Protein AF-0000000087742264 (afdb_homodimer)

Secondary structure (DSSP, 8-state):
-EEEE-TT-EEEESSSSEEEEEETTEEEEEES-HHHHHHHHHHHHHHSSSHHHHHHHTTTS-HHHHHHHHHHHHHTTSEEEE------EEEEEEE-HHHHHHHHHHHTTTEEEEE-S--TT-SEEEEE-SSEEHHHHHHHHHHHHHHT--EEEEEE-SSSEEEEEEE-TTTS--HHHHHHHHHHHHHHHSSS---HHHHTTSEEEB---TTS-HHHHHHHHHHHHHHHHHTTSSS---SSBTEEEEE-TT-TT-EEEEEE--BTT-TTTTTT-TTEE--GGG--------S---PBP-B-TTS-BSS-HHHHHHHHHHHHHHHT--EEEEE-TT-TTTTTS-EEEEEE--BSSSSSS--B--EEEEEE-SSHHHHHHHHHHHHHHHHHHS--S-S-EEEE-HHHHGGGB---GGGS-BPTT---SSPPP-TTS-EEEEEEEETTTTEEEEEEGGGTSS---B-S---S----TTEEE-SSHHHHHHHHHHHHHHHHHHHHHHHS-SPPPEEE-TT---HHHHHHHHHHHHTT-EEEEEE---TT---EEEEEEE-TT-SSS-EEEEEEE-SSHHHHHHHHHHHHHHHHTT-------EES----THHHH-TTSTTT-HHHIIIIISS-S-EEEGGGS-----SBHHHHHHHHHHHHHHH-TT--EEEEE---TTT---EEEEEE-SSSPPP-SS--B--HHHHHHHHHHTS-SSPPPGGGS--S----/-EEEE-TT-EEEESSSSEEEEEETTEEEEEES-HHHHHHHHHHHHHHSSSHHHHHHHTTTS-HHHHHHHHHHHHHTTSEEEE------EEEEEEE-HHHHHHHHHHHTTTEEEEE-S--TT-SEEEEE-SSEEHHHHHHHHHHHHHHT--EEEEEE-SSSEEEEEEE-TTTS--HHHHHHHHHHHHHHHSSS---HHHHTTSEEEB---TTS-HHHHHHHHHHHHHHHHHTTSSS---SSBTEEEEE-TT-TT-EEEEEE--BTT-TTTTTT-SSEE--GGG--------S---PBP-B-TTS-BSS-HHHHHHHHHHHHHHHT--EEEEE-TT-TTTTTS-EEEEEE--BSSSSSS--B--EEEEEE-SSHHHHHHHHHHHHHHHHHHS--S-S-EEEE-HHHHGGGB---GGGS-BPTT---SSPPP-TTS-EEEEEEEETTTTEEEEEEGGGTSS---B-S---S----TTEEE-SSHHHHHHHHHHHHHHHHHHHHHHHS-SPPPEEE-TT---HHHHHHHHHHHHTT-EEEEEE---TT---EEEEEEE-TT-SSS-EEEEEEE-SSHHHHHHHHHHHHHHHHTT-------EES----THHHH-TTSTTT-HHHIIIIISS-S-EEEGGGS-----SBHHHHHHHHHHHHHHH-TT--EEEEE---TTT---EEEEEE-SSSPPP-SS--B--HHHHHHHHHHTS-SSPPPGGGS--S----

InterPro domains:
  IPR003776 YcaO-like domain [PF02624] (367-684)
  IPR003776 YcaO-like domain [PS51664] (367-728)
  IPR003776 YcaO-like domain [TIGR00702] (365-684)

Nearest PDB structures (foldseek):
  4v1v-assembly1_A  TM=4.906E-01  e=1.080E-41  Lyngbya aestuarii
  4v1v-assembly1_B  TM=4.757E-01  e=3.894E-42  Lyngbya aestuarii
  7u58-assembly1_B  TM=5.611E-01  e=8.699E-33  Desmonostoc sp. PCC 7906
  6peu-assembly4_D  TM=8.495E-01  e=1.518E-24  Methanocaldococcus jannaschii DSM 2661
  7u58-assembly1_A  TM=5.326E-01  e=4.408E-33  Desmonostoc sp. PCC 7906

pLDDT: mean 91.6, std 7.08, range [49.56, 98.75]

Solvent-accessible surface area (backbone atoms only — not comparable to full-atom values): 75394 Å² total; per-residue (Å²): 116,38,34,36,63,31,71,19,45,30,67,39,75,74,48,69,41,31,27,39,33,25,35,70,89,38,68,46,73,45,80,45,56,46,68,58,48,51,48,47,52,50,38,23,63,74,61,32,28,63,63,59,46,46,67,68,40,51,88,79,41,54,67,68,55,49,48,50,48,51,49,50,35,38,72,66,45,43,31,42,80,45,80,86,78,90,61,90,47,38,31,25,33,36,54,32,70,68,49,46,51,51,50,42,72,73,41,45,88,55,32,46,69,41,80,34,92,65,74,79,92,38,67,31,34,38,37,31,43,24,72,36,27,42,41,53,50,44,53,50,42,46,55,41,46,75,67,60,42,35,32,34,36,41,36,24,27,50,70,29,44,34,40,35,40,43,24,39,53,51,72,38,43,48,67,47,18,54,51,44,45,55,42,52,56,41,36,74,77,41,92,58,84,70,51,72,76,71,43,20,82,27,51,56,24,26,60,78,66,80,79,53,55,69,54,48,50,47,56,57,48,44,52,56,51,49,36,57,54,26,72,76,40,67,60,34,72,60,91,28,64,43,21,32,40,35,41,41,65,93,33,68,76,57,51,48,72,39,41,49,34,25,22,48,83,18,88,71,47,38,41,24,22,90,42,62,41,67,52,75,88,72,64,73,85,76,88,72,77,78,61,69,82,69,54,44,54,58,44,55,84,83,40,77,25,64,54,44,69,67,55,47,52,49,52,51,54,50,32,53,61,55,28,58,60,74,65,47,78,41,74,43,82,77,33,92,45,44,91,66,42,29,33,24,37,24,41,30,66,34,24,67,52,53,62,36,92,53,68,42,66,63,45,75,33,51,13,40,18,81,39,61,67,48,4,48,50,35,12,49,41,41,43,54,28,56,65,36,33,39,74,67,24,73,63,57,36,38,43,46,18,44,71,76,54,41,85,40,42,56,70,48,68,65,62,33,44,58,53,82,42,54,91,73,93,51,43,76,83,52,56,78,42,62,26,29,23,27,70,27,35,26,72,75,76,69,45,68,26,30,40,55,37,41,70,67,32,66,56,49,49,32,45,42,50,38,42,57,68,70,65,70,70,6,50,22,43,28,94,38,57,47,36,4,48,42,49,3,48,32,41,36,53,32,41,20,26,50,49,38,47,62,21,38,80,69,66,53,32,33,48,37,65,85,55,56,77,56,57,66,60,52,48,51,55,48,54,49,36,72,73,60,31,44,76,40,37,29,49,38,48,50,88,53,66,50,33,20,26,37,21,36,44,30,31,90,66,27,42,70,66,14,42,27,25,13,53,17,39,29,54,34,39,67,42,4,44,53,34,2,49,33,36,13,58,50,54,56,58,70,77,76,77,80,81,71,65,57,46,49,48,80,72,64,52,63,48,42,70,33,86,31,8,50,28,48,32,48,70,47,40,70,42,60,59,41,97,62,74,57,74,40,42,48,64,73,50,68,70,61,86,66,64,21,54,47,55,46,43,50,47,52,52,49,34,45,38,73,68,31,70,86,39,48,42,31,37,28,79,34,51,34,80,53,54,72,47,30,21,28,37,35,45,61,35,40,66,59,38,58,77,55,54,40,68,45,43,67,26,69,54,57,31,33,39,39,34,74,72,67,75,42,91,50,64,55,53,79,89,68,36,50,40,38,88,75,87,91,116,39,33,38,63,30,71,20,46,31,70,40,76,75,47,68,43,33,28,42,33,28,35,69,89,38,67,46,73,46,79,44,55,45,65,59,50,51,47,48,52,49,41,24,63,73,62,34,28,62,62,62,48,45,69,70,39,50,88,80,37,55,68,67,55,50,49,49,50,51,49,47,35,38,73,67,45,42,31,41,79,43,80,87,77,90,60,90,46,37,31,24,34,38,56,33,68,66,52,48,50,52,49,40,72,74,41,43,87,59,32,45,70,40,81,35,95,64,73,78,92,37,67,31,33,39,37,33,43,24,72,37,27,42,41,54,50,45,53,51,42,47,53,42,45,74,66,60,41,36,35,33,36,41,37,23,28,52,69,30,44,34,39,36,40,42,25,40,52,50,70,38,44,49,67,49,18,56,51,43,46,54,41,53,57,40,37,73,76,41,90,61,84,72,51,70,77,71,44,21,82,24,49,56,24,25,62,79,64,82,79,51,54,71,52,48,50,48,56,56,50,43,51,56,52,49,34,56,54,27,70,76,40,66,61,34,70,61,88,26,64,44,22,32,41,37,40,40,65,94,32,65,74,57,53,47,68,40,40,49,33,26,21,47,81,16,87,70,48,38,40,24,22,88,41,62,40,66,54,75,88,72,65,71,83,74,87,74,77,77,63,71,82,70,54,43,51,57,45,55,82,82,41,76,27,61,57,43,68,67,56,47,51,50,50,51,53,48,32,52,60,56,27,58,61,76,65,48,78,41,74,43,81,76,34,92,44,46,93,66,43,31,32,22,37,24,41,32,65,36,25,66,50,52,60,36,95,53,69,42,65,64,43,79,33,52,11,41,18,83,39,60,68,48,3,50,51,34,11,50,40,41,42,53,26,56,63,36,33,38,73,68,24,72,64,59,34,40,44,46,18,45,71,76,54,41,85,41,42,57,70,49,67,66,63,35,43,60,52,82,42,54,91,72,92,52,43,77,84,51,54,79,41,62,26,29,22,27,69,27,34,27,73,74,77,69,42,69,26,30,41,54,38,40,72,66,33,63,55,48,49,34,45,43,51,39,42,58,68,70,65,70,68,5,50,23,45,26,94,37,56,47,37,4,46,43,51,4,49,32,43,36,53,33,42,22,26,51,50,38,49,62,20,40,79,69,64,51,35,33,48,38,68,86,55,57,77,58,57,68,59,54,50,51,54,48,53,48,36,72,73,62,32,45,78,40,36,30,49,38,49,49,90,52,68,48,33,21,25,37,21,35,44,31,32,91,66,26,44,69,66,16,42,27,25,12,55,17,41,31,54,34,40,67,41,3,43,52,34,2,50,33,37,13,58,50,53,56,60,70,77,74,76,80,80,70,66,55,48,49,48,78,74,64,50,64,48,40,71,33,84,31,8,50,29,49,32,49,70,45,40,72,42,60,58,42,98,63,72,56,73,41,44,49,64,74,49,68,67,60,84,67,65,22,56,45,55,46,43,51,49,52,52,48,33,44,37,72,70,31,70,87,38,48,41,31,37,27,79,34,50,34,78,50,56,70,47,30,21,26,34,36,44,63,35,39,63,58,37,58,76,54,55,39,67,44,42,67,25,69,54,57,31,34,39,39,33,76,72,66,76,43,90,50,65,54,54,82,91,67,37,52,40,38,87,74,86,90

Organism: Butyrivibrio fibrisolvens (NCBI:txid831)

Foldseek 3Di:
DFKAFQPQWDWADPDQFWIWIDDPNDIDIGGGGVVVVVVQNVQCNVPRDCVSVCVVCVVPDPPVVSVVVVVVCVVVVRMDDDDPDQDAFEEEEEADPVVQVLCCVVCVVRYHYDHDLDCPPGQEYEYEYAWAFLQRQLVSQLVVLVNQHWYWYWAAQPFWTKTDQTDRRLQFATPLQVVVVVQVVVVVVDVDNDDSVNRGGPTPGHHDDVLDPSVVSVVSVVLVVVQSVQSVDWLGDHPNGQWMWIAGGPCNPDIDIGGGAGECSRPRCSRSAPQEAEDPVPDDFDDDDDQCPPAFFDDQFLHTASDDLVLLVVLLVVLCVLFVFPKDKAWQPLQPCCVQKIKIKIKGDWTCDTNANHTDHIDIFMAIHRDDSRRSSRNSFVRLQQRLQADRNHAHKYKDFCVVNPPQADQQQLVQDFDPDDDDPFDHDDRHFIAIWGWWAFPVVRGIHTDGPLARGPDPYHTRGNRDDYDCQLKGFGQGQLRQNLVSLQSLQQLLLLQLVQQALAAAAWADAPPPPPVSLVVSQVVLVVVQWDKIKGFSHFQLQWTKIKIKIAHPVAQLQGIFIAMATDLALNSRSRRTVRRRSNRSSPFDDPPPPDDDDDDPPVSCVGCRGNNVCVSCVVRTVPNDDHYDYSVVGRHDDDGRSSVRSVVSVVSCCVVVVVWTKIKDFSQGPSSRTTMIGIDTSAQGQDDDQFRGNGHPCSQCGCVRVVVDPGGHDPVNTDGHDRHD/DFKAFQPQWDWADPDQFWIWIDDPNDIDIGGGGPVVVVVQNVQCNVPRDCVSVCVVCVVPDPPVVSVVVVVVCVVVVRMDDDDPDQDAFEEEEEADPVVQVLCCVVCVVRYHYDHDLDCPPGQEYEYEYAWAFLQRQLVSQLVVLVNQHWYWYWAAQPFWTKTDQTDRRLFFATPLQVVVVVQVVVVVVDVDNDDSVNRRGPTDGHHDDPLDPSVVSVVRVVLVVVQSVQSVDWLGDHPNGQWMWIAGGPCNPDIDIGGGAGACSRPRCSRSAPQEAEDPVPDDFDDDDDQCPPAFFDDQFLHTASDDLVLLVVLLVVLCVLFVFPKDKAWQPLQPCCVQKIKIKIKGDWGCDTNANHTDHIDIFMAIHRDDSRRSSRNSFVRLQQRLQADRNHAHKYKDFCVVNPPQADQQQLVQDFDPPDDDPFDHDDRHFIAIWGWWAFPVVRGIHTDGPLARGPDPYHTRGNRDDYDCQLKGFGQGQLRRNLVSLQSLQQLLLLQLVQFAQAAAAWADAPPPPPVSLVVSQVVLVVVQWDKIKGFSHFQLQWTKIKIKIAHPVAQLQGIFIAMATDLALNSRVSRGVRVRSNRSSPFDDPPPPDDDDDDPPCSCVGCRGCNVCVSCVVRTVPNDDHYDYSVVGRHDDDGRSSVRSVVSVVSVCVVVVPWIKIKDFSQGPSSRTTMIGIDTSAQGQDDDQFRGNGHPCSQCGCVSVVVDPGGHDPVNTDGHDRHD

Radius of gyration: 34.5 Å; Cα contacts (8 Å, |Δi|>4): 3273; chains: 2; bounding box: 83×90×81 Å

Sequence (1456 aa):
MKYRVNPSFSMEKINESKMLVSCNDYLKEFECDVSEFENILSIISKTNSIEGVIEQYKNTYTVEEIEDFIKNLVNEEVLLEEAIIKSDIKVAVIGSEDNYHFIKDRFGKDFSFELSDLVDGYDCVLLAPGNMTYGEVIEINKKLLEKDVPFCMFRFNGESFVAGPFVFPWKTPCLECHIQQHISILNKEIAENITEKDISNLKYAVEWNDTFSKDEIESYLRIVLNDFKSAQLEKADFELYKKELIFKPNKPHKVLVKNYQATSKCGCCKNMNKNYVVNKEDISLPVIADPLDGETIKYSVGGLRSKSYEYTKELVEKTLKKMDLDIKIEIDERNPFSDIIPVYHSTLDMTHKNKTPYFFGEQHSHGKGINKKQAYFSASFEMFERLSARYFGEKEIIRGSKEQLGDLCADVSKMTEIVDNIETVYDTYSDDMQIDWAWGYSLIDNKPKLIPASLVFLSRNTFEGNFAPIGSSGMSAGATIKDAILQGLFELIEHDAWMICQANTVRTPIVEYGGLKNEELYEVIQKIENKGYKVISRNYTTNIGIPVIRTWISNPHDYANYAFSGFGASINPEIALERSVTEAVQSRASVHEADVDEYCSPDMEYLIDARDGLYSLYYFEQKDIKPIGKRMDISDLPSVAFDSVDESIEYVIGKIKAVIPDADVLFVDLTRKGIDIPVVKVFITKGTQLMGEPLLVTADRLYTFQKDMGYGERAVGYDELYLAHYPHMKYRVNPSFSMEKINESKMLVSCNDYLKEFECDVSEFENILSIISKTNSIEGVIEQYKNTYTVEEIEDFIKNLVNEEVLLEEAIIKSDIKVAVIGSEDNYHFIKDRFGKDFSFELSDLVDGYDCVLLAPGNMTYGEVIEINKKLLEKDVPFCMFRFNGESFVAGPFVFPWKTPCLECHIQQHISILNKEIAENITEKDISNLKYAVEWNDTFSKDEIESYLRIVLNDFKSAQLEKADFELYKKELIFKPNKPHKVLVKNYQATSKCGCCKNMNKNYVVNKEDISLPVIADPLDGETIKYSVGGLRSKSYEYTKELVEKTLKKMDLDIKIEIDERNPFSDIIPVYHSTLDMTHKNKTPYFFGEQHSHGKGINKKQAYFSASFEMFERLSARYFGEKEIIRGSKEQLGDLCADVSKMTEIVDNIETVYDTYSDDMQIDWAWGYSLIDNKPKLIPASLVFLSRNTFEGNFAPIGSSGMSAGATIKDAILQGLFELIEHDAWMICQANTVRTPIVEYGGLKNEELYEVIQKIENKGYKVISRNYTTNIGIPVIRTWISNPHDYANYAFSGFGASINPEIALERSVTEAVQSRASVHEADVDEYCSPDMEYLIDARDGLYSLYYFEQKDIKPIGKRMDISDLPSVAFDSVDESIEYVIGKIKAVIPDADVLFVDLTRKGIDIPVVKVFITKGTQLMGEPLLVTADRLYTFQKDMGYGERAVGYDELYLAHYPH

Structure (mmCIF, N/CA/C/O backbone):
data_AF-0000000087742264-model_v1
#
loop_
_entity.id
_entity.type
_entity.pdbx_description
1 polymer 'YcaO domain-containing protein'
#
loop_
_atom_site.group_PDB
_atom_site.id
_atom_site.type_symbol
_atom_site.label_atom_id
_atom_site.label_alt_id
_atom_site.label_comp_id
_atom_site.label_asym_id
_atom_site.label_entity_id
_atom_site.label_seq_id
_atom_site.pdbx_PDB_ins_code
_atom_site.Cartn_x
_atom_site.Cartn_y
_atom_site.Cartn_z
_atom_site.occupancy
_atom_site.B_iso_or_equiv
_atom_site.auth_seq_id
_atom_site.auth_comp_id
_atom_site.auth_asym_id
_atom_site.auth_atom_id
_atom_site.pdbx_PDB_model_num
ATOM 1 N N . MET A 1 1 ? 20.547 28.438 -21.625 1 75.62 1 MET A N 1
ATOM 2 C CA . MET A 1 1 ? 20.438 26.984 -21.719 1 75.62 1 MET A CA 1
ATOM 3 C C . MET A 1 1 ? 20.828 26.5 -23.109 1 75.62 1 MET A C 1
ATOM 5 O O . MET A 1 1 ? 20.562 27.172 -24.109 1 75.62 1 MET A O 1
ATOM 9 N N . LYS A 1 2 ? 21.625 25.578 -23.172 1 83 2 LYS A N 1
ATOM 10 C CA . LYS A 1 2 ? 21.984 24.906 -24.422 1 83 2 LYS A CA 1
ATOM 11 C C . LYS A 1 2 ? 21.094 23.688 -24.672 1 83 2 LYS A C 1
ATOM 13 O O . LYS A 1 2 ? 20.734 22.984 -23.719 1 83 2 LYS A O 1
ATOM 18 N N . TYR A 1 3 ? 20.734 23.641 -25.953 1 89.81 3 TYR A N 1
ATOM 19 C CA . TYR A 1 3 ? 19.906 22.5 -26.359 1 89.81 3 TYR A CA 1
ATOM 20 C C . TYR A 1 3 ? 20.625 21.672 -27.422 1 89.81 3 TYR A C 1
ATOM 22 O O . TYR A 1 3 ? 21.297 22.203 -28.297 1 89.81 3 TYR A O 1
ATOM 30 N N . ARG A 1 4 ? 20.5 20.453 -27.266 1 89.5 4 ARG A N 1
ATOM 31 C CA . ARG A 1 4 ? 21.016 19.531 -28.281 1 89.5 4 ARG A CA 1
ATOM 32 C C . ARG A 1 4 ? 20.047 18.391 -28.531 1 89.5 4 ARG A C 1
ATOM 34 O O . ARG A 1 4 ? 19.266 18.016 -27.641 1 89.5 4 ARG A O 1
ATOM 41 N N . VAL A 1 5 ? 20.141 17.984 -29.766 1 90.25 5 VAL A N 1
ATOM 42 C CA . VAL A 1 5 ? 19.312 16.812 -30.109 1 90.25 5 VAL A CA 1
ATOM 43 C C . VAL A 1 5 ? 19.875 15.57 -29.422 1 90.25 5 VAL A C 1
ATOM 45 O O . VAL A 1 5 ? 21.078 15.336 -29.438 1 90.25 5 VAL A O 1
ATOM 48 N N . ASN A 1 6 ? 18.969 14.867 -28.859 1 88.62 6 ASN A N 1
ATOM 49 C CA . ASN A 1 6 ? 19.359 13.609 -28.219 1 88.62 6 ASN A CA 1
ATOM 50 C C . ASN A 1 6 ? 19.984 12.641 -29.219 1 88.62 6 ASN A C 1
ATOM 52 O O . ASN A 1 6 ? 19.375 12.312 -30.234 1 88.62 6 ASN A O 1
ATOM 56 N N . PRO A 1 7 ? 21.188 12.305 -28.938 1 84.06 7 PRO A N 1
ATOM 57 C CA . PRO A 1 7 ? 21.875 11.414 -29.875 1 84.06 7 PRO A CA 1
ATOM 58 C C . PRO A 1 7 ? 21.125 10.102 -30.094 1 84.06 7 PRO A C 1
ATOM 60 O O . PRO A 1 7 ? 21.312 9.445 -31.125 1 84.06 7 PRO A O 1
ATOM 63 N N . SER A 1 8 ? 20.281 9.766 -29.297 1 86.81 8 SER A N 1
ATOM 64 C CA . SER A 1 8 ? 19.531 8.516 -29.406 1 86.81 8 SER A CA 1
ATOM 65 C C . SER A 1 8 ? 18.281 8.703 -30.25 1 86.81 8 SER A C 1
ATOM 67 O O . SER A 1 8 ? 17.625 7.727 -30.625 1 86.81 8 SER A O 1
ATOM 69 N N . PHE A 1 9 ? 18.047 9.938 -30.531 1 91.19 9 PHE A N 1
ATOM 70 C CA . PHE A 1 9 ? 16.812 10.219 -31.25 1 91.19 9 PHE A CA 1
ATOM 71 C C . PHE A 1 9 ? 16.922 9.734 -32.688 1 91.19 9 PHE A C 1
ATOM 73 O O . PHE A 1 9 ? 17.938 9.961 -33.375 1 91.19 9 PHE A O 1
ATOM 80 N N . SER A 1 10 ? 15.992 9.094 -33.219 1 92.12 10 SER A N 1
ATOM 81 C CA . SER A 1 10 ? 15.812 8.719 -34.625 1 92.12 10 SER A CA 1
ATOM 82 C C . SER A 1 10 ? 14.336 8.664 -35 1 92.12 10 SER A C 1
ATOM 84 O O . SER A 1 10 ? 13.477 8.516 -34.125 1 92.12 10 SER A O 1
ATOM 86 N N . MET A 1 11 ? 14.094 8.875 -36.156 1 92.31 11 MET A N 1
ATOM 87 C CA . MET A 1 11 ? 12.703 8.938 -36.594 1 92.31 11 MET A CA 1
ATOM 88 C C . MET A 1 11 ? 12.531 8.281 -37.969 1 92.31 11 MET A C 1
ATOM 90 O O . MET A 1 11 ? 13.492 8.18 -38.75 1 92.31 11 MET A O 1
ATOM 94 N N . GLU A 1 12 ? 11.344 7.75 -38.125 1 90.56 12 GLU A N 1
ATOM 95 C CA . GLU A 1 12 ? 10.875 7.203 -39.406 1 90.56 12 GLU A CA 1
ATOM 96 C C . GLU A 1 12 ? 9.516 7.773 -39.781 1 90.56 12 GLU A C 1
ATOM 98 O O . GLU A 1 12 ? 8.555 7.664 -39.031 1 90.56 12 GLU A O 1
ATOM 103 N N . LYS A 1 13 ? 9.508 8.266 -40.906 1 91 13 LYS A N 1
ATOM 104 C CA . LYS A 1 13 ? 8.281 8.898 -41.406 1 91 13 LYS A CA 1
ATOM 105 C C . LYS A 1 13 ? 7.246 7.848 -41.781 1 91 13 LYS A C 1
ATOM 107 O O . LYS A 1 13 ? 7.547 6.906 -42.531 1 91 13 LYS A O 1
ATOM 112 N N . ILE A 1 14 ? 6.16 7.93 -41.25 1 86.19 14 ILE A N 1
ATOM 113 C CA . ILE A 1 14 ? 5.016 7.121 -41.656 1 86.19 14 ILE A CA 1
ATOM 114 C C . ILE A 1 14 ? 4.258 7.832 -42.781 1 86.19 14 ILE A C 1
ATOM 116 O O . ILE A 1 14 ? 3.996 7.242 -43.812 1 86.19 14 ILE A O 1
ATOM 120 N N . ASN A 1 15 ? 4.016 9.086 -42.531 1 87.75 15 ASN A N 1
ATOM 121 C CA . ASN A 1 15 ? 3.467 10.023 -43.5 1 87.75 15 ASN A CA 1
ATOM 122 C C . ASN A 1 15 ? 3.85 11.461 -43.188 1 87.75 15 ASN A C 1
ATOM 124 O O . ASN A 1 15 ? 4.75 11.703 -42.375 1 87.75 15 ASN A O 1
ATOM 128 N N . GLU A 1 16 ? 3.111 12.32 -43.75 1 88.5 16 GLU A N 1
ATOM 129 C CA . GLU A 1 16 ? 3.518 13.719 -43.625 1 88.5 16 GLU A CA 1
ATOM 130 C C . GLU A 1 16 ? 3.248 14.242 -42.219 1 88.5 16 GLU A C 1
ATOM 132 O O . GLU A 1 16 ? 3.873 15.219 -41.781 1 88.5 16 GLU A O 1
ATOM 137 N N . SER A 1 17 ? 2.469 13.5 -41.594 1 91.81 17 SER A N 1
ATOM 138 C CA . SER A 1 17 ? 2.051 14.062 -40.312 1 91.81 17 SER A CA 1
ATOM 139 C C . SER A 1 17 ? 2.33 13.094 -39.156 1 91.81 17 SER A C 1
ATOM 141 O O . SER A 1 17 ? 1.995 13.375 -38 1 91.81 17 SER A O 1
ATOM 143 N N . LYS A 1 18 ? 2.793 12.008 -39.469 1 91.31 18 LYS A N 1
ATOM 144 C CA . LYS A 1 18 ? 3.062 11 -38.469 1 91.31 18 LYS A CA 1
ATOM 145 C C . LYS A 1 18 ? 4.449 10.391 -38.656 1 91.31 18 LYS A C 1
ATOM 147 O O . LYS A 1 18 ? 4.887 10.156 -39.781 1 91.31 18 LYS A O 1
ATOM 152 N N . MET A 1 19 ? 5.105 10.234 -37.562 1 92.31 19 MET A N 1
ATOM 153 C CA . MET A 1 19 ? 6.414 9.586 -37.594 1 92.31 19 MET A CA 1
ATOM 154 C C . MET A 1 19 ? 6.582 8.672 -36.406 1 92.31 19 MET A C 1
ATOM 156 O O . MET A 1 19 ? 5.992 8.906 -35.344 1 92.31 19 MET A O 1
ATOM 160 N N . LEU A 1 20 ? 7.234 7.672 -36.594 1 91.31 20 LEU A N 1
ATOM 161 C CA . LEU A 1 20 ? 7.711 6.828 -35.5 1 91.31 20 LEU A CA 1
ATOM 162 C C . LEU A 1 20 ? 9.062 7.316 -34.969 1 91.31 20 LEU A C 1
ATOM 164 O O . LEU A 1 20 ? 9.938 7.68 -35.781 1 91.31 20 LEU A O 1
ATOM 168 N N . VAL A 1 21 ? 9.133 7.402 -33.75 1 91.12 21 VAL A N 1
ATOM 169 C CA . VAL A 1 21 ? 10.367 7.918 -33.188 1 91.12 21 VAL A CA 1
ATOM 170 C C . VAL A 1 21 ? 10.898 6.945 -32.125 1 91.12 21 VAL A C 1
ATOM 172 O O . VAL A 1 21 ? 10.117 6.223 -31.484 1 91.12 21 VAL A O 1
ATOM 175 N N . SER A 1 22 ? 12.156 6.898 -32.094 1 90.38 22 SER A N 1
ATOM 176 C CA . SER A 1 22 ? 12.852 6.215 -31 1 90.38 22 SER A CA 1
ATOM 177 C C . SER A 1 22 ? 13.773 7.164 -30.25 1 90.38 22 SER A C 1
ATOM 179 O O . SER A 1 22 ? 14.508 7.941 -30.875 1 90.38 22 SER A O 1
ATOM 181 N N . CYS A 1 23 ? 13.594 7.199 -28.938 1 89.88 23 CYS A N 1
ATOM 182 C CA . CYS A 1 23 ? 14.461 8 -28.094 1 89.88 23 CYS A CA 1
ATOM 183 C C . CYS A 1 23 ? 14.695 7.312 -26.75 1 89.88 23 CYS A C 1
ATOM 185 O O . CYS A 1 23 ? 13.75 7.043 -26.016 1 89.88 23 CYS A O 1
ATOM 187 N N . ASN A 1 24 ? 15.945 7.008 -26.453 1 83.44 24 ASN A N 1
ATOM 188 C CA . ASN A 1 24 ? 16.312 6.355 -25.203 1 83.44 24 ASN A CA 1
ATOM 189 C C . ASN A 1 24 ? 15.516 5.078 -24.969 1 83.44 24 ASN A C 1
ATOM 191 O O . ASN A 1 24 ? 14.969 4.863 -23.891 1 83.44 24 ASN A O 1
ATOM 195 N N . ASP A 1 25 ? 15.367 4.316 -25.953 1 82.88 25 ASP A N 1
ATOM 196 C CA . ASP A 1 25 ? 14.773 2.984 -25.938 1 82.88 25 ASP A CA 1
ATOM 197 C C . ASP A 1 25 ? 13.25 3.068 -25.875 1 82.88 25 ASP A C 1
ATOM 199 O O . ASP A 1 25 ? 12.578 2.064 -25.609 1 82.88 25 ASP A O 1
ATOM 203 N N . TYR A 1 26 ? 12.727 4.273 -26.125 1 85.56 26 TYR A N 1
ATOM 204 C CA . TYR A 1 26 ? 11.273 4.406 -26.156 1 85.56 26 TYR A CA 1
ATOM 205 C C . TYR A 1 26 ? 10.789 4.652 -27.578 1 85.56 26 TYR A C 1
ATOM 207 O O . TYR A 1 26 ? 11.367 5.465 -28.312 1 85.56 26 TYR A O 1
ATOM 215 N N . LEU A 1 27 ? 9.883 3.885 -27.922 1 88.31 27 LEU A N 1
ATOM 216 C CA . LEU A 1 27 ? 9.219 4.062 -29.219 1 88.31 27 LEU A CA 1
ATOM 217 C C . LEU A 1 27 ? 7.922 4.844 -29.062 1 88.31 27 LEU A C 1
ATOM 219 O O . LEU A 1 27 ? 7.105 4.531 -28.188 1 88.31 27 LEU A O 1
ATOM 223 N N . LYS A 1 28 ? 7.785 5.805 -29.844 1 90.19 28 LYS A N 1
ATOM 224 C CA . LYS A 1 28 ? 6.602 6.656 -29.797 1 90.19 28 LYS A CA 1
ATOM 225 C C . LYS A 1 28 ? 6.145 7.039 -31.203 1 90.19 28 LYS A C 1
ATOM 227 O O . LYS A 1 28 ? 6.898 6.891 -32.156 1 90.19 28 LYS A O 1
ATOM 232 N N . GLU A 1 29 ? 5.016 7.422 -31.297 1 90.31 29 GLU A N 1
ATOM 233 C CA . GLU A 1 29 ? 4.48 8.062 -32.5 1 90.31 29 GLU A CA 1
ATOM 234 C C . GLU A 1 29 ? 4.246 9.555 -32.25 1 90.31 29 GLU A C 1
ATOM 236 O O . GLU A 1 29 ? 3.635 9.945 -31.25 1 90.31 29 GLU A O 1
ATOM 241 N N . PHE A 1 30 ? 4.871 10.227 -33.094 1 91.19 30 PHE A N 1
ATOM 242 C CA . PHE A 1 30 ? 4.641 11.672 -33.031 1 91.19 30 PHE A CA 1
ATOM 243 C C . PHE A 1 30 ? 3.678 12.094 -34.156 1 91.19 30 PHE A C 1
ATOM 245 O O . PHE A 1 30 ? 3.775 11.625 -35.281 1 91.19 30 PHE A O 1
ATOM 252 N N . GLU A 1 31 ? 2.752 12.875 -33.781 1 91.31 31 GLU A N 1
ATOM 253 C CA . GLU A 1 31 ? 1.862 13.5 -34.75 1 91.31 31 GLU A CA 1
ATOM 254 C C . GLU A 1 31 ? 2.164 14.992 -34.906 1 91.31 31 GLU A C 1
ATOM 256 O O . GLU A 1 31 ? 1.847 15.781 -34 1 91.31 31 GLU A O 1
ATOM 261 N N . CYS A 1 32 ? 2.854 15.242 -35.875 1 91.88 32 CYS A N 1
ATOM 262 C CA . CYS A 1 32 ? 3.191 16.609 -36.25 1 91.88 32 CYS A CA 1
ATOM 263 C C . CYS A 1 32 ? 3.668 16.688 -37.688 1 91.88 32 CYS A C 1
ATOM 265 O O . CYS A 1 32 ? 3.75 15.656 -38.375 1 91.88 32 CYS A O 1
ATOM 267 N N . ASP A 1 33 ? 3.855 17.891 -38.188 1 91.81 33 ASP A N 1
ATOM 268 C CA . ASP A 1 33 ? 4.473 18.062 -39.5 1 91.81 33 ASP A CA 1
ATOM 269 C C . ASP A 1 33 ? 5.918 17.578 -39.5 1 91.81 33 ASP A C 1
ATOM 271 O O . ASP A 1 33 ? 6.785 18.188 -38.875 1 91.81 33 ASP A O 1
ATOM 275 N N . VAL A 1 34 ? 6.148 16.5 -40.219 1 92.06 34 VAL A N 1
ATOM 276 C CA . VAL A 1 34 ? 7.43 15.805 -40.156 1 92.06 34 VAL A CA 1
ATOM 277 C C . VAL A 1 34 ? 8.531 16.703 -40.719 1 92.06 34 VAL A C 1
ATOM 279 O O . VAL A 1 34 ? 9.625 16.781 -40.156 1 92.06 34 VAL A O 1
ATOM 282 N N . SER A 1 35 ? 8.258 17.344 -41.75 1 92.75 35 SER A N 1
ATOM 283 C CA . SER A 1 35 ? 9.258 18.203 -42.375 1 92.75 35 SER A CA 1
ATOM 284 C C . SER A 1 35 ? 9.664 19.344 -41.469 1 92.75 35 SER A C 1
ATOM 286 O O . SER A 1 35 ? 10.852 19.656 -41.312 1 92.75 35 SER A O 1
ATOM 288 N N . GLU A 1 36 ? 8.727 19.844 -40.938 1 92.19 36 GLU A N 1
ATOM 289 C CA . GLU A 1 36 ? 9.008 20.953 -40.031 1 92.19 36 GLU A CA 1
ATOM 290 C C . GLU A 1 36 ? 9.75 20.453 -38.781 1 92.19 36 GLU A C 1
ATOM 292 O O . GLU A 1 36 ? 10.648 21.141 -38.281 1 92.19 36 GLU A O 1
ATOM 297 N N . PHE A 1 37 ? 9.32 19.359 -38.406 1 93.56 37 PHE A N 1
ATOM 298 C CA . PHE A 1 37 ? 9.992 18.734 -37.281 1 93.56 37 PHE A CA 1
ATOM 299 C C . PHE A 1 37 ? 11.477 18.531 -37.562 1 93.56 37 PHE A C 1
ATOM 301 O O . PHE A 1 37 ? 12.328 18.922 -36.75 1 93.56 37 PHE A O 1
ATOM 308 N N . GLU A 1 38 ? 11.773 18.062 -38.688 1 93.38 38 GLU A N 1
ATOM 309 C CA . GLU A 1 38 ? 13.148 17.844 -39.094 1 93.38 38 GLU A CA 1
ATOM 310 C C . GLU A 1 38 ? 13.922 19.156 -39.219 1 93.38 38 GLU A C 1
ATOM 312 O O . GLU A 1 38 ? 15.102 19.219 -38.844 1 93.38 38 GLU A O 1
ATOM 317 N N . ASN A 1 39 ? 13.164 20.047 -39.656 1 91.56 39 ASN A N 1
ATOM 318 C CA . ASN A 1 39 ? 13.789 21.375 -39.75 1 91.56 39 ASN A CA 1
ATOM 319 C C . ASN A 1 39 ? 14.18 21.938 -38.406 1 91.56 39 ASN A C 1
ATOM 321 O O . ASN A 1 39 ? 15.281 22.469 -38.25 1 91.56 39 ASN A O 1
ATOM 325 N N . ILE A 1 40 ? 13.383 21.797 -37.594 1 93.38 40 ILE A N 1
ATOM 326 C CA . ILE A 1 40 ? 13.625 22.312 -36.25 1 93.38 40 ILE A CA 1
ATOM 327 C C . ILE A 1 40 ? 14.82 21.594 -35.625 1 93.38 40 ILE A C 1
ATOM 329 O O . ILE A 1 40 ? 15.711 22.234 -35.062 1 93.38 40 ILE A O 1
ATOM 333 N N . LEU A 1 41 ? 14.82 20.266 -35.75 1 93.62 41 LEU A N 1
ATOM 334 C CA . LEU A 1 41 ? 15.938 19.5 -35.219 1 93.62 41 LEU A CA 1
ATOM 335 C C . LEU A 1 41 ? 17.25 19.906 -35.875 1 93.62 41 LEU A C 1
ATOM 337 O O . LEU A 1 41 ? 18.297 19.969 -35.219 1 93.62 41 LEU A O 1
ATOM 341 N N . SER A 1 42 ? 17.156 20.219 -37.156 1 93.06 42 SER A N 1
ATOM 342 C CA . SER A 1 42 ? 18.344 20.641 -37.906 1 93.06 42 SER A CA 1
ATOM 343 C C . SER A 1 42 ? 18.859 21.969 -37.375 1 93.06 42 SER A C 1
ATOM 345 O O . SER A 1 42 ? 20.078 22.156 -37.219 1 93.06 42 SER A O 1
ATOM 347 N N . ILE A 1 43 ? 17.969 22.828 -37.062 1 92.56 43 ILE A N 1
ATOM 348 C CA . ILE A 1 43 ? 18.359 24.141 -36.562 1 92.56 43 ILE A CA 1
ATOM 349 C C . ILE A 1 43 ? 19.031 23.969 -35.188 1 92.56 43 ILE A C 1
ATOM 351 O O . ILE A 1 43 ? 20.094 24.547 -34.938 1 92.56 43 ILE A O 1
ATOM 355 N N . ILE A 1 44 ? 18.469 23.172 -34.375 1 92.38 44 ILE A N 1
ATOM 356 C CA . ILE A 1 44 ? 18.984 22.969 -33.031 1 92.38 44 ILE A CA 1
ATOM 357 C C . ILE A 1 44 ? 20.344 22.281 -33.094 1 92.38 44 ILE A C 1
ATOM 359 O O . ILE A 1 44 ? 21.266 22.625 -32.375 1 92.38 44 ILE A O 1
ATOM 363 N N . SER A 1 45 ? 20.469 21.344 -34.031 1 90.31 45 SER A N 1
ATOM 364 C CA . SER A 1 45 ? 21.734 20.625 -34.188 1 90.31 45 SER A CA 1
ATOM 365 C C . SER A 1 45 ? 22.844 21.578 -34.625 1 90.31 45 SER A C 1
ATOM 367 O O . SER A 1 45 ? 24 21.406 -34.219 1 90.31 45 SER A O 1
ATOM 369 N N . LYS A 1 46 ? 22.469 22.641 -35.344 1 87.56 46 LYS A N 1
ATOM 370 C CA . LYS A 1 46 ? 23.453 23.562 -35.906 1 87.56 46 LYS A CA 1
ATOM 371 C C . LYS A 1 46 ? 23.797 24.656 -34.875 1 87.56 46 LYS A C 1
ATOM 373 O O . LYS A 1 46 ? 24.938 25.078 -34.781 1 87.56 46 LYS A O 1
ATOM 378 N N . THR A 1 47 ? 22.828 24.938 -34.062 1 86.94 47 THR A N 1
ATOM 379 C CA . THR A 1 47 ? 23.031 26.141 -33.25 1 86.94 47 THR A CA 1
ATOM 380 C C . THR A 1 47 ? 23.141 25.797 -31.766 1 86.94 47 THR A C 1
ATOM 382 O O . THR A 1 47 ? 23.562 26.625 -30.969 1 86.94 47 THR A O 1
ATOM 385 N N . ASN A 1 48 ? 22.688 24.688 -31.453 1 85.81 48 ASN A N 1
ATOM 386 C CA . ASN A 1 48 ? 22.609 24.25 -30.062 1 85.81 48 ASN A CA 1
ATOM 387 C C . ASN A 1 48 ? 21.781 25.219 -29.219 1 85.81 48 ASN A C 1
ATOM 389 O O . ASN A 1 48 ? 22.094 25.438 -28.047 1 85.81 48 ASN A O 1
ATOM 393 N N . SER A 1 49 ? 20.984 25.891 -29.875 1 87.94 49 SER A N 1
ATOM 394 C CA . SER A 1 49 ? 20.141 26.875 -29.219 1 87.94 49 SER A CA 1
ATOM 395 C C . SER A 1 49 ? 18.75 26.922 -29.859 1 87.94 49 SER A C 1
ATOM 397 O O . SER A 1 49 ? 18.562 26.422 -30.969 1 87.94 49 SER A O 1
ATOM 399 N N . ILE A 1 50 ? 17.828 27.531 -29.156 1 90.81 50 ILE A N 1
ATOM 400 C CA . ILE A 1 50 ? 16.469 27.625 -29.703 1 90.81 50 ILE A CA 1
ATOM 401 C C . ILE A 1 50 ? 16.312 28.938 -30.453 1 90.81 50 ILE A C 1
ATOM 403 O O . ILE A 1 50 ? 15.297 29.172 -31.109 1 90.81 50 ILE A O 1
ATOM 407 N N . GLU A 1 51 ? 17.359 29.781 -30.406 1 90.12 51 GLU A N 1
ATOM 408 C CA . GLU A 1 51 ? 17.266 31.094 -31.047 1 90.12 51 GLU A CA 1
ATOM 409 C C . GLU A 1 51 ? 17.047 30.953 -32.562 1 90.12 51 GLU A C 1
ATOM 411 O O . GLU A 1 51 ? 16.266 31.703 -33.156 1 90.12 51 GLU A O 1
ATOM 416 N N . GLY A 1 52 ? 17.672 30.047 -33.062 1 90.06 52 GLY A N 1
ATOM 417 C CA . GLY A 1 52 ? 17.469 29.812 -34.469 1 90.06 52 GLY A CA 1
ATOM 418 C C . GLY A 1 52 ? 16.062 29.375 -34.812 1 90.06 52 GLY A C 1
ATOM 419 O O . GLY A 1 52 ? 15.516 29.75 -35.844 1 90.06 52 GLY A O 1
ATOM 420 N N . VAL A 1 53 ? 15.586 28.656 -34 1 92.88 53 VAL A N 1
ATOM 421 C CA . VAL A 1 53 ? 14.211 28.188 -34.188 1 92.88 53 VAL A CA 1
ATOM 422 C C . VAL A 1 53 ? 13.25 29.359 -34.031 1 92.88 53 VAL A C 1
ATOM 424 O O . VAL A 1 53 ? 12.328 29.531 -34.844 1 92.88 53 VAL A O 1
ATOM 427 N N . ILE A 1 54 ? 13.406 30.125 -33.062 1 93.69 54 ILE A N 1
ATOM 428 C CA . ILE A 1 54 ? 12.578 31.297 -32.812 1 93.69 54 ILE A CA 1
ATOM 429 C C . ILE A 1 54 ? 12.641 32.219 -34.031 1 93.69 54 ILE A C 1
ATOM 431 O O . ILE A 1 54 ? 11.609 32.688 -34.531 1 93.69 54 ILE A O 1
ATOM 435 N N . GLU A 1 55 ? 13.844 32.375 -34.594 1 91.25 55 GLU A N 1
ATOM 436 C CA . GLU A 1 55 ? 14 33.25 -35.75 1 91.25 55 GLU A CA 1
ATOM 437 C C . GLU A 1 55 ? 13.25 32.719 -36.969 1 91.25 55 GLU A C 1
ATOM 439 O O . GLU A 1 55 ? 12.625 33.469 -37.688 1 91.25 55 GLU A O 1
ATOM 444 N N . GLN A 1 56 ? 13.242 31.609 -36.969 1 89.81 56 GLN A N 1
ATOM 445 C CA . GLN A 1 56 ? 12.625 31 -38.156 1 89.81 56 GLN A CA 1
ATOM 446 C C . GLN A 1 56 ? 11.102 31.016 -38.031 1 89.81 56 GLN A C 1
ATOM 448 O O . GLN A 1 56 ? 10.406 31.172 -39.062 1 89.81 56 GLN A O 1
ATOM 453 N N . TYR A 1 57 ? 10.648 30.844 -36.938 1 90.25 57 TYR A N 1
ATOM 454 C CA . TYR A 1 57 ? 9.219 30.594 -36.812 1 90.25 57 TYR A CA 1
ATOM 455 C C . TYR A 1 57 ? 8.516 31.734 -36.094 1 90.25 57 TYR A C 1
ATOM 457 O O . TYR A 1 57 ? 7.309 31.672 -35.844 1 90.25 57 TYR A O 1
ATOM 465 N N . LYS A 1 58 ? 9.195 32.688 -35.844 1 91.12 58 LYS A N 1
ATOM 466 C CA . LYS A 1 58 ? 8.648 33.781 -35.062 1 91.12 58 LYS A CA 1
ATOM 467 C C . LYS A 1 58 ? 7.5 34.469 -35.812 1 91.12 58 LYS A C 1
ATOM 469 O O . LYS A 1 58 ? 6.68 35.156 -35.219 1 91.12 58 LYS A O 1
ATOM 474 N N . ASN A 1 59 ? 7.379 34.25 -37.062 1 87.06 59 ASN A N 1
ATOM 475 C CA . ASN A 1 59 ? 6.316 34.906 -37.812 1 87.06 59 ASN A CA 1
ATOM 476 C C . ASN A 1 59 ? 5.047 34.062 -37.844 1 87.06 59 ASN A C 1
ATOM 478 O O . ASN A 1 59 ? 3.98 34.562 -38.219 1 87.06 59 ASN A O 1
ATOM 482 N N . THR A 1 60 ? 5.254 32.969 -37.438 1 89.81 60 THR A N 1
ATOM 483 C CA . THR A 1 60 ? 4.109 32.062 -37.5 1 89.81 60 THR A CA 1
ATOM 484 C C . THR A 1 60 ? 3.574 31.781 -36.125 1 89.81 60 THR A C 1
ATOM 486 O O . THR A 1 60 ? 2.365 31.641 -35.906 1 89.81 60 THR A O 1
ATOM 489 N N . TYR A 1 61 ? 4.461 31.688 -35.125 1 91.75 61 TYR A N 1
ATOM 490 C CA . TYR A 1 61 ? 4.113 31.344 -33.75 1 91.75 61 TYR A CA 1
ATOM 491 C C . TYR A 1 61 ? 4.695 32.344 -32.781 1 91.75 61 TYR A C 1
ATOM 493 O O . TYR A 1 61 ? 5.672 33.031 -33.094 1 91.75 61 TYR A O 1
ATOM 501 N N . THR A 1 62 ? 3.957 32.406 -31.609 1 91.94 62 THR A N 1
ATOM 502 C CA . THR A 1 62 ? 4.535 33.25 -30.547 1 91.94 62 THR A CA 1
ATOM 503 C C . THR A 1 62 ? 5.766 32.562 -29.953 1 91.94 62 THR A C 1
ATOM 505 O O . THR A 1 62 ? 5.938 31.359 -30.062 1 91.94 62 THR A O 1
ATOM 508 N N . VAL A 1 63 ? 6.621 33.375 -29.391 1 89 63 VAL A N 1
ATOM 509 C CA . VAL A 1 63 ? 7.832 32.875 -28.75 1 89 63 VAL A CA 1
ATOM 510 C C . VAL A 1 63 ? 7.461 31.875 -27.656 1 89 63 VAL A C 1
ATOM 512 O O . VAL A 1 63 ? 8.125 30.844 -27.5 1 89 63 VAL A O 1
ATOM 515 N N . GLU A 1 64 ? 6.336 32.156 -26.922 1 87.31 64 GLU A N 1
ATOM 516 C CA . GLU A 1 64 ? 5.883 31.281 -25.859 1 87.31 64 GLU A CA 1
ATOM 517 C C . GLU A 1 64 ? 5.457 29.922 -26.406 1 87.31 64 GLU A C 1
ATOM 519 O O . GLU A 1 64 ? 5.762 28.891 -25.812 1 87.31 64 GLU A O 1
ATOM 524 N N . GLU A 1 65 ? 4.895 30.016 -27.562 1 89.75 65 GLU A N 1
ATOM 525 C CA . GLU A 1 65 ? 4.461 28.781 -28.188 1 89.75 65 GLU A CA 1
ATOM 526 C C . GLU A 1 65 ? 5.652 27.953 -28.656 1 89.75 65 GLU A C 1
ATOM 528 O O . GLU A 1 65 ? 5.637 26.719 -28.562 1 89.75 65 GLU A O 1
ATOM 533 N N . ILE A 1 66 ? 6.562 28.719 -29.078 1 92.44 66 ILE A N 1
ATOM 534 C CA . ILE A 1 66 ? 7.77 28.031 -29.547 1 92.44 66 ILE A CA 1
ATOM 535 C C . ILE A 1 66 ? 8.492 27.406 -28.359 1 92.44 66 ILE A C 1
ATOM 537 O O . ILE A 1 66 ? 8.93 26.25 -28.438 1 92.44 66 ILE A O 1
ATOM 541 N N . GLU A 1 67 ? 8.547 28.125 -27.375 1 89.88 67 GLU A N 1
ATOM 542 C CA . GLU A 1 67 ? 9.203 27.625 -26.172 1 89.88 67 GLU A CA 1
ATOM 543 C C . GLU A 1 67 ? 8.461 26.422 -25.594 1 89.88 67 GLU A C 1
ATOM 545 O O . GLU A 1 67 ? 9.086 25.469 -25.141 1 89.88 67 GLU A O 1
ATOM 550 N N . ASP A 1 68 ? 7.199 26.547 -25.688 1 90.19 68 ASP A N 1
ATOM 551 C CA . ASP A 1 68 ? 6.383 25.438 -25.219 1 90.19 68 ASP A CA 1
ATOM 552 C C . ASP A 1 68 ? 6.637 24.188 -26.047 1 90.19 68 ASP A C 1
ATOM 554 O O . ASP A 1 68 ? 6.715 23.078 -25.5 1 90.19 68 ASP A O 1
ATOM 558 N N . PHE A 1 69 ? 6.762 24.438 -27.219 1 91.38 69 PHE A N 1
ATOM 559 C CA . PHE A 1 69 ? 7.043 23.328 -28.125 1 91.38 69 PHE A CA 1
ATOM 560 C C . PHE A 1 69 ? 8.398 22.703 -27.797 1 91.38 69 PHE A C 1
ATOM 562 O O . PHE A 1 69 ? 8.531 21.484 -27.734 1 91.38 69 PHE A O 1
ATOM 569 N N . ILE A 1 70 ? 9.32 23.562 -27.625 1 91.5 70 ILE A N 1
ATOM 570 C CA . ILE A 1 70 ? 10.672 23.109 -27.312 1 91.5 70 ILE A CA 1
ATOM 571 C C . ILE A 1 70 ? 10.664 22.375 -25.969 1 91.5 70 ILE A C 1
ATOM 573 O O . ILE A 1 70 ? 11.32 21.344 -25.828 1 91.5 70 ILE A O 1
ATOM 577 N N . LYS A 1 71 ? 9.938 22.891 -25.109 1 89.69 71 LYS A N 1
ATOM 578 C CA . LYS A 1 71 ? 9.812 22.234 -23.812 1 89.69 71 LYS A CA 1
ATOM 579 C C . LYS A 1 71 ? 9.211 20.844 -23.953 1 89.69 71 LYS A C 1
ATOM 581 O O . LYS A 1 71 ? 9.641 19.906 -23.266 1 89.69 71 LYS A O 1
ATOM 586 N N . ASN A 1 72 ? 8.32 20.734 -24.797 1 91.25 72 ASN A N 1
ATOM 587 C CA . ASN A 1 72 ? 7.723 19.438 -25.078 1 91.25 72 ASN A CA 1
ATOM 588 C C . ASN A 1 72 ? 8.75 18.453 -25.641 1 91.25 72 ASN A C 1
ATOM 590 O O . ASN A 1 72 ? 8.742 17.281 -25.312 1 91.25 72 ASN A O 1
ATOM 594 N N . LEU A 1 73 ? 9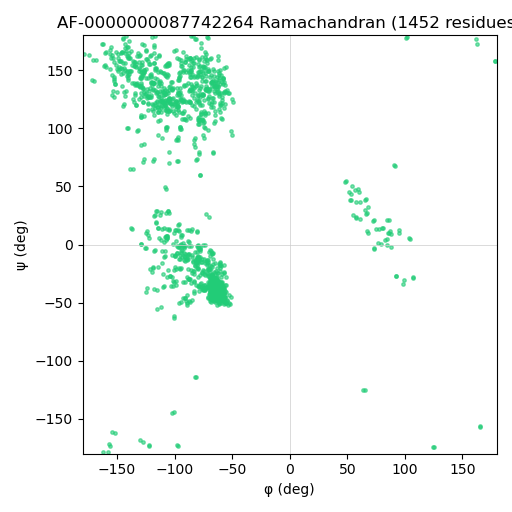.586 19.016 -26.547 1 92.06 73 LEU A N 1
ATOM 595 C CA . LEU A 1 73 ? 10.625 18.188 -27.141 1 92.06 73 LEU A CA 1
ATOM 596 C C . LEU A 1 73 ? 11.617 17.719 -26.078 1 92.06 73 LEU A C 1
ATOM 598 O O . LEU A 1 73 ? 12.164 16.625 -26.156 1 92.06 73 LEU A O 1
ATOM 602 N N . VAL A 1 74 ? 11.789 18.562 -25.047 1 90.25 74 VAL A N 1
ATOM 603 C CA . VAL A 1 74 ? 12.672 18.219 -23.938 1 90.25 74 VAL A CA 1
ATOM 604 C C . VAL A 1 74 ? 12.008 17.156 -23.062 1 90.25 74 VAL A C 1
ATOM 606 O O . VAL A 1 74 ? 12.641 16.156 -22.688 1 90.25 74 VAL A O 1
ATOM 609 N N . ASN A 1 75 ? 10.711 17.359 -22.938 1 87.12 75 ASN A N 1
ATOM 610 C CA . ASN A 1 75 ? 9.953 16.391 -22.141 1 87.12 75 ASN A CA 1
ATOM 611 C C . ASN A 1 75 ? 9.922 15.023 -22.781 1 87.12 75 ASN A C 1
ATOM 613 O O . ASN A 1 75 ? 9.945 14 -22.094 1 87.12 75 ASN A O 1
ATOM 617 N N . GLU A 1 76 ? 9.914 15.039 -24.062 1 89.06 76 GLU A N 1
ATOM 618 C CA . GLU A 1 76 ? 9.875 13.789 -24.812 1 89.06 76 GLU A CA 1
ATOM 619 C C . GLU A 1 76 ? 11.281 13.242 -25.047 1 89.06 76 GLU A C 1
ATOM 621 O O . GLU A 1 76 ? 11.461 12.25 -25.75 1 89.06 76 GLU A O 1
ATOM 626 N N . GLU A 1 77 ? 12.281 13.977 -24.578 1 87.31 77 GLU A N 1
ATOM 627 C CA . GLU A 1 77 ? 13.688 13.586 -24.594 1 87.31 77 GLU A CA 1
ATOM 628 C C . GLU A 1 77 ? 14.273 13.656 -25.984 1 87.31 77 GLU A C 1
ATOM 630 O O . GLU A 1 77 ? 15.25 12.969 -26.297 1 87.31 77 GLU A O 1
ATOM 635 N N . VAL A 1 78 ? 13.648 14.406 -26.828 1 91.62 78 VAL A N 1
ATOM 636 C CA . VAL A 1 78 ? 14.18 14.656 -28.156 1 91.62 78 VAL A CA 1
ATOM 637 C C . VAL A 1 78 ? 15.344 15.641 -28.062 1 91.62 78 VAL A C 1
ATOM 639 O O . VAL A 1 78 ? 16.359 15.484 -28.75 1 91.62 78 VAL A O 1
ATOM 642 N N . LEU A 1 79 ? 15.086 16.625 -27.141 1 91.62 79 LEU A N 1
ATOM 643 C CA . LEU A 1 79 ? 16.125 17.625 -26.891 1 91.62 79 LEU A CA 1
ATOM 644 C C . LEU A 1 79 ? 16.672 17.516 -25.484 1 91.62 79 LEU A C 1
ATOM 646 O O . LEU A 1 79 ? 15.938 17.188 -24.547 1 91.62 79 LEU A O 1
ATOM 650 N N . LEU A 1 80 ? 17.906 17.656 -25.375 1 87.25 80 LEU A N 1
ATOM 651 C CA . LEU A 1 80 ? 18.594 17.719 -24.094 1 87.25 80 LEU A CA 1
ATOM 652 C C . LEU A 1 80 ? 18.938 19.156 -23.734 1 87.25 80 LEU A C 1
ATOM 654 O O . LEU A 1 80 ? 19.328 19.953 -24.578 1 87.25 80 LEU A O 1
ATOM 658 N N . GLU A 1 81 ? 18.656 19.5 -22.453 1 83 81 GLU A N 1
ATOM 659 C CA . GLU A 1 81 ? 18.938 20.844 -21.922 1 83 81 GLU A CA 1
ATOM 660 C C . GLU A 1 81 ? 20.094 20.828 -20.938 1 83 81 GLU A C 1
ATOM 662 O O . GLU A 1 81 ? 20.188 19.953 -20.078 1 83 81 GLU A O 1
ATOM 667 N N . GLU A 1 82 ? 21.188 21.594 -21.188 1 75.25 82 GLU A N 1
ATOM 668 C CA . GLU A 1 82 ? 22.359 21.672 -20.312 1 75.25 82 GLU A CA 1
ATOM 669 C C . GLU A 1 82 ? 22.5 23.047 -19.688 1 75.25 82 GLU A C 1
ATOM 671 O O . GLU A 1 82 ? 22.469 24.062 -20.406 1 75.25 82 GLU A O 1
ATOM 676 N N . ALA A 1 83 ? 22.469 23.031 -18.312 1 63.16 83 ALA A N 1
ATOM 677 C CA . ALA A 1 83 ? 22.703 24.297 -17.594 1 63.16 83 ALA A CA 1
ATOM 678 C C . ALA A 1 83 ? 24.203 24.547 -17.422 1 63.16 83 ALA A C 1
ATOM 680 O O . ALA A 1 83 ? 24.969 23.609 -17.156 1 63.16 83 ALA A O 1
ATOM 681 N N . ILE A 1 84 ? 24.859 25.625 -17.906 1 57.91 84 ILE A N 1
ATOM 682 C CA . ILE A 1 84 ? 26.266 26 -17.688 1 57.91 84 ILE A CA 1
ATOM 683 C C . ILE A 1 84 ? 26.391 26.719 -16.344 1 57.91 84 ILE A C 1
ATOM 685 O O . ILE A 1 84 ? 25.828 27.797 -16.141 1 57.91 84 ILE A O 1
ATOM 689 N N . ILE A 1 85 ? 26.516 25.922 -15.25 1 60.53 85 ILE A N 1
ATOM 690 C CA . ILE A 1 85 ? 26.672 26.641 -13.984 1 60.53 85 ILE A CA 1
ATOM 691 C C . ILE A 1 85 ? 28.156 26.734 -13.625 1 60.53 85 ILE A C 1
ATOM 693 O O . ILE A 1 85 ? 28.844 25.719 -13.516 1 60.53 85 ILE A O 1
ATOM 697 N N . LYS A 1 86 ? 28.984 27.797 -14.023 1 59.28 86 LYS A N 1
ATOM 698 C CA . LYS A 1 86 ? 30.359 27.984 -13.57 1 59.28 86 LYS A CA 1
ATOM 699 C C . LYS A 1 86 ? 30.406 28.688 -12.211 1 59.28 86 LYS A C 1
ATOM 701 O O . LYS A 1 86 ? 29.891 29.797 -12.062 1 59.28 86 LYS A O 1
ATOM 706 N N . SER A 1 87 ? 30.375 27.734 -11.008 1 68.69 87 SER A N 1
ATOM 707 C CA . SER A 1 87 ? 30.484 28.422 -9.719 1 68.69 87 SER A CA 1
ATOM 708 C C . SER A 1 87 ? 31.781 28.047 -9.016 1 68.69 87 SER A C 1
ATOM 710 O O . SER A 1 87 ? 32.312 26.938 -9.211 1 68.69 87 SER A O 1
ATOM 712 N N . ASP A 1 88 ? 32.594 29 -8.578 1 82.69 88 ASP A N 1
ATOM 713 C CA . ASP A 1 88 ? 33.75 28.781 -7.699 1 82.69 88 ASP A CA 1
ATOM 714 C C . ASP A 1 88 ? 33.312 28.5 -6.27 1 82.69 88 ASP A C 1
ATOM 716 O O . ASP A 1 88 ? 33.031 29.422 -5.508 1 82.69 88 ASP A O 1
ATOM 720 N N . ILE A 1 89 ? 33.094 27.312 -5.785 1 92.44 89 ILE A N 1
ATOM 721 C CA . ILE A 1 89 ? 32.656 26.875 -4.465 1 92.44 89 ILE A CA 1
ATOM 722 C C . ILE A 1 89 ? 33.844 26.484 -3.615 1 92.44 89 ILE A C 1
ATOM 724 O O . ILE A 1 89 ? 34.688 25.672 -4.027 1 92.44 89 ILE A O 1
ATOM 728 N N . LYS A 1 90 ? 34 27.094 -2.512 1 93.5 90 LYS A N 1
ATOM 729 C CA . LYS A 1 90 ? 35.062 26.766 -1.559 1 93.5 90 LYS A CA 1
ATOM 730 C C . LYS A 1 90 ? 34.625 25.656 -0.608 1 93.5 90 LYS A C 1
ATOM 732 O O . LYS A 1 90 ? 33.656 25.828 0.148 1 93.5 90 LYS A O 1
ATOM 737 N N . VAL A 1 91 ? 35.375 24.594 -0.589 1 95.44 91 VAL A N 1
ATOM 738 C CA . VAL A 1 91 ? 35 23.422 0.193 1 95.44 91 VAL A CA 1
ATOM 739 C C . VAL A 1 91 ? 36.125 23.078 1.168 1 95.44 91 VAL A C 1
ATOM 741 O O . VAL A 1 91 ? 37.281 22.875 0.758 1 95.44 91 VAL A O 1
ATOM 744 N N . ALA A 1 92 ? 35.812 23.078 2.365 1 95.5 92 ALA A N 1
ATOM 745 C CA . ALA A 1 92 ? 36.75 22.516 3.348 1 95.5 92 ALA A CA 1
ATOM 746 C C . ALA A 1 92 ? 36.625 21 3.41 1 95.5 92 ALA A C 1
ATOM 748 O O . ALA A 1 92 ? 35.531 20.453 3.498 1 95.5 92 ALA A O 1
ATOM 749 N N . VAL A 1 93 ? 37.719 20.344 3.334 1 96.38 93 VAL A N 1
ATOM 750 C CA . VAL A 1 93 ? 37.75 18.875 3.439 1 96.38 93 VAL A CA 1
ATOM 751 C C . VAL A 1 93 ? 38.281 18.469 4.805 1 96.38 93 VAL A C 1
ATOM 753 O O . VAL A 1 93 ? 39.375 18.891 5.199 1 96.38 93 VAL A O 1
ATOM 756 N N . ILE A 1 94 ? 37.531 17.766 5.484 1 95.5 94 ILE A N 1
ATOM 757 C CA . ILE A 1 94 ? 37.969 17.156 6.734 1 95.5 94 ILE A CA 1
ATOM 758 C C . ILE A 1 94 ? 38.125 15.648 6.547 1 95.5 94 ILE A C 1
ATOM 760 O O . ILE A 1 94 ? 37.156 14.945 6.262 1 95.5 94 ILE A O 1
ATOM 764 N N . GLY A 1 95 ? 39.25 15.164 6.668 1 94.69 95 GLY A N 1
ATOM 765 C CA . GLY A 1 95 ? 39.531 13.758 6.445 1 94.69 95 GLY A CA 1
ATOM 766 C C . GLY A 1 95 ? 41 13.461 6.305 1 94.69 95 GLY A C 1
ATOM 767 O O . GLY A 1 95 ? 41.844 14.18 6.852 1 94.69 95 GLY A O 1
ATOM 768 N N . SER A 1 96 ? 41.344 12.359 5.664 1 94.12 96 SER A N 1
ATOM 769 C CA . SER A 1 96 ? 42.75 11.977 5.512 1 94.12 96 SER A CA 1
ATOM 770 C C . SER A 1 96 ? 43.406 12.766 4.398 1 94.12 96 SER A C 1
ATOM 772 O O . SER A 1 96 ? 42.75 13.242 3.479 1 94.12 96 SER A O 1
ATOM 774 N N . GLU A 1 97 ? 44.656 12.922 4.539 1 94.62 97 GLU A N 1
ATOM 775 C CA . GLU A 1 97 ? 45.469 13.609 3.529 1 94.62 97 GLU A CA 1
ATOM 776 C C . GLU A 1 97 ? 45.312 12.93 2.17 1 94.62 97 GLU A C 1
ATOM 778 O O . GLU A 1 97 ? 45.188 13.602 1.146 1 94.62 97 GLU A O 1
ATOM 783 N N . ASP A 1 98 ? 45.281 11.648 2.256 1 93.94 98 ASP A N 1
ATOM 784 C CA . ASP A 1 98 ? 45.156 10.891 1.014 1 93.94 98 ASP A CA 1
ATOM 785 C C . ASP A 1 98 ? 43.844 11.164 0.312 1 93.94 98 ASP A C 1
ATOM 787 O O . ASP A 1 98 ? 43.812 11.391 -0.899 1 93.94 98 ASP A O 1
ATOM 791 N N . ASN A 1 99 ? 42.875 11.18 1.114 1 96.12 99 ASN A N 1
ATOM 792 C CA . ASN A 1 99 ? 41.531 11.43 0.544 1 96.12 99 ASN A CA 1
ATOM 793 C C . ASN A 1 99 ? 41.438 12.859 0.023 1 96.12 99 ASN A C 1
ATOM 795 O O . ASN A 1 99 ? 40.844 13.094 -1.044 1 96.12 99 ASN A O 1
ATOM 799 N N . TYR A 1 100 ? 42.062 13.773 0.685 1 95.94 100 TYR A N 1
ATOM 800 C CA . TYR A 1 100 ? 42.125 15.172 0.256 1 95.94 100 TYR A CA 1
ATOM 801 C C . TYR A 1 100 ? 42.812 15.312 -1.093 1 95.94 100 TYR A C 1
ATOM 803 O O . TYR A 1 100 ? 42.281 15.969 -1.998 1 95.94 100 TYR A O 1
ATOM 811 N N . HIS A 1 101 ? 43.875 14.703 -1.2 1 96.19 101 HIS A N 1
ATOM 812 C CA . HIS A 1 101 ? 44.625 14.812 -2.445 1 96.19 101 HIS A CA 1
ATOM 813 C C . HIS A 1 101 ? 43.875 14.18 -3.605 1 96.19 101 HIS A C 1
ATOM 815 O O . HIS A 1 101 ? 43.875 14.711 -4.715 1 96.19 101 HIS A O 1
ATOM 821 N N . PHE A 1 102 ? 43.281 13.172 -3.281 1 95.25 102 PHE A N 1
ATOM 822 C CA . PHE A 1 102 ? 42.438 12.539 -4.301 1 95.25 102 PHE A CA 1
ATOM 823 C C . PHE A 1 102 ? 41.344 13.5 -4.773 1 95.25 102 PHE A C 1
ATOM 825 O O . PHE A 1 102 ? 41.188 13.695 -5.98 1 95.25 102 PHE A O 1
ATOM 832 N N . ILE A 1 103 ? 40.656 14.055 -3.875 1 96.81 103 ILE A N 1
ATOM 833 C CA . ILE A 1 103 ? 39.531 14.945 -4.148 1 96.81 103 ILE A CA 1
ATOM 834 C C . ILE A 1 103 ? 40.031 16.172 -4.91 1 96.81 103 ILE A C 1
ATOM 836 O O . ILE A 1 103 ? 39.438 16.562 -5.93 1 96.81 103 ILE A O 1
ATOM 840 N N . LYS A 1 104 ? 41.156 16.781 -4.395 1 95.94 104 LYS A N 1
ATOM 841 C CA . LYS A 1 104 ? 41.719 17.969 -5.027 1 95.94 104 LYS A CA 1
ATOM 842 C C . LYS A 1 104 ? 42.188 17.672 -6.449 1 95.94 104 LYS A C 1
ATOM 844 O O . LYS A 1 104 ? 41.938 18.469 -7.367 1 95.94 104 LYS A O 1
ATOM 849 N N . ASP A 1 105 ? 42.719 16.531 -6.676 1 94.44 105 ASP A N 1
ATOM 850 C CA . ASP A 1 105 ? 43.25 16.156 -7.984 1 94.44 105 ASP A CA 1
ATOM 851 C C . ASP A 1 105 ? 42.125 15.961 -9 1 94.44 105 ASP A C 1
ATOM 853 O O . ASP A 1 105 ? 42.25 16.328 -10.164 1 94.44 105 ASP A O 1
ATOM 857 N N . ARG A 1 106 ? 41.094 15.516 -8.453 1 92.75 106 ARG A N 1
ATOM 858 C CA . ARG A 1 106 ? 40.031 15.117 -9.375 1 92.75 106 ARG A CA 1
ATOM 859 C C . ARG A 1 106 ? 39.062 16.266 -9.609 1 92.75 106 ARG A C 1
ATOM 861 O O . ARG A 1 106 ? 38.5 16.391 -10.695 1 92.75 106 ARG A O 1
ATOM 868 N N . PHE A 1 107 ? 38.938 17.016 -8.586 1 93.81 107 PHE A N 1
ATOM 869 C CA . PHE A 1 107 ? 37.844 17.984 -8.68 1 93.81 107 PHE A CA 1
ATOM 870 C C . PHE A 1 107 ? 38.344 19.406 -8.469 1 93.81 107 PHE A C 1
ATOM 872 O O . PHE A 1 107 ? 37.562 20.344 -8.43 1 93.81 107 PHE A O 1
ATOM 879 N N . GLY A 1 108 ? 39.594 19.656 -8.461 1 91.19 108 GLY A N 1
ATOM 880 C CA . GLY A 1 108 ? 40.188 20.953 -8.148 1 91.19 108 GLY A CA 1
ATOM 881 C C . GLY A 1 108 ? 39.938 22 -9.227 1 91.19 108 GLY A C 1
ATOM 882 O O . GLY A 1 108 ? 40.125 23.188 -8.984 1 91.19 108 GLY A O 1
ATOM 883 N N . LYS A 1 109 ? 39.344 21.625 -10.352 1 87.5 109 LYS A N 1
ATOM 884 C CA . LYS A 1 109 ? 39.062 22.562 -11.422 1 87.5 109 LYS A CA 1
ATOM 885 C C . LYS A 1 109 ? 37.688 23.219 -11.203 1 87.5 109 LYS A C 1
ATOM 887 O O . LYS A 1 109 ? 37.469 24.359 -11.625 1 87.5 109 LYS A O 1
ATOM 892 N N . ASP A 1 110 ? 37.062 22.547 -10.5 1 87.38 110 ASP A N 1
ATOM 893 C CA . ASP A 1 110 ? 35.656 23 -10.367 1 87.38 110 ASP A CA 1
ATOM 894 C C . ASP A 1 110 ? 35.406 23.562 -8.969 1 87.38 110 ASP A C 1
ATOM 896 O O . ASP A 1 110 ? 34.469 24.344 -8.773 1 87.38 110 ASP A O 1
ATOM 900 N N . PHE A 1 111 ? 36.156 23.141 -8.023 1 93.19 111 PHE A N 1
ATOM 901 C CA . PHE A 1 111 ? 36 23.531 -6.625 1 93.19 111 PHE A CA 1
ATOM 902 C C . PHE A 1 111 ? 37.344 23.969 -6.047 1 93.19 111 PHE A C 1
ATOM 904 O O . PHE A 1 111 ? 38.406 23.578 -6.531 1 93.19 111 PHE A O 1
ATOM 911 N N . SER A 1 112 ? 37.281 24.766 -5.164 1 93.5 112 SER A N 1
ATOM 912 C CA . SER A 1 112 ? 38.438 25.109 -4.344 1 93.5 112 SER A CA 1
ATOM 913 C C . SER A 1 112 ? 38.406 24.344 -3.023 1 93.5 112 SER A C 1
ATOM 915 O O . SER A 1 112 ? 37.594 24.609 -2.154 1 93.5 112 SER A O 1
ATOM 917 N N . PHE A 1 113 ? 39.344 23.453 -2.928 1 94.75 113 PHE A N 1
ATOM 918 C CA . PHE A 1 113 ? 39.406 22.594 -1.751 1 94.75 113 PHE A CA 1
ATOM 919 C C . PHE A 1 113 ? 40.562 23.016 -0.828 1 94.75 113 PHE A C 1
ATOM 921 O O . PHE A 1 113 ? 41.625 23.391 -1.294 1 94.75 113 PHE A O 1
ATOM 928 N N . GLU A 1 114 ? 40.312 22.859 0.443 1 93.31 114 GLU A N 1
ATOM 929 C CA . GLU A 1 114 ? 41.344 23.031 1.464 1 93.31 114 GLU A CA 1
ATOM 930 C C . GLU A 1 114 ? 41.156 22.016 2.596 1 93.31 114 GLU A C 1
ATOM 932 O O . GLU A 1 114 ? 40.062 21.797 3.082 1 93.31 114 GLU A O 1
ATOM 937 N N . LEU A 1 115 ? 42.156 21.406 2.83 1 92.19 115 LEU A N 1
ATOM 938 C CA . LEU A 1 115 ? 42.156 20.516 3.986 1 92.19 115 LEU A CA 1
ATOM 939 C C . LEU A 1 115 ? 42.156 21.312 5.285 1 92.19 115 LEU A C 1
ATOM 941 O O . LEU A 1 115 ? 43.094 22.062 5.551 1 92.19 115 LEU A O 1
ATOM 945 N N . SER A 1 116 ? 41.188 21.234 5.945 1 84.12 116 SER A N 1
ATOM 946 C CA . SER A 1 116 ? 41.094 22.109 7.113 1 84.12 116 SER A CA 1
ATOM 947 C C . SER A 1 116 ? 40.219 21.469 8.195 1 84.12 116 SER A C 1
ATOM 949 O O . SER A 1 116 ? 39.219 20.797 7.887 1 84.12 116 SER A O 1
ATOM 951 N N . ASP A 1 117 ? 40.719 21.641 9.289 1 77.88 117 ASP A N 1
ATOM 952 C CA . ASP A 1 117 ? 39.906 21.25 10.438 1 77.88 117 ASP A CA 1
ATOM 953 C C . ASP A 1 117 ? 39.031 22.422 10.891 1 77.88 117 ASP A C 1
ATOM 955 O O . ASP A 1 117 ? 38.125 22.234 11.719 1 77.88 117 ASP A O 1
ATOM 959 N N . LEU A 1 118 ? 39.312 23.641 10.359 1 67.88 118 LEU A N 1
ATOM 960 C CA . LEU A 1 118 ? 38.594 24.875 10.68 1 67.88 118 LEU A CA 1
ATOM 961 C C . LEU A 1 118 ? 37.625 25.234 9.562 1 67.88 118 LEU A C 1
ATOM 963 O O . LEU A 1 118 ? 37.969 25.188 8.383 1 67.88 118 LEU A O 1
ATOM 967 N N . VAL A 1 119 ? 36.344 25.328 9.703 1 71.88 119 VAL A N 1
ATOM 968 C CA . VAL A 1 119 ? 35.344 25.359 8.656 1 71.88 119 VAL A CA 1
ATOM 969 C C . VAL A 1 119 ? 34.812 26.797 8.492 1 71.88 119 VAL A C 1
ATOM 971 O O . VAL A 1 119 ? 33.719 27 7.926 1 71.88 119 VAL A O 1
ATOM 974 N N . ASP A 1 120 ? 35.688 27.875 8.852 1 83 120 ASP A N 1
ATOM 975 C CA . ASP A 1 120 ? 35.156 29.219 8.625 1 83 120 ASP A CA 1
ATOM 976 C C . ASP A 1 120 ? 35.469 29.703 7.211 1 83 120 ASP A C 1
ATOM 978 O O . ASP A 1 120 ? 36.562 29.453 6.684 1 83 120 ASP A O 1
ATOM 982 N N . GLY A 1 121 ? 34.562 30.312 6.637 1 86.06 121 GLY A N 1
ATOM 983 C CA . GLY A 1 121 ? 34.75 30.969 5.348 1 86.06 121 GLY A CA 1
ATOM 984 C C . GLY A 1 121 ? 34.531 30.031 4.172 1 86.06 121 GLY A C 1
ATOM 985 O O . GLY A 1 121 ? 34.969 30.328 3.055 1 86.06 121 GLY A O 1
ATOM 986 N N . TYR A 1 122 ? 34.031 28.906 4.523 1 92.81 122 TYR A N 1
ATOM 987 C CA . TYR A 1 122 ? 33.781 27.969 3.441 1 92.81 122 TYR A CA 1
ATOM 988 C C . TYR A 1 122 ? 32.281 27.891 3.127 1 92.81 122 TYR A C 1
ATOM 990 O O . TYR A 1 122 ? 31.453 28.172 3.986 1 92.81 122 TYR A O 1
ATOM 998 N N . ASP A 1 123 ? 32.062 27.5 1.856 1 93.06 123 ASP A N 1
ATOM 999 C CA . ASP A 1 123 ? 30.656 27.359 1.423 1 93.06 123 ASP A CA 1
ATOM 1000 C C . ASP A 1 123 ? 30.062 26.047 1.918 1 93.06 123 ASP A C 1
ATOM 1002 O O . ASP A 1 123 ? 28.875 25.969 2.23 1 93.06 123 ASP A O 1
ATOM 1006 N N . CYS A 1 124 ? 30.891 25.062 1.939 1 95.19 124 CYS A N 1
ATOM 1007 C CA . CYS A 1 124 ? 30.516 23.734 2.385 1 95.19 124 CYS A CA 1
ATOM 1008 C C . CYS A 1 124 ? 31.719 23 2.973 1 95.19 124 CYS A C 1
ATOM 1010 O O . CYS A 1 124 ? 32.875 23.406 2.777 1 95.19 124 CYS A O 1
ATOM 1012 N N . VAL A 1 125 ? 31.391 21.938 3.66 1 96.44 125 VAL A N 1
ATOM 1013 C CA . VAL A 1 125 ? 32.438 21.078 4.223 1 96.44 125 VAL A CA 1
ATOM 1014 C C . VAL A 1 125 ? 32.219 19.641 3.742 1 96.44 125 VAL A C 1
ATOM 1016 O O . VAL A 1 125 ? 31.109 19.109 3.795 1 96.44 125 VAL A O 1
ATOM 1019 N N . LEU A 1 126 ? 33.188 19.047 3.258 1 97.56 126 LEU A N 1
ATOM 1020 C CA . LEU A 1 126 ? 33.188 17.641 2.877 1 97.56 126 LEU A CA 1
ATOM 1021 C C . LEU A 1 126 ? 33.938 16.797 3.916 1 97.56 126 LEU A C 1
ATOM 1023 O O . LEU A 1 126 ? 35.125 16.984 4.145 1 97.56 126 LEU A O 1
ATOM 1027 N N . LEU A 1 127 ? 33.25 15.953 4.535 1 97.25 127 LEU A N 1
ATOM 1028 C CA . LEU A 1 127 ? 33.875 14.969 5.414 1 97.25 127 LEU A CA 1
ATOM 1029 C C . LEU A 1 127 ? 34.25 13.719 4.629 1 97.25 127 LEU A C 1
ATOM 1031 O O . LEU A 1 127 ? 33.406 12.961 4.18 1 97.25 127 LEU A O 1
ATOM 1035 N N . ALA A 1 128 ? 35.5 13.539 4.473 1 97.31 128 ALA A N 1
ATOM 1036 C CA . ALA A 1 128 ? 36.062 12.391 3.762 1 97.31 128 ALA A CA 1
ATOM 1037 C C . ALA A 1 128 ? 37.094 11.68 4.613 1 97.31 128 ALA A C 1
ATOM 1039 O O . ALA A 1 128 ? 38.281 11.664 4.266 1 97.31 128 ALA A O 1
ATOM 1040 N N . PRO A 1 129 ? 36.656 11.062 5.566 1 95.12 129 PRO A N 1
ATOM 1041 C CA . PRO A 1 129 ? 37.594 10.484 6.531 1 95.12 129 PRO A CA 1
ATOM 1042 C C . PRO A 1 129 ? 38.281 9.227 6.008 1 95.12 129 PRO A C 1
ATOM 1044 O O . PRO A 1 129 ? 37.812 8.609 5.055 1 95.12 129 PRO A O 1
ATOM 1047 N N . GLY A 1 130 ? 39.469 9 6.555 1 94.94 130 GLY A N 1
ATOM 1048 C CA . GLY A 1 130 ? 40 7.645 6.59 1 94.94 130 GLY A CA 1
ATOM 1049 C C . GLY A 1 130 ? 39.438 6.812 7.73 1 94.94 130 GLY A C 1
ATOM 1050 O O . GLY A 1 130 ? 38.219 6.676 7.867 1 94.94 130 GLY A O 1
ATOM 1051 N N . ASN A 1 131 ? 40.281 6.465 8.648 1 93.19 131 ASN A N 1
ATOM 1052 C CA . ASN A 1 131 ? 39.844 5.785 9.852 1 93.19 131 ASN A CA 1
ATOM 1053 C C . ASN A 1 131 ? 39.156 6.754 10.82 1 93.19 131 ASN A C 1
ATOM 1055 O O . ASN A 1 131 ? 39.719 7.809 11.133 1 93.19 131 ASN A O 1
ATOM 1059 N N . MET A 1 132 ? 38.031 6.375 11.219 1 93.75 132 MET A N 1
ATOM 1060 C CA . MET A 1 132 ? 37.281 7.219 12.125 1 93.75 132 MET A CA 1
ATOM 1061 C C . MET A 1 132 ? 36.344 6.383 12.984 1 93.75 132 MET A C 1
ATOM 1063 O O . MET A 1 132 ? 35.688 5.449 12.492 1 93.75 132 MET A O 1
ATOM 1067 N N . THR A 1 133 ? 36.25 6.797 14.164 1 94.31 133 THR A N 1
ATOM 1068 C CA . THR A 1 133 ? 35.375 6.094 15.102 1 94.31 133 THR A CA 1
ATOM 1069 C C . THR A 1 133 ? 34.062 6.824 15.25 1 94.31 133 THR A C 1
ATOM 1071 O O . THR A 1 133 ? 33.906 7.969 14.82 1 94.31 133 THR A O 1
ATOM 1074 N N . TYR A 1 134 ? 33.094 6.148 15.852 1 94.25 134 TYR A N 1
ATOM 1075 C CA . TYR A 1 134 ? 31.797 6.754 16.125 1 94.25 134 TYR A CA 1
ATOM 1076 C C . TYR A 1 134 ? 31.938 7.965 17.047 1 94.25 134 TYR A C 1
ATOM 1078 O O . TYR A 1 134 ? 31.25 8.977 16.859 1 94.25 134 TYR A O 1
ATOM 1086 N N . GLY A 1 135 ? 32.844 7.82 18 1 96.25 135 GLY A N 1
ATOM 1087 C CA . GLY A 1 135 ? 33.094 8.945 18.891 1 96.25 135 GLY A CA 1
ATOM 1088 C C . GLY A 1 135 ? 33.625 10.172 18.156 1 96.25 135 GLY A C 1
ATOM 1089 O O . GLY A 1 135 ? 33.188 11.289 18.422 1 96.25 135 GLY A O 1
ATOM 1090 N N . GLU A 1 136 ? 34.5 9.945 17.266 1 95.31 136 GLU A N 1
ATOM 1091 C CA . GLU A 1 136 ? 35.094 11.039 16.516 1 95.31 136 GLU A CA 1
ATOM 1092 C C . GLU A 1 136 ? 34.094 11.734 15.617 1 95.31 136 GLU A C 1
ATOM 1094 O O . GLU A 1 136 ? 34.094 12.961 15.5 1 95.31 136 GLU A O 1
ATOM 1099 N N . VAL A 1 137 ? 33.312 11.008 15.031 1 94.5 137 VAL A N 1
ATOM 1100 C CA . VAL A 1 137 ? 32.344 11.602 14.125 1 94.5 137 VAL A CA 1
ATOM 1101 C C . VAL A 1 137 ? 31.328 12.43 14.914 1 94.5 137 VAL A C 1
ATOM 1103 O O . VAL A 1 137 ? 30.906 13.492 14.461 1 94.5 137 VAL A O 1
ATOM 1106 N N . ILE A 1 138 ? 30.938 11.945 16.031 1 96.25 138 ILE A N 1
ATOM 1107 C CA . ILE A 1 138 ? 30 12.688 16.875 1 96.25 138 ILE A CA 1
ATOM 1108 C C . ILE A 1 138 ? 30.625 14.023 17.281 1 96.25 138 ILE A C 1
ATOM 1110 O O . ILE A 1 138 ? 29.953 15.062 17.25 1 96.25 138 ILE A O 1
ATOM 1114 N N . GLU A 1 139 ? 31.875 14.008 17.609 1 95.12 139 GLU A N 1
ATOM 1115 C CA . GLU A 1 139 ? 32.594 15.227 17.984 1 95.12 139 GLU A CA 1
ATOM 1116 C C . GLU A 1 139 ? 32.656 16.203 16.812 1 95.12 139 GLU A C 1
ATOM 1118 O O . GLU A 1 139 ? 32.406 17.391 16.969 1 95.12 139 GLU A O 1
ATOM 1123 N N . ILE A 1 140 ? 33 15.727 15.648 1 94.75 140 ILE A N 1
ATOM 1124 C CA . ILE A 1 140 ? 33.094 16.562 14.461 1 94.75 140 ILE A CA 1
ATOM 1125 C C . ILE A 1 140 ? 31.719 17.141 14.109 1 94.75 140 ILE A C 1
ATOM 1127 O O . ILE A 1 140 ? 31.594 18.297 13.734 1 94.75 140 ILE A O 1
ATOM 1131 N N . ASN A 1 141 ? 30.781 16.281 14.25 1 95.75 141 ASN A N 1
ATOM 1132 C CA . ASN A 1 141 ? 29.391 16.688 14.008 1 95.75 141 ASN A CA 1
ATOM 1133 C C . ASN A 1 141 ? 29 17.875 14.875 1 95.75 141 ASN A C 1
ATOM 1135 O O . ASN A 1 141 ? 28.438 18.859 14.383 1 95.75 141 ASN A O 1
ATOM 1139 N N . LYS A 1 142 ? 29.312 17.766 16.156 1 95.44 142 LYS A N 1
ATOM 1140 C CA . LYS A 1 142 ? 29.016 18.844 17.094 1 95.44 142 LYS A CA 1
ATOM 1141 C C . LYS A 1 142 ? 29.703 20.141 16.672 1 95.44 142 LYS A C 1
ATOM 1143 O O . LYS A 1 142 ? 29.078 21.203 16.672 1 95.44 142 LYS A O 1
ATOM 1148 N N . LYS A 1 143 ? 30.875 20.047 16.297 1 93.31 143 LYS A N 1
ATOM 1149 C CA . LYS A 1 143 ? 31.641 21.219 15.883 1 93.31 143 LYS A CA 1
ATOM 1150 C C . LYS A 1 143 ? 31.047 21.844 14.625 1 93.31 143 LYS A C 1
ATOM 1152 O O . LYS A 1 143 ? 30.922 23.062 14.539 1 93.31 143 LYS A O 1
ATOM 1157 N N . LEU A 1 144 ? 30.656 21.062 13.695 1 94.19 144 LEU A N 1
ATOM 1158 C CA . LEU A 1 144 ? 30.141 21.562 12.414 1 94.19 144 LEU A CA 1
ATOM 1159 C C . LEU A 1 144 ? 28.766 22.188 12.586 1 94.19 144 LEU A C 1
ATOM 1161 O O . LEU A 1 144 ? 28.453 23.172 11.906 1 94.19 144 LEU A O 1
ATOM 1165 N N . LEU A 1 145 ? 27.969 21.625 13.453 1 94.38 145 LEU A N 1
ATOM 1166 C CA . LEU A 1 145 ? 26.656 22.203 13.711 1 94.38 145 LEU A CA 1
ATOM 1167 C C . LEU A 1 145 ? 26.781 23.609 14.289 1 94.38 145 LEU A C 1
ATOM 1169 O O . LEU A 1 145 ? 26.016 24.5 13.945 1 94.38 145 LEU A O 1
ATOM 1173 N N . GLU A 1 146 ? 27.828 23.812 15.125 1 91.94 146 GLU A N 1
ATOM 1174 C CA . GLU A 1 146 ? 28.078 25.109 15.742 1 91.94 146 GLU A CA 1
ATOM 1175 C C . GLU A 1 146 ? 28.516 26.141 14.703 1 91.94 146 GLU A C 1
ATOM 1177 O O . GLU A 1 146 ? 28.203 27.328 14.82 1 91.94 146 GLU A O 1
ATOM 1182 N N . LYS A 1 147 ? 29.156 25.672 13.648 1 92.31 147 LYS A N 1
ATOM 1183 C CA . LYS A 1 147 ? 29.672 26.578 12.617 1 92.31 147 LYS A CA 1
ATOM 1184 C C . LYS A 1 147 ? 28.578 26.922 11.609 1 92.31 147 LYS A C 1
ATOM 1186 O O . LYS A 1 147 ? 28.719 27.891 10.852 1 92.31 147 LYS A O 1
ATOM 1191 N N . ASP A 1 148 ? 27.5 26.172 11.609 1 91.31 148 ASP A N 1
ATOM 1192 C CA . ASP A 1 148 ? 26.328 26.422 10.789 1 91.31 148 ASP A CA 1
ATOM 1193 C C . ASP A 1 148 ? 26.672 26.469 9.305 1 91.31 148 ASP A C 1
ATOM 1195 O O . ASP A 1 148 ? 26.25 27.375 8.586 1 91.31 148 ASP A O 1
ATOM 1199 N N . VAL A 1 149 ? 27.625 25.641 8.789 1 92.56 149 VAL A N 1
ATOM 1200 C CA . VAL A 1 149 ? 28 25.453 7.391 1 92.56 149 VAL A CA 1
ATOM 1201 C C . VAL A 1 149 ? 27.5 24.094 6.902 1 92.56 149 VAL A C 1
ATOM 1203 O O . VAL A 1 149 ? 27.688 23.078 7.582 1 92.56 149 VAL A O 1
ATOM 1206 N N . PRO A 1 150 ? 26.812 24.078 5.781 1 95.31 150 PRO A N 1
ATOM 1207 C CA . PRO A 1 150 ? 26.359 22.797 5.254 1 95.31 150 PRO A CA 1
ATOM 1208 C C . PRO A 1 150 ? 27.516 21.828 5.008 1 95.31 150 PRO A C 1
ATOM 1210 O O . PRO A 1 150 ? 28.609 22.234 4.598 1 95.31 150 PRO A O 1
ATOM 1213 N N . PHE A 1 151 ? 27.344 20.547 5.262 1 96.81 151 PHE A N 1
ATOM 1214 C CA . PHE A 1 151 ? 28.391 19.562 5.074 1 96.81 151 PHE A CA 1
ATOM 1215 C C . PHE A 1 151 ? 27.812 18.219 4.652 1 96.81 151 PHE A C 1
ATOM 1217 O O . PHE A 1 151 ? 26.609 17.984 4.793 1 96.81 151 PHE A O 1
ATOM 1224 N N . CYS A 1 152 ? 28.547 17.406 4.062 1 97.62 152 CYS A N 1
ATOM 1225 C CA . CYS A 1 152 ? 28.172 16.078 3.584 1 97.62 152 CYS A CA 1
ATOM 1226 C C . CYS A 1 152 ? 29.297 15.07 3.826 1 97.62 152 CYS A C 1
ATOM 1228 O O . CYS A 1 152 ? 30.484 15.422 3.738 1 97.62 152 CYS A O 1
ATOM 1230 N N . MET A 1 153 ? 28.859 13.898 4.184 1 95.44 153 MET A N 1
ATOM 1231 C CA . MET A 1 153 ? 29.812 12.812 4.453 1 95.44 153 MET A CA 1
ATOM 1232 C C . MET A 1 153 ? 30 11.938 3.221 1 95.44 153 MET A C 1
ATOM 1234 O O . MET A 1 153 ? 29.031 11.633 2.516 1 95.44 153 MET A O 1
ATOM 1238 N N . PHE A 1 154 ? 31.25 11.609 2.916 1 97.94 154 PHE A N 1
ATOM 1239 C CA . PHE A 1 154 ? 31.641 10.562 1.974 1 97.94 154 PHE A CA 1
ATOM 1240 C C . PHE A 1 154 ? 32.656 9.625 2.598 1 97.94 154 PHE A C 1
ATOM 1242 O O . PHE A 1 154 ? 33.812 10.008 2.805 1 97.94 154 PHE A O 1
ATOM 1249 N N . ARG A 1 155 ? 32.219 8.422 2.861 1 95.75 155 ARG A N 1
ATOM 1250 C CA . ARG A 1 155 ? 33.094 7.543 3.629 1 95.75 155 ARG A CA 1
ATOM 1251 C C . ARG A 1 155 ? 33.062 6.121 3.068 1 95.75 155 ARG A C 1
ATOM 1253 O O . ARG A 1 155 ? 32.188 5.762 2.309 1 95.75 155 ARG A O 1
ATOM 1260 N N . PHE A 1 156 ? 34.125 5.434 3.469 1 94.88 156 PHE A N 1
ATOM 1261 C CA . PHE A 1 156 ? 34.219 3.998 3.225 1 94.88 156 PHE A CA 1
ATOM 1262 C C . PHE A 1 156 ? 34 3.215 4.508 1 94.88 156 PHE A C 1
ATOM 1264 O O . PHE A 1 156 ? 34.625 3.467 5.527 1 94.88 156 PHE A O 1
ATOM 1271 N N . ASN A 1 157 ? 33 2.326 4.461 1 91.19 157 ASN A N 1
ATOM 1272 C CA . ASN A 1 157 ? 32.656 1.639 5.699 1 91.19 157 ASN A CA 1
ATOM 1273 C C . ASN A 1 157 ? 33.312 0.263 5.781 1 91.19 157 ASN A C 1
ATOM 1275 O O . ASN A 1 157 ? 32.969 -0.544 6.645 1 91.19 157 ASN A O 1
ATOM 1279 N N . GLY A 1 158 ? 34.219 0.069 4.906 1 85.75 158 GLY A N 1
ATOM 1280 C CA . GLY A 1 158 ? 34.938 -1.198 4.898 1 85.75 158 GLY A CA 1
ATOM 1281 C C . GLY A 1 158 ? 34.531 -2.102 3.746 1 85.75 158 GLY A C 1
ATOM 1282 O O . GLY A 1 158 ? 35.344 -2.908 3.273 1 85.75 158 GLY A O 1
ATOM 1283 N N . GLU A 1 159 ? 33.312 -1.974 3.305 1 86.5 159 GLU A N 1
ATOM 1284 C CA . GLU A 1 159 ? 32.812 -2.76 2.189 1 86.5 159 GLU A CA 1
ATOM 1285 C C . GLU A 1 159 ? 32.281 -1.857 1.079 1 86.5 159 GLU A C 1
ATOM 1287 O O . GLU A 1 159 ? 32.469 -2.129 -0.104 1 86.5 159 GLU A O 1
ATOM 1292 N N . SER A 1 160 ? 31.672 -0.817 1.543 1 91.62 160 SER A N 1
ATOM 1293 C CA . SER A 1 160 ? 30.953 0.053 0.62 1 91.62 160 SER A CA 1
ATOM 1294 C C . SER A 1 160 ? 31.328 1.517 0.836 1 91.62 160 SER A C 1
ATOM 1296 O O . SER A 1 160 ? 31.703 1.91 1.944 1 91.62 160 SER A O 1
ATOM 1298 N N . PHE A 1 161 ? 31.281 2.238 -0.222 1 95.12 161 PHE A N 1
ATOM 1299 C CA . PHE A 1 161 ? 31.297 3.688 -0.066 1 95.12 161 PHE A CA 1
ATOM 1300 C C . PHE A 1 161 ? 29.906 4.203 0.269 1 95.12 161 PHE A C 1
ATOM 1302 O O . PHE A 1 161 ? 28.906 3.719 -0.278 1 95.12 161 PHE A O 1
ATOM 1309 N N . VAL A 1 162 ? 29.812 5.078 1.117 1 95.88 162 VAL A N 1
ATOM 1310 C CA . VAL A 1 162 ? 28.578 5.688 1.577 1 95.88 162 VAL A CA 1
ATOM 1311 C C . VAL A 1 162 ? 28.609 7.191 1.298 1 95.88 162 VAL A C 1
ATOM 1313 O O . VAL A 1 162 ? 29.5 7.898 1.774 1 95.88 162 VAL A O 1
ATOM 1316 N N . ALA A 1 163 ? 27.672 7.68 0.536 1 97.56 163 ALA A N 1
ATOM 1317 C CA . ALA A 1 163 ? 27.5 9.109 0.281 1 97.56 163 ALA A CA 1
ATOM 1318 C C . ALA A 1 163 ? 26.312 9.664 1.051 1 97.56 163 ALA A C 1
ATOM 1320 O O . ALA A 1 163 ? 25.188 9.164 0.919 1 97.56 163 ALA A O 1
ATOM 1321 N N . GLY A 1 164 ? 26.578 10.766 1.854 1 96.75 164 GLY A N 1
ATOM 1322 C CA . GLY A 1 164 ? 25.516 11.406 2.605 1 96.75 164 GLY A CA 1
ATOM 1323 C C . GLY A 1 164 ? 25.5 11.023 4.074 1 96.75 164 GLY A C 1
ATOM 1324 O O . GLY A 1 164 ? 26.344 10.242 4.52 1 96.75 164 GLY A O 1
ATOM 1325 N N . PRO A 1 165 ? 24.688 11.555 4.691 1 95.62 165 PRO A N 1
ATOM 1326 C CA . PRO A 1 165 ? 23.672 12.508 4.23 1 95.62 165 PRO A CA 1
ATOM 1327 C C . PRO A 1 165 ? 24.234 13.914 4.027 1 95.62 165 PRO A C 1
ATOM 1329 O O . PRO A 1 165 ? 25.359 14.203 4.453 1 95.62 165 PRO A O 1
ATOM 1332 N N . PHE A 1 166 ? 23.516 14.727 3.232 1 96.62 166 PHE A N 1
ATOM 1333 C CA . PHE A 1 166 ? 23.781 16.156 3.168 1 96.62 166 PHE A CA 1
ATOM 1334 C C . PHE A 1 166 ? 23.125 16.891 4.328 1 96.62 166 PHE A C 1
ATOM 1336 O O . PHE A 1 166 ? 21.891 16.859 4.469 1 96.62 166 PHE A O 1
ATOM 1343 N N . VAL A 1 167 ? 23.891 17.547 5.238 1 96.69 167 VAL A N 1
ATOM 1344 C CA . VAL A 1 167 ? 23.391 18.125 6.477 1 96.69 167 VAL A CA 1
ATOM 1345 C C . VAL A 1 167 ? 23.359 19.656 6.344 1 96.69 167 VAL A C 1
ATOM 1347 O O . VAL A 1 167 ? 24.391 20.281 6.059 1 96.69 167 VAL A O 1
ATOM 1350 N N . PHE A 1 168 ? 22.234 20.156 6.375 1 95.19 168 PHE A N 1
ATOM 1351 C CA . PHE A 1 168 ? 22.062 21.562 6.684 1 95.19 168 PHE A CA 1
ATOM 1352 C C . PHE A 1 168 ? 21.891 21.781 8.188 1 95.19 168 PHE A C 1
ATOM 1354 O O . PHE A 1 168 ? 20.844 21.453 8.75 1 95.19 168 PHE A O 1
ATOM 1361 N N . PRO A 1 169 ? 22.922 22.328 8.828 1 94.56 169 PRO A N 1
ATOM 1362 C CA . PRO A 1 169 ? 22.859 22.438 10.289 1 94.56 169 PRO A CA 1
ATOM 1363 C C . PRO A 1 169 ? 21.562 23.047 10.781 1 94.56 169 PRO A C 1
ATOM 1365 O O . PRO A 1 169 ? 21.125 24.078 10.281 1 94.56 169 PRO A O 1
ATOM 1368 N N . TRP A 1 170 ? 20.859 22.266 11.656 1 93.75 170 TRP A N 1
ATOM 1369 C CA . TRP A 1 170 ? 19.656 22.672 12.383 1 93.75 170 TRP A CA 1
ATOM 1370 C C . TRP A 1 170 ? 18.438 22.594 11.477 1 93.75 170 TRP A C 1
ATOM 1372 O O . TRP A 1 170 ? 17.312 22.875 11.914 1 93.75 170 TRP A O 1
ATOM 1382 N N . LYS A 1 171 ? 18.609 22.172 10.18 1 94.25 171 LYS A N 1
ATOM 1383 C CA . LYS A 1 171 ? 17.469 22.109 9.266 1 94.25 171 LYS A CA 1
ATOM 1384 C C . LYS A 1 171 ? 17.234 20.688 8.781 1 94.25 171 LYS A C 1
ATOM 1386 O O . LYS A 1 171 ? 16.172 20.375 8.25 1 94.25 171 LYS A O 1
ATOM 1391 N N . THR A 1 172 ? 18.219 19.812 8.883 1 95.19 172 THR A N 1
ATOM 1392 C CA . THR A 1 172 ? 18.125 18.391 8.547 1 95.19 172 THR A CA 1
ATOM 1393 C C . THR A 1 172 ? 18.719 17.531 9.672 1 95.19 172 THR A C 1
ATOM 1395 O O . THR A 1 172 ? 19.406 18.047 10.555 1 95.19 172 THR A O 1
ATOM 1398 N N . PRO A 1 173 ? 18.406 16.188 9.648 1 96.62 173 PRO A N 1
ATOM 1399 C CA . PRO A 1 173 ? 19.094 15.336 10.617 1 96.62 173 PRO A CA 1
ATOM 1400 C C . PRO A 1 173 ? 20.625 15.43 10.5 1 96.62 173 PRO A C 1
ATOM 1402 O O . PRO A 1 173 ? 21.156 15.469 9.398 1 96.62 173 PRO A O 1
ATOM 1405 N N . CYS A 1 174 ? 21.25 15.609 11.656 1 97.31 174 CYS A N 1
ATOM 1406 C CA . CYS A 1 174 ? 22.719 15.617 11.672 1 97.31 174 CYS A CA 1
ATOM 1407 C C . CYS A 1 174 ? 23.266 14.203 11.75 1 97.31 174 CYS A C 1
ATOM 1409 O O . CYS A 1 174 ? 22.516 13.234 11.766 1 97.31 174 CYS A O 1
ATOM 1411 N N . LEU A 1 175 ? 24.484 13.984 11.758 1 96.75 175 LEU A N 1
ATOM 1412 C CA . LEU A 1 175 ? 25.109 12.664 11.727 1 96.75 175 LEU A CA 1
ATOM 1413 C C . LEU A 1 175 ? 24.797 11.891 13.008 1 96.75 175 LEU A C 1
ATOM 1415 O O . LEU A 1 175 ? 24.641 10.664 12.969 1 96.75 175 LEU A O 1
ATOM 1419 N N . GLU A 1 176 ? 24.781 12.617 14.094 1 96.94 176 GLU A N 1
ATOM 1420 C CA . GLU A 1 176 ? 24.438 11.922 15.328 1 96.94 176 GLU A CA 1
ATOM 1421 C C . GLU A 1 176 ? 23.016 11.398 15.297 1 96.94 176 GLU A C 1
ATOM 1423 O O . GLU A 1 176 ? 22.719 10.352 15.883 1 96.94 176 GLU A O 1
ATOM 1428 N N . CYS A 1 177 ? 22.062 12.133 14.711 1 96.62 177 CYS A N 1
ATOM 1429 C CA . CYS A 1 177 ? 20.719 11.617 14.531 1 96.62 177 CYS A CA 1
ATOM 1430 C C . CYS A 1 177 ? 20.734 10.242 13.867 1 96.62 177 CYS A C 1
ATOM 1432 O O . CYS A 1 177 ? 20.031 9.328 14.297 1 96.62 177 CYS A O 1
ATOM 1434 N N . HIS A 1 178 ? 21.547 10.109 12.82 1 93.88 178 HIS A N 1
ATOM 1435 C CA . HIS A 1 178 ? 21.656 8.844 12.109 1 93.88 178 HIS A CA 1
ATOM 1436 C C . HIS A 1 178 ? 22.156 7.738 13.039 1 93.88 178 HIS A C 1
ATOM 1438 O O . HIS A 1 178 ? 21.594 6.641 13.055 1 93.88 178 HIS A O 1
ATOM 1444 N N . ILE A 1 179 ? 23.172 8.102 13.789 1 94 179 ILE A N 1
ATOM 1445 C CA . ILE A 1 179 ? 23.781 7.129 14.703 1 94 179 ILE A CA 1
ATOM 1446 C C . ILE A 1 179 ? 22.766 6.738 15.781 1 94 179 ILE A C 1
ATOM 1448 O O . ILE A 1 179 ? 22.625 5.555 16.109 1 94 179 ILE A O 1
ATOM 1452 N N . GLN A 1 180 ? 22.031 7.695 16.234 1 93.88 180 GLN A N 1
ATOM 1453 C CA . GLN A 1 180 ? 21.047 7.441 17.281 1 93.88 180 GLN A CA 1
ATOM 1454 C C . GLN A 1 180 ? 19.922 6.547 16.781 1 93.88 180 GLN A C 1
ATOM 1456 O O . GLN A 1 180 ? 19.375 5.738 17.547 1 93.88 180 GLN A O 1
ATOM 1461 N N . GLN A 1 181 ? 19.578 6.711 15.57 1 91.25 181 GLN A N 1
ATOM 1462 C CA . GLN A 1 181 ? 18.578 5.828 15 1 91.25 181 GLN A CA 1
ATOM 1463 C C . GLN A 1 181 ? 19.031 4.375 15.023 1 91.25 181 GLN A C 1
ATOM 1465 O O . GLN A 1 181 ? 18.266 3.477 15.359 1 91.25 181 GLN A O 1
ATOM 1470 N N . HIS A 1 182 ? 20.266 4.121 14.68 1 89.19 182 HIS A N 1
ATOM 1471 C CA . HIS A 1 182 ? 20.812 2.771 14.711 1 89.19 182 HIS A CA 1
ATOM 1472 C C . HIS A 1 182 ? 20.859 2.232 16.141 1 89.19 182 HIS A C 1
ATOM 1474 O O . HIS A 1 182 ? 20.562 1.057 16.375 1 89.19 182 HIS A O 1
ATOM 1480 N N . ILE A 1 183 ? 21.266 3.119 17.047 1 91 183 ILE A N 1
ATOM 1481 C CA . ILE A 1 183 ? 21.312 2.723 18.453 1 91 183 ILE A CA 1
ATOM 1482 C C . ILE A 1 183 ? 19.922 2.355 18.938 1 91 183 ILE A C 1
ATOM 1484 O O . ILE A 1 183 ? 19.734 1.35 19.625 1 91 183 ILE A O 1
ATOM 1488 N N . SER A 1 184 ? 18.969 3.127 18.562 1 88.12 184 SER A N 1
ATOM 1489 C CA . SER A 1 184 ? 17.594 2.877 18.969 1 88.12 184 SER A CA 1
ATOM 1490 C C . SER A 1 184 ? 17.094 1.533 18.453 1 88.12 184 SER A C 1
ATOM 1492 O O . SER A 1 184 ? 16.391 0.813 19.156 1 88.12 184 SER A O 1
ATOM 1494 N N . ILE A 1 185 ? 17.406 1.199 17.281 1 83.44 185 ILE A N 1
ATOM 1495 C CA . ILE A 1 185 ? 17 -0.079 16.703 1 83.44 185 ILE A CA 1
ATOM 1496 C C . ILE A 1 185 ? 17.656 -1.222 17.469 1 83.44 185 ILE A C 1
ATOM 1498 O O . ILE A 1 185 ? 17 -2.215 17.797 1 83.44 185 ILE A O 1
ATOM 1502 N N . LEU A 1 186 ? 18.938 -1.058 17.75 1 85.38 186 LEU A N 1
ATOM 1503 C CA . LEU A 1 186 ? 19.656 -2.066 18.516 1 85.38 186 LEU A CA 1
ATOM 1504 C C . LEU A 1 186 ? 19.047 -2.238 19.906 1 85.38 186 LEU A C 1
ATOM 1506 O O . LEU A 1 186 ? 18.844 -3.367 20.359 1 85.38 186 LEU A O 1
ATOM 1510 N N . ASN A 1 187 ? 18.703 -1.182 20.469 1 88.19 187 ASN A N 1
ATOM 1511 C CA . ASN A 1 187 ? 18.188 -1.212 21.844 1 88.19 187 ASN A CA 1
ATOM 1512 C C . ASN A 1 187 ? 16.812 -1.857 21.906 1 88.19 187 ASN A C 1
ATOM 1514 O O . ASN A 1 187 ? 16.391 -2.299 22.969 1 88.19 187 ASN A O 1
ATOM 1518 N N . LYS A 1 188 ? 16.109 -1.92 20.906 1 79 188 LYS A N 1
ATOM 1519 C CA . LYS A 1 188 ? 14.828 -2.619 20.859 1 79 188 LYS A CA 1
ATOM 1520 C C . LYS A 1 188 ? 15.031 -4.133 20.844 1 79 188 LYS A C 1
ATOM 1522 O O . LYS A 1 188 ? 14.141 -4.887 21.234 1 79 188 LYS A O 1
ATOM 1527 N N . GLU A 1 189 ? 16.172 -4.523 20.344 1 77.31 189 GLU A N 1
ATOM 1528 C CA . GLU A 1 189 ? 16.438 -5.945 20.125 1 77.31 189 GLU A CA 1
ATOM 1529 C C . GLU A 1 189 ? 17.172 -6.562 21.297 1 77.31 189 GLU A C 1
ATOM 1531 O O . GLU A 1 189 ? 17.203 -7.781 21.453 1 77.31 189 GLU A O 1
ATOM 1536 N N . ILE A 1 190 ? 17.812 -5.641 22.094 1 82.25 190 ILE A N 1
ATOM 1537 C CA . ILE A 1 190 ? 18.672 -6.184 23.141 1 82.25 190 ILE A CA 1
ATOM 1538 C C . ILE A 1 190 ? 18.203 -5.684 24.5 1 82.25 190 ILE A C 1
ATOM 1540 O O . ILE A 1 190 ? 17.422 -4.727 24.594 1 82.25 190 ILE A O 1
ATOM 1544 N N . ALA A 1 191 ? 18.594 -6.297 25.469 1 77.06 191 ALA A N 1
ATOM 1545 C CA . ALA A 1 191 ? 18.219 -5.973 26.844 1 77.06 191 ALA A CA 1
ATOM 1546 C C . ALA A 1 191 ? 19 -4.785 27.375 1 77.06 191 ALA A C 1
ATOM 1548 O O . ALA A 1 191 ? 18.516 -4.012 28.203 1 77.06 191 ALA A O 1
ATOM 1549 N N . GLU A 1 192 ? 20.203 -4.586 26.797 1 78.5 192 GLU A N 1
ATOM 1550 C CA . GLU A 1 192 ? 21.062 -3.488 27.25 1 78.5 192 GLU A CA 1
ATOM 1551 C C . GLU A 1 192 ? 20.609 -2.16 26.641 1 78.5 192 GLU A C 1
ATOM 1553 O O . GLU A 1 192 ? 19.953 -2.135 25.609 1 78.5 192 GLU A O 1
ATOM 1558 N N . ASN A 1 193 ? 20.812 -1.141 27.375 1 86.94 193 ASN A N 1
ATOM 1559 C CA . ASN A 1 193 ? 20.609 0.211 26.859 1 86.94 193 ASN A CA 1
ATOM 1560 C C . ASN A 1 193 ? 21.922 0.834 26.391 1 86.94 193 ASN A C 1
ATOM 1562 O O . ASN A 1 193 ? 22.625 1.484 27.156 1 86.94 193 ASN A O 1
ATOM 1566 N N . ILE A 1 194 ? 22.219 0.67 25.125 1 89.88 194 ILE A N 1
ATOM 1567 C CA . ILE A 1 194 ? 23.453 1.123 24.469 1 89.88 194 ILE A CA 1
ATOM 1568 C C . ILE A 1 194 ? 23.359 2.619 24.188 1 89.88 194 ILE A C 1
ATOM 1570 O O . ILE A 1 194 ? 22.312 3.111 23.75 1 89.88 194 ILE A O 1
ATOM 1574 N N . THR A 1 195 ? 24.422 3.293 24.547 1 92.31 195 THR A N 1
ATOM 1575 C CA . THR A 1 195 ? 24.516 4.723 24.281 1 92.31 195 THR A CA 1
ATOM 1576 C C . THR A 1 195 ? 25.688 5.016 23.328 1 92.31 195 THR A C 1
ATOM 1578 O O . THR A 1 195 ? 26.406 4.105 22.938 1 92.31 195 THR A O 1
ATOM 1581 N N . GLU A 1 196 ? 25.844 6.355 23 1 92.38 196 GLU A N 1
ATOM 1582 C CA . GLU A 1 196 ? 26.938 6.781 22.109 1 92.38 196 GLU A CA 1
ATOM 1583 C C . GLU A 1 196 ? 28.297 6.496 22.734 1 92.38 196 GLU A C 1
ATOM 1585 O O . GLU A 1 196 ? 29.266 6.211 22.016 1 92.38 196 GLU A O 1
ATOM 1590 N N . LYS A 1 197 ? 28.391 6.484 24.016 1 92.12 197 LYS A N 1
ATOM 1591 C CA . LYS A 1 197 ? 29.641 6.211 24.703 1 92.12 197 LYS A CA 1
ATOM 1592 C C . LYS A 1 197 ? 30.078 4.758 24.5 1 92.12 197 LYS A C 1
ATOM 1594 O O . LYS A 1 197 ? 31.266 4.477 24.328 1 92.12 197 LYS A O 1
ATOM 1599 N N . ASP A 1 198 ? 29.125 3.961 24.438 1 92.44 198 ASP A N 1
ATOM 1600 C CA . ASP A 1 198 ? 29.406 2.533 24.344 1 92.44 198 ASP A CA 1
ATOM 1601 C C . ASP A 1 198 ? 29.953 2.178 22.969 1 92.44 198 ASP A C 1
ATOM 1603 O O . ASP A 1 198 ? 30.703 1.208 22.812 1 92.44 198 ASP A O 1
ATOM 1607 N N . ILE A 1 199 ? 29.594 3.037 22.016 1 93.06 199 ILE A N 1
ATOM 1608 C CA . ILE A 1 199 ? 30 2.676 20.656 1 93.06 199 ILE A CA 1
ATOM 1609 C C . ILE A 1 199 ? 31.125 3.604 20.203 1 93.06 199 ILE A C 1
ATOM 1611 O O . ILE A 1 199 ? 31.547 3.537 19.047 1 93.06 199 ILE A O 1
ATOM 1615 N N . SER A 1 200 ? 31.594 4.375 21 1 94 200 SER A N 1
ATOM 1616 C CA . SER A 1 200 ? 32.5 5.477 20.625 1 94 200 SER A CA 1
ATOM 1617 C C . SER A 1 200 ? 33.75 4.961 19.953 1 94 200 SER A C 1
ATOM 1619 O O . SER A 1 200 ? 34.281 5.605 19.047 1 94 200 SER A O 1
ATOM 1621 N N . ASN A 1 201 ? 34.25 3.785 20.312 1 92.31 201 ASN A N 1
ATOM 1622 C CA . ASN A 1 201 ? 35.531 3.289 19.812 1 92.31 201 ASN A CA 1
ATOM 1623 C C . ASN A 1 201 ? 35.344 2.369 18.609 1 92.31 201 ASN A C 1
ATOM 1625 O O . ASN A 1 201 ? 36.312 1.913 18.016 1 92.31 201 ASN A O 1
ATOM 1629 N N . LEU A 1 202 ? 34.125 2.178 18.297 1 93.25 202 LEU A N 1
ATOM 1630 C CA . LEU A 1 202 ? 33.844 1.356 17.125 1 93.25 202 LEU A CA 1
ATOM 1631 C C . LEU A 1 202 ? 34.156 2.135 15.844 1 93.25 202 LEU A C 1
ATOM 1633 O O . LEU A 1 202 ? 34.094 3.365 15.836 1 93.25 202 LEU A O 1
ATOM 1637 N N . LYS A 1 203 ? 34.469 1.375 14.836 1 93.31 203 LYS A N 1
ATOM 1638 C CA . LYS A 1 203 ? 34.844 1.977 13.562 1 93.31 203 LYS A CA 1
ATOM 1639 C C . LYS A 1 203 ? 33.625 2.457 12.805 1 93.31 203 LYS A C 1
ATOM 1641 O O . LYS A 1 203 ? 32.656 1.716 12.656 1 93.31 203 LYS A O 1
ATOM 1646 N N . TYR A 1 204 ? 33.719 3.684 12.445 1 93.56 204 TYR A N 1
ATOM 1647 C CA . TYR A 1 204 ? 32.656 4.297 11.648 1 93.56 204 TYR A CA 1
ATOM 1648 C C . TYR A 1 204 ? 33.062 4.379 10.18 1 93.56 204 TYR A C 1
ATOM 1650 O O . TYR A 1 204 ? 32.219 4.207 9.289 1 93.56 204 TYR A O 1
ATOM 1658 N N . ALA A 1 205 ? 34.312 4.625 9.898 1 94.56 205 ALA A N 1
ATOM 1659 C CA . ALA A 1 205 ? 34.938 4.676 8.57 1 94.56 205 ALA A CA 1
ATOM 1660 C C . ALA A 1 205 ? 36.344 4.113 8.602 1 94.56 205 ALA A C 1
ATOM 1662 O O . ALA A 1 205 ? 37 4.113 9.641 1 94.56 205 ALA A O 1
ATOM 1663 N N . VAL A 1 206 ? 36.75 3.572 7.535 1 93.5 206 VAL A N 1
ATOM 1664 C CA . VAL A 1 206 ? 38.125 3.07 7.387 1 93.5 206 VAL A CA 1
ATOM 1665 C C . VAL A 1 206 ? 38.75 3.672 6.137 1 93.5 206 VAL A C 1
ATOM 1667 O O . VAL A 1 206 ? 38.094 4.344 5.352 1 93.5 206 VAL A O 1
ATOM 1670 N N . GLU A 1 207 ? 39.938 3.455 6.008 1 93.31 207 GLU A N 1
ATOM 1671 C CA . GLU A 1 207 ? 40.719 3.984 4.875 1 93.31 207 GLU A CA 1
ATOM 1672 C C . GLU A 1 207 ? 40.156 3.453 3.553 1 93.31 207 GLU A C 1
ATOM 1674 O O . GLU A 1 207 ? 39.781 2.289 3.457 1 93.31 207 GLU A O 1
ATOM 1679 N N . TRP A 1 208 ? 40.125 4.41 2.676 1 92.38 208 TRP A N 1
ATOM 1680 C CA . TRP A 1 208 ? 39.781 3.975 1.333 1 92.38 208 TRP A CA 1
ATOM 1681 C C . TRP A 1 208 ? 40.75 2.914 0.822 1 92.38 208 TRP A C 1
ATOM 1683 O O . TRP A 1 208 ? 41.938 2.957 1.125 1 92.38 208 TRP A O 1
ATOM 1693 N N . ASN A 1 209 ? 40.25 1.977 0.094 1 86.31 209 ASN A N 1
ATOM 1694 C CA . ASN A 1 209 ? 41.125 0.95 -0.471 1 86.31 209 ASN A CA 1
ATOM 1695 C C . ASN A 1 209 ? 40.875 0.766 -1.966 1 86.31 209 ASN A C 1
ATOM 1697 O O . ASN A 1 209 ? 40.188 1.581 -2.592 1 86.31 209 ASN A O 1
ATOM 1701 N N . ASP A 1 210 ? 41.438 -0.285 -2.492 1 85.62 210 ASP A N 1
ATOM 1702 C CA . ASP A 1 210 ? 41.438 -0.441 -3.943 1 85.62 210 ASP A CA 1
ATOM 1703 C C . ASP A 1 210 ? 40.312 -1.343 -4.414 1 85.62 210 ASP A C 1
ATOM 1705 O O . ASP A 1 210 ? 40.312 -1.84 -5.539 1 85.62 210 ASP A O 1
ATOM 1709 N N . THR A 1 211 ? 39.469 -1.466 -3.521 1 85 211 THR A N 1
ATOM 1710 C CA . THR A 1 211 ? 38.312 -2.291 -3.896 1 85 211 THR A CA 1
ATOM 1711 C C . THR A 1 211 ? 37.5 -1.615 -4.992 1 85 211 THR A C 1
ATOM 1713 O O . THR A 1 211 ? 36.875 -2.291 -5.82 1 85 211 THR A O 1
ATOM 1716 N N . PHE A 1 212 ? 37.438 -0.344 -4.984 1 90.12 212 PHE A N 1
ATOM 1717 C CA . PHE A 1 212 ? 36.781 0.461 -6.008 1 90.12 212 PHE A CA 1
ATOM 1718 C C . PHE A 1 212 ? 37.812 1.155 -6.895 1 90.12 212 PHE A C 1
ATOM 1720 O O . PHE A 1 212 ? 38.875 1.543 -6.426 1 90.12 212 PHE A O 1
ATOM 1727 N N . SER A 1 213 ? 37.5 1.319 -8.117 1 89.44 213 SER A N 1
ATOM 1728 C CA . SER A 1 213 ? 38.344 2.115 -8.984 1 89.44 213 SER A CA 1
ATOM 1729 C C . SER A 1 213 ? 38.25 3.6 -8.656 1 89.44 213 SER A C 1
ATOM 1731 O O . SER A 1 213 ? 37.281 4.043 -8.055 1 89.44 213 SER A O 1
ATOM 1733 N N . LYS A 1 214 ? 39.156 4.336 -9.016 1 90.44 214 LYS A N 1
ATOM 1734 C CA . LYS A 1 214 ? 39.188 5.777 -8.781 1 90.44 214 LYS A CA 1
ATOM 1735 C C . LYS A 1 214 ? 38.031 6.48 -9.484 1 90.44 214 LYS A C 1
ATOM 1737 O O . LYS A 1 214 ? 37.469 7.43 -8.945 1 90.44 214 LYS A O 1
ATOM 1742 N N . ASP A 1 215 ? 37.719 6.082 -10.594 1 88.12 215 ASP A N 1
ATOM 1743 C CA . ASP A 1 215 ? 36.625 6.707 -11.352 1 88.12 215 ASP A CA 1
ATOM 1744 C C . ASP A 1 215 ? 35.281 6.406 -10.734 1 88.12 215 ASP A C 1
ATOM 1746 O O . ASP A 1 215 ? 34.375 7.23 -10.789 1 88.12 215 ASP A O 1
ATOM 1750 N N . GLU A 1 216 ? 35.219 5.148 -10.18 1 88.62 216 GLU A N 1
ATOM 1751 C CA . GLU A 1 216 ? 34 4.852 -9.43 1 88.62 216 GLU A CA 1
ATOM 1752 C C . GLU A 1 216 ? 33.844 5.789 -8.234 1 88.62 216 GLU A C 1
ATOM 1754 O O . GLU A 1 216 ? 32.781 6.363 -8.023 1 88.62 216 GLU A O 1
ATOM 1759 N N . ILE A 1 217 ? 34.906 5.91 -7.57 1 93.81 217 ILE A N 1
ATOM 1760 C CA . ILE A 1 217 ? 34.906 6.785 -6.402 1 93.81 217 ILE A CA 1
ATOM 1761 C C . ILE A 1 217 ? 34.562 8.211 -6.828 1 93.81 217 ILE A C 1
ATOM 1763 O O . ILE A 1 217 ? 33.781 8.883 -6.168 1 93.81 217 ILE A O 1
ATOM 1767 N N . GLU A 1 218 ? 35.125 8.602 -7.93 1 93.25 218 GLU A N 1
ATOM 1768 C CA . GLU A 1 218 ? 34.875 9.93 -8.461 1 93.25 218 GLU A CA 1
ATOM 1769 C C . GLU A 1 218 ? 33.375 10.109 -8.789 1 93.25 218 GLU A C 1
ATOM 1771 O O . GLU A 1 218 ? 32.812 11.148 -8.477 1 93.25 218 GLU A O 1
ATOM 1776 N N . SER A 1 219 ? 32.781 9.172 -9.312 1 91.38 219 SER A N 1
ATOM 1777 C CA . SER A 1 219 ? 31.375 9.25 -9.703 1 91.38 219 SER A CA 1
ATOM 1778 C C . SER A 1 219 ? 30.469 9.352 -8.484 1 91.38 219 SER A C 1
ATOM 1780 O O . SER A 1 219 ? 29.469 10.07 -8.5 1 91.38 219 SER A O 1
ATOM 1782 N N . TYR A 1 220 ? 30.828 8.57 -7.434 1 94.25 220 TYR A N 1
ATOM 1783 C CA . TYR A 1 220 ? 30.062 8.625 -6.203 1 94.25 220 TYR A CA 1
ATOM 1784 C C . TYR A 1 220 ? 30.219 9.969 -5.508 1 94.25 220 TYR A C 1
ATOM 1786 O O . TYR A 1 220 ? 29.25 10.547 -5.023 1 94.25 220 TYR A O 1
ATOM 1794 N N . LEU A 1 221 ? 31.469 10.461 -5.543 1 95.62 221 LEU A N 1
ATOM 1795 C CA . LEU A 1 221 ? 31.781 11.734 -4.906 1 95.62 221 LEU A CA 1
ATOM 1796 C C . LEU A 1 221 ? 31.109 12.891 -5.645 1 95.62 221 LEU A C 1
ATOM 1798 O O . LEU A 1 221 ? 30.766 13.906 -5.035 1 95.62 221 LEU A O 1
ATOM 1802 N N . ARG A 1 222 ? 30.906 12.773 -6.848 1 93.5 222 ARG A N 1
ATOM 1803 C CA . ARG A 1 222 ? 30.281 13.812 -7.66 1 93.5 222 ARG A CA 1
ATOM 1804 C C . ARG A 1 222 ? 28.859 14.078 -7.195 1 93.5 222 ARG A C 1
ATOM 1806 O O . ARG A 1 222 ? 28.375 15.203 -7.293 1 93.5 222 ARG A O 1
ATOM 1813 N N . ILE A 1 223 ? 28.266 13.094 -6.695 1 94.38 223 ILE A N 1
ATOM 1814 C CA . ILE A 1 223 ? 26.922 13.266 -6.16 1 94.38 223 ILE A CA 1
ATOM 1815 C C . ILE A 1 223 ? 26.938 14.281 -5.02 1 94.38 223 ILE A C 1
ATOM 1817 O O . ILE A 1 223 ? 26.125 15.195 -4.973 1 94.38 223 ILE A O 1
ATOM 1821 N N . VAL A 1 224 ? 27.906 14.07 -4.207 1 96.62 224 VAL A N 1
ATOM 1822 C CA . VAL A 1 224 ? 28.078 14.969 -3.072 1 96.62 224 VAL A CA 1
ATOM 1823 C C . VAL A 1 224 ? 28.359 16.375 -3.572 1 96.62 224 VAL A C 1
ATOM 1825 O O . VAL A 1 224 ? 27.734 17.344 -3.125 1 96.62 224 VAL A O 1
ATOM 1828 N N . LEU A 1 225 ? 29.234 16.516 -4.488 1 94.94 225 LEU A N 1
ATOM 1829 C CA . LEU A 1 225 ? 29.672 17.812 -4.965 1 94.94 225 LEU A CA 1
ATOM 1830 C C . LEU A 1 225 ? 28.578 18.516 -5.746 1 94.94 225 LEU A C 1
ATOM 1832 O O . LEU A 1 225 ? 28.453 19.75 -5.711 1 94.94 225 LEU A O 1
ATOM 1836 N N . ASN A 1 226 ? 27.797 17.75 -6.398 1 91.94 226 ASN A N 1
ATOM 1837 C CA . ASN A 1 226 ? 26.641 18.359 -7.062 1 91.94 226 ASN A CA 1
ATOM 1838 C C . ASN A 1 226 ? 25.656 18.922 -6.055 1 91.94 226 ASN A C 1
ATOM 1840 O O . ASN A 1 226 ? 25.047 19.969 -6.305 1 91.94 226 ASN A O 1
ATOM 1844 N N . ASP A 1 227 ? 25.5 18.266 -4.965 1 94.38 227 ASP A N 1
ATOM 1845 C CA . ASP A 1 227 ? 24.656 18.828 -3.908 1 94.38 227 ASP A CA 1
ATOM 1846 C C . ASP A 1 227 ? 25.281 20.078 -3.314 1 94.38 227 ASP A C 1
ATOM 1848 O O . ASP A 1 227 ? 24.578 21 -2.906 1 94.38 227 ASP A O 1
ATOM 1852 N N . PHE A 1 228 ? 26.703 20.188 -3.281 1 94.75 228 PHE A N 1
ATOM 1853 C CA . PHE A 1 228 ? 27.375 21.422 -2.865 1 94.75 228 PHE A CA 1
ATOM 1854 C C . PHE A 1 228 ? 27.047 22.562 -3.828 1 94.75 228 PHE A C 1
ATOM 1856 O O . PHE A 1 228 ? 26.828 23.688 -3.404 1 94.75 228 PHE A O 1
ATOM 1863 N N . LYS A 1 229 ? 26.922 22.234 -5.105 1 91.31 229 LYS A N 1
ATOM 1864 C CA . LYS A 1 229 ? 26.547 23.234 -6.09 1 91.31 229 LYS A CA 1
ATOM 1865 C C . LYS A 1 229 ? 25.094 23.672 -5.898 1 91.31 229 LYS A C 1
ATOM 1867 O O . LYS A 1 229 ? 24.781 24.859 -5.914 1 91.31 229 LYS A O 1
ATOM 1872 N N . SER A 1 230 ? 24.375 22.703 -5.625 1 89.94 230 SER A N 1
ATOM 1873 C CA . SER A 1 230 ? 22.969 22.969 -5.398 1 89.94 230 SER A CA 1
ATOM 1874 C C . SER A 1 230 ? 22.766 23.859 -4.176 1 89.94 230 SER A C 1
ATOM 1876 O O . SER A 1 230 ? 21.875 24.703 -4.16 1 89.94 230 SER A O 1
ATOM 1878 N N . ALA A 1 231 ? 23.531 23.641 -3.17 1 91.62 231 ALA A N 1
ATOM 1879 C CA . ALA A 1 231 ? 23.422 24.391 -1.931 1 91.62 231 ALA A CA 1
ATOM 1880 C C . ALA A 1 231 ? 23.656 25.891 -2.182 1 91.62 231 ALA A C 1
ATOM 1882 O O . ALA A 1 231 ? 23.281 26.719 -1.354 1 91.62 231 ALA A O 1
ATOM 1883 N N . GLN A 1 232 ? 24.281 26.219 -3.359 1 89.25 232 GLN A N 1
ATOM 1884 C CA . GLN A 1 232 ? 24.562 27.625 -3.676 1 89.25 232 GLN A CA 1
ATOM 1885 C C . GLN A 1 232 ? 23.406 28.25 -4.453 1 89.25 232 GLN A C 1
ATOM 1887 O O . GLN A 1 232 ? 23.375 29.469 -4.668 1 89.25 232 GLN A O 1
ATOM 1892 N N . LEU A 1 233 ? 22.484 27.375 -4.824 1 83.81 233 LEU A N 1
ATOM 1893 C CA . LEU A 1 233 ? 21.391 27.828 -5.68 1 83.81 233 LEU A CA 1
ATOM 1894 C C . LEU A 1 233 ? 20.094 27.922 -4.898 1 83.81 233 LEU A C 1
ATOM 1896 O O . LEU A 1 233 ? 19.922 27.266 -3.871 1 83.81 233 LEU A O 1
ATOM 1900 N N . GLU A 1 234 ? 19.281 28.766 -5.434 1 78.75 234 GLU A N 1
ATOM 1901 C CA . GLU A 1 234 ? 17.938 28.812 -4.891 1 78.75 234 GLU A CA 1
ATOM 1902 C C . GLU A 1 234 ? 17.031 27.781 -5.559 1 78.75 234 GLU A C 1
ATOM 1904 O O . GLU A 1 234 ? 17.156 27.516 -6.754 1 78.75 234 GLU A O 1
ATOM 1909 N N . LYS A 1 235 ? 16.125 27.188 -4.801 1 78.12 235 LYS A N 1
ATOM 1910 C CA . LYS A 1 235 ? 15.125 26.281 -5.352 1 78.12 235 LYS A CA 1
ATOM 1911 C C . LYS A 1 235 ? 15.789 25.078 -6.031 1 78.12 235 LYS A C 1
ATOM 1913 O O . LYS A 1 235 ? 15.484 24.766 -7.18 1 78.12 235 LYS A O 1
ATOM 1918 N N . ALA A 1 236 ? 16.734 24.562 -5.363 1 81 236 ALA A N 1
ATOM 1919 C CA . ALA A 1 236 ? 17.484 23.438 -5.906 1 81 236 ALA A CA 1
ATOM 1920 C C . ALA A 1 236 ? 17.094 22.141 -5.203 1 81 236 ALA A C 1
ATOM 1922 O O . ALA A 1 236 ? 16.656 22.156 -4.047 1 81 236 ALA A O 1
ATOM 1923 N N . ASP A 1 237 ? 17.312 21.047 -5.977 1 84.31 237 ASP A N 1
ATOM 1924 C CA . ASP A 1 237 ? 17.078 19.703 -5.465 1 84.31 237 ASP A CA 1
ATOM 1925 C C . ASP A 1 237 ? 18.359 19.094 -4.91 1 84.31 237 ASP A C 1
ATOM 1927 O O . ASP A 1 237 ? 19.453 19.516 -5.273 1 84.31 237 ASP A O 1
ATOM 1931 N N . PHE A 1 238 ? 18.172 18.203 -3.996 1 91.75 238 PHE A N 1
ATOM 1932 C CA . PHE A 1 238 ? 19.297 17.531 -3.361 1 91.75 238 PHE A CA 1
ATOM 1933 C C . PHE A 1 238 ? 19.125 16.016 -3.426 1 91.75 238 PHE A C 1
ATOM 1935 O O . PHE A 1 238 ? 18.047 15.492 -3.115 1 91.75 238 PHE A O 1
ATOM 1942 N N . GLU A 1 239 ? 20.141 15.289 -3.773 1 92.69 239 GLU A N 1
ATOM 1943 C CA . GLU A 1 239 ? 20.125 13.836 -3.865 1 92.69 239 GLU A CA 1
ATOM 1944 C C . GLU A 1 239 ? 20.359 13.195 -2.502 1 92.69 239 GLU A C 1
ATOM 1946 O O . GLU A 1 239 ? 19.969 12.047 -2.277 1 92.69 239 GLU A O 1
ATOM 1951 N N . LEU A 1 240 ? 20.969 13.945 -1.662 1 95.88 240 LEU A N 1
ATOM 1952 C CA . LEU A 1 240 ? 21.375 13.344 -0.399 1 95.88 240 LEU A CA 1
ATOM 1953 C C . LEU A 1 240 ? 20.656 14 0.776 1 95.88 240 LEU A C 1
ATOM 1955 O O . LEU A 1 240 ? 21.156 13.977 1.904 1 95.88 240 LEU A O 1
ATOM 1959 N N . TYR A 1 241 ? 19.562 14.664 0.442 1 92.94 241 TYR A N 1
ATOM 1960 C CA . TYR A 1 241 ? 18.703 15.25 1.465 1 92.94 241 TYR A CA 1
ATOM 1961 C C . TYR A 1 241 ? 18.047 14.164 2.309 1 92.94 241 TYR A C 1
ATOM 1963 O O . TYR A 1 241 ? 17.172 13.438 1.829 1 92.94 241 TYR A O 1
ATOM 1971 N N . LYS A 1 242 ? 18.484 13.93 3.512 1 93.56 242 LYS A N 1
ATOM 1972 C CA . LYS A 1 242 ? 17.969 13.008 4.512 1 93.56 242 LYS A CA 1
ATOM 1973 C C . LYS A 1 242 ? 18.172 11.555 4.078 1 93.56 242 LYS A C 1
ATOM 1975 O O . LYS A 1 242 ? 17.359 10.688 4.391 1 93.56 242 LYS A O 1
ATOM 1980 N N . LYS A 1 243 ? 19.172 11.32 3.395 1 93.62 243 LYS A N 1
ATOM 1981 C CA . LYS A 1 243 ? 19.375 9.945 2.959 1 93.62 243 LYS A CA 1
ATOM 1982 C C . LYS A 1 243 ? 20.859 9.656 2.75 1 93.62 243 LYS A C 1
ATOM 1984 O O . LYS A 1 243 ? 21.656 10.578 2.561 1 93.62 243 LYS A O 1
ATOM 1989 N N . GLU A 1 244 ? 21.25 8.398 2.812 1 94.88 244 GLU A N 1
ATOM 1990 C CA . GLU A 1 244 ? 22.547 7.832 2.449 1 94.88 244 GLU A CA 1
ATOM 1991 C C . GLU A 1 244 ? 22.422 6.895 1.252 1 94.88 244 GLU A C 1
ATOM 1993 O O . GLU A 1 244 ? 21.438 6.168 1.124 1 94.88 244 GLU A O 1
ATOM 1998 N N . LEU A 1 245 ? 23.312 7.039 0.418 1 96.12 245 LEU A N 1
ATOM 1999 C CA . LEU A 1 245 ? 23.484 6.094 -0.681 1 96.12 245 LEU A CA 1
ATOM 2000 C C . LEU A 1 245 ? 24.672 5.172 -0.42 1 96.12 245 LEU A C 1
ATOM 2002 O O . LEU A 1 245 ? 25.781 5.637 -0.169 1 96.12 245 LEU A O 1
ATOM 2006 N N . ILE A 1 246 ? 24.469 3.885 -0.461 1 93.88 246 ILE A N 1
ATOM 2007 C CA . ILE A 1 246 ? 25.5 2.885 -0.173 1 93.88 246 ILE A CA 1
ATOM 2008 C C . ILE A 1 246 ? 25.797 2.08 -1.434 1 93.88 246 ILE A C 1
ATOM 2010 O O . ILE A 1 246 ? 24.938 1.387 -1.962 1 93.88 246 ILE A O 1
ATOM 2014 N N . PHE A 1 247 ? 27.062 2.205 -1.835 1 93.75 247 PHE A N 1
ATOM 2015 C CA . PHE A 1 247 ? 27.516 1.59 -3.082 1 93.75 247 PHE A CA 1
ATOM 2016 C C . PHE A 1 247 ? 28.344 0.346 -2.803 1 93.75 247 PHE A C 1
ATOM 2018 O O . PHE A 1 247 ? 29.375 0.423 -2.137 1 93.75 247 PHE A O 1
ATOM 2025 N N . LYS A 1 248 ? 28 -0.747 -3.375 1 88.25 248 LYS A N 1
ATOM 2026 C CA . LYS A 1 248 ? 28.734 -1.996 -3.209 1 88.25 248 LYS A CA 1
ATOM 2027 C C . LYS A 1 248 ? 29.734 -2.209 -4.355 1 88.25 248 LYS A C 1
ATOM 2029 O O . LYS A 1 248 ? 29.469 -1.813 -5.488 1 88.25 248 LYS A O 1
ATOM 2034 N N . PRO A 1 249 ? 30.812 -2.863 -3.955 1 86.06 249 PRO A N 1
ATOM 2035 C CA . PRO A 1 249 ? 31.781 -3.146 -5.012 1 86.06 249 PRO A CA 1
ATOM 2036 C C . PRO A 1 249 ? 31.266 -4.16 -6.031 1 86.06 249 PRO A C 1
ATOM 2038 O O . PRO A 1 249 ? 30.562 -5.098 -5.672 1 86.06 249 PRO A O 1
ATOM 2041 N N . ASN A 1 250 ? 31.578 -3.828 -7.199 1 83.25 250 ASN A N 1
ATOM 2042 C CA . ASN A 1 250 ? 31.359 -4.734 -8.32 1 83.25 250 ASN A CA 1
ATOM 2043 C C . ASN A 1 250 ? 29.875 -4.934 -8.594 1 83.25 250 ASN A C 1
ATOM 2045 O O . ASN A 1 250 ? 29.484 -5.836 -9.344 1 83.25 250 ASN A O 1
ATOM 2049 N N . LYS A 1 251 ? 29.047 -4.137 -7.961 1 88.19 251 LYS A N 1
ATOM 2050 C CA . LYS A 1 251 ? 27.609 -4.16 -8.203 1 88.19 251 LYS A CA 1
ATOM 2051 C C . LYS A 1 251 ? 27.047 -2.748 -8.312 1 88.19 251 LYS A C 1
ATOM 2053 O O . LYS A 1 251 ? 26.203 -2.348 -7.512 1 88.19 251 LYS A O 1
ATOM 2058 N N . PRO A 1 252 ? 27.484 -2.102 -9.305 1 88.75 252 PRO A N 1
ATOM 2059 C CA . PRO A 1 252 ? 27.094 -0.696 -9.43 1 88.75 252 PRO A CA 1
ATOM 2060 C C . PRO A 1 252 ? 25.578 -0.509 -9.555 1 88.75 252 PRO A C 1
ATOM 2062 O O . PRO A 1 252 ? 25.078 0.597 -9.352 1 88.75 252 PRO A O 1
ATOM 2065 N N . HIS A 1 253 ? 24.938 -1.599 -9.844 1 90.25 253 HIS A N 1
ATOM 2066 C CA . HIS A 1 253 ? 23.5 -1.51 -10.023 1 90.25 253 HIS A CA 1
ATOM 2067 C C . HIS A 1 253 ? 22.766 -1.717 -8.703 1 90.25 253 HIS A C 1
ATOM 2069 O O . HIS A 1 253 ? 21.547 -1.49 -8.617 1 90.25 253 HIS A O 1
ATOM 2075 N N . LYS A 1 254 ? 23.359 -2.158 -7.719 1 89.44 254 LYS A N 1
ATOM 2076 C CA . LYS A 1 254 ? 22.734 -2.4 -6.418 1 89.44 254 LYS A CA 1
ATOM 2077 C C . LYS A 1 254 ? 23.125 -1.316 -5.414 1 89.44 254 LYS A C 1
ATOM 2079 O O . LYS A 1 254 ? 24.078 -1.481 -4.656 1 89.44 254 LYS A O 1
ATOM 2084 N N . VAL A 1 255 ? 22.516 -0.18 -5.473 1 92.5 255 VAL A N 1
ATOM 2085 C CA . VAL A 1 255 ? 22.75 0.913 -4.535 1 92.5 255 VAL A CA 1
ATOM 2086 C C . VAL A 1 255 ? 21.672 0.902 -3.445 1 92.5 255 VAL A C 1
ATOM 2088 O O . VAL A 1 255 ? 20.484 0.954 -3.742 1 92.5 255 VAL A O 1
ATOM 2091 N N . LEU A 1 256 ? 22.078 0.75 -2.264 1 91 256 LEU A N 1
ATOM 2092 C CA . LEU A 1 256 ? 21.156 0.784 -1.127 1 91 256 LEU A CA 1
ATOM 2093 C C . LEU A 1 256 ? 20.906 2.219 -0.682 1 91 256 LEU A C 1
ATOM 2095 O O . LEU A 1 256 ? 21.828 3.016 -0.56 1 91 256 LEU A O 1
ATOM 2099 N N . VAL A 1 257 ? 19.641 2.594 -0.48 1 92.56 257 VAL A N 1
ATOM 2100 C CA . VAL A 1 257 ? 19.25 3.92 -0.018 1 92.56 257 VAL A CA 1
ATOM 2101 C C . VAL A 1 257 ? 18.688 3.828 1.403 1 92.56 257 VAL A C 1
ATOM 2103 O O . VAL A 1 257 ? 17.797 3.029 1.675 1 92.56 257 VAL A O 1
ATOM 2106 N N . LYS A 1 258 ? 19.234 4.52 2.307 1 92.19 258 LYS A N 1
ATOM 2107 C CA . LYS A 1 258 ? 18.734 4.637 3.672 1 92.19 258 LYS A CA 1
ATOM 2108 C C . LYS A 1 258 ? 18.219 6.043 3.949 1 92.19 258 LYS A C 1
ATOM 2110 O O . LYS A 1 258 ? 18.938 7.023 3.781 1 92.19 258 LYS A O 1
ATOM 2115 N N . ASN A 1 259 ? 16.984 6.16 4.402 1 92.75 259 ASN A N 1
ATOM 2116 C CA . ASN A 1 259 ? 16.375 7.445 4.742 1 92.75 259 ASN A CA 1
ATOM 2117 C C . ASN A 1 259 ? 16.359 7.672 6.25 1 92.75 259 ASN A C 1
ATOM 2119 O O . ASN A 1 259 ? 16.094 6.746 7.016 1 92.75 259 ASN A O 1
ATOM 2123 N N . TYR A 1 260 ? 16.641 8.906 6.621 1 93.25 260 TYR A N 1
ATOM 2124 C CA . TYR A 1 260 ? 16.734 9.219 8.039 1 93.25 260 TYR A CA 1
ATOM 2125 C C . TYR A 1 260 ? 15.883 10.438 8.383 1 93.25 260 TYR A C 1
ATOM 2127 O O . TYR A 1 260 ? 15.789 11.383 7.598 1 93.25 260 TYR A O 1
ATOM 2135 N N . GLN A 1 261 ? 15.312 10.398 9.57 1 94.38 261 GLN A N 1
ATOM 2136 C CA . GLN A 1 261 ? 14.711 11.578 10.195 1 94.38 261 GLN A CA 1
ATOM 2137 C C . GLN A 1 261 ? 15.422 11.93 11.5 1 94.38 261 GLN A C 1
ATOM 2139 O O . GLN A 1 261 ? 16.156 11.109 12.055 1 94.38 261 GLN A O 1
ATOM 2144 N N . ALA A 1 262 ? 15.281 13.164 11.828 1 96.94 262 ALA A N 1
ATOM 2145 C CA . ALA A 1 262 ? 15.914 13.617 13.062 1 96.94 262 ALA A CA 1
ATOM 2146 C C . ALA A 1 262 ? 15.234 13.008 14.281 1 96.94 262 ALA A C 1
ATOM 2148 O O . ALA A 1 262 ? 14.102 12.523 14.188 1 96.94 262 ALA A O 1
ATOM 2149 N N . THR A 1 263 ? 15.938 13 15.422 1 96.31 263 THR A N 1
ATOM 2150 C CA . THR A 1 263 ? 15.445 12.406 16.672 1 96.31 263 THR A CA 1
ATOM 2151 C C . THR A 1 263 ? 15.844 13.266 17.859 1 96.31 263 THR A C 1
ATOM 2153 O O . THR A 1 263 ? 16.938 13.844 17.891 1 96.31 263 THR A O 1
ATOM 2156 N N . SER A 1 264 ? 15.008 13.25 18.844 1 95.88 264 SER A N 1
ATOM 2157 C CA . SER A 1 264 ? 15.289 14.016 20.062 1 95.88 264 SER A CA 1
ATOM 2158 C C . SER A 1 264 ? 16.281 13.281 20.969 1 95.88 264 SER A C 1
ATOM 2160 O O . SER A 1 264 ? 16.75 13.844 21.953 1 95.88 264 SER A O 1
ATOM 2162 N N . LYS A 1 265 ? 16.641 12.148 20.578 1 94.69 265 LYS A N 1
ATOM 2163 C CA . LYS A 1 265 ? 17.688 11.43 21.297 1 94.69 265 LYS A CA 1
ATOM 2164 C C . LYS A 1 265 ? 19.062 11.961 20.938 1 94.69 265 LYS A C 1
ATOM 2166 O O . LYS A 1 265 ? 20.047 11.641 21.594 1 94.69 265 LYS A O 1
ATOM 2171 N N . CYS A 1 266 ? 19.109 12.742 19.953 1 96.56 266 CYS A N 1
ATOM 2172 C CA . CYS A 1 266 ? 20.359 13.328 19.516 1 96.56 266 CYS A CA 1
ATOM 2173 C C . CYS A 1 266 ? 20.859 14.367 20.516 1 96.56 266 CYS A C 1
ATOM 2175 O O . CYS A 1 266 ? 20.156 15.352 20.797 1 96.56 266 CYS A O 1
ATOM 2177 N N . GLY A 1 267 ? 22.047 14.109 20.984 1 94.56 267 GLY A N 1
ATOM 2178 C CA . GLY A 1 267 ? 22.641 15.023 21.938 1 94.56 267 GLY A CA 1
ATOM 2179 C C . GLY A 1 267 ? 23.219 16.281 21.297 1 94.56 267 GLY A C 1
ATOM 2180 O O . GLY A 1 267 ? 23.578 17.234 22 1 94.56 267 GLY A O 1
ATOM 2181 N N . CYS A 1 268 ? 23.203 16.312 20.016 1 95.69 268 CYS A N 1
ATOM 2182 C CA . CYS A 1 268 ? 23.828 17.422 19.297 1 95.69 268 CYS A CA 1
ATOM 2183 C C . CYS A 1 268 ? 22.781 18.422 18.828 1 95.69 268 CYS A C 1
ATOM 2185 O O . CYS A 1 268 ? 22.703 19.531 19.359 1 95.69 268 CYS A O 1
ATOM 2187 N N . CYS A 1 269 ? 21.875 17.984 18 1 96.31 269 CYS A N 1
ATOM 2188 C CA . CYS A 1 269 ? 20.953 18.953 17.438 1 96.31 269 CYS A CA 1
ATOM 2189 C C . CYS A 1 269 ? 19.594 18.875 18.141 1 96.31 269 CYS A C 1
ATOM 2191 O O . CYS A 1 269 ? 18.703 19.688 17.891 1 96.31 269 CYS A O 1
ATOM 2193 N N . LYS A 1 270 ? 19.422 17.844 18.984 1 95.88 270 LYS A N 1
ATOM 2194 C CA . LYS A 1 270 ? 18.188 17.672 19.734 1 95.88 270 LYS A CA 1
ATOM 2195 C C . LYS A 1 270 ? 16.969 17.812 18.844 1 95.88 270 LYS A C 1
ATOM 2197 O O . LYS A 1 270 ? 16.062 18.609 19.125 1 95.88 270 LYS A O 1
ATOM 2202 N N . ASN A 1 271 ? 16.953 17.062 17.812 1 97.25 271 ASN A N 1
ATOM 2203 C CA . ASN A 1 271 ? 15.875 17.047 16.844 1 97.25 271 ASN A CA 1
ATOM 2204 C C . ASN A 1 271 ? 15.789 18.375 16.094 1 97.25 271 ASN A C 1
ATOM 2206 O O . ASN A 1 271 ? 14.703 18.922 15.914 1 97.25 271 ASN A O 1
ATOM 2210 N N . MET A 1 272 ? 16.969 18.969 15.758 1 96.81 272 MET A N 1
ATOM 2211 C CA . MET A 1 272 ? 17.109 20.203 14.992 1 96.81 272 MET A CA 1
ATOM 2212 C C . MET A 1 272 ? 16.562 21.391 15.781 1 96.81 272 MET A C 1
ATOM 2214 O O . MET A 1 272 ? 16 22.328 15.195 1 96.81 272 MET A O 1
ATOM 2218 N N . ASN A 1 273 ? 16.562 21.312 17.125 1 97 273 ASN A N 1
ATOM 2219 C CA . ASN A 1 273 ? 15.859 22.328 17.922 1 97 273 ASN A CA 1
ATOM 2220 C C . ASN A 1 273 ? 16.812 23.094 18.828 1 97 273 ASN A C 1
ATOM 2222 O O . ASN A 1 273 ? 17.391 22.516 19.766 1 97 273 ASN A O 1
ATOM 2226 N N . LYS A 1 274 ? 17.031 24.391 18.547 1 92.75 274 LYS A N 1
ATOM 2227 C CA . LYS A 1 274 ? 17.891 25.25 19.359 1 92.75 274 LYS A CA 1
ATOM 2228 C C . LYS A 1 274 ? 17.141 25.75 20.594 1 92.75 274 LYS A C 1
ATOM 2230 O O . LYS A 1 274 ? 17.75 26.297 21.531 1 92.75 274 LYS A O 1
ATOM 2235 N N . ASN A 1 275 ? 15.789 25.578 20.578 1 94.25 275 ASN A N 1
ATOM 2236 C CA . ASN A 1 275 ? 14.93 25.984 21.672 1 94.25 275 ASN A CA 1
ATOM 2237 C C . ASN A 1 275 ? 14.398 24.781 22.453 1 94.25 275 ASN A C 1
ATOM 2239 O O . ASN A 1 275 ? 13.195 24.703 22.703 1 94.25 275 ASN A O 1
ATOM 2243 N N . TYR A 1 276 ? 15.289 23.875 22.797 1 96.06 276 TYR A N 1
ATOM 2244 C CA . TYR A 1 276 ? 14.977 22.656 23.531 1 96.06 276 TYR A CA 1
ATOM 2245 C C . TYR A 1 276 ? 15.234 22.812 25.016 1 96.06 276 TYR A C 1
ATOM 2247 O O . TYR A 1 276 ? 16.375 23.047 25.438 1 96.06 276 TYR A O 1
ATOM 2255 N N . VAL A 1 277 ? 14.227 22.734 25.828 1 96.19 277 VAL A N 1
ATOM 2256 C CA . VAL A 1 277 ? 14.305 23 27.266 1 96.19 277 VAL A CA 1
ATOM 2257 C C . VAL A 1 277 ? 14.18 21.703 28.047 1 96.19 277 VAL A C 1
ATOM 2259 O O . VAL A 1 277 ? 13.234 20.938 27.828 1 96.19 277 VAL A O 1
ATOM 2262 N N . VAL A 1 278 ? 15.062 21.438 28.969 1 93.44 278 VAL A N 1
ATOM 2263 C CA . VAL A 1 278 ? 15.047 20.203 29.75 1 93.44 278 VAL A CA 1
ATOM 2264 C C . VAL A 1 278 ? 14.883 20.531 31.234 1 93.44 278 VAL A C 1
ATOM 2266 O O . VAL A 1 278 ? 14.406 19.688 32 1 93.44 278 VAL A O 1
ATOM 2269 N N . ASN A 1 279 ? 15.266 21.781 31.656 1 91.44 279 ASN A N 1
ATOM 2270 C CA . ASN A 1 279 ? 15.156 22.156 33.062 1 91.44 279 ASN A CA 1
ATOM 2271 C C . ASN A 1 279 ? 13.852 22.922 33.344 1 91.44 279 ASN A C 1
ATOM 2273 O O . ASN A 1 279 ? 13.547 23.906 32.656 1 91.44 279 ASN A O 1
ATOM 2277 N N . LYS A 1 280 ? 13.258 22.438 34.312 1 89.56 280 LYS A N 1
ATOM 2278 C CA . LYS A 1 280 ? 11.961 23 34.656 1 89.56 280 LYS A CA 1
ATOM 2279 C C . LYS A 1 280 ? 12.078 24.5 34.969 1 89.56 280 LYS A C 1
ATOM 2281 O O . LYS A 1 280 ? 11.172 25.266 34.625 1 89.56 280 LYS A O 1
ATOM 2286 N N . GLU A 1 281 ? 13.156 24.938 35.5 1 91.81 281 GLU A N 1
ATOM 2287 C CA . GLU A 1 281 ? 13.359 26.328 35.938 1 91.81 281 GLU A CA 1
ATOM 2288 C C . GLU A 1 281 ? 13.461 27.25 34.719 1 91.81 281 GLU A C 1
ATOM 2290 O O . GLU A 1 281 ? 13.258 28.453 34.812 1 91.81 281 GLU A O 1
ATOM 2295 N N . ASP A 1 282 ? 13.711 26.641 33.625 1 93.12 282 ASP A N 1
ATOM 2296 C CA . ASP A 1 282 ? 13.922 27.438 32.406 1 93.12 282 ASP A CA 1
ATOM 2297 C C . ASP A 1 282 ? 12.633 27.578 31.609 1 93.12 282 ASP A C 1
ATOM 2299 O O . ASP A 1 282 ? 12.602 28.25 30.578 1 93.12 282 ASP A O 1
ATOM 2303 N N . ILE A 1 283 ? 11.617 27.031 32.094 1 93.38 283 ILE A N 1
ATOM 2304 C CA . ILE A 1 283 ? 10.344 27.062 31.375 1 93.38 283 ILE A CA 1
ATOM 2305 C C . ILE A 1 283 ? 9.656 28.406 31.609 1 93.38 283 ILE A C 1
ATOM 2307 O O . ILE A 1 283 ? 9.484 28.828 32.75 1 93.38 283 ILE A O 1
ATOM 2311 N N . SER A 1 284 ? 9.352 29.078 30.469 1 92 284 SER A N 1
ATOM 2312 C CA . SER A 1 284 ? 8.578 30.312 30.516 1 92 284 SER A CA 1
ATOM 2313 C C . SER A 1 284 ? 7.211 30.141 29.859 1 92 284 SER A C 1
ATOM 2315 O O . SER A 1 284 ? 7.117 29.609 28.75 1 92 284 SER A O 1
ATOM 2317 N N . LEU A 1 285 ? 6.211 30.547 30.594 1 90.19 285 LEU A N 1
ATOM 2318 C CA . LEU A 1 285 ? 4.859 30.453 30.062 1 90.19 285 LEU A CA 1
ATOM 2319 C C . LEU A 1 285 ? 4.672 31.422 28.891 1 90.19 285 LEU A C 1
ATOM 2321 O O . LEU A 1 285 ? 4.992 32.594 29 1 90.19 285 LEU A O 1
ATOM 2325 N N . PRO A 1 286 ? 4.215 30.891 27.75 1 90.31 286 PRO A N 1
ATOM 2326 C CA . PRO A 1 286 ? 4 31.797 26.609 1 90.31 286 PRO A CA 1
ATOM 2327 C C . PRO A 1 286 ? 2.803 32.719 26.797 1 90.31 286 PRO A C 1
ATOM 2329 O O . PRO A 1 286 ? 1.855 32.375 27.516 1 90.31 286 PRO A O 1
ATOM 2332 N N . VAL A 1 287 ? 2.91 33.844 26.234 1 83.12 287 VAL A N 1
ATOM 2333 C CA . VAL A 1 287 ? 1.79 34.781 26.203 1 83.12 287 VAL A CA 1
ATOM 2334 C C . VAL A 1 287 ? 0.951 34.562 24.953 1 83.12 287 VAL A C 1
ATOM 2336 O O . VAL A 1 287 ? 1.431 34.781 23.828 1 83.12 287 VAL A O 1
ATOM 2339 N N . ILE A 1 288 ? -0.11 34.062 25.172 1 76.25 288 ILE A N 1
ATOM 2340 C CA . ILE A 1 288 ? -0.986 33.781 24.031 1 76.25 288 ILE A CA 1
ATOM 2341 C C . ILE A 1 288 ? -2.205 34.688 24.094 1 76.25 288 ILE A C 1
ATOM 2343 O O . ILE A 1 288 ? -2.881 34.781 25.125 1 76.25 288 ILE A O 1
ATOM 2347 N N . ALA A 1 289 ? -2.35 35.5 23.062 1 72.5 289 ALA A N 1
ATOM 2348 C CA . ALA A 1 289 ? -3.51 36.406 22.984 1 72.5 289 ALA A CA 1
ATOM 2349 C C . ALA A 1 289 ? -4.797 35.594 22.797 1 72.5 289 ALA A C 1
ATOM 2351 O O . ALA A 1 289 ? -4.793 34.531 22.156 1 72.5 289 ALA A O 1
ATOM 2352 N N . ASP A 1 290 ? -5.77 36.031 23.453 1 75.25 290 ASP A N 1
ATOM 2353 C CA . ASP A 1 290 ? -7.086 35.438 23.266 1 75.25 290 ASP A CA 1
ATOM 2354 C C . ASP A 1 290 ? -7.5 35.5 21.797 1 75.25 290 ASP A C 1
ATOM 2356 O O . ASP A 1 290 ? -7.598 36.562 21.203 1 75.25 290 ASP A O 1
ATOM 2360 N N . PRO A 1 291 ? -7.73 34.344 21.297 1 82.44 291 PRO A N 1
ATOM 2361 C CA . PRO A 1 291 ? -8.047 34.344 19.859 1 82.44 291 PRO A CA 1
ATOM 2362 C C . PRO A 1 291 ? -9.469 34.812 19.562 1 82.44 291 PRO A C 1
ATOM 2364 O O . PRO A 1 291 ? -9.805 35.062 18.406 1 82.44 291 PRO A O 1
ATOM 2367 N N . LEU A 1 292 ? -10.391 34.938 20.547 1 82.31 292 LEU A N 1
ATOM 2368 C CA . LEU A 1 292 ? -11.797 35.281 20.344 1 82.31 292 LEU A CA 1
ATOM 2369 C C . LEU A 1 292 ? -12.016 36.781 20.516 1 82.31 292 LEU A C 1
ATOM 2371 O O . LEU A 1 292 ? -12 37.281 21.641 1 82.31 292 LEU A O 1
ATOM 2375 N N . ASP A 1 293 ? -12.125 37.531 19.422 1 78.31 293 ASP A N 1
ATOM 2376 C CA . ASP A 1 293 ? -12.148 39 19.469 1 78.31 293 ASP A CA 1
ATOM 2377 C C . ASP A 1 293 ? -13.539 39.531 19.141 1 78.31 293 ASP A C 1
ATOM 2379 O O . ASP A 1 293 ? -13.734 40.75 19.016 1 78.31 293 ASP A O 1
ATOM 2383 N N . GLY A 1 294 ? -14.578 38.656 18.891 1 77.25 294 GLY A N 1
ATOM 2384 C CA . GLY A 1 294 ? -15.977 39.031 18.781 1 77.25 294 GLY A CA 1
ATOM 2385 C C . GLY A 1 294 ? -16.375 39.438 17.391 1 77.25 294 GLY A C 1
ATOM 2386 O O . GLY A 1 294 ? -17.516 39.844 17.156 1 77.25 294 GLY A O 1
ATOM 2387 N N . GLU A 1 295 ? -15.602 39.281 16.422 1 81.19 295 GLU A N 1
ATOM 2388 C CA . GLU A 1 295 ? -15.953 39.719 15.07 1 81.19 295 GLU A CA 1
ATOM 2389 C C . GLU A 1 295 ? -17.047 38.812 14.492 1 81.19 295 GLU A C 1
ATOM 2391 O O . GLU A 1 295 ? -17.078 37.625 14.766 1 81.19 295 GLU A O 1
ATOM 2396 N N . THR A 1 296 ? -17.844 39.406 13.617 1 85.69 296 THR A N 1
ATOM 2397 C CA . THR A 1 296 ? -19 38.719 13.055 1 85.69 296 THR A CA 1
ATOM 2398 C C . THR A 1 296 ? -18.594 37.906 11.836 1 85.69 296 THR A C 1
ATOM 2400 O O . THR A 1 296 ? -17.578 38.188 11.203 1 85.69 296 THR A O 1
ATOM 2403 N N . ILE A 1 297 ? -19.406 37 11.523 1 88.44 297 ILE A N 1
ATOM 2404 C CA . ILE A 1 297 ? -19.234 36.156 10.336 1 88.44 297 ILE A CA 1
ATOM 2405 C C . ILE A 1 297 ? -19.531 36.969 9.086 1 88.44 297 ILE A C 1
ATOM 2407 O O . ILE A 1 297 ? -20.578 37.656 9.008 1 88.44 297 ILE A O 1
ATOM 2411 N N . LYS A 1 298 ? -18.656 36.875 8.109 1 88.12 298 LYS A N 1
ATOM 2412 C CA . LYS A 1 298 ? -18.781 37.688 6.902 1 88.12 298 LYS A CA 1
ATOM 2413 C C . LYS A 1 298 ? -19.359 36.875 5.746 1 88.12 298 LYS A C 1
ATOM 2415 O O . LYS A 1 298 ? -20 37.438 4.848 1 88.12 298 LYS A O 1
ATOM 2420 N N . TYR A 1 299 ? -19.078 35.688 5.754 1 84.06 299 TYR A N 1
ATOM 2421 C CA . TYR A 1 299 ? -19.703 34.781 4.777 1 84.06 299 TYR A CA 1
ATOM 2422 C C . TYR A 1 299 ? -19.609 33.344 5.227 1 84.06 299 TYR A C 1
ATOM 2424 O O . TYR A 1 299 ? -18.844 33 6.125 1 84.06 299 TYR A O 1
ATOM 2432 N N . SER A 1 300 ? -20.484 32.5 4.496 1 82.75 300 SER A N 1
ATOM 2433 C CA . SER A 1 300 ? -20.625 31.125 5.012 1 82.75 300 SER A CA 1
ATOM 2434 C C . SER A 1 300 ? -20.609 30.109 3.879 1 82.75 300 SER A C 1
ATOM 2436 O O . SER A 1 300 ? -20.906 28.938 4.094 1 82.75 300 SER A O 1
ATOM 2438 N N . VAL A 1 301 ? -20.219 30.562 2.738 1 77.31 301 VAL A N 1
ATOM 2439 C CA . VAL A 1 301 ? -20.078 29.594 1.65 1 77.31 301 VAL A CA 1
ATOM 2440 C C . VAL A 1 301 ? -18.938 28.625 1.943 1 77.31 301 VAL A C 1
ATOM 2442 O O . VAL A 1 301 ? -17.781 29.062 2.104 1 77.31 301 VAL A O 1
ATOM 2445 N N . GLY A 1 302 ? -19.25 27.391 2.047 1 80.06 302 GLY A N 1
ATOM 2446 C CA . GLY A 1 302 ? -18.25 26.375 2.318 1 80.06 302 GLY A CA 1
ATOM 2447 C C . GLY A 1 302 ? -17.75 26.391 3.75 1 80.06 302 GLY A C 1
ATOM 2448 O O . GLY A 1 302 ? -16.875 25.594 4.121 1 80.06 302 GLY A O 1
ATOM 2449 N N . GLY A 1 303 ? -18.203 27.328 4.551 1 82.44 303 GLY A N 1
ATOM 2450 C CA . GLY A 1 303 ? -17.781 27.438 5.934 1 82.44 303 GLY A CA 1
ATOM 2451 C C . GLY A 1 303 ? -18.062 28.797 6.539 1 82.44 303 GLY A C 1
ATOM 2452 O O . GLY A 1 303 ? -18.484 29.719 5.84 1 82.44 303 GLY A O 1
ATOM 2453 N N . LEU A 1 304 ? -17.797 29 7.777 1 83.5 304 LEU A N 1
ATOM 2454 C CA . LEU A 1 304 ? -17.984 30.25 8.516 1 83.5 304 LEU A CA 1
ATOM 2455 C C . LEU A 1 304 ? -16.656 31.016 8.609 1 83.5 304 LEU A C 1
ATOM 2457 O O . LEU A 1 304 ? -15.664 30.484 9.094 1 83.5 304 LEU A O 1
ATOM 2461 N N . ARG A 1 305 ? -16.844 32.219 8.086 1 89.69 305 ARG A N 1
ATOM 2462 C CA . ARG A 1 305 ? -15.609 32.969 8.016 1 89.69 305 ARG A CA 1
ATOM 2463 C C . ARG A 1 305 ? -15.789 34.375 8.641 1 89.69 305 ARG A C 1
ATOM 2465 O O . ARG A 1 305 ? -16.828 35 8.445 1 89.69 305 ARG A O 1
ATOM 2472 N N . SER A 1 306 ? -14.68 34.844 9.344 1 90.38 306 SER A N 1
ATOM 2473 C CA . SER A 1 306 ? -14.742 36.125 10.016 1 90.38 306 SER A CA 1
ATOM 2474 C C . SER A 1 306 ? -14.25 37.25 9.102 1 90.38 306 SER A C 1
ATOM 2476 O O . SER A 1 306 ? -14.367 38.438 9.438 1 90.38 306 SER A O 1
ATOM 2478 N N . LYS A 1 307 ? -13.789 36.812 7.852 1 90.31 307 LYS A N 1
ATOM 2479 C CA . LYS A 1 307 ? -13.312 37.781 6.887 1 90.31 307 LYS A CA 1
ATOM 2480 C C . LYS A 1 307 ? -13.984 37.594 5.531 1 90.31 307 LYS A C 1
ATOM 2482 O O . LYS A 1 307 ? -14.453 36.5 5.207 1 90.31 307 LYS A O 1
ATOM 2487 N N . SER A 1 308 ? -13.953 38.625 4.859 1 89.94 308 SER A N 1
ATOM 2488 C CA . SER A 1 308 ? -14.609 38.594 3.555 1 89.94 308 SER A CA 1
ATOM 2489 C C . SER A 1 308 ? -13.766 37.875 2.521 1 89.94 308 SER A C 1
ATOM 2491 O O . SER A 1 308 ? -12.594 37.562 2.76 1 89.94 308 SER A O 1
ATOM 2493 N N . TYR A 1 309 ? -14.383 37.719 1.421 1 88.19 309 TYR A N 1
ATOM 2494 C CA . TYR A 1 309 ? -13.719 37.094 0.28 1 88.19 309 TYR A CA 1
ATOM 2495 C C . TYR A 1 309 ? -12.555 37.938 -0.212 1 88.19 309 TYR A C 1
ATOM 2497 O O . TYR A 1 309 ? -11.477 37.406 -0.503 1 88.19 309 TYR A O 1
ATOM 2505 N N . GLU A 1 310 ? -12.844 39.156 -0.259 1 91.56 310 GLU A N 1
ATOM 2506 C CA . GLU A 1 310 ? -11.836 40.094 -0.78 1 91.56 310 GLU A CA 1
ATOM 2507 C C . GLU A 1 310 ? -10.609 40.125 0.128 1 91.56 310 GLU A C 1
ATOM 2509 O O . GLU A 1 310 ? -9.477 40.125 -0.353 1 91.56 310 GLU A O 1
ATOM 2514 N N . TYR A 1 311 ? -10.914 40.125 1.314 1 91.56 311 TYR A N 1
ATOM 2515 C CA . TYR A 1 311 ? -9.82 40.094 2.279 1 91.56 311 TYR A CA 1
ATOM 2516 C C . TYR A 1 311 ? -9 38.812 2.15 1 91.56 311 TYR A C 1
ATOM 2518 O O . TYR A 1 311 ? -7.766 38.875 2.135 1 91.56 311 TYR A O 1
ATOM 2526 N N . THR A 1 312 ? -9.711 37.781 2.031 1 91.88 312 THR A N 1
ATOM 2527 C CA . THR A 1 312 ? -9.07 36.5 1.95 1 91.88 312 THR A CA 1
ATOM 2528 C C . THR A 1 312 ? -8.234 36.375 0.679 1 91.88 312 THR A C 1
ATOM 2530 O O . THR A 1 312 ? -7.117 35.844 0.708 1 91.88 312 THR A O 1
ATOM 2533 N N . LYS A 1 313 ? -8.727 36.812 -0.394 1 92 313 LYS A N 1
ATOM 2534 C CA . LYS A 1 313 ? -8 36.812 -1.66 1 92 313 LYS A CA 1
ATOM 2535 C C . LYS A 1 313 ? -6.707 37.625 -1.551 1 92 313 LYS A C 1
ATOM 2537 O O . LYS A 1 313 ? -5.645 37.156 -1.965 1 92 313 LYS A O 1
ATOM 2542 N N . GLU A 1 314 ? -6.82 38.75 -1.004 1 94.12 314 GLU A N 1
ATOM 2543 C CA . GLU A 1 314 ? -5.645 39.594 -0.844 1 94.12 314 GLU A CA 1
ATOM 2544 C C . GLU A 1 314 ? -4.613 38.938 0.07 1 94.12 314 GLU A C 1
ATOM 2546 O O . GLU A 1 314 ? -3.41 39.031 -0.198 1 94.12 314 GLU A O 1
ATOM 2551 N N . LEU A 1 315 ? -5.098 38.406 1.121 1 94.12 315 LEU A N 1
ATOM 2552 C CA . LEU A 1 315 ? -4.227 37.719 2.07 1 94.12 315 LEU A CA 1
ATOM 2553 C C . LEU A 1 315 ? -3.441 36.594 1.383 1 94.12 315 LEU A C 1
ATOM 2555 O O . LEU A 1 315 ? -2.225 36.5 1.554 1 94.12 315 LEU A O 1
ATOM 2559 N N . VAL A 1 316 ? -4.105 35.812 0.579 1 92.88 316 VAL A N 1
ATOM 2560 C CA . VAL A 1 316 ? -3.492 34.688 -0.12 1 92.88 316 VAL A CA 1
ATOM 2561 C C . VAL A 1 316 ? -2.455 35.188 -1.117 1 92.88 316 VAL A C 1
ATOM 2563 O O . VAL A 1 316 ? -1.319 34.719 -1.141 1 92.88 316 VAL A O 1
ATOM 2566 N N . GLU A 1 317 ? -2.809 36.188 -1.884 1 91.88 317 GLU A N 1
ATOM 2567 C CA . GLU A 1 317 ? -1.913 36.719 -2.904 1 91.88 317 GLU A CA 1
ATOM 2568 C C . GLU A 1 317 ? -0.681 37.344 -2.273 1 91.88 317 GLU A C 1
ATOM 2570 O O . GLU A 1 317 ? 0.44 37.156 -2.744 1 91.88 317 GLU A O 1
ATOM 2575 N N . LYS A 1 318 ? -0.948 38.031 -1.246 1 93.25 318 LYS A N 1
ATOM 2576 C CA . LYS A 1 318 ? 0.155 38.688 -0.537 1 93.25 318 LYS A CA 1
ATOM 2577 C C . LYS A 1 318 ? 1.104 37.656 0.057 1 93.25 318 LYS A C 1
ATOM 2579 O O . LYS A 1 318 ? 2.326 37.812 -0.011 1 93.25 318 LYS A O 1
ATOM 2584 N N . THR A 1 319 ? 0.604 36.656 0.679 1 93.38 319 THR A N 1
ATOM 2585 C CA . THR A 1 319 ? 1.405 35.625 1.296 1 93.38 319 THR A CA 1
ATOM 2586 C C . THR A 1 319 ? 2.24 34.875 0.247 1 93.38 319 THR A C 1
ATOM 2588 O O . THR A 1 319 ? 3.436 34.656 0.447 1 93.38 319 THR A O 1
ATOM 2591 N N . LEU A 1 320 ? 1.593 34.5 -0.947 1 91 320 LEU A N 1
ATOM 2592 C CA . LEU A 1 320 ? 2.293 33.812 -2.02 1 91 320 LEU A CA 1
ATOM 2593 C C . LEU A 1 320 ? 3.453 34.625 -2.547 1 91 320 LEU A C 1
ATOM 2595 O O . LEU A 1 320 ? 4.539 34.125 -2.801 1 91 320 LEU A O 1
ATOM 2599 N N . LYS A 1 321 ? 3.262 35.938 -2.635 1 89.25 321 LYS A N 1
ATOM 2600 C CA . LYS A 1 321 ? 4.301 36.844 -3.098 1 89.25 321 LYS A CA 1
ATOM 2601 C C . LYS A 1 321 ? 5.414 37 -2.062 1 89.25 321 LYS A C 1
ATOM 2603 O O . LYS A 1 321 ? 6.598 36.969 -2.408 1 89.25 321 LYS A O 1
ATOM 2608 N N . LYS A 1 322 ? 5.016 37 -0.891 1 90.25 322 LYS A N 1
ATOM 2609 C CA . LYS A 1 322 ? 5.953 37.219 0.206 1 90.25 322 LYS A CA 1
ATOM 2610 C C . LYS A 1 322 ? 6.863 36.031 0.4 1 90.25 322 LYS A C 1
ATOM 2612 O O . LYS A 1 322 ? 8.062 36.156 0.643 1 90.25 322 LYS A O 1
ATOM 2617 N N . MET A 1 323 ? 6.363 34.875 0.384 1 89.19 323 MET A N 1
ATOM 2618 C CA . MET A 1 323 ? 7.117 33.656 0.634 1 89.19 323 MET A CA 1
ATOM 2619 C C . MET A 1 323 ? 8.133 33.375 -0.478 1 89.19 323 MET A C 1
ATOM 2621 O O . MET A 1 323 ? 9.195 32.812 -0.233 1 89.19 323 MET A O 1
ATOM 2625 N N . ASP A 1 324 ? 7.809 33.844 -1.741 1 85.19 324 ASP A N 1
ATOM 2626 C CA . ASP A 1 324 ? 8.641 33.656 -2.926 1 85.19 324 ASP A CA 1
ATOM 2627 C C . ASP A 1 324 ? 8.984 32.188 -3.123 1 85.19 324 ASP A C 1
ATOM 2629 O O . ASP A 1 324 ? 10.148 31.828 -3.314 1 85.19 324 ASP A O 1
ATOM 2633 N N . LEU A 1 325 ? 8.07 31.359 -2.852 1 87.19 325 LEU A N 1
ATOM 2634 C CA . LEU A 1 325 ? 8.18 29.938 -3.154 1 87.19 325 LEU A CA 1
ATOM 2635 C C . LEU A 1 325 ? 7.598 29.641 -4.531 1 87.19 325 LEU A C 1
ATOM 2637 O O . LEU A 1 325 ? 6.73 30.359 -5.02 1 87.19 325 LEU A O 1
ATOM 2641 N N . ASP A 1 326 ? 8.141 28.641 -5.152 1 86.31 326 ASP A N 1
ATOM 2642 C CA . ASP A 1 326 ? 7.594 28.188 -6.43 1 86.31 326 ASP A CA 1
ATOM 2643 C C . ASP A 1 326 ? 6.383 27.297 -6.219 1 86.31 326 ASP A C 1
ATOM 2645 O O . ASP A 1 326 ? 6.469 26.078 -6.41 1 86.31 326 ASP A O 1
ATOM 2649 N N . ILE A 1 327 ? 5.266 27.875 -5.836 1 91.31 327 ILE A N 1
ATOM 2650 C CA . ILE A 1 327 ? 4.012 27.156 -5.629 1 91.31 327 ILE A CA 1
ATOM 2651 C C . ILE A 1 327 ? 3.123 27.312 -6.863 1 91.31 327 ILE A C 1
ATOM 2653 O O . ILE A 1 327 ? 2.816 28.438 -7.281 1 91.31 327 ILE A O 1
ATOM 2657 N N . LYS A 1 328 ? 2.879 26.234 -7.445 1 91.69 328 LYS A N 1
ATOM 2658 C CA . LYS A 1 328 ? 1.956 26.219 -8.57 1 91.69 328 LYS A CA 1
ATOM 2659 C C . LYS A 1 328 ? 0.563 25.766 -8.133 1 91.69 328 LYS A C 1
ATOM 2661 O O . LYS A 1 328 ? 0.412 24.719 -7.496 1 91.69 328 LYS A O 1
ATOM 2666 N N . ILE A 1 329 ? -0.477 26.562 -8.367 1 92.75 329 ILE A N 1
ATOM 2667 C CA . ILE A 1 329 ? -1.878 26.25 -8.102 1 92.75 329 ILE A CA 1
ATOM 2668 C C . ILE A 1 329 ? -2.648 26.172 -9.414 1 92.75 329 ILE A C 1
ATOM 2670 O O . ILE A 1 329 ? -2.906 27.203 -10.055 1 92.75 329 ILE A O 1
ATOM 2674 N N . GLU A 1 330 ? -2.953 24.953 -9.773 1 93.06 330 GLU A N 1
ATOM 2675 C CA . GLU A 1 330 ? -3.533 24.734 -11.094 1 93.06 330 GLU A CA 1
ATOM 2676 C C . GLU A 1 330 ? -4.816 23.906 -11.008 1 93.06 330 GLU A C 1
ATOM 2678 O O . GLU A 1 330 ? -4.977 23.094 -10.086 1 93.06 330 GLU A O 1
ATOM 2683 N N . ILE A 1 331 ? -5.699 24.172 -11.906 1 91.44 331 ILE A N 1
ATOM 2684 C CA . ILE A 1 331 ? -6.945 23.422 -11.992 1 91.44 331 ILE A CA 1
ATOM 2685 C C . ILE A 1 331 ? -6.648 21.969 -12.375 1 91.44 331 ILE A C 1
ATOM 2687 O O . ILE A 1 331 ? -5.777 21.703 -13.211 1 91.44 331 ILE A O 1
ATOM 2691 N N . ASP A 1 332 ? -7.324 21.016 -11.695 1 88.81 332 ASP A N 1
ATOM 2692 C CA . ASP A 1 332 ? -7.203 19.609 -12.023 1 88.81 332 ASP A CA 1
ATOM 2693 C C . ASP A 1 332 ? -8.062 19.25 -13.234 1 88.81 332 ASP A C 1
ATOM 2695 O O . ASP A 1 332 ? -9.266 19.016 -13.094 1 88.81 332 ASP A O 1
ATOM 2699 N N . GLU A 1 333 ? -7.406 19.031 -14.336 1 83 333 GLU A N 1
ATOM 2700 C CA . GLU A 1 333 ? -8.125 18.766 -15.578 1 83 333 GLU A CA 1
ATOM 2701 C C . GLU A 1 333 ? -8.594 17.312 -15.648 1 83 333 GLU A C 1
ATOM 2703 O O . GLU A 1 333 ? -9.453 16.969 -16.469 1 83 333 GLU A O 1
ATOM 2708 N N . ARG A 1 334 ? -8.188 16.422 -14.906 1 80.56 334 ARG A N 1
ATOM 2709 C CA . ARG A 1 334 ? -8.57 15.023 -14.906 1 80.56 334 ARG A CA 1
ATOM 2710 C C . ARG A 1 334 ? -9.867 14.812 -14.141 1 80.56 334 ARG A C 1
ATOM 2712 O O . ARG A 1 334 ? -10.422 13.711 -14.141 1 80.56 334 ARG A O 1
ATOM 2719 N N . ASN A 1 335 ? -10.305 15.75 -13.414 1 85.94 335 ASN A N 1
ATOM 2720 C CA . ASN A 1 335 ? -11.594 15.742 -12.727 1 85.94 335 ASN A CA 1
ATOM 2721 C C . ASN A 1 335 ? -12.758 15.648 -13.711 1 85.94 335 ASN A C 1
ATOM 2723 O O . ASN A 1 335 ? -12.992 16.578 -14.492 1 85.94 335 ASN A O 1
ATOM 2727 N N . PRO A 1 336 ? -13.516 14.562 -13.641 1 86.69 336 PRO A N 1
ATOM 2728 C CA . PRO A 1 336 ? -14.617 14.422 -14.594 1 86.69 336 PRO A CA 1
ATOM 2729 C C . PRO A 1 336 ? -15.75 15.414 -14.336 1 86.69 336 PRO A C 1
ATOM 2731 O O . PRO A 1 336 ? -16.625 15.586 -15.18 1 86.69 336 PRO A O 1
ATOM 2734 N N . PHE A 1 337 ? -15.672 16.094 -13.211 1 93.25 337 PHE A N 1
ATOM 2735 C CA . PHE A 1 337 ? -16.719 17.047 -12.859 1 93.25 337 PHE A CA 1
ATOM 2736 C C . PHE A 1 337 ? -16.172 18.484 -12.906 1 93.25 337 PHE A C 1
ATOM 2738 O O . PHE A 1 337 ? -16.656 19.359 -12.195 1 93.25 337 PHE A O 1
ATOM 2745 N N . SER A 1 338 ? -15.25 18.641 -13.68 1 89.81 338 SER A N 1
ATOM 2746 C CA . SER A 1 338 ? -14.578 19.938 -13.688 1 89.81 338 SER A CA 1
ATOM 2747 C C . SER A 1 338 ? -15.539 21.062 -14.086 1 89.81 338 SER A C 1
ATOM 2749 O O . SER A 1 338 ? -15.367 22.203 -13.672 1 89.81 338 SER A O 1
ATOM 2751 N N . ASP A 1 339 ? -16.578 20.828 -14.781 1 92.31 339 ASP A N 1
ATOM 2752 C CA . ASP A 1 339 ? -17.562 21.812 -15.203 1 92.31 339 ASP A CA 1
ATOM 2753 C C . ASP A 1 339 ? -18.609 22.047 -14.117 1 92.31 339 ASP A C 1
ATOM 2755 O O . ASP A 1 339 ? -19.438 22.969 -14.219 1 92.31 339 ASP A O 1
ATOM 2759 N N . ILE A 1 340 ? -18.578 21.25 -13.125 1 94.94 340 ILE A N 1
ATOM 2760 C CA . ILE A 1 340 ? -19.562 21.344 -12.062 1 94.94 340 ILE A CA 1
ATOM 2761 C C . ILE A 1 340 ? -18.906 21.812 -10.773 1 94.94 340 ILE A C 1
ATOM 2763 O O . ILE A 1 340 ? -19.266 22.844 -10.219 1 94.94 340 ILE A O 1
ATOM 2767 N N . ILE A 1 341 ? -17.875 21.141 -10.359 1 95.31 341 ILE A N 1
ATOM 2768 C CA . ILE A 1 341 ? -17.109 21.438 -9.148 1 95.31 341 ILE A CA 1
ATOM 2769 C C . ILE A 1 341 ? -15.625 21.516 -9.477 1 95.31 341 ILE A C 1
ATOM 2771 O O . ILE A 1 341 ? -14.992 20.5 -9.773 1 95.31 341 ILE A O 1
ATOM 2775 N N . PRO A 1 342 ? -15.141 22.688 -9.406 1 94.44 342 PRO A N 1
ATOM 2776 C CA . PRO A 1 342 ? -13.703 22.812 -9.688 1 94.44 342 PRO A CA 1
ATOM 2777 C C . PRO A 1 342 ? -12.836 22.266 -8.555 1 94.44 342 PRO A C 1
ATOM 2779 O O . PRO A 1 342 ? -13.188 22.406 -7.379 1 94.44 342 PRO A O 1
ATOM 2782 N N . VAL A 1 343 ? -11.68 21.656 -8.914 1 94.62 343 VAL A N 1
ATOM 2783 C CA . VAL A 1 343 ? -10.648 21.203 -7.988 1 94.62 343 VAL A CA 1
ATOM 2784 C C . VAL A 1 343 ? -9.289 21.719 -8.43 1 94.62 343 VAL A C 1
ATOM 2786 O O . VAL A 1 343 ? -8.953 21.688 -9.617 1 94.62 343 VAL A O 1
ATOM 2789 N N . TYR A 1 344 ? -8.609 22.281 -7.5 1 94.38 344 TYR A N 1
ATOM 2790 C CA . TYR A 1 344 ? -7.258 22.75 -7.77 1 94.38 344 TYR A CA 1
ATOM 2791 C C . TYR A 1 344 ? -6.223 21.859 -7.102 1 94.38 344 TYR A C 1
ATOM 2793 O O . TYR A 1 344 ? -6.484 21.281 -6.043 1 94.38 344 TYR A O 1
ATOM 2801 N N . HIS A 1 345 ? -5.039 21.688 -7.793 1 92.69 345 HIS A N 1
ATOM 2802 C CA . HIS A 1 345 ? -3.85 21.062 -7.215 1 92.69 345 HIS A CA 1
ATOM 2803 C C . HIS A 1 345 ? -2.746 22.094 -6.992 1 92.69 345 HIS A C 1
ATOM 2805 O O . HIS A 1 345 ? -2.547 22.984 -7.824 1 92.69 345 HIS A O 1
ATOM 2811 N N . SER A 1 346 ? -2.215 22.062 -5.852 1 94.12 346 SER A N 1
ATOM 2812 C CA . SER A 1 346 ? -1.077 22.922 -5.551 1 94.12 346 SER A CA 1
ATOM 2813 C C . SER A 1 346 ? 0.17 22.094 -5.234 1 94.12 346 SER A C 1
ATOM 2815 O O . SER A 1 346 ? 0.094 21.094 -4.527 1 94.12 346 SER A O 1
ATOM 2817 N N . THR A 1 347 ? 1.357 22.469 -5.871 1 93.38 347 THR A N 1
ATOM 2818 C CA . THR A 1 347 ? 2.613 21.734 -5.715 1 93.38 347 THR A CA 1
ATOM 2819 C C . THR A 1 347 ? 3.746 22.688 -5.348 1 93.38 347 THR A C 1
ATOM 2821 O O . THR A 1 347 ? 3.793 23.828 -5.832 1 93.38 347 THR A O 1
ATOM 2824 N N . LEU A 1 348 ? 4.5 22.312 -4.48 1 93.44 348 LEU A N 1
ATOM 2825 C CA . LEU A 1 348 ? 5.742 22.984 -4.109 1 93.44 348 LEU A CA 1
ATOM 2826 C C . LEU A 1 348 ? 6.93 22.031 -4.262 1 93.44 348 LEU A C 1
ATOM 2828 O O . LEU A 1 348 ? 6.91 20.922 -3.74 1 93.44 348 LEU A O 1
ATOM 2832 N N . ASP A 1 349 ? 7.977 22.5 -5.043 1 89.12 349 ASP A N 1
ATOM 2833 C CA . ASP A 1 349 ? 9.234 21.766 -5.117 1 89.12 349 ASP A CA 1
ATOM 2834 C C . ASP A 1 349 ? 10.125 22.078 -3.92 1 89.12 349 ASP A C 1
ATOM 2836 O O . ASP A 1 349 ? 9.953 23.109 -3.264 1 89.12 349 ASP A O 1
ATOM 2840 N N . MET A 1 350 ? 11.055 21.297 -3.635 1 89.38 350 MET A N 1
ATOM 2841 C CA . MET A 1 350 ? 12 21.453 -2.533 1 89.38 350 MET A CA 1
ATOM 2842 C C . MET A 1 350 ? 12.758 22.766 -2.652 1 89.38 350 MET A C 1
ATOM 2844 O O . MET A 1 350 ? 13.156 23.172 -3.75 1 89.38 350 MET A O 1
ATOM 2848 N N . THR A 1 351 ? 12.922 23.391 -1.593 1 88.44 351 THR A N 1
ATOM 2849 C CA . THR A 1 351 ? 13.695 24.625 -1.564 1 88.44 351 THR A CA 1
ATOM 2850 C C . THR A 1 351 ? 14.32 24.844 -0.187 1 88.44 351 THR A C 1
ATOM 2852 O O . 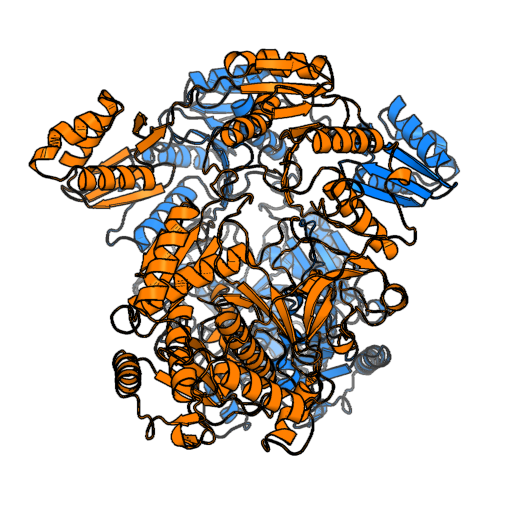THR A 1 351 ? 13.617 24.828 0.826 1 88.44 351 THR A O 1
ATOM 2855 N N . HIS A 1 352 ? 15.656 25.062 -0.148 1 86.88 352 HIS A N 1
ATOM 2856 C CA . HIS A 1 352 ? 16.359 25.312 1.101 1 86.88 352 HIS A CA 1
ATOM 2857 C C . HIS A 1 352 ? 16.609 26.812 1.296 1 86.88 352 HIS A C 1
ATOM 2859 O O . HIS A 1 352 ? 16.922 27.25 2.404 1 86.88 352 HIS A O 1
ATOM 2865 N N . LYS A 1 353 ? 16.547 27.562 0.216 1 84.62 353 LYS A N 1
ATOM 2866 C CA . LYS A 1 353 ? 16.719 29.016 0.253 1 84.62 353 LYS A CA 1
ATOM 2867 C C . LYS A 1 353 ? 15.508 29.719 -0.333 1 84.62 353 LYS A C 1
ATOM 2869 O O . LYS A 1 353 ? 15.195 29.562 -1.514 1 84.62 353 LYS A O 1
ATOM 2874 N N . ASN A 1 354 ? 14.852 30.438 0.483 1 84.62 354 ASN A N 1
ATOM 2875 C CA . ASN A 1 354 ? 13.656 31.219 0.179 1 84.62 354 ASN A CA 1
ATOM 2876 C C . ASN A 1 354 ? 13.484 32.375 1.158 1 84.62 354 ASN A C 1
ATOM 2878 O O . ASN A 1 354 ? 14.414 32.719 1.888 1 84.62 354 ASN A O 1
ATOM 2882 N N . LYS A 1 355 ? 12.414 33 1.041 1 86.88 355 LYS A N 1
ATOM 2883 C CA . LYS A 1 355 ? 12.234 34.188 1.866 1 86.88 355 LYS A CA 1
ATOM 2884 C C . LYS A 1 355 ? 11.68 33.844 3.24 1 86.88 355 LYS A C 1
ATOM 2886 O O . LYS A 1 355 ? 11.156 34.688 3.949 1 86.88 355 LYS A O 1
ATOM 2891 N N . THR A 1 356 ? 11.672 32.531 3.561 1 87.44 356 THR A N 1
ATOM 2892 C CA . THR A 1 356 ? 11.359 32.031 4.898 1 87.44 356 THR A CA 1
ATOM 2893 C C . THR A 1 356 ? 12.586 31.391 5.539 1 87.44 356 THR A C 1
ATOM 2895 O O . THR A 1 356 ? 13.578 31.125 4.859 1 87.44 356 THR A O 1
ATOM 2898 N N . PRO A 1 357 ? 12.539 31.25 6.77 1 88.88 357 PRO A N 1
ATOM 2899 C CA . PRO A 1 357 ? 13.688 30.625 7.422 1 88.88 357 PRO A CA 1
ATOM 2900 C C . PRO A 1 357 ? 13.656 29.094 7.309 1 88.88 357 PRO A C 1
ATOM 2902 O O . PRO A 1 357 ? 14.484 28.406 7.926 1 88.88 357 PRO A O 1
ATOM 2905 N N . TYR A 1 358 ? 12.797 28.562 6.48 1 92 358 TYR A N 1
ATOM 2906 C CA . TYR A 1 358 ? 12.562 27.125 6.535 1 92 358 TYR A CA 1
ATOM 2907 C C . TYR A 1 358 ? 13.086 26.438 5.281 1 92 358 TYR A C 1
ATOM 2909 O O . TYR A 1 358 ? 13.156 27.047 4.211 1 92 358 TYR A O 1
ATOM 2917 N N . PHE A 1 359 ? 13.516 25.203 5.496 1 91.25 359 PHE A N 1
ATOM 2918 C CA . PHE A 1 359 ? 13.781 24.281 4.402 1 91.25 359 PHE A CA 1
ATOM 2919 C C . PHE A 1 359 ? 12.555 23.422 4.105 1 91.25 359 PHE A C 1
ATOM 2921 O O . PHE A 1 359 ? 12.164 22.578 4.918 1 91.25 359 PHE A O 1
ATOM 2928 N N . PHE A 1 360 ? 11.961 23.641 2.9 1 92 360 PHE A N 1
ATOM 2929 C CA . PHE A 1 360 ? 10.742 22.938 2.555 1 92 360 PHE A CA 1
ATOM 2930 C C . PHE A 1 360 ? 11.031 21.797 1.581 1 92 360 PHE A C 1
ATOM 2932 O O . PHE A 1 360 ? 11.641 22.016 0.53 1 92 360 PHE A O 1
ATOM 2939 N N . GLY A 1 361 ? 10.656 20.547 2.037 1 90 361 GLY A N 1
ATOM 2940 C CA . GLY A 1 361 ? 10.562 19.484 1.037 1 90 361 GLY A CA 1
ATOM 2941 C C . GLY A 1 361 ? 9.375 19.656 0.109 1 90 361 GLY A C 1
ATOM 2942 O O . GLY A 1 361 ? 8.594 20.609 0.256 1 90 361 GLY A O 1
ATOM 2943 N N . GLU A 1 362 ? 9.234 18.828 -0.789 1 91.88 362 GLU A N 1
ATOM 2944 C CA . GLU A 1 362 ? 8.125 18.875 -1.738 1 91.88 362 GLU A CA 1
ATOM 2945 C C . GLU A 1 362 ? 6.781 18.766 -1.023 1 91.88 362 GLU A C 1
ATOM 2947 O O . GLU A 1 362 ? 6.68 18.141 0.036 1 91.88 362 GLU A O 1
ATOM 2952 N N . GLN A 1 363 ? 5.836 19.344 -1.587 1 94.25 363 GLN A N 1
ATOM 2953 C CA . GLN A 1 363 ? 4.488 19.312 -1.028 1 94.25 363 GLN A CA 1
ATOM 2954 C C . GLN A 1 363 ? 3.436 19.297 -2.131 1 94.25 363 GLN A C 1
ATOM 2956 O O . GLN A 1 363 ? 3.553 20.031 -3.115 1 94.25 363 GLN A O 1
ATOM 2961 N N . HIS A 1 364 ? 2.465 18.484 -1.981 1 93.19 364 HIS A N 1
ATOM 2962 C CA . HIS A 1 364 ? 1.285 18.422 -2.836 1 93.19 364 HIS A CA 1
ATOM 2963 C C . HIS A 1 364 ? 0.009 18.641 -2.027 1 93.19 364 HIS A C 1
ATOM 2965 O O . HIS A 1 364 ? -0.149 18.062 -0.946 1 93.19 364 HIS A O 1
ATOM 2971 N N . SER A 1 365 ? -0.842 19.375 -2.432 1 93.19 365 SER A N 1
ATOM 2972 C CA . SER A 1 365 ? -2.131 19.672 -1.812 1 93.19 365 SER A CA 1
ATOM 2973 C C . SER A 1 365 ? -3.221 19.844 -2.863 1 93.19 365 SER A C 1
ATOM 2975 O O . SER A 1 365 ? -2.934 19.906 -4.062 1 93.19 365 SER A O 1
ATOM 2977 N N . HIS A 1 366 ? -4.445 19.891 -2.328 1 92.69 366 HIS A N 1
ATOM 2978 C CA . HIS A 1 366 ? -5.617 20.047 -3.182 1 92.69 366 HIS A CA 1
ATOM 2979 C C . HIS A 1 366 ? -6.637 21 -2.553 1 92.69 366 HIS A C 1
ATOM 2981 O O . HIS A 1 366 ? -6.555 21.297 -1.36 1 92.69 366 HIS A O 1
ATOM 2987 N N . GLY A 1 367 ? -7.527 21.422 -3.342 1 94.25 367 GLY A N 1
ATOM 2988 C CA . GLY A 1 367 ? -8.609 22.281 -2.895 1 94.25 367 GLY A CA 1
ATOM 2989 C C . GLY A 1 367 ? -9.859 22.172 -3.75 1 94.25 367 GLY A C 1
ATOM 2990 O O . GLY A 1 367 ? -9.781 22.219 -4.98 1 94.25 367 GLY A O 1
ATOM 2991 N N . LYS A 1 368 ? -10.883 22.031 -3.047 1 91.75 368 LYS A N 1
ATOM 2992 C CA . LYS A 1 368 ? -12.195 21.953 -3.678 1 91.75 368 LYS A CA 1
ATOM 2993 C C . LYS A 1 368 ? -13.086 23.109 -3.236 1 91.75 368 LYS A C 1
ATOM 2995 O O . LYS A 1 368 ? -12.805 23.766 -2.24 1 91.75 368 LYS A O 1
ATOM 3000 N N . GLY A 1 369 ? -14.141 23.25 -4.02 1 91.75 369 GLY A N 1
ATOM 3001 C CA . GLY A 1 369 ? -15.164 24.25 -3.736 1 91.75 369 GLY A CA 1
ATOM 3002 C C . GLY A 1 369 ? -16.312 24.234 -4.73 1 91.75 369 GLY A C 1
ATOM 3003 O O . GLY A 1 369 ? -16.188 23.688 -5.82 1 91.75 369 GLY A O 1
ATOM 3004 N N . ILE A 1 370 ? -17.312 24.859 -4.301 1 91.25 370 ILE A N 1
ATOM 3005 C CA . ILE A 1 370 ? -18.516 24.906 -5.137 1 91.25 370 ILE A CA 1
ATOM 3006 C C . ILE A 1 370 ? -18.266 25.797 -6.344 1 91.25 370 ILE A C 1
ATOM 3008 O O . ILE A 1 370 ? -18.953 25.703 -7.355 1 91.25 370 ILE A O 1
ATOM 3012 N N . ASN A 1 371 ? -17.234 26.703 -6.207 1 90.56 371 ASN A N 1
ATOM 3013 C CA . ASN A 1 371 ? -16.797 27.547 -7.316 1 90.56 371 ASN A CA 1
ATOM 3014 C C . ASN A 1 371 ? -15.273 27.672 -7.344 1 90.56 371 ASN A C 1
ATOM 3016 O O . ASN A 1 371 ? -14.586 27.203 -6.43 1 90.56 371 ASN A O 1
ATOM 3020 N N . LYS A 1 372 ? -14.867 28.297 -8.336 1 91.62 372 LYS A N 1
ATOM 3021 C CA . LYS A 1 372 ? -13.438 28.359 -8.594 1 91.62 372 LYS A CA 1
ATOM 3022 C C . LYS A 1 372 ? -12.711 29.141 -7.5 1 91.62 372 LYS A C 1
ATOM 3024 O O . LYS A 1 372 ? -11.602 28.781 -7.102 1 91.62 372 LYS A O 1
ATOM 3029 N N . LYS A 1 373 ? -13.281 30.188 -7.039 1 90.5 373 LYS A N 1
ATOM 3030 C CA . LYS A 1 373 ? -12.656 31.016 -6.02 1 90.5 373 LYS A CA 1
ATOM 3031 C C . LYS A 1 373 ? -12.445 30.234 -4.723 1 90.5 373 LYS A C 1
ATOM 3033 O O . LYS A 1 373 ? -11.352 30.25 -4.16 1 90.5 373 LYS A O 1
ATOM 3038 N N . GLN A 1 374 ? -13.469 29.625 -4.371 1 91.12 374 GLN A N 1
ATOM 3039 C CA . GLN A 1 374 ? -13.391 28.828 -3.148 1 91.12 374 GLN A CA 1
ATOM 3040 C C . GLN A 1 374 ? -12.383 27.688 -3.291 1 91.12 374 GLN A C 1
ATOM 3042 O O . GLN A 1 374 ? -11.648 27.375 -2.352 1 91.12 374 GLN A O 1
ATOM 3047 N N . ALA A 1 375 ? -12.398 27.094 -4.438 1 93.56 375 ALA A N 1
ATOM 3048 C CA . ALA A 1 375 ? -11.477 25.984 -4.691 1 93.56 375 ALA A CA 1
ATOM 3049 C C . ALA A 1 375 ? -10.023 26.469 -4.641 1 93.56 375 ALA A C 1
ATOM 3051 O O . ALA A 1 375 ? -9.156 25.781 -4.098 1 93.56 375 ALA A O 1
ATOM 3052 N N . TYR A 1 376 ? -9.789 27.609 -5.215 1 93.38 376 TYR A N 1
ATOM 3053 C CA . TYR A 1 376 ? -8.461 28.219 -5.211 1 93.38 376 TYR A CA 1
ATOM 3054 C C . TYR A 1 376 ? -8 28.516 -3.789 1 93.38 376 TYR A C 1
ATOM 3056 O O . TYR A 1 376 ? -6.863 28.219 -3.42 1 93.38 376 TYR A O 1
ATOM 3064 N N . PHE A 1 377 ? -8.922 29.125 -3.027 1 93.44 377 PHE A N 1
ATOM 3065 C CA . PHE A 1 377 ? -8.594 29.422 -1.637 1 93.44 377 PHE A CA 1
ATOM 3066 C C . PHE A 1 377 ? -8.305 28.141 -0.871 1 93.44 377 PHE A C 1
ATOM 3068 O O . PHE A 1 377 ? -7.34 28.062 -0.103 1 93.44 377 PHE A O 1
ATOM 3075 N N . SER A 1 378 ? -9.109 27.172 -1.12 1 94.56 378 SER A N 1
ATOM 3076 C CA . SER A 1 378 ? -8.938 25.891 -0.44 1 94.56 378 SER A CA 1
ATOM 3077 C C . SER A 1 378 ? -7.574 25.281 -0.75 1 94.56 378 SER A C 1
ATOM 3079 O O . SER A 1 378 ? -6.883 24.812 0.153 1 94.56 378 SER A O 1
ATOM 3081 N N . ALA A 1 379 ? -7.148 25.281 -2.008 1 95.19 379 ALA A N 1
ATOM 3082 C CA . ALA A 1 379 ? -5.855 24.734 -2.418 1 95.19 379 ALA A CA 1
ATOM 3083 C C . ALA A 1 379 ? -4.707 25.531 -1.785 1 95.19 379 ALA A C 1
ATOM 3085 O O . ALA A 1 379 ? -3.715 24.938 -1.346 1 95.19 379 ALA A O 1
ATOM 3086 N N . SER A 1 380 ? -4.891 26.844 -1.736 1 95.75 380 SER A N 1
ATOM 3087 C CA . SER A 1 380 ? -3.859 27.719 -1.173 1 95.75 380 SER A CA 1
ATOM 3088 C C . SER A 1 380 ? -3.717 27.5 0.33 1 95.75 380 SER A C 1
ATOM 3090 O O . SER A 1 380 ? -2.607 27.297 0.831 1 95.75 380 SER A O 1
ATOM 3092 N N . PHE A 1 381 ? -4.812 27.516 0.96 1 96.12 381 PHE A N 1
ATOM 3093 C CA . PHE A 1 381 ? -4.777 27.406 2.414 1 96.12 381 PHE A CA 1
ATOM 3094 C C . PHE A 1 381 ? -4.301 26.016 2.84 1 96.12 381 PHE A C 1
ATOM 3096 O O . PHE A 1 381 ? -3.641 25.875 3.871 1 96.12 381 PHE A O 1
ATOM 3103 N N . GLU A 1 382 ? -4.68 24.969 2.068 1 96.62 382 GLU A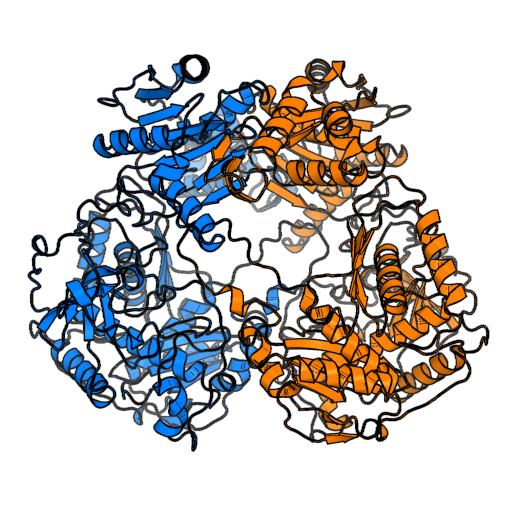 N 1
ATOM 3104 C CA . GLU A 1 382 ? -4.152 23.656 2.396 1 96.62 382 GLU A CA 1
ATOM 3105 C C . GLU A 1 382 ? -2.633 23.609 2.266 1 96.62 382 GLU A C 1
ATOM 3107 O O . GLU A 1 382 ? -1.949 22.984 3.074 1 96.62 382 GLU A O 1
ATOM 3112 N N . MET A 1 383 ? -2.1 24.25 1.189 1 96.19 383 MET A N 1
ATOM 3113 C CA . MET A 1 383 ? -0.652 24.359 1.021 1 96.19 383 MET A CA 1
ATOM 3114 C C . MET A 1 383 ? -0.01 25.031 2.232 1 96.19 383 MET A C 1
ATOM 3116 O O . MET A 1 383 ? 0.946 24.5 2.803 1 96.19 383 MET A O 1
ATOM 3120 N N . PHE A 1 384 ? -0.62 26.219 2.682 1 96.81 384 PHE A N 1
ATOM 3121 C CA . PHE A 1 384 ? -0.102 26.922 3.844 1 96.81 384 PHE A CA 1
ATOM 3122 C C . PHE A 1 384 ? -0.198 26.062 5.098 1 96.81 384 PHE A C 1
ATOM 3124 O O . PHE A 1 384 ? 0.72 26.047 5.918 1 96.81 384 PHE A O 1
ATOM 3131 N N . GLU A 1 385 ? -1.244 25.359 5.164 1 97.81 385 GLU A N 1
ATOM 3132 C CA . GLU A 1 385 ? -1.488 24.469 6.301 1 97.81 385 GLU A CA 1
ATOM 3133 C C . GLU A 1 385 ? -0.434 23.375 6.383 1 97.81 385 GLU A C 1
ATOM 3135 O O . GLU A 1 385 ? 0.183 23.172 7.434 1 97.81 385 GLU A O 1
ATOM 3140 N N . ARG A 1 386 ? -0.249 22.719 5.32 1 96.69 386 ARG A N 1
ATOM 3141 C CA . ARG A 1 386 ? 0.678 21.594 5.277 1 96.69 386 ARG A CA 1
ATOM 3142 C C . ARG A 1 386 ? 2.111 22.062 5.516 1 96.69 386 ARG A C 1
ATOM 3144 O O . ARG A 1 386 ? 2.875 21.391 6.219 1 96.69 386 ARG A O 1
ATOM 3151 N N . LEU A 1 387 ? 2.504 23.141 4.906 1 96.5 387 LEU A N 1
ATOM 3152 C CA . LEU A 1 387 ? 3.842 23.672 5.117 1 96.5 387 LEU A CA 1
ATOM 3153 C C . LEU A 1 387 ? 4.055 24.047 6.582 1 96.5 387 LEU A C 1
ATOM 3155 O O . LEU A 1 387 ? 5.082 23.703 7.168 1 96.5 387 LEU A O 1
ATOM 3159 N N . SER A 1 388 ? 3.016 24.688 7.176 1 97.06 388 SER A N 1
ATOM 3160 C CA . SER A 1 388 ? 3.145 25.203 8.539 1 97.06 388 SER A CA 1
ATOM 3161 C C . SER A 1 388 ? 3.096 24.062 9.555 1 97.06 388 SER A C 1
ATOM 3163 O O . SER A 1 388 ? 3.588 24.203 10.68 1 97.06 388 SER A O 1
ATOM 3165 N N . ALA A 1 389 ? 2.498 22.938 9.156 1 96.56 389 ALA A N 1
ATOM 3166 C CA . ALA A 1 389 ? 2.287 21.828 10.07 1 96.56 389 ALA A CA 1
ATOM 3167 C C . ALA A 1 389 ? 3.568 21.016 10.25 1 96.56 389 ALA A C 1
ATOM 3169 O O . ALA A 1 389 ? 3.67 20.188 11.172 1 96.56 389 ALA A O 1
ATOM 3170 N N . ARG A 1 390 ? 4.547 21.219 9.453 1 95.81 390 ARG A N 1
ATOM 3171 C CA . ARG A 1 390 ? 5.797 20.453 9.531 1 95.81 390 ARG A CA 1
ATOM 3172 C C . ARG A 1 390 ? 6.613 20.875 10.75 1 95.81 390 ARG A C 1
ATOM 3174 O O . ARG A 1 390 ? 6.281 21.859 11.422 1 95.81 390 ARG A O 1
ATOM 3181 N N . TYR A 1 391 ? 7.555 20.047 11.078 1 96.56 391 TYR A N 1
ATOM 3182 C CA . TYR A 1 391 ? 8.477 20.344 12.164 1 96.56 391 TYR A CA 1
ATOM 3183 C C . TYR A 1 391 ? 9.781 20.922 11.625 1 96.56 391 TYR A C 1
ATOM 3185 O O . TYR A 1 391 ? 10.469 20.281 10.82 1 96.56 391 TYR A O 1
ATOM 3193 N N . PHE A 1 392 ? 10.141 22.188 12.086 1 96.12 392 PHE A N 1
ATOM 3194 C CA . PHE A 1 392 ? 11.336 22.859 11.594 1 96.12 392 PHE A CA 1
ATOM 3195 C C . PHE A 1 392 ? 12.328 23.078 12.727 1 96.12 392 PHE A C 1
ATOM 3197 O O . PHE A 1 392 ? 13.406 23.641 12.508 1 96.12 392 PHE A O 1
ATOM 3204 N N . GLY A 1 393 ? 12.023 22.766 13.938 1 95.69 393 GLY A N 1
ATOM 3205 C CA . GLY A 1 393 ? 12.914 22.891 15.07 1 95.69 393 GLY A CA 1
ATOM 3206 C C . GLY A 1 393 ? 12.945 24.297 15.656 1 95.69 393 GLY A C 1
ATOM 3207 O O . GLY A 1 393 ? 13.797 24.609 16.484 1 95.69 393 GLY A O 1
ATOM 3208 N N . GLU A 1 394 ? 12.148 25.141 15.148 1 94.31 394 GLU A N 1
ATOM 3209 C CA . GLU A 1 394 ? 12.18 26.531 15.602 1 94.31 394 GLU A CA 1
ATOM 3210 C C . GLU A 1 394 ? 11.281 26.734 16.828 1 94.31 394 GLU A C 1
ATOM 3212 O O . GLU A 1 394 ? 11.523 27.609 17.641 1 94.31 394 GLU A O 1
ATOM 3217 N N . LYS A 1 395 ? 10.219 25.969 16.969 1 94.81 395 LYS A N 1
ATOM 3218 C CA . LYS A 1 395 ? 9.32 26.078 18.125 1 94.81 395 LYS A CA 1
ATOM 3219 C C . LYS A 1 395 ? 9.922 25.438 19.359 1 94.81 395 LYS A C 1
ATOM 3221 O O . LYS A 1 395 ? 10.625 24.422 19.266 1 94.81 395 LYS A O 1
ATOM 3226 N N . GLU A 1 396 ? 9.648 26.031 20.422 1 95.94 396 GLU A N 1
ATOM 3227 C CA . GLU A 1 396 ? 10.172 25.516 21.688 1 95.94 396 GLU A CA 1
ATOM 3228 C C . GLU A 1 396 ? 9.625 24.125 22 1 95.94 396 GLU A C 1
ATOM 3230 O O . GLU A 1 396 ? 8.438 23.875 21.812 1 95.94 396 GLU A O 1
ATOM 3235 N N . ILE A 1 397 ? 10.523 23.203 22.359 1 97.81 397 ILE A N 1
ATOM 3236 C CA . ILE A 1 397 ? 10.188 21.875 22.828 1 97.81 397 ILE A CA 1
ATOM 3237 C C . ILE A 1 397 ? 10.656 21.719 24.281 1 97.81 397 ILE A C 1
ATOM 3239 O O . ILE A 1 397 ? 11.781 22.078 24.609 1 97.81 397 ILE A O 1
ATOM 3243 N N . ILE A 1 398 ? 9.75 21.234 25.172 1 97.75 398 ILE A N 1
ATOM 3244 C CA . ILE A 1 398 ? 10.047 21.031 26.578 1 97.75 398 ILE A CA 1
ATOM 3245 C C . ILE A 1 398 ? 10.086 19.531 26.891 1 97.75 398 ILE A C 1
ATOM 3247 O O . ILE A 1 398 ? 9.102 18.828 26.672 1 97.75 398 ILE A O 1
ATOM 3251 N N . ARG A 1 399 ? 11.211 19.047 27.422 1 97.5 399 ARG A N 1
ATOM 3252 C CA . ARG A 1 399 ? 11.344 17.672 27.875 1 97.5 399 ARG A CA 1
ATOM 3253 C C . ARG A 1 399 ? 11.047 17.547 29.359 1 97.5 399 ARG A C 1
ATOM 3255 O O . ARG A 1 399 ? 11.625 18.281 30.172 1 97.5 399 ARG A O 1
ATOM 3262 N N . GLY A 1 400 ? 10.164 16.734 29.641 1 96.81 400 GLY A N 1
ATOM 3263 C CA . GLY A 1 400 ? 9.836 16.453 31.031 1 96.81 400 GLY A CA 1
ATOM 3264 C C . GLY A 1 400 ? 8.703 15.453 31.172 1 96.81 400 GLY A C 1
ATOM 3265 O O . GLY A 1 400 ? 7.965 15.195 30.219 1 96.81 400 GLY A O 1
ATOM 3266 N N . SER A 1 401 ? 8.625 14.781 32.344 1 96.19 401 SER A N 1
ATOM 3267 C CA . SER A 1 401 ? 7.508 13.898 32.656 1 96.19 401 SER A CA 1
ATOM 3268 C C . SER A 1 401 ? 6.332 14.68 33.25 1 96.19 401 SER A C 1
ATOM 3270 O O . SER A 1 401 ? 6.492 15.82 33.656 1 96.19 401 SER A O 1
ATOM 3272 N N . LYS A 1 402 ? 5.293 14.133 33.156 1 94.62 402 LYS A N 1
ATOM 3273 C CA . LYS A 1 402 ? 4.129 14.734 33.812 1 94.62 402 LYS A CA 1
ATOM 3274 C C . LYS A 1 402 ? 4.363 14.93 35.312 1 94.62 402 LYS A C 1
ATOM 3276 O O . LYS A 1 402 ? 3.906 15.914 35.875 1 94.62 402 LYS A O 1
ATOM 3281 N N . GLU A 1 403 ? 4.988 14.039 35.906 1 95.12 403 GLU A N 1
ATOM 3282 C CA . GLU A 1 403 ? 5.316 14.156 37.312 1 95.12 403 GLU A CA 1
ATOM 3283 C C . GLU A 1 403 ? 6.141 15.414 37.594 1 95.12 403 GLU A C 1
ATOM 3285 O O . GLU A 1 403 ? 5.945 16.078 38.594 1 95.12 403 GLU A O 1
ATOM 3290 N N . GLN A 1 404 ? 7.012 15.719 36.688 1 95.31 404 GLN A N 1
ATOM 3291 C CA . GLN A 1 404 ? 7.906 16.859 36.875 1 95.31 404 GLN A CA 1
ATOM 3292 C C . GLN A 1 404 ? 7.207 18.156 36.5 1 95.31 404 GLN A C 1
ATOM 3294 O O . GLN A 1 404 ? 7.379 19.172 37.188 1 95.31 404 GLN A O 1
ATOM 3299 N N . LEU A 1 405 ? 6.348 18.156 35.5 1 95.88 405 LEU A N 1
ATOM 3300 C CA . LEU A 1 405 ? 5.801 19.391 34.938 1 95.88 405 LEU A CA 1
ATOM 3301 C C . LEU A 1 405 ? 4.418 19.672 35.5 1 95.88 405 LEU A C 1
ATOM 3303 O O . LEU A 1 405 ? 3.932 20.812 35.406 1 95.88 405 LEU A O 1
ATOM 3307 N N . GLY A 1 406 ? 3.828 18.672 35.969 1 93.25 406 GLY A N 1
ATOM 3308 C CA . GLY A 1 406 ? 2.582 18.812 36.719 1 93.25 406 GLY A CA 1
ATOM 3309 C C . GLY A 1 406 ? 1.438 19.328 35.875 1 93.25 406 GLY A C 1
ATOM 3310 O O . GLY A 1 406 ? 1.173 18.766 34.781 1 93.25 406 GLY A O 1
ATOM 3311 N N . ASP A 1 407 ? 0.865 20.359 36.312 1 91.62 407 ASP A N 1
ATOM 3312 C CA . ASP A 1 407 ? -0.4 20.828 35.719 1 91.62 407 ASP A CA 1
ATOM 3313 C C . ASP A 1 407 ? -0.178 21.547 34.406 1 91.62 407 ASP A C 1
ATOM 3315 O O . ASP A 1 407 ? -1.137 21.875 33.688 1 91.62 407 ASP A O 1
ATOM 3319 N N . LEU A 1 408 ? 1.03 21.688 34.031 1 94.5 408 LEU A N 1
ATOM 3320 C CA . LEU A 1 408 ? 1.315 22.281 32.75 1 94.5 408 LEU A CA 1
ATOM 3321 C C . LEU A 1 408 ? 0.937 21.344 31.609 1 94.5 408 LEU A C 1
ATOM 3323 O O . LEU A 1 408 ? 0.645 21.781 30.5 1 94.5 408 LEU A O 1
ATOM 3327 N N . CYS A 1 409 ? 0.977 20.062 31.953 1 95.19 409 CYS A N 1
ATOM 3328 C CA . CYS A 1 409 ? 0.759 19.047 30.922 1 95.19 409 CYS A CA 1
ATOM 3329 C C . CYS A 1 409 ? -0.729 18.781 30.719 1 95.19 409 CYS A C 1
ATOM 3331 O O . CYS A 1 409 ? -1.464 18.609 31.703 1 95.19 409 CYS A O 1
ATOM 3333 N N . ALA A 1 410 ? -1.129 18.844 29.469 1 94.25 410 ALA A N 1
ATOM 3334 C CA . ALA A 1 410 ? -2.461 18.328 29.172 1 94.25 410 ALA A CA 1
ATOM 3335 C C . ALA A 1 410 ? -2.547 16.828 29.469 1 94.25 410 ALA A C 1
ATOM 3337 O O . ALA A 1 410 ? -1.546 16.109 29.391 1 94.25 410 ALA A O 1
ATOM 3338 N N . ASP A 1 411 ? -3.689 16.344 29.953 1 91.06 411 ASP A N 1
ATOM 3339 C CA . ASP A 1 411 ? -3.92 14.922 30.156 1 91.06 411 ASP A CA 1
ATOM 3340 C C . ASP A 1 411 ? -4.18 14.219 28.828 1 91.06 411 ASP A C 1
ATOM 3342 O O . ASP A 1 411 ? -5.266 14.328 28.25 1 91.06 411 ASP A O 1
ATOM 3346 N N . VAL A 1 412 ? -3.223 13.469 28.391 1 86.12 412 VAL A N 1
ATOM 3347 C CA . VAL A 1 412 ? -3.33 12.828 27.078 1 86.12 412 VAL A CA 1
ATOM 3348 C C . VAL A 1 412 ? -3.398 11.312 27.25 1 86.12 412 VAL A C 1
ATOM 3350 O O . VAL A 1 412 ? -3.207 10.562 26.297 1 86.12 412 VAL A O 1
ATOM 3353 N N . SER A 1 413 ? -3.641 10.812 28.453 1 84.44 413 SER A N 1
ATOM 3354 C CA . SER A 1 413 ? -3.605 9.383 28.766 1 84.44 413 SER A CA 1
ATOM 3355 C C . SER A 1 413 ? -4.598 8.609 27.891 1 84.44 413 SER A C 1
ATOM 3357 O O . SER A 1 413 ? -4.285 7.527 27.406 1 84.44 413 SER A O 1
ATOM 3359 N N . LYS A 1 414 ? -5.699 9.195 27.609 1 81.38 414 LYS A N 1
ATOM 3360 C CA . LYS A 1 414 ? -6.734 8.508 26.844 1 81.38 414 LYS A CA 1
ATOM 3361 C C . LYS A 1 414 ? -6.43 8.539 25.344 1 81.38 414 LYS A C 1
ATOM 3363 O O . LYS A 1 414 ? -7.016 7.785 24.562 1 81.38 414 LYS A O 1
ATOM 3368 N N . MET A 1 415 ? -5.562 9.344 24.969 1 79.44 415 MET A N 1
ATOM 3369 C CA . MET A 1 415 ? -5.176 9.461 23.578 1 79.44 415 MET A CA 1
ATOM 3370 C C . MET A 1 415 ? -4.07 8.461 23.234 1 79.44 415 MET A C 1
ATOM 3372 O O . MET A 1 415 ? -3.648 8.375 22.078 1 79.44 415 MET A O 1
ATOM 3376 N N . THR A 1 416 ? -3.654 7.609 24.219 1 76.44 416 THR A N 1
ATOM 3377 C CA . THR A 1 416 ? -2.482 6.766 24.016 1 76.44 416 THR A CA 1
ATOM 3378 C C . THR A 1 416 ? -2.803 5.309 24.344 1 76.44 416 THR A C 1
ATOM 3380 O O . THR A 1 416 ? -1.949 4.434 24.203 1 76.44 416 THR A O 1
ATOM 3383 N N . GLU A 1 417 ? -4.027 5.051 24.734 1 79.12 417 GLU A N 1
ATOM 3384 C CA . GLU A 1 417 ? -4.387 3.695 25.141 1 79.12 417 GLU A CA 1
ATOM 3385 C C . GLU A 1 417 ? -4.629 2.793 23.938 1 79.12 417 GLU A C 1
ATOM 3387 O O . GLU A 1 417 ? -5.656 2.908 23.266 1 79.12 417 GLU A O 1
ATOM 3392 N N . ILE A 1 418 ? -3.773 1.949 23.766 1 77.25 418 ILE A N 1
ATOM 3393 C CA . ILE A 1 418 ? -3.84 1.006 22.656 1 77.25 418 ILE A CA 1
ATOM 3394 C C . ILE A 1 418 ? -4.676 -0.207 23.047 1 77.25 418 ILE A C 1
ATOM 3396 O O . ILE A 1 418 ? -4.688 -0.602 24.219 1 77.25 418 ILE A O 1
ATOM 3400 N N . VAL A 1 419 ? -5.355 -0.75 22.094 1 85.25 419 VAL A N 1
ATOM 3401 C CA . VAL A 1 419 ? -6.207 -1.912 22.328 1 85.25 419 VAL A CA 1
ATOM 3402 C C . VAL A 1 419 ? -5.355 -3.09 22.797 1 85.25 419 VAL A C 1
ATOM 3404 O O . VAL A 1 419 ? -4.16 -3.16 22.5 1 85.25 419 VAL A O 1
ATOM 3407 N N . ASP A 1 420 ? -6.043 -4.012 23.359 1 81.94 420 ASP A N 1
ATOM 3408 C CA . ASP A 1 420 ? -5.383 -5.219 23.844 1 81.94 420 ASP A CA 1
ATOM 3409 C C . ASP A 1 420 ? -5.094 -6.188 22.703 1 81.94 420 ASP A C 1
ATOM 3411 O O . ASP A 1 420 ? -5.602 -6.012 21.594 1 81.94 420 ASP A O 1
ATOM 3415 N N . ASN A 1 421 ? -4.219 -7.008 22.906 1 79.31 421 ASN A N 1
ATOM 3416 C CA . ASN A 1 421 ? -3.961 -8.148 22.031 1 79.31 421 ASN A CA 1
ATOM 3417 C C . ASN A 1 421 ? -3.15 -7.742 20.812 1 79.31 421 ASN A C 1
ATOM 3419 O O . ASN A 1 421 ? -3.26 -8.367 19.75 1 79.31 421 ASN A O 1
ATOM 3423 N N . ILE A 1 422 ? -2.572 -6.594 20.844 1 81.38 422 ILE A N 1
ATOM 3424 C CA . ILE A 1 422 ? -1.669 -6.219 19.766 1 81.38 422 ILE A CA 1
ATOM 3425 C C . ILE A 1 422 ? -0.392 -5.613 20.344 1 81.38 422 ILE A C 1
ATOM 3427 O O . ILE A 1 422 ? -0.447 -4.789 21.266 1 81.38 422 ILE A O 1
ATOM 3431 N N . GLU A 1 423 ? 0.655 -6.168 19.859 1 77.88 423 GLU A N 1
ATOM 3432 C CA . GLU A 1 423 ? 1.941 -5.543 20.156 1 77.88 423 GLU A CA 1
ATOM 3433 C C . GLU A 1 423 ? 2.268 -4.449 19.141 1 77.88 423 GLU A C 1
ATOM 3435 O O . GLU A 1 423 ? 2.205 -4.684 17.922 1 77.88 423 GLU A O 1
ATOM 3440 N N . THR A 1 424 ? 2.48 -3.213 19.719 1 78.12 424 THR A N 1
ATOM 3441 C CA . THR A 1 424 ? 2.746 -2.098 18.812 1 78.12 424 THR A CA 1
ATOM 3442 C C . THR A 1 424 ? 4.137 -1.52 19.062 1 78.12 424 THR A C 1
ATOM 3444 O O . THR A 1 424 ? 4.801 -1.886 20.031 1 78.12 424 THR A O 1
ATOM 3447 N N . VAL A 1 425 ? 4.531 -0.633 18.125 1 79 425 VAL A N 1
ATOM 3448 C CA . VAL A 1 425 ? 5.828 0.036 18.203 1 79 425 VAL A CA 1
ATOM 3449 C C . VAL A 1 425 ? 5.68 1.362 18.953 1 79 425 VAL A C 1
ATOM 3451 O O . VAL A 1 425 ? 6.676 2.008 19.281 1 79 425 VAL A O 1
ATOM 3454 N N . TYR A 1 426 ? 4.57 1.752 19.375 1 84.94 426 TYR A N 1
ATOM 3455 C CA . TYR A 1 426 ? 4.309 3.023 20.031 1 84.94 426 TYR A CA 1
ATOM 3456 C C . TYR A 1 426 ? 4.629 2.938 21.516 1 84.94 426 TYR A C 1
ATOM 3458 O O . TYR A 1 426 ? 4.57 1.857 22.109 1 84.94 426 TYR A O 1
ATOM 3466 N N . ASP A 1 427 ? 4.973 4.094 22.047 1 86.69 427 ASP A N 1
ATOM 3467 C CA . ASP A 1 427 ? 5.27 4.172 23.469 1 86.69 427 ASP A CA 1
ATOM 3468 C C . ASP A 1 427 ? 3.992 4.07 24.297 1 86.69 427 ASP A C 1
ATOM 3470 O O . ASP A 1 427 ? 2.928 4.523 23.875 1 86.69 427 ASP A O 1
ATOM 3474 N N . THR A 1 428 ? 4.164 3.48 25.453 1 86.31 428 THR A N 1
ATOM 3475 C CA . THR A 1 428 ? 3.1 3.453 26.438 1 86.31 428 THR A CA 1
ATOM 3476 C C . THR A 1 428 ? 3.252 4.605 27.438 1 86.31 428 THR A C 1
ATOM 3478 O O . THR A 1 428 ? 4.297 4.746 28.078 1 86.31 428 THR A O 1
ATOM 3481 N N . TYR A 1 429 ? 2.23 5.266 27.469 1 91.25 429 TYR A N 1
ATOM 3482 C CA . TYR A 1 429 ? 2.254 6.449 28.328 1 91.25 429 TYR A CA 1
ATOM 3483 C C . TYR A 1 429 ? 2.346 6.062 29.797 1 91.25 429 TYR A C 1
ATOM 3485 O O . TYR A 1 429 ? 1.688 5.113 30.234 1 91.25 429 TYR A O 1
ATOM 3493 N N . SER A 1 430 ? 3.213 6.891 30.547 1 92.81 430 SER A N 1
ATOM 3494 C CA . SER A 1 430 ? 3.289 6.879 32 1 92.81 430 SER A CA 1
ATOM 3495 C C . SER A 1 430 ? 3.672 8.25 32.562 1 92.81 430 SER A C 1
ATOM 3497 O O . SER A 1 430 ? 4.363 9.023 31.875 1 92.81 430 SER A O 1
ATOM 3499 N N . ASP A 1 431 ? 3.172 8.367 33.688 1 92.25 431 ASP A N 1
ATOM 3500 C CA . ASP A 1 431 ? 3.359 9.688 34.281 1 92.25 431 ASP A CA 1
ATOM 3501 C C . ASP A 1 431 ? 4.84 9.977 34.5 1 92.25 431 ASP A C 1
ATOM 3503 O O . ASP A 1 431 ? 5.238 11.133 34.625 1 92.25 431 ASP A O 1
ATOM 3507 N N . ASP A 1 432 ? 5.609 9.031 34.625 1 94.81 432 ASP A N 1
ATOM 3508 C CA . ASP A 1 432 ? 7.016 9.227 34.969 1 94.81 432 ASP A CA 1
ATOM 3509 C C . ASP A 1 432 ? 7.895 9.203 33.719 1 94.81 432 ASP A C 1
ATOM 3511 O O . ASP A 1 432 ? 9.102 9.438 33.812 1 94.81 432 ASP A O 1
ATOM 3515 N N . MET A 1 433 ? 7.266 8.977 32.625 1 94.31 433 MET A N 1
ATOM 3516 C CA . MET A 1 433 ? 8.078 8.883 31.422 1 94.31 433 MET A CA 1
ATOM 3517 C C . MET A 1 433 ? 8.422 10.273 30.891 1 94.31 433 MET A C 1
ATOM 3519 O O . MET A 1 433 ? 7.609 11.195 30.984 1 94.31 433 MET A O 1
ATOM 3523 N N . GLN A 1 434 ? 9.617 10.398 30.359 1 95.75 434 GLN A N 1
ATOM 3524 C CA . GLN A 1 434 ? 10.008 11.633 29.688 1 95.75 434 GLN A CA 1
ATOM 3525 C C . GLN A 1 434 ? 9.281 11.797 28.359 1 95.75 434 GLN A C 1
ATOM 3527 O O . GLN A 1 434 ? 9.156 10.836 27.594 1 95.75 434 GLN A O 1
ATOM 3532 N N . ILE A 1 435 ? 8.742 12.945 28.141 1 96.69 435 ILE A N 1
ATOM 3533 C CA . ILE A 1 435 ? 8.008 13.258 26.906 1 96.69 435 ILE A CA 1
ATOM 3534 C C . ILE A 1 435 ? 8.461 14.609 26.359 1 96.69 435 ILE A C 1
ATOM 3536 O O . ILE A 1 435 ? 8.766 15.523 27.141 1 96.69 435 ILE A O 1
ATOM 3540 N N . ASP A 1 436 ? 8.656 14.734 25.031 1 97.81 436 ASP A N 1
ATOM 3541 C CA . ASP A 1 436 ? 8.812 16.016 24.359 1 97.81 436 ASP A CA 1
ATOM 3542 C C . ASP A 1 436 ? 7.469 16.719 24.172 1 97.81 436 ASP A C 1
ATOM 3544 O O . ASP A 1 436 ? 6.562 16.172 23.547 1 97.81 436 ASP A O 1
ATOM 3548 N N . TRP A 1 437 ? 7.387 17.938 24.781 1 97.69 437 TRP A N 1
ATOM 3549 C CA . TRP A 1 437 ? 6.117 18.672 24.766 1 97.69 437 TRP A CA 1
ATOM 3550 C C . TRP A 1 437 ? 6.219 19.938 23.938 1 97.69 437 TRP A C 1
ATOM 3552 O O . TRP A 1 437 ? 7.281 20.562 23.859 1 97.69 437 TRP A O 1
ATOM 3562 N N . ALA A 1 438 ? 5.16 20.359 23.328 1 97.19 438 ALA A N 1
ATOM 3563 C CA . ALA A 1 438 ? 4.969 21.656 22.672 1 97.19 438 ALA A CA 1
ATOM 3564 C C . ALA A 1 438 ? 3.861 22.453 23.359 1 97.19 438 ALA A C 1
ATOM 3566 O O . ALA A 1 438 ? 2.926 21.875 23.922 1 97.19 438 ALA A O 1
ATOM 3567 N N . TRP A 1 439 ? 3.975 23.719 23.312 1 96.5 439 TRP A N 1
ATOM 3568 C CA . TRP A 1 439 ? 2.99 24.594 23.938 1 96.5 439 TRP A CA 1
ATOM 3569 C C . TRP A 1 439 ? 1.716 24.672 23.094 1 96.5 439 TRP A C 1
ATOM 3571 O O . TRP A 1 439 ? 1.772 24.891 21.891 1 96.5 439 TRP A O 1
ATOM 3581 N N . GLY A 1 440 ? 0.61 24.438 23.781 1 96 440 GLY A N 1
ATOM 3582 C CA . GLY A 1 440 ? -0.725 24.766 23.297 1 96 440 GLY A CA 1
ATOM 3583 C C . GLY A 1 440 ? -1.481 25.703 24.219 1 96 440 GLY A C 1
ATOM 3584 O O . GLY A 1 440 ? -0.884 26.344 25.094 1 96 440 GLY A O 1
ATOM 3585 N N . TYR A 1 441 ? -2.674 25.922 23.938 1 95.88 441 TYR A N 1
ATOM 3586 C CA . TYR A 1 441 ? -3.543 26.766 24.734 1 95.88 441 TYR A CA 1
ATOM 3587 C C . TYR A 1 441 ? -4.906 26.109 24.938 1 95.88 441 TYR A C 1
ATOM 3589 O O . TYR A 1 441 ? -5.566 25.719 23.984 1 95.88 441 TYR A O 1
ATOM 3597 N N . SER A 1 442 ? -5.309 25.906 26.219 1 95.81 442 SER A N 1
ATOM 3598 C CA . SER A 1 442 ? -6.613 25.344 26.578 1 95.81 442 SER A CA 1
ATOM 3599 C C . SER A 1 442 ? -7.715 26.391 26.422 1 95.81 442 SER A C 1
ATOM 3601 O O . SER A 1 442 ? -7.656 27.453 27.031 1 95.81 442 SER A O 1
ATOM 3603 N N . LEU A 1 443 ? -8.625 26.156 25.641 1 94.75 443 LEU A N 1
ATOM 3604 C CA . LEU A 1 443 ? -9.781 27.016 25.453 1 94.75 443 LEU A CA 1
ATOM 3605 C C . LEU A 1 443 ? -10.766 26.875 26.609 1 94.75 443 LEU A C 1
ATOM 3607 O O . LEU A 1 443 ? -11.68 27.688 26.766 1 94.75 443 LEU A O 1
ATOM 3611 N N . ILE A 1 444 ? -10.602 25.859 27.359 1 94.12 444 ILE A N 1
ATOM 3612 C CA . ILE A 1 444 ? -11.453 25.625 28.516 1 94.12 444 ILE A CA 1
ATOM 3613 C C . ILE A 1 444 ? -10.922 26.406 29.719 1 94.12 444 ILE A C 1
ATOM 3615 O O . ILE A 1 444 ? -11.648 27.188 30.328 1 94.12 444 ILE A O 1
ATOM 3619 N N . ASP A 1 445 ? -9.617 26.25 29.891 1 91.56 445 ASP A N 1
ATOM 3620 C CA . ASP A 1 445 ? -9 26.891 31.047 1 91.56 445 ASP A CA 1
ATOM 3621 C C . ASP A 1 445 ? -8.438 28.266 30.688 1 91.56 445 ASP A C 1
ATOM 3623 O O . ASP A 1 445 ? -8.094 29.047 31.578 1 91.56 445 ASP A O 1
ATOM 3627 N N . ASN A 1 446 ? -8.391 28.562 29.5 1 91.5 446 ASN A N 1
ATOM 3628 C CA . ASN A 1 446 ? -7.816 29.812 29.016 1 91.5 446 ASN A CA 1
ATOM 3629 C C . ASN A 1 446 ? -6.387 30 29.531 1 91.5 446 ASN A C 1
ATOM 3631 O O . ASN A 1 446 ? -6.047 31.047 30.062 1 91.5 446 ASN A O 1
ATOM 3635 N N . LYS A 1 447 ? -5.535 29.047 29.406 1 92.5 447 LYS A N 1
ATOM 3636 C CA . LYS A 1 447 ? -4.129 29.094 29.797 1 92.5 447 LYS A CA 1
ATOM 3637 C C . LYS A 1 447 ? -3.281 28.203 28.891 1 92.5 447 LYS A C 1
ATOM 3639 O O . LYS A 1 447 ? -3.795 27.266 28.281 1 92.5 447 LYS A O 1
ATOM 3644 N N . PRO A 1 448 ? -1.979 28.391 28.828 1 94.5 448 PRO A N 1
ATOM 3645 C CA . PRO A 1 448 ? -1.079 27.516 28.078 1 94.5 448 PRO A CA 1
ATOM 3646 C C . PRO A 1 448 ? -0.974 26.125 28.688 1 94.5 448 PRO A C 1
ATOM 3648 O O . PRO A 1 448 ? -1.024 25.969 29.906 1 94.5 448 PRO A O 1
ATOM 3651 N N . LYS A 1 449 ? -0.942 25.219 27.859 1 95.69 449 LYS A N 1
ATOM 3652 C CA . LYS A 1 449 ? -0.762 23.812 28.234 1 95.69 449 LYS A CA 1
ATOM 3653 C C . LYS A 1 449 ? 0.221 23.125 27.297 1 95.69 449 LYS A C 1
ATOM 3655 O O . LYS A 1 449 ? 0.36 23.516 26.125 1 95.69 449 LYS A O 1
ATOM 3660 N N . LEU A 1 450 ? 0.836 22.078 27.859 1 96.56 450 LEU A N 1
ATOM 3661 C CA . LEU A 1 450 ? 1.799 21.297 27.094 1 96.56 450 LEU A CA 1
ATOM 3662 C C . LEU A 1 450 ? 1.14 20.062 26.484 1 96.56 450 LEU A C 1
ATOM 3664 O O . LEU A 1 450 ? 0.434 19.328 27.188 1 96.56 450 LEU A O 1
ATOM 3668 N N . ILE A 1 451 ? 1.352 19.891 25.219 1 95.75 451 ILE A N 1
ATOM 3669 C CA . ILE A 1 451 ? 0.884 18.719 24.469 1 95.75 451 ILE A CA 1
ATOM 3670 C C . ILE A 1 451 ? 2.076 17.984 23.875 1 95.75 451 ILE A C 1
ATOM 3672 O O . ILE A 1 451 ? 3.049 18.609 23.438 1 95.75 451 ILE A O 1
ATOM 3676 N N . PRO A 1 452 ? 2.07 16.578 23.891 1 95.5 452 PRO A N 1
ATOM 3677 C CA . PRO A 1 452 ? 3.203 15.852 23.312 1 95.5 452 PRO A CA 1
ATOM 3678 C C . PRO A 1 452 ? 3.498 16.281 21.875 1 95.5 452 PRO A C 1
ATOM 3680 O O . PRO A 1 452 ? 2.602 16.281 21.031 1 95.5 452 PRO A O 1
ATOM 3683 N N . ALA A 1 453 ? 4.68 16.578 21.562 1 96.75 453 ALA A N 1
ATOM 3684 C CA . ALA A 1 453 ? 5.121 17.078 20.266 1 96.75 453 ALA A CA 1
ATOM 3685 C C . ALA A 1 453 ? 4.836 16.062 19.156 1 96.75 453 ALA A C 1
ATOM 3687 O O . ALA A 1 453 ? 4.535 16.438 18.031 1 96.75 453 ALA A O 1
ATOM 3688 N N . SER A 1 454 ? 4.965 14.742 19.516 1 93.94 454 SER A N 1
ATOM 3689 C CA . SER A 1 454 ? 4.758 13.664 18.547 1 93.94 454 SER A CA 1
ATOM 3690 C C . SER A 1 454 ? 3.344 13.703 17.984 1 93.94 454 SER A C 1
ATOM 3692 O O . SER A 1 454 ? 3.088 13.141 16.906 1 93.94 454 SER A O 1
ATOM 3694 N N . LEU A 1 455 ? 2.393 14.391 18.625 1 93.38 455 LEU A N 1
ATOM 3695 C CA . LEU A 1 455 ? 1.005 14.484 18.188 1 93.38 455 LEU A CA 1
ATOM 3696 C C . LEU A 1 455 ? 0.754 15.797 17.453 1 93.38 455 LEU A C 1
ATOM 3698 O O . LEU A 1 455 ? -0.301 15.977 16.828 1 93.38 455 LEU A O 1
ATOM 3702 N N . VAL A 1 456 ? 1.704 16.672 17.484 1 96.19 456 VAL A N 1
ATOM 3703 C CA . VAL A 1 456 ? 1.458 18.047 17.062 1 96.19 456 VAL A CA 1
ATOM 3704 C C . VAL A 1 456 ? 1.88 18.219 15.602 1 96.19 456 VAL A C 1
ATOM 3706 O O . VAL A 1 456 ? 1.106 18.719 14.773 1 96.19 456 VAL A O 1
ATOM 3709 N N . PHE A 1 457 ? 3.033 17.812 15.266 1 96.25 457 PHE A N 1
ATOM 3710 C CA . PHE A 1 457 ? 3.635 18.141 13.977 1 96.25 457 PHE A CA 1
ATOM 3711 C C . PHE A 1 457 ? 3.418 17.016 12.977 1 96.25 457 PHE A C 1
ATOM 3713 O O . PHE A 1 457 ? 3.492 15.836 13.328 1 96.25 457 PHE A O 1
ATOM 3720 N N . LEU A 1 458 ? 3.164 17.391 11.719 1 94.25 458 LEU A N 1
ATOM 3721 C CA . LEU A 1 458 ? 3.178 16.422 10.617 1 94.25 458 LEU A CA 1
ATOM 3722 C C . LEU A 1 458 ? 4.605 16.109 10.195 1 94.25 458 LEU A C 1
ATOM 3724 O O . LEU A 1 458 ? 5.102 16.656 9.211 1 94.25 458 LEU A O 1
ATOM 3728 N N . SER A 1 459 ? 5.184 15.289 10.945 1 92.25 459 SER A N 1
ATOM 3729 C CA . SER A 1 459 ? 6.586 14.93 10.766 1 92.25 459 SER A CA 1
ATOM 3730 C C . SER A 1 459 ? 6.852 13.492 11.203 1 92.25 459 SER A C 1
ATOM 3732 O O . SER A 1 459 ? 6.152 12.961 12.07 1 92.25 459 SER A O 1
ATOM 3734 N N . ARG A 1 460 ? 7.797 12.938 10.547 1 89.81 460 ARG A N 1
ATOM 3735 C CA . ARG A 1 460 ? 8.195 11.586 10.945 1 89.81 460 ARG A CA 1
ATOM 3736 C C . ARG A 1 460 ? 9.445 11.625 11.82 1 89.81 460 ARG A C 1
ATOM 3738 O O . ARG A 1 460 ? 10.125 10.609 11.992 1 89.81 460 ARG A O 1
ATOM 3745 N N . ASN A 1 461 ? 9.797 12.82 12.289 1 94.38 461 ASN A N 1
ATOM 3746 C CA . ASN A 1 461 ? 10.82 12.906 13.328 1 94.38 461 ASN A CA 1
ATOM 3747 C C . ASN A 1 461 ? 10.445 12.086 14.555 1 94.38 461 ASN A C 1
ATOM 3749 O O . ASN A 1 461 ? 9.266 11.93 14.867 1 94.38 461 ASN A O 1
ATOM 3753 N N . THR A 1 462 ? 11.469 11.633 15.242 1 93.75 462 THR A N 1
ATOM 3754 C CA . THR A 1 462 ? 11.219 10.859 16.453 1 93.75 462 THR A CA 1
ATOM 3755 C C . THR A 1 462 ? 11.32 11.742 17.688 1 93.75 462 THR A C 1
ATOM 3757 O O . THR A 1 462 ? 12.359 12.367 17.922 1 93.75 462 THR A O 1
ATOM 3760 N N . PHE A 1 463 ? 10.297 11.812 18.344 1 95.56 463 PHE A N 1
ATOM 3761 C CA . PHE A 1 463 ? 10.242 12.508 19.641 1 95.56 463 PHE A CA 1
ATOM 3762 C C . PHE A 1 463 ? 10.172 11.508 20.781 1 95.56 463 PHE A C 1
ATOM 3764 O O . PHE A 1 463 ? 9.828 10.344 20.578 1 95.56 463 PHE A O 1
ATOM 3771 N N . GLU A 1 464 ? 10.625 12.023 21.953 1 94.25 464 GLU A N 1
ATOM 3772 C CA . GLU A 1 464 ? 10.336 11.227 23.141 1 94.25 464 GLU A CA 1
ATOM 3773 C C . GLU A 1 464 ? 8.844 11.219 23.453 1 94.25 464 GLU A C 1
ATOM 3775 O O . GLU A 1 464 ? 8.219 12.281 23.547 1 94.25 464 GLU A O 1
ATOM 3780 N N . GLY A 1 465 ? 8.328 10.047 23.469 1 92.56 465 GLY A N 1
ATOM 3781 C CA . GLY A 1 465 ? 6.891 9.906 23.625 1 92.56 465 GLY A CA 1
ATOM 3782 C C . GLY A 1 465 ? 6.148 9.867 22.312 1 92.56 465 GLY A C 1
ATOM 3783 O O . GLY A 1 465 ? 5.359 10.758 22 1 92.56 465 GLY A O 1
ATOM 3784 N N . ASN A 1 466 ? 6.332 8.812 21.531 1 88.62 466 ASN A N 1
ATOM 3785 C CA . ASN A 1 466 ? 5.617 8.539 20.297 1 88.62 466 ASN A CA 1
ATOM 3786 C C . ASN A 1 466 ? 4.426 7.613 20.516 1 88.62 466 ASN A C 1
ATOM 3788 O O . ASN A 1 466 ? 4.578 6.391 20.516 1 88.62 466 ASN A O 1
ATOM 3792 N N . PHE A 1 467 ? 3.258 8.18 20.609 1 87.06 467 PHE A N 1
ATOM 3793 C CA . PHE A 1 467 ? 2.148 7.438 21.203 1 87.06 467 PHE A CA 1
ATOM 3794 C C . PHE A 1 467 ? 1.191 6.945 20.109 1 87.06 467 PHE A C 1
ATOM 3796 O O . PHE A 1 467 ? 0.458 5.977 20.328 1 87.06 467 PHE A O 1
ATOM 3803 N N . ALA A 1 468 ? 1.103 7.527 19.078 1 83 468 ALA A N 1
ATOM 3804 C CA . ALA A 1 468 ? 0.114 7.199 18.062 1 83 468 ALA A CA 1
ATOM 3805 C C . ALA A 1 468 ? 0.583 7.648 16.672 1 83 468 ALA A C 1
ATOM 3807 O O . ALA A 1 468 ? 1.511 8.453 16.562 1 83 468 ALA A O 1
ATOM 3808 N N . PRO A 1 469 ? -0.07 7.012 15.719 1 78.25 469 PRO A N 1
ATOM 3809 C CA . PRO A 1 469 ? 0.268 7.512 14.391 1 78.25 469 PRO A CA 1
ATOM 3810 C C . PRO A 1 469 ? -0.098 8.984 14.203 1 78.25 469 PRO A C 1
ATOM 3812 O O . PRO A 1 469 ? -1.105 9.445 14.742 1 78.25 469 PRO A O 1
ATOM 3815 N N . ILE A 1 470 ? 0.714 9.609 13.414 1 79.06 470 ILE A N 1
ATOM 3816 C CA . ILE A 1 470 ? 0.525 11.031 13.18 1 79.06 470 ILE A CA 1
ATOM 3817 C C . ILE A 1 470 ? -0.491 11.234 12.055 1 79.06 470 ILE A C 1
ATOM 3819 O O . ILE A 1 470 ? -0.507 10.484 11.078 1 79.06 470 ILE A O 1
ATOM 3823 N N . GLY A 1 471 ? -1.44 12.133 12.289 1 86.12 471 GLY A N 1
ATOM 3824 C CA . GLY A 1 471 ? -2.361 12.531 11.242 1 86.12 471 GLY A CA 1
ATOM 3825 C C . GLY A 1 471 ? -2.676 14.016 11.258 1 86.12 471 GLY A C 1
ATOM 3826 O O . GLY A 1 471 ? -2.203 14.75 12.133 1 86.12 471 GLY A O 1
ATOM 3827 N N . SER A 1 472 ? -3.32 14.523 10.266 1 92.31 472 SER A N 1
ATOM 3828 C CA . SER A 1 472 ? -3.623 15.945 10.102 1 92.31 472 SER A CA 1
ATOM 3829 C C . SER A 1 472 ? -4.898 16.328 10.844 1 92.31 472 SER A C 1
ATOM 3831 O O . SER A 1 472 ? -5.398 17.438 10.695 1 92.31 472 SER A O 1
ATOM 3833 N N . SER A 1 473 ? -5.414 15.43 11.75 1 94.69 473 SER A N 1
ATOM 3834 C CA . SER A 1 473 ? -6.664 15.727 12.445 1 94.69 473 SER A CA 1
ATOM 3835 C C . SER A 1 473 ? -6.539 16.984 13.297 1 94.69 473 SER A C 1
ATOM 3837 O O . SER A 1 473 ? -5.578 17.141 14.055 1 94.69 473 SER A O 1
ATOM 3839 N N . GLY A 1 474 ? -7.453 17.844 13.086 1 96.56 474 GLY A N 1
ATOM 3840 C CA . GLY A 1 474 ? -7.504 19.062 13.867 1 96.56 474 GLY A CA 1
ATOM 3841 C C . GLY A 1 474 ? -6.664 20.188 13.281 1 96.56 474 GLY A C 1
ATOM 3842 O O . GLY A 1 474 ? -6.66 21.312 13.805 1 96.56 474 GLY A O 1
ATOM 3843 N N . MET A 1 475 ? -6.02 19.844 12.219 1 96.69 475 MET A N 1
ATOM 3844 C CA . MET A 1 475 ? -5.195 20.859 11.57 1 96.69 475 MET A CA 1
ATOM 3845 C C . MET A 1 475 ? -6.031 21.719 10.625 1 96.69 475 MET A C 1
ATOM 3847 O O . MET A 1 475 ? -6.859 21.203 9.875 1 96.69 475 MET A O 1
ATOM 3851 N N . SER A 1 476 ? -5.789 23.047 10.695 1 97.31 476 SER A N 1
ATOM 3852 C CA . SER A 1 476 ? -6.531 23.938 9.812 1 97.31 476 SER A CA 1
ATOM 3853 C C . SER A 1 476 ? -5.828 25.281 9.672 1 97.31 476 SER A C 1
ATOM 3855 O O . SER A 1 476 ? -5.066 25.688 10.555 1 97.31 476 SER A O 1
ATOM 3857 N N . ALA A 1 477 ? -6.074 25.906 8.602 1 97.19 477 ALA A N 1
ATOM 3858 C CA . ALA A 1 477 ? -5.648 27.281 8.312 1 97.19 477 ALA A CA 1
ATOM 3859 C C . ALA A 1 477 ? -6.848 28.203 8.141 1 97.19 477 ALA A C 1
ATOM 3861 O O . ALA A 1 477 ? -7.949 27.75 7.816 1 97.19 477 ALA A O 1
ATOM 3862 N N . GLY A 1 478 ? -6.711 29.406 8.438 1 94.88 478 GLY A N 1
ATOM 3863 C CA . GLY A 1 478 ? -7.742 30.406 8.25 1 94.88 478 GLY A CA 1
ATOM 3864 C C . GLY A 1 478 ? -7.184 31.812 8.117 1 94.88 478 GLY A C 1
ATOM 3865 O O . GLY A 1 478 ? -5.988 32.031 8.328 1 94.88 478 GLY A O 1
ATOM 3866 N N . ALA A 1 479 ? -8.086 32.656 7.738 1 93.25 479 ALA A N 1
ATOM 3867 C CA . ALA A 1 479 ? -7.699 34.062 7.633 1 93.25 479 ALA A CA 1
ATOM 3868 C C . ALA A 1 479 ? -7.402 34.656 9.008 1 93.25 479 ALA A C 1
ATOM 3870 O O . ALA A 1 479 ? -6.633 35.625 9.125 1 93.25 479 ALA A O 1
ATOM 3871 N N . THR A 1 480 ? -7.977 34.125 10.016 1 93.62 480 THR A N 1
ATOM 3872 C CA . THR A 1 480 ? -7.707 34.469 11.406 1 93.62 480 THR A CA 1
ATOM 3873 C C . THR A 1 480 ? -7.508 33.219 12.258 1 93.62 480 THR A C 1
ATOM 3875 O O . THR A 1 480 ? -7.871 32.094 11.836 1 93.62 480 THR A O 1
ATOM 3878 N N . ILE A 1 481 ? -6.945 33.375 13.375 1 95.12 481 ILE A N 1
ATOM 3879 C CA . ILE A 1 481 ? -6.688 32.25 14.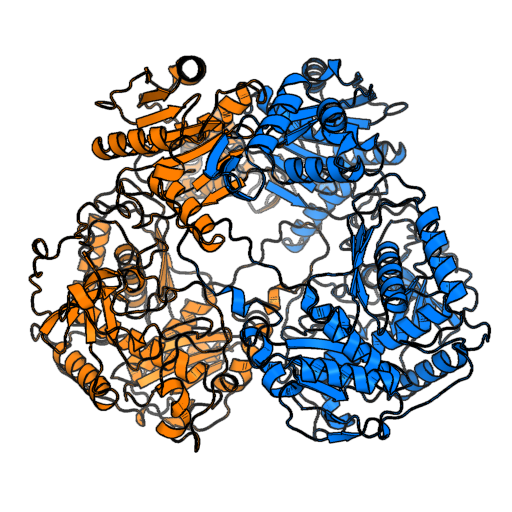273 1 95.12 481 ILE A CA 1
ATOM 3880 C C . ILE A 1 481 ? -8.008 31.609 14.695 1 95.12 481 ILE A C 1
ATOM 3882 O O . ILE A 1 481 ? -8.109 30.391 14.781 1 95.12 481 ILE A O 1
ATOM 3886 N N . LYS A 1 482 ? -9.078 32.5 15.031 1 95 482 LYS A N 1
ATOM 3887 C CA . LYS A 1 482 ? -10.359 31.938 15.438 1 95 482 LYS A CA 1
ATOM 3888 C C . LYS A 1 482 ? -11.031 31.188 14.297 1 95 482 LYS A C 1
ATOM 3890 O O . LYS A 1 482 ? -11.719 30.188 14.516 1 95 482 LYS A O 1
ATOM 3895 N N . ASP A 1 483 ? -10.812 31.672 13.031 1 94.25 483 ASP A N 1
ATOM 3896 C CA . ASP A 1 483 ? -11.312 30.906 11.891 1 94.25 483 ASP A CA 1
ATOM 3897 C C . ASP A 1 483 ? -10.656 29.531 11.828 1 94.25 483 ASP A C 1
ATOM 3899 O O . ASP A 1 483 ? -11.328 28.516 11.625 1 94.25 483 ASP A O 1
ATOM 3903 N N . ALA A 1 484 ? -9.375 29.5 12.008 1 96.69 484 ALA A N 1
ATOM 3904 C CA . ALA A 1 484 ? -8.625 28.25 11.977 1 96.69 484 ALA A CA 1
ATOM 3905 C C . ALA A 1 484 ? -9.062 27.328 13.109 1 96.69 484 ALA A C 1
ATOM 3907 O O . ALA A 1 484 ? -9.211 26.125 12.906 1 96.69 484 ALA A O 1
ATOM 3908 N N . ILE A 1 485 ? -9.297 27.891 14.289 1 97.5 485 ILE A N 1
ATOM 3909 C CA . ILE A 1 485 ? -9.719 27.109 15.445 1 97.5 485 ILE A CA 1
ATOM 3910 C C . ILE A 1 485 ? -11.07 26.469 15.164 1 97.5 485 ILE A C 1
ATOM 3912 O O . ILE A 1 485 ? -11.258 25.266 15.383 1 97.5 485 ILE A O 1
ATOM 3916 N N . LEU A 1 486 ? -11.992 27.266 14.672 1 96.94 486 LEU A N 1
ATOM 3917 C CA . LEU A 1 486 ? -13.32 26.734 14.398 1 96.94 486 LEU A CA 1
ATOM 3918 C C . LEU A 1 486 ? -13.25 25.625 13.359 1 96.94 486 LEU A C 1
ATOM 3920 O O . LEU A 1 486 ? -13.852 24.562 13.539 1 96.94 486 LEU A O 1
ATOM 3924 N N . GLN A 1 487 ? -12.492 25.875 12.305 1 95.94 487 GLN A N 1
ATOM 3925 C CA . GLN A 1 487 ? -12.344 24.859 11.273 1 95.94 487 GLN A CA 1
ATOM 3926 C C . GLN A 1 487 ? -11.664 23.609 11.836 1 95.94 487 GLN A C 1
ATOM 3928 O O . GLN A 1 487 ? -12.016 22.484 11.469 1 95.94 487 GLN A O 1
ATOM 3933 N N . GLY A 1 488 ? -10.672 23.781 12.641 1 97.75 488 GLY A N 1
ATOM 3934 C CA . GLY A 1 488 ? -10.016 22.672 13.289 1 97.75 488 GLY A CA 1
ATOM 3935 C C . GLY A 1 488 ? -10.953 21.844 14.156 1 97.75 488 GLY A C 1
ATOM 3936 O O . GLY A 1 488 ? -10.867 20.609 14.18 1 97.75 488 GLY A O 1
ATOM 3937 N N . LEU A 1 489 ? -11.836 22.578 14.859 1 98.06 489 LEU A N 1
ATOM 3938 C CA . LEU A 1 489 ? -12.836 21.891 15.672 1 98.06 489 LEU A CA 1
ATOM 3939 C C . LEU A 1 489 ? -13.766 21.047 14.797 1 98.06 489 LEU A C 1
ATOM 3941 O O . LEU A 1 489 ? -14.031 19.891 15.109 1 98.06 489 LEU A O 1
ATOM 3945 N N . PHE A 1 490 ? -14.234 21.609 13.734 1 97.81 490 PHE A N 1
ATOM 3946 C CA . PHE A 1 490 ? -15.094 20.875 12.82 1 97.81 490 PHE A CA 1
ATOM 3947 C C . PHE A 1 490 ? -14.367 19.656 12.25 1 97.81 490 PHE A C 1
ATOM 3949 O O . PHE A 1 490 ? -14.953 18.578 12.102 1 97.81 490 PHE A O 1
ATOM 3956 N N . GLU A 1 491 ? -13.094 19.844 11.914 1 97.38 491 GLU A N 1
ATOM 3957 C CA . GLU A 1 491 ? -12.32 18.734 11.359 1 97.38 491 GLU A CA 1
ATOM 3958 C C . GLU A 1 491 ? -12.195 17.594 12.359 1 97.38 491 GLU A C 1
ATOM 3960 O O . GLU A 1 491 ? -12.336 16.422 11.992 1 97.38 491 GLU A O 1
ATOM 3965 N N . LEU A 1 492 ? -11.961 17.938 13.57 1 97.19 492 LEU A N 1
ATOM 3966 C CA . LEU A 1 492 ? -11.844 16.906 14.594 1 97.19 492 LEU A CA 1
ATOM 3967 C C . LEU A 1 492 ? -13.156 16.141 14.75 1 97.19 492 LEU A C 1
ATOM 3969 O O . LEU A 1 492 ? -13.156 14.914 14.852 1 97.19 492 LEU A O 1
ATOM 3973 N N . ILE A 1 493 ? -14.219 16.906 14.828 1 98 493 ILE A N 1
ATOM 3974 C CA . ILE A 1 493 ? -15.539 16.281 14.969 1 98 493 ILE A CA 1
ATOM 3975 C C . ILE A 1 493 ? -15.836 15.422 13.742 1 98 493 ILE A C 1
ATOM 3977 O O . ILE A 1 493 ? -16.391 14.32 13.875 1 98 493 ILE A O 1
ATOM 3981 N N . GLU A 1 494 ? -15.469 15.859 12.625 1 98.25 494 GLU A N 1
ATOM 3982 C CA . GLU A 1 494 ? -15.617 15.117 11.383 1 98.25 494 GLU A CA 1
ATOM 3983 C C . GLU A 1 494 ? -14.836 13.805 11.43 1 98.25 494 GLU A C 1
ATOM 3985 O O . GLU A 1 494 ? -15.383 12.742 11.125 1 98.25 494 GLU A O 1
ATOM 3990 N N . HIS A 1 495 ? -13.594 13.914 11.797 1 97.56 495 HIS A N 1
ATOM 3991 C CA . HIS A 1 495 ? -12.734 12.734 11.828 1 97.56 495 HIS A CA 1
ATOM 3992 C C . HIS A 1 495 ? -13.188 11.75 12.906 1 97.56 495 HIS A C 1
ATOM 3994 O O . HIS A 1 495 ? -13.117 10.539 12.711 1 97.56 495 HIS A O 1
ATOM 4000 N N . ASP A 1 496 ? -13.656 12.32 14.055 1 97.12 496 ASP A N 1
ATOM 4001 C CA . ASP A 1 496 ? -14.281 11.492 15.086 1 97.12 496 ASP A CA 1
ATOM 4002 C C . ASP A 1 496 ? -15.453 10.695 14.508 1 97.12 496 ASP A C 1
ATOM 4004 O O . ASP A 1 496 ? -15.492 9.469 14.641 1 97.12 496 ASP A O 1
ATOM 4008 N N . ALA A 1 497 ? -16.328 11.359 13.812 1 98.25 497 ALA A N 1
ATOM 4009 C CA . ALA A 1 497 ? -17.5 10.734 13.195 1 98.25 497 ALA A CA 1
ATOM 4010 C C . ALA A 1 497 ? -17.094 9.758 12.094 1 98.25 497 ALA A C 1
ATOM 4012 O O . ALA A 1 497 ? -17.672 8.68 11.969 1 98.25 497 ALA A O 1
ATOM 4013 N N . TRP A 1 498 ? -16.078 10.188 11.352 1 97.81 498 TRP A N 1
ATOM 4014 C CA . TRP A 1 498 ? -15.539 9.367 10.273 1 97.81 498 TRP A CA 1
ATOM 4015 C C . TRP A 1 498 ? -15.094 8.008 10.789 1 97.81 498 TRP A C 1
ATOM 4017 O O . TRP A 1 498 ? -15.594 6.969 10.344 1 97.81 498 TRP A O 1
ATOM 4027 N N . MET A 1 499 ? -14.336 7.984 11.781 1 97.19 499 MET A N 1
ATOM 4028 C CA . MET A 1 499 ? -13.82 6.738 12.352 1 97.19 499 MET A CA 1
ATOM 4029 C C . MET A 1 499 ? -14.945 5.93 12.984 1 97.19 499 MET A C 1
ATOM 4031 O O . MET A 1 499 ? -15.117 4.746 12.688 1 97.19 499 MET A O 1
ATOM 4035 N N . ILE A 1 500 ? -15.797 6.625 13.812 1 98.12 500 ILE A N 1
ATOM 4036 C CA . ILE A 1 500 ? -16.812 5.934 14.586 1 98.12 500 ILE A CA 1
ATOM 4037 C C . ILE A 1 500 ? -17.844 5.309 13.648 1 98.12 500 ILE A C 1
ATOM 4039 O O . ILE A 1 500 ? -18.188 4.129 13.781 1 98.12 500 ILE A O 1
ATOM 4043 N N . CYS A 1 501 ? -18.25 6.031 12.719 1 98.12 501 CYS A N 1
ATOM 4044 C CA . CYS A 1 501 ? -19.344 5.559 11.875 1 98.12 501 CYS A CA 1
ATOM 4045 C C . CYS A 1 501 ? -18.844 4.488 10.898 1 98.12 501 CYS A C 1
ATOM 4047 O O . CYS A 1 501 ? -19.562 3.525 10.617 1 98.12 501 CYS A O 1
ATOM 4049 N N . GLN A 1 502 ? -17.703 4.652 10.391 1 97.25 502 GLN A N 1
ATOM 4050 C CA . GLN A 1 502 ? -17.203 3.656 9.445 1 97.25 502 GLN A CA 1
ATOM 4051 C C . GLN A 1 502 ? -16.844 2.357 10.164 1 97.25 502 GLN A C 1
ATOM 4053 O O . GLN A 1 502 ? -17.016 1.27 9.609 1 97.25 502 GLN A O 1
ATOM 4058 N N . ALA A 1 503 ? -16.281 2.482 11.375 1 97.5 503 ALA A N 1
ATOM 4059 C CA . ALA A 1 503 ? -15.938 1.277 12.125 1 97.5 503 ALA A CA 1
ATOM 4060 C C . ALA A 1 503 ? -17.203 0.512 12.539 1 97.5 503 ALA A C 1
ATOM 4062 O O . ALA A 1 503 ? -17.203 -0.721 12.57 1 97.5 503 ALA A O 1
ATOM 4063 N N . ASN A 1 504 ? -18.219 1.211 12.891 1 97.69 504 ASN A N 1
ATOM 4064 C CA . ASN A 1 504 ? -19.484 0.573 13.25 1 97.69 504 ASN A CA 1
ATOM 4065 C C . ASN A 1 504 ? -20.234 0.09 12.008 1 97.69 504 ASN A C 1
ATOM 4067 O O . ASN A 1 504 ? -20.344 0.822 11.023 1 97.69 504 ASN A O 1
ATOM 4071 N N . THR A 1 505 ? -20.859 -1.078 12.086 1 95.75 505 THR A N 1
ATOM 4072 C CA . THR A 1 505 ? -21.344 -1.769 10.891 1 95.75 505 THR A CA 1
ATOM 4073 C C . THR A 1 505 ? -22.797 -1.39 10.602 1 95.75 505 THR A C 1
ATOM 4075 O O . THR A 1 505 ? -23.359 -1.803 9.586 1 95.75 505 THR A O 1
ATOM 4078 N N . VAL A 1 506 ? -23.422 -0.535 11.367 1 96.5 506 VAL A N 1
ATOM 4079 C CA . VAL A 1 506 ? -24.812 -0.14 11.188 1 96.5 506 VAL A CA 1
ATOM 4080 C C . VAL A 1 506 ? -24.906 0.896 10.07 1 96.5 506 VAL A C 1
ATOM 4082 O O . VAL A 1 506 ? -23.969 1.665 9.844 1 96.5 506 VAL A O 1
ATOM 4085 N N . ARG A 1 507 ? -25.938 0.826 9.391 1 97 507 ARG A N 1
ATOM 4086 C CA . ARG A 1 507 ? -26.234 1.847 8.391 1 97 507 ARG A CA 1
ATOM 4087 C C . ARG A 1 507 ? -26.781 3.113 9.047 1 97 507 ARG A C 1
ATOM 4089 O O . ARG A 1 507 ? -27.75 3.059 9.805 1 97 507 ARG A O 1
ATOM 4096 N N . THR A 1 508 ? -26.234 4.238 8.719 1 97.62 508 THR A N 1
ATOM 4097 C CA . THR A 1 508 ? -26.781 5.512 9.172 1 97.62 508 THR A CA 1
ATOM 4098 C C . THR A 1 508 ? -27.781 6.059 8.164 1 97.62 508 THR A C 1
ATOM 4100 O O . THR A 1 508 ? -27.797 5.637 7.004 1 97.62 508 THR A O 1
ATOM 4103 N N . PRO A 1 509 ? -28.594 6.836 8.555 1 98.19 509 PRO A N 1
ATOM 4104 C CA . PRO A 1 509 ? -29.688 7.289 7.695 1 98.19 509 PRO A CA 1
ATOM 4105 C C . PRO A 1 509 ? -29.188 8.016 6.445 1 98.19 509 PRO A C 1
ATOM 4107 O O . PRO A 1 509 ? -28.203 8.758 6.504 1 98.19 509 PRO A O 1
ATOM 4110 N N . ILE A 1 510 ? -29.906 7.816 5.43 1 98.44 510 ILE A N 1
ATOM 4111 C CA . ILE A 1 510 ? -29.703 8.562 4.191 1 98.44 510 ILE A CA 1
ATOM 4112 C C . ILE A 1 510 ? -30.281 9.961 4.324 1 98.44 510 ILE A C 1
ATOM 4114 O O . ILE A 1 510 ? -31.391 10.133 4.828 1 98.44 510 ILE A O 1
ATOM 4118 N N . VAL A 1 511 ? -29.516 10.867 3.859 1 98.38 511 VAL A N 1
ATOM 4119 C CA . VAL A 1 511 ? -29.969 12.258 3.898 1 98.38 511 VAL A CA 1
ATOM 4120 C C . VAL A 1 511 ? -30.594 12.633 2.564 1 98.38 511 VAL A C 1
ATOM 4122 O O . VAL A 1 511 ? -29.922 12.648 1.53 1 98.38 511 VAL A O 1
ATOM 4125 N N . GLU A 1 512 ? -31.953 12.883 2.717 1 97.94 512 GLU A N 1
ATOM 4126 C CA . GLU A 1 512 ? -32.688 13.375 1.551 1 97.94 512 GLU A CA 1
ATOM 4127 C C . GLU A 1 512 ? -32.562 14.891 1.414 1 97.94 512 GLU A C 1
ATOM 4129 O O . GLU A 1 512 ? -32.344 15.586 2.404 1 97.94 512 GLU A O 1
ATOM 4134 N N . TYR A 1 513 ? -32.75 15.312 0.231 1 97.19 513 TYR A N 1
ATOM 4135 C CA . TYR A 1 513 ? -32.406 16.703 -0.062 1 97.19 513 TYR A CA 1
ATOM 4136 C C . TYR A 1 513 ? -33.688 17.547 -0.217 1 97.19 513 TYR A C 1
ATOM 4138 O O . TYR A 1 513 ? -33.625 18.672 -0.7 1 97.19 513 TYR A O 1
ATOM 4146 N N . GLY A 1 514 ? -34.781 16.984 0.033 1 94.75 514 GLY A N 1
ATOM 4147 C CA . GLY A 1 514 ? -36.031 17.656 -0.174 1 94.75 514 GLY A CA 1
ATOM 4148 C C . GLY A 1 514 ? -36.125 18.984 0.553 1 94.75 514 GLY A C 1
ATOM 4149 O O . GLY A 1 514 ? -36.688 19.953 0.029 1 94.75 514 GLY A O 1
ATOM 4150 N N . GLY A 1 515 ? -35.5 19.031 1.742 1 94.62 515 GLY A N 1
ATOM 4151 C CA . GLY A 1 515 ? -35.562 20.234 2.566 1 94.62 515 GLY A CA 1
ATOM 4152 C C . GLY A 1 515 ? -34.375 21.156 2.355 1 94.62 515 GLY A C 1
ATOM 4153 O O . GLY A 1 515 ? -34.188 22.141 3.084 1 94.62 515 GLY A O 1
ATOM 4154 N N . LEU A 1 516 ? -33.625 20.875 1.453 1 94.94 516 LEU A N 1
ATOM 4155 C CA . LEU A 1 516 ? -32.438 21.672 1.171 1 94.94 516 LEU A CA 1
ATOM 4156 C C . LEU A 1 516 ? -32.844 23.062 0.684 1 94.94 516 LEU A C 1
ATOM 4158 O O . LEU A 1 516 ? -33.594 23.203 -0.288 1 94.94 516 LEU A O 1
ATOM 4162 N N . LYS A 1 517 ? -32.344 24.094 1.325 1 93 517 LYS A N 1
ATOM 4163 C CA . LYS A 1 517 ? -32.594 25.484 0.952 1 93 517 LYS A CA 1
ATOM 4164 C C . LYS A 1 517 ? -31.578 26 -0.052 1 93 517 LYS A C 1
ATOM 4166 O O . LYS A 1 517 ? -31.891 26.844 -0.882 1 93 517 LYS A O 1
ATOM 4171 N N . ASN A 1 518 ? -30.5 25.406 0.061 1 92.69 518 ASN A N 1
ATOM 4172 C CA . ASN A 1 518 ? -29.438 25.781 -0.874 1 92.69 518 ASN A CA 1
ATOM 4173 C C . ASN A 1 518 ? -29.703 25.219 -2.268 1 92.69 518 ASN A C 1
ATOM 4175 O O . ASN A 1 518 ? -29.281 24.109 -2.578 1 92.69 518 ASN A O 1
ATOM 4179 N N . GLU A 1 519 ? -30.188 26.031 -3.133 1 92.88 519 GLU A N 1
ATOM 4180 C CA . GLU A 1 519 ? -30.594 25.609 -4.469 1 92.88 519 GLU A CA 1
ATOM 4181 C C . GLU A 1 519 ? -29.375 25.266 -5.328 1 92.88 519 GLU A C 1
ATOM 4183 O O . GLU A 1 519 ? -29.438 24.344 -6.152 1 92.88 519 GLU A O 1
ATOM 4188 N N . GLU A 1 520 ? -28.422 26.016 -5.105 1 92.94 520 GLU A N 1
ATOM 4189 C CA . GLU A 1 520 ? -27.219 25.766 -5.879 1 92.94 520 GLU A CA 1
ATOM 4190 C C . GLU A 1 520 ? -26.656 24.375 -5.59 1 92.94 520 GLU A C 1
ATOM 4192 O O . GLU A 1 520 ? -26.266 23.641 -6.512 1 92.94 520 GLU A O 1
ATOM 4197 N N . LEU A 1 521 ? -26.641 24.062 -4.395 1 95.75 521 LEU A N 1
ATOM 4198 C CA . LEU A 1 521 ? -26.156 22.75 -4 1 95.75 521 LEU A CA 1
ATOM 4199 C C . LEU A 1 521 ? -27.047 21.656 -4.562 1 95.75 521 LEU A C 1
ATOM 4201 O O . LEU A 1 521 ? -26.547 20.625 -5.027 1 95.75 521 LEU A O 1
ATOM 4205 N N . TYR A 1 522 ? -28.281 21.859 -4.539 1 96.25 522 TYR A N 1
ATOM 4206 C CA . TYR A 1 522 ? -29.219 20.906 -5.117 1 96.25 522 TYR A CA 1
ATOM 4207 C C . TYR A 1 522 ? -28.938 20.703 -6.602 1 96.25 522 TYR A C 1
ATOM 4209 O O . TYR A 1 522 ? -28.891 19.562 -7.082 1 96.25 522 TYR A O 1
ATOM 4217 N N . GLU A 1 523 ? -28.688 21.781 -7.309 1 95.44 523 GLU A N 1
ATOM 4218 C CA . GLU A 1 523 ? -28.391 21.703 -8.734 1 95.44 523 GLU A CA 1
ATOM 4219 C C . GLU A 1 523 ? -27.094 20.953 -9 1 95.44 523 GLU A C 1
ATOM 4221 O O . GLU A 1 523 ? -27 20.172 -9.961 1 95.44 523 GLU A O 1
ATOM 4226 N N . VAL A 1 524 ? -26.203 21.219 -8.219 1 96.5 524 VAL A N 1
ATOM 4227 C CA . VAL A 1 524 ? -24.922 20.547 -8.328 1 96.5 524 VAL A CA 1
ATOM 4228 C C . VAL A 1 524 ? -25.125 19.031 -8.219 1 96.5 524 VAL A C 1
ATOM 4230 O O . VAL A 1 524 ? -24.609 18.266 -9.039 1 96.5 524 VAL A O 1
ATOM 4233 N N . ILE A 1 525 ? -25.844 18.562 -7.246 1 97.62 525 ILE A N 1
ATOM 4234 C CA . ILE A 1 525 ? -26.109 17.141 -7.031 1 97.62 525 ILE A CA 1
ATOM 4235 C C . ILE A 1 525 ? -26.844 16.562 -8.242 1 97.62 525 ILE A C 1
ATOM 4237 O O . ILE A 1 525 ? -26.484 15.484 -8.727 1 97.62 525 ILE A O 1
ATOM 4241 N N . GLN A 1 526 ? -27.719 17.344 -8.82 1 96.75 526 GLN A N 1
ATOM 4242 C CA . GLN A 1 526 ? -28.469 16.891 -9.984 1 96.75 526 GLN A CA 1
ATOM 4243 C C . GLN A 1 526 ? -27.562 16.75 -11.203 1 96.75 526 GLN A C 1
ATOM 4245 O O . GLN A 1 526 ? -27.688 15.805 -11.977 1 96.75 526 GLN A O 1
ATOM 4250 N N . LYS A 1 527 ? -26.734 17.703 -11.336 1 97.06 527 LYS A N 1
ATOM 4251 C CA . LYS A 1 527 ? -25.812 17.672 -12.469 1 97.06 527 LYS A CA 1
ATOM 4252 C C . LYS A 1 527 ? -24.906 16.438 -12.406 1 97.06 527 LYS A C 1
ATOM 4254 O O . LYS A 1 527 ? -24.625 15.82 -13.438 1 97.06 527 LYS A O 1
ATOM 4259 N N . ILE A 1 528 ? -24.469 16.141 -11.227 1 96.88 528 ILE A N 1
ATOM 4260 C CA . ILE A 1 528 ? -23.625 14.961 -11.047 1 96.88 528 ILE A CA 1
ATOM 4261 C C . ILE A 1 528 ? -24.422 13.703 -11.391 1 96.88 528 ILE A C 1
ATOM 4263 O O . ILE A 1 528 ? -23.938 12.828 -12.102 1 96.88 528 ILE A O 1
ATOM 4267 N N . GLU A 1 529 ? -25.672 13.641 -10.953 1 97.12 529 GLU A N 1
ATOM 4268 C CA . GLU A 1 529 ? -26.531 12.492 -11.227 1 97.12 529 GLU A CA 1
ATOM 4269 C C . GLU A 1 529 ? -26.844 12.391 -12.719 1 97.12 529 GLU A C 1
ATOM 4271 O O . GLU A 1 529 ? -26.938 11.289 -13.258 1 97.12 529 GLU A O 1
ATOM 4276 N N . ASN A 1 530 ? -26.938 13.461 -13.367 1 96.25 530 ASN A N 1
ATOM 4277 C CA . ASN A 1 530 ? -27.25 13.484 -14.797 1 96.25 530 ASN A CA 1
ATOM 4278 C C . ASN A 1 530 ? -26.078 12.961 -15.625 1 96.25 530 ASN A C 1
ATOM 4280 O O . ASN A 1 530 ? -26.25 12.547 -16.766 1 96.25 530 ASN A O 1
ATOM 4284 N N . LYS A 1 531 ? -24.953 13.016 -15.07 1 94.62 531 LYS A N 1
ATOM 4285 C CA . LYS A 1 531 ? -23.781 12.461 -15.75 1 94.62 531 LYS A CA 1
ATOM 4286 C C . LYS A 1 531 ? -23.719 10.945 -15.594 1 94.62 531 LYS A C 1
ATOM 4288 O O . LYS A 1 531 ? -22.812 10.305 -16.125 1 94.62 531 LYS A O 1
ATOM 4293 N N . GLY A 1 532 ? -24.609 10.445 -14.922 1 93.81 532 GLY A N 1
ATOM 4294 C CA . GLY A 1 532 ? -24.703 9 -14.805 1 93.81 532 GLY A CA 1
ATOM 4295 C C . GLY A 1 532 ? -24.203 8.469 -13.477 1 93.81 532 GLY A C 1
ATOM 4296 O O . GLY A 1 532 ? -24.172 7.258 -13.258 1 93.81 532 GLY A O 1
ATOM 4297 N N . TYR A 1 533 ? -23.859 9.375 -12.578 1 95.94 533 TYR A N 1
ATOM 4298 C CA . TYR A 1 533 ? -23.406 8.969 -11.258 1 95.94 533 TYR A CA 1
ATOM 4299 C C . TYR A 1 533 ? -24.547 8.969 -10.258 1 95.94 533 TYR A C 1
ATOM 4301 O O . TYR A 1 533 ? -25.594 9.586 -10.492 1 95.94 533 TYR A O 1
ATOM 4309 N N . LYS A 1 534 ? -24.312 8.242 -9.273 1 97.06 534 LYS A N 1
ATOM 4310 C CA . LYS A 1 534 ? -25.25 8.258 -8.148 1 97.06 534 LYS A CA 1
ATOM 4311 C C . LYS A 1 534 ? -24.641 8.977 -6.945 1 97.06 534 LYS A C 1
ATOM 4313 O O . LYS A 1 534 ? -23.484 8.727 -6.586 1 97.06 534 LYS A O 1
ATOM 4318 N N . VAL A 1 535 ? -25.438 9.852 -6.391 1 98.25 535 VAL A N 1
ATOM 4319 C CA . VAL A 1 535 ? -25.016 10.578 -5.199 1 98.25 535 VAL A CA 1
ATOM 4320 C C . VAL A 1 535 ? -25.812 10.109 -3.99 1 98.25 535 VAL A C 1
ATOM 4322 O O . VAL A 1 535 ? -27.047 10.164 -4 1 98.25 535 VAL A O 1
ATOM 4325 N N . ILE A 1 536 ? -25.125 9.664 -3.029 1 98.25 536 ILE A N 1
ATOM 4326 C CA . ILE A 1 536 ? -25.766 9.234 -1.795 1 98.25 536 ILE A CA 1
ATOM 4327 C C . ILE A 1 536 ? -25.062 9.875 -0.597 1 98.25 536 ILE A C 1
ATOM 4329 O O . ILE A 1 536 ? -23.844 9.773 -0.457 1 98.25 536 ILE A O 1
ATOM 4333 N N . SER A 1 537 ? -25.859 10.578 0.253 1 98.69 537 SER A N 1
ATOM 4334 C CA . SER A 1 537 ? -25.344 11.188 1.477 1 98.69 537 SER A CA 1
ATOM 4335 C C . SER A 1 537 ? -25.922 10.516 2.715 1 98.69 537 SER A C 1
ATOM 4337 O O . SER A 1 537 ? -27.109 10.18 2.75 1 98.69 537 SER A O 1
ATOM 4339 N N . ARG A 1 538 ? -25.094 10.359 3.674 1 98.62 538 ARG A N 1
ATOM 4340 C CA . ARG A 1 538 ? -25.5 9.727 4.922 1 98.62 538 ARG A CA 1
ATOM 4341 C C . ARG A 1 538 ? -25.203 10.625 6.117 1 98.62 538 ARG A C 1
ATOM 4343 O O . ARG A 1 538 ? -24.203 11.336 6.129 1 98.62 538 ARG A O 1
ATOM 4350 N N . ASN A 1 539 ? -26.109 10.578 7.062 1 98.56 539 ASN A N 1
ATOM 4351 C CA . ASN A 1 539 ? -25.922 11.297 8.32 1 98.56 539 ASN A CA 1
ATOM 4352 C C . ASN A 1 539 ? -24.938 10.57 9.242 1 98.56 539 ASN A C 1
ATOM 4354 O O . ASN A 1 539 ? -25.281 9.531 9.812 1 98.56 539 ASN A O 1
ATOM 4358 N N . TYR A 1 540 ? -23.828 11.125 9.477 1 98.62 540 TYR A N 1
ATOM 4359 C CA . TYR A 1 540 ? -22.766 10.578 10.312 1 98.62 540 TYR A CA 1
ATOM 4360 C C . TYR A 1 540 ? -22.688 11.312 11.641 1 98.62 540 TYR A C 1
ATOM 4362 O O . TYR A 1 540 ? -21.703 11.156 12.383 1 98.62 540 TYR A O 1
ATOM 4370 N N . THR A 1 541 ? -23.609 12.18 11.938 1 98.19 541 THR A N 1
ATOM 4371 C CA . THR A 1 541 ? -23.609 12.945 13.18 1 98.19 541 THR A CA 1
ATOM 4372 C C . THR A 1 541 ? -23.547 12.008 14.383 1 98.19 541 THR A C 1
ATOM 4374 O O . THR A 1 541 ? -24.328 11.047 14.461 1 98.19 541 THR A O 1
ATOM 4377 N N . THR A 1 542 ? -22.672 12.242 15.32 1 98 542 THR A N 1
ATOM 4378 C CA . THR A 1 542 ? -22.562 11.469 16.562 1 98 542 THR A CA 1
ATOM 4379 C C . THR A 1 542 ? -23.281 12.164 17.703 1 98 542 THR A C 1
ATOM 4381 O O . THR A 1 542 ? -24.016 13.141 17.484 1 98 542 THR A O 1
ATOM 4384 N N . ASN A 1 543 ? -23.031 11.531 18.906 1 97.19 543 ASN A N 1
ATOM 4385 C CA . ASN A 1 543 ? -23.719 12.062 20.078 1 97.19 543 ASN A CA 1
ATOM 4386 C C . ASN A 1 543 ? -23.203 13.445 20.453 1 97.19 543 ASN A C 1
ATOM 4388 O O . ASN A 1 543 ? -23.781 14.125 21.297 1 97.19 543 ASN A O 1
ATOM 4392 N N . ILE A 1 544 ? -22.188 13.914 19.797 1 97.56 544 ILE A N 1
ATOM 4393 C CA . ILE A 1 544 ? -21.734 15.289 20.016 1 97.56 544 ILE A CA 1
ATOM 4394 C C . ILE A 1 544 ? -22.781 16.266 19.516 1 97.56 544 ILE A C 1
ATOM 4396 O O . ILE A 1 544 ? -22.922 17.375 20.047 1 97.56 544 ILE A O 1
ATOM 4400 N N . GLY A 1 545 ? -23.406 15.922 18.5 1 97.38 545 GLY A N 1
ATOM 4401 C CA . GLY A 1 545 ? -24.594 16.672 18.109 1 97.38 545 GLY A CA 1
ATOM 4402 C C . GLY A 1 545 ? -24.297 17.75 17.094 1 97.38 545 GLY A C 1
ATOM 4403 O O . GLY A 1 545 ? -25.109 18.656 16.875 1 97.38 545 GLY A O 1
ATOM 4404 N N . ILE A 1 546 ? -23.125 17.688 16.547 1 98.12 546 ILE A N 1
ATOM 4405 C CA . ILE A 1 546 ? -22.781 18.562 15.422 1 98.12 546 ILE A CA 1
ATOM 4406 C C . ILE A 1 546 ? -22.953 17.797 14.109 1 98.12 546 ILE A C 1
ATOM 4408 O O . ILE A 1 546 ? -22.422 16.703 13.953 1 98.12 546 ILE A O 1
ATOM 4412 N N . PRO A 1 547 ? -23.703 18.359 13.117 1 98.56 547 PRO A N 1
ATOM 4413 C CA . PRO A 1 547 ? -23.953 17.625 11.875 1 98.56 547 PRO A CA 1
ATOM 4414 C C . PRO A 1 547 ? -22.672 17.25 11.141 1 98.56 547 PRO A C 1
ATOM 4416 O O . PRO A 1 547 ? -21.812 18.109 10.906 1 98.56 547 PRO A O 1
ATOM 4419 N N . VAL A 1 548 ? -22.516 16.031 10.836 1 98.69 548 VAL A N 1
ATOM 4420 C CA . VAL A 1 548 ? -21.484 15.453 9.969 1 98.69 548 VAL A CA 1
ATOM 4421 C C . VAL A 1 548 ? -22.156 14.617 8.875 1 98.69 548 VAL A C 1
ATOM 4423 O O . VAL A 1 548 ? -22.984 13.758 9.164 1 98.69 548 VAL A O 1
ATOM 4426 N N . ILE A 1 549 ? -21.797 14.906 7.637 1 98.75 549 ILE A N 1
ATOM 4427 C CA . ILE A 1 549 ? -22.391 14.219 6.496 1 98.75 549 ILE A CA 1
ATOM 4428 C C . ILE A 1 549 ? -21.297 13.578 5.652 1 98.75 549 ILE A C 1
ATOM 4430 O O . ILE A 1 549 ? -20.25 14.188 5.414 1 98.75 549 ILE A O 1
ATOM 4434 N N . ARG A 1 550 ? -21.5 12.383 5.297 1 98.56 550 ARG A N 1
ATOM 4435 C CA . ARG A 1 550 ? -20.672 11.68 4.324 1 98.56 550 ARG A CA 1
ATOM 4436 C C . ARG A 1 550 ? -21.406 11.523 2.994 1 98.56 550 ARG A C 1
ATOM 4438 O O . ARG A 1 550 ? -22.547 11.078 2.957 1 98.56 550 ARG A O 1
ATOM 4445 N N . THR A 1 551 ? -20.75 11.844 1.87 1 98.5 551 THR A N 1
ATOM 4446 C CA . THR A 1 551 ? -21.328 11.703 0.54 1 98.5 551 THR A CA 1
ATOM 4447 C C . THR A 1 551 ? -20.484 10.766 -0.322 1 98.5 551 THR A C 1
ATOM 4449 O O . THR A 1 551 ? -19.266 10.883 -0.355 1 98.5 551 THR A O 1
ATOM 4452 N N . TRP A 1 552 ? -21.156 9.828 -0.887 1 97.69 552 TRP A N 1
ATOM 4453 C CA . TRP A 1 552 ? -20.562 8.969 -1.906 1 97.69 552 TRP A CA 1
ATOM 4454 C C . TRP A 1 552 ? -21.062 9.352 -3.297 1 97.69 552 TRP A C 1
ATOM 4456 O O . TRP A 1 552 ? -22.25 9.609 -3.486 1 97.69 552 TRP A O 1
ATOM 4466 N N . ILE A 1 553 ? -20.172 9.422 -4.277 1 97.12 553 ILE A N 1
ATOM 4467 C CA . ILE A 1 553 ? -20.484 9.508 -5.699 1 97.12 553 ILE A CA 1
ATOM 4468 C C . ILE A 1 553 ? -20 8.242 -6.402 1 97.12 553 ILE A C 1
ATOM 4470 O O . ILE A 1 553 ? -18.797 7.945 -6.414 1 97.12 553 ILE A O 1
ATOM 4474 N N . SER A 1 554 ? -20.953 7.488 -6.898 1 96.06 554 SER A N 1
ATOM 4475 C CA . SER A 1 554 ? -20.594 6.188 -7.457 1 96.06 554 SER A CA 1
ATOM 4476 C C . SER A 1 554 ? -21 6.09 -8.922 1 96.06 554 SER A C 1
ATOM 4478 O O . SER A 1 554 ? -21.969 6.719 -9.352 1 96.06 554 SER A O 1
ATOM 4480 N N . ASN A 1 555 ? -20.203 5.379 -9.727 1 93.25 555 ASN A N 1
ATOM 4481 C CA . ASN A 1 555 ? -20.469 5.023 -11.117 1 93.25 555 ASN A CA 1
ATOM 4482 C C . ASN A 1 555 ? -20.797 3.541 -11.266 1 93.25 555 ASN A C 1
ATOM 4484 O O . ASN A 1 555 ? -19.891 2.703 -11.328 1 93.25 555 ASN A O 1
ATOM 4488 N N . PRO A 1 556 ? -22.062 3.281 -11.383 1 90.38 556 PRO A N 1
ATOM 4489 C CA . PRO A 1 556 ? -22.438 1.868 -11.43 1 90.38 556 PRO A CA 1
ATOM 4490 C C . PRO A 1 556 ? -21.953 1.16 -12.688 1 90.38 556 PRO A C 1
ATOM 4492 O O . PRO A 1 556 ? -22.016 -0.069 -12.773 1 90.38 556 PRO A O 1
ATOM 4495 N N . HIS A 1 557 ? -21.406 1.834 -13.648 1 90.88 557 HIS A N 1
ATOM 4496 C CA . HIS A 1 557 ? -21.016 1.252 -14.93 1 90.88 557 HIS A CA 1
ATOM 4497 C C . HIS A 1 557 ? -19.484 1.111 -15.016 1 90.88 557 HIS A C 1
ATOM 4499 O O . HIS A 1 557 ? -18.953 0.746 -16.062 1 90.88 557 HIS A O 1
ATOM 4505 N N . ASP A 1 558 ? -18.812 1.388 -14 1 91.44 558 ASP A N 1
ATOM 4506 C CA . ASP A 1 558 ? -17.344 1.298 -13.977 1 91.44 558 ASP A CA 1
ATOM 4507 C C . ASP A 1 558 ? -16.859 0.739 -12.641 1 91.44 558 ASP A C 1
ATOM 4509 O O . ASP A 1 558 ? -16.641 1.49 -11.688 1 91.44 558 ASP A O 1
ATOM 4513 N N . TYR A 1 559 ? -16.547 -0.481 -12.656 1 91.31 559 TYR A N 1
ATOM 4514 C CA . TYR A 1 559 ? -16.188 -1.151 -11.406 1 91.31 559 TYR A CA 1
ATOM 4515 C C . TYR A 1 559 ? -14.75 -0.849 -11.016 1 91.31 559 TYR A C 1
ATOM 4517 O O . TYR A 1 559 ? -14.359 -1.058 -9.867 1 91.31 559 TYR A O 1
ATOM 4525 N N . ALA A 1 560 ? -13.875 -0.43 -11.969 1 87.75 560 ALA A N 1
ATOM 4526 C CA . ALA A 1 560 ? -12.492 -0.047 -11.664 1 87.75 560 ALA A CA 1
ATOM 4527 C C . ALA A 1 560 ? -12.438 1.324 -11 1 87.75 560 ALA A C 1
ATOM 4529 O O . ALA A 1 560 ? -11.586 1.573 -10.148 1 87.75 560 ALA A O 1
ATOM 4530 N N . ASN A 1 561 ? -13.25 2.23 -11.391 1 88.56 561 ASN A N 1
ATOM 4531 C CA . ASN A 1 561 ? -13.438 3.562 -10.828 1 88.56 561 ASN A CA 1
ATOM 4532 C C . ASN A 1 561 ? -14.867 3.754 -10.32 1 88.56 561 ASN A C 1
ATOM 4534 O O . ASN A 1 561 ? -15.602 4.598 -10.828 1 88.56 561 ASN A O 1
ATOM 4538 N N . TYR A 1 562 ? -15.156 3.078 -9.203 1 92.5 562 TYR A N 1
ATOM 4539 C CA . TYR A 1 562 ? -16.531 2.805 -8.812 1 92.5 562 TYR A CA 1
ATOM 4540 C C . TYR A 1 562 ? -17.094 3.932 -7.949 1 92.5 562 TYR A C 1
ATOM 4542 O O . TYR A 1 562 ? -18.219 4.391 -8.164 1 92.5 562 TYR A O 1
ATOM 4550 N N . ALA A 1 563 ? -16.281 4.383 -7.012 1 94.81 563 ALA A N 1
ATOM 4551 C CA . ALA A 1 563 ? -16.875 5.375 -6.125 1 94.81 563 ALA A CA 1
ATOM 4552 C C . ALA A 1 563 ? -15.805 6.207 -5.43 1 94.81 563 ALA A C 1
ATOM 4554 O O . ALA A 1 563 ? -14.695 5.723 -5.188 1 94.81 563 ALA A O 1
ATOM 4555 N N . PHE A 1 564 ? -16.203 7.41 -5.094 1 93.25 564 PHE A N 1
ATOM 4556 C CA . PHE A 1 564 ? -15.406 8.344 -4.305 1 93.25 564 PHE A CA 1
ATOM 4557 C C . PHE A 1 564 ? -16.266 9.023 -3.244 1 93.25 564 PHE A C 1
ATOM 4559 O O . PHE A 1 564 ? -17.484 9.062 -3.361 1 93.25 564 PHE A O 1
ATOM 4566 N N . SER A 1 565 ? -15.508 9.492 -2.232 1 95.94 565 SER A N 1
ATOM 4567 C CA . SER A 1 565 ? -16.297 9.977 -1.111 1 95.94 565 SER A CA 1
ATOM 4568 C C . SER A 1 565 ? -15.68 11.219 -0.487 1 95.94 565 SER A C 1
ATOM 4570 O O . SER A 1 565 ? -14.547 11.586 -0.825 1 95.94 565 SER A O 1
ATOM 4572 N N . GLY A 1 566 ? -16.484 11.859 0.342 1 97.06 566 GLY A N 1
ATOM 4573 C CA . GLY A 1 566 ? -16.094 13.031 1.107 1 97.06 566 GLY A CA 1
ATOM 4574 C C . GLY A 1 566 ? -16.922 13.234 2.361 1 97.06 566 GLY A C 1
ATOM 4575 O O . GLY A 1 566 ? -18 12.633 2.506 1 97.06 566 GLY A O 1
ATOM 4576 N N . PHE A 1 567 ? -16.375 14.086 3.23 1 97.69 567 PHE A N 1
ATOM 4577 C CA . PHE A 1 567 ? -17.016 14.422 4.496 1 97.69 567 PHE A CA 1
ATOM 4578 C C . PHE A 1 567 ? -17.203 15.93 4.629 1 97.69 567 PHE A C 1
ATOM 4580 O O . PHE A 1 567 ? -16.5 16.703 3.973 1 97.69 567 PHE A O 1
ATOM 4587 N N . GLY A 1 568 ? -18.109 16.234 5.5 1 98.06 568 GLY A N 1
ATOM 4588 C CA . GLY A 1 568 ? -18.281 17.609 5.945 1 98.06 568 GLY A CA 1
ATOM 4589 C C . GLY A 1 568 ? -18.891 17.719 7.328 1 98.06 568 GLY A C 1
ATOM 4590 O O . GLY A 1 568 ? -19.797 16.938 7.676 1 98.06 568 GLY A O 1
ATOM 4591 N N . ALA A 1 569 ? -18.5 18.688 8.047 1 98.19 569 ALA A N 1
ATOM 4592 C CA . ALA A 1 569 ? -19.031 18.984 9.375 1 98.19 569 ALA A CA 1
ATOM 4593 C C . ALA A 1 569 ? -19.266 20.484 9.547 1 98.19 569 ALA A C 1
ATOM 4595 O O . ALA A 1 569 ? -18.469 21.297 9.078 1 98.19 569 ALA A O 1
ATOM 4596 N N . SER A 1 570 ? -20.344 20.797 10.148 1 98.12 570 SER A N 1
ATOM 4597 C CA . SER A 1 570 ? -20.688 22.172 10.469 1 98.12 570 SER A CA 1
ATOM 4598 C C . SER A 1 570 ? -21.906 22.234 11.375 1 98.12 570 SER A C 1
ATOM 4600 O O . SER A 1 570 ? -22.688 21.281 11.445 1 98.12 570 SER A O 1
ATOM 4602 N N . ILE A 1 571 ? -22.016 23.328 12.047 1 97.31 571 ILE A N 1
ATOM 4603 C CA . ILE A 1 571 ? -23.219 23.562 12.828 1 97.31 571 ILE A CA 1
ATOM 4604 C C . ILE A 1 571 ? -24.406 23.844 11.898 1 97.31 571 ILE A C 1
ATOM 4606 O O . ILE A 1 571 ? -25.562 23.812 12.328 1 97.31 571 ILE A O 1
ATOM 4610 N N . ASN A 1 572 ? -24.156 24.094 10.688 1 96.06 572 ASN A N 1
ATOM 4611 C CA . ASN A 1 572 ? -25.125 24.172 9.609 1 96.06 572 ASN A CA 1
ATOM 4612 C C . ASN A 1 572 ? -25.062 22.938 8.711 1 96.06 572 ASN A C 1
ATOM 4614 O O . ASN A 1 572 ? -24.094 22.75 7.973 1 96.06 572 ASN A O 1
ATOM 4618 N N . PRO A 1 573 ? -26.141 22.172 8.703 1 97.12 573 PRO A N 1
ATOM 4619 C CA . PRO A 1 573 ? -26.094 20.906 7.961 1 97.12 573 PRO A CA 1
ATOM 4620 C C . PRO A 1 573 ? -25.938 21.109 6.457 1 97.12 573 PRO A C 1
ATOM 4622 O O . PRO A 1 573 ? -25.406 20.234 5.766 1 97.12 573 PRO A O 1
ATOM 4625 N N . GLU A 1 574 ? -26.422 22.203 5.965 1 96.56 574 GLU A N 1
ATOM 4626 C CA . GLU A 1 574 ? -26.281 22.438 4.531 1 96.56 574 GLU A CA 1
ATOM 4627 C C . GLU A 1 574 ? -24.828 22.703 4.156 1 96.56 574 GLU A C 1
ATOM 4629 O O . GLU A 1 574 ? -24.375 22.328 3.07 1 96.56 574 GLU A O 1
ATOM 4634 N N . ILE A 1 575 ? -24.156 23.344 5.004 1 96.12 575 ILE A N 1
ATOM 4635 C CA . ILE A 1 575 ? -22.719 23.531 4.801 1 96.12 575 ILE A CA 1
ATOM 4636 C C . ILE A 1 575 ? -22 22.188 4.898 1 96.12 575 ILE A C 1
ATOM 4638 O O . ILE A 1 575 ? -21.094 21.906 4.113 1 96.12 575 ILE A O 1
ATOM 4642 N N . ALA A 1 576 ? -22.375 21.375 5.855 1 97.88 576 ALA A N 1
ATOM 4643 C CA . ALA A 1 576 ? -21.797 20.047 5.988 1 97.88 576 ALA A CA 1
ATOM 4644 C C . ALA A 1 576 ? -22 19.234 4.715 1 97.88 576 ALA A C 1
ATOM 4646 O O . ALA A 1 576 ? -21.078 18.547 4.25 1 97.88 576 ALA A O 1
ATOM 4647 N N . LEU A 1 577 ? -23.203 19.328 4.145 1 98.38 577 LEU A N 1
ATOM 4648 C CA . LEU A 1 577 ? -23.5 18.609 2.908 1 98.38 577 LEU A CA 1
ATOM 4649 C C . LEU A 1 577 ? -22.656 19.141 1.752 1 98.38 577 LEU A C 1
ATOM 4651 O O . LEU A 1 577 ? -22.109 18.375 0.976 1 98.38 577 LEU A O 1
ATOM 4655 N N . GLU A 1 578 ? -22.609 20.453 1.649 1 97.25 578 GLU A N 1
ATOM 4656 C CA . GLU A 1 578 ? -21.812 21.078 0.601 1 97.25 578 GLU A CA 1
ATOM 4657 C C . GLU A 1 578 ? -20.359 20.625 0.661 1 97.25 578 GLU A C 1
ATOM 4659 O O . GLU A 1 578 ? -19.781 20.234 -0.359 1 97.25 578 GLU A O 1
ATOM 4664 N N . ARG A 1 579 ? -19.797 20.609 1.833 1 96.88 579 ARG A N 1
ATOM 4665 C CA . ARG A 1 579 ? -18.406 20.172 2.027 1 96.88 579 ARG A CA 1
ATOM 4666 C C . ARG A 1 579 ? -18.234 18.703 1.66 1 96.88 579 ARG A C 1
ATOM 4668 O O . ARG A 1 579 ? -17.25 18.328 1.036 1 96.88 579 ARG A O 1
ATOM 4675 N N . SER A 1 580 ? -19.188 17.906 2.006 1 97.88 580 SER A N 1
ATOM 4676 C CA . SER A 1 580 ? -19.094 16.484 1.729 1 97.88 580 SER A CA 1
ATOM 4677 C C . SER A 1 580 ? -19.141 16.203 0.229 1 97.88 580 SER A C 1
ATOM 4679 O O . SER A 1 580 ? -18.391 15.367 -0.278 1 97.88 580 SER A O 1
ATOM 4681 N N . VAL A 1 581 ? -19.969 16.922 -0.527 1 97.12 581 VAL A N 1
ATOM 4682 C CA . VAL A 1 581 ? -20.109 16.734 -1.968 1 97.12 581 VAL A CA 1
ATOM 4683 C C . VAL A 1 581 ? -18.844 17.203 -2.678 1 97.12 581 VAL A C 1
ATOM 4685 O O . VAL A 1 581 ? -18.312 16.516 -3.537 1 97.12 581 VAL A O 1
ATOM 4688 N N . THR A 1 582 ? -18.344 18.344 -2.318 1 95.62 582 THR A N 1
ATOM 4689 C CA . THR A 1 582 ? -17.172 18.891 -2.98 1 95.62 582 THR A CA 1
ATOM 4690 C C . THR A 1 582 ? -15.938 18.047 -2.688 1 95.62 582 THR A C 1
ATOM 4692 O O . THR A 1 582 ? -15.086 17.859 -3.559 1 95.62 582 THR A O 1
ATOM 4695 N N . GLU A 1 583 ? -15.859 17.531 -1.445 1 96 583 GLU A N 1
ATOM 4696 C CA . GLU A 1 583 ? -14.742 16.672 -1.088 1 96 583 GLU A CA 1
ATOM 4697 C C . GLU A 1 583 ? -14.805 15.344 -1.836 1 96 583 GLU A C 1
ATOM 4699 O O . GLU A 1 583 ? -13.773 14.773 -2.201 1 96 583 GLU A O 1
ATOM 4704 N N . ALA A 1 584 ? -15.969 14.859 -2.084 1 95.38 584 ALA A N 1
ATOM 4705 C CA . ALA A 1 584 ? -16.125 13.633 -2.863 1 95.38 584 ALA A CA 1
ATOM 4706 C C . ALA A 1 584 ? -15.594 13.812 -4.281 1 95.38 584 ALA A C 1
ATOM 4708 O O . ALA A 1 584 ? -14.898 12.938 -4.805 1 95.38 584 ALA A O 1
ATOM 4709 N N . VAL A 1 585 ? -15.883 14.93 -4.812 1 93.94 585 VAL A N 1
ATOM 4710 C CA . VAL A 1 585 ? -15.43 15.203 -6.172 1 93.94 585 VAL A CA 1
ATOM 4711 C C . VAL A 1 585 ? -13.906 15.328 -6.195 1 93.94 585 VAL A C 1
ATOM 4713 O O . VAL A 1 585 ? -13.25 14.828 -7.109 1 93.94 585 VAL A O 1
ATOM 4716 N N . GLN A 1 586 ? -13.312 15.867 -5.266 1 91.5 586 GLN A N 1
ATOM 4717 C CA . GLN A 1 586 ? -11.867 16.031 -5.168 1 91.5 586 GLN A CA 1
ATOM 4718 C C . GLN A 1 586 ? -11.172 14.672 -5.062 1 91.5 586 GLN A C 1
ATOM 4720 O O . GLN A 1 586 ? -10.07 14.492 -5.586 1 91.5 586 GLN A O 1
ATOM 4725 N N . SER A 1 587 ? -11.703 13.688 -4.363 1 85.75 587 SER A N 1
ATOM 4726 C CA . SER A 1 587 ? -11.117 12.367 -4.129 1 85.75 587 SER A CA 1
ATOM 4727 C C . SER A 1 587 ? -11.016 11.57 -5.422 1 85.75 587 SER A C 1
ATOM 4729 O O . SER A 1 587 ? -10.211 10.641 -5.52 1 85.75 587 SER A O 1
ATOM 4731 N N . ARG A 1 588 ? -11.68 11.703 -6.477 1 70.56 588 ARG A N 1
ATOM 4732 C CA . ARG A 1 588 ? -11.664 11.016 -7.762 1 70.56 588 ARG A CA 1
ATOM 4733 C C . ARG A 1 588 ? -10.391 11.336 -8.539 1 70.56 588 ARG A C 1
ATOM 4735 O O . ARG A 1 588 ? -9.844 10.469 -9.227 1 70.56 588 ARG A O 1
ATOM 4742 N N . ALA A 1 589 ? -9.789 12.383 -8.508 1 55.69 589 ALA A N 1
ATOM 4743 C CA . ALA A 1 589 ? -8.727 12.914 -9.359 1 55.69 589 ALA A CA 1
ATOM 4744 C C . ALA A 1 589 ? -7.395 12.242 -9.047 1 55.69 589 ALA A C 1
ATOM 4746 O O . ALA A 1 589 ? -6.465 12.289 -9.859 1 55.69 589 ALA A O 1
ATOM 4747 N N . SER A 1 590 ? -7.262 11.273 -8.062 1 54.28 590 SER A N 1
ATOM 4748 C CA . SER A 1 590 ? -5.965 10.758 -7.625 1 54.28 590 SER A CA 1
ATOM 4749 C C . SER A 1 590 ? -5.707 9.359 -8.188 1 54.28 590 SER A C 1
ATOM 4751 O O . SER A 1 590 ? -4.73 8.711 -7.816 1 54.28 590 SER A O 1
ATOM 4753 N N . VAL A 1 591 ? -6.422 8.844 -9.148 1 51.97 591 VAL A N 1
ATOM 4754 C CA . VAL A 1 591 ? -6.332 7.434 -9.523 1 51.97 591 VAL A CA 1
ATOM 4755 C C . VAL A 1 591 ? -5.078 7.203 -10.367 1 51.97 591 VAL A C 1
ATOM 4757 O O . VAL A 1 591 ? -4.867 7.883 -11.375 1 51.97 591 VAL A O 1
ATOM 4760 N N . HIS A 1 592 ? -4.078 6.566 -9.812 1 52 592 HIS A N 1
ATOM 4761 C CA . HIS A 1 592 ? -2.711 6.312 -10.266 1 52 592 HIS A CA 1
ATOM 4762 C C . HIS A 1 592 ? -2.676 5.215 -11.32 1 52 592 HIS A C 1
ATOM 4764 O O . HIS A 1 592 ? -3.316 4.172 -11.172 1 52 592 HIS A O 1
ATOM 4770 N N . GLU A 1 593 ? -2.451 5.566 -12.555 1 52.47 593 GLU A N 1
ATOM 4771 C CA . GLU A 1 593 ? -2.131 4.586 -13.586 1 52.47 593 GLU A CA 1
ATOM 4772 C C . GLU A 1 593 ? -0.867 3.807 -13.234 1 52.47 593 GLU A C 1
ATOM 4774 O O . GLU A 1 593 ? 0.132 4.391 -12.812 1 52.47 593 GLU A O 1
ATOM 4779 N N . ALA A 1 594 ? -0.951 2.6 -12.898 1 49.56 594 ALA A N 1
ATOM 4780 C CA . ALA A 1 594 ? 0.175 1.716 -12.602 1 49.56 594 ALA A CA 1
ATOM 4781 C C . ALA A 1 594 ? 1.208 1.756 -13.727 1 49.56 594 ALA A C 1
ATOM 4783 O O . ALA A 1 594 ? 0.87 1.569 -14.898 1 49.56 594 ALA A O 1
ATOM 4784 N N . ASP A 1 595 ? 2.33 2.531 -13.672 1 53.59 595 ASP A N 1
ATOM 4785 C CA . ASP A 1 595 ? 3.422 2.486 -14.641 1 53.59 595 ASP A CA 1
ATOM 4786 C C . ASP A 1 595 ? 4.164 1.154 -14.57 1 53.59 595 ASP A C 1
ATOM 4788 O O . ASP A 1 595 ? 4.898 0.896 -13.609 1 53.59 595 ASP A O 1
ATOM 4792 N N . VAL A 1 596 ? 3.611 0.103 -15.156 1 55.72 596 VAL A N 1
ATOM 4793 C CA . VAL A 1 596 ? 4.262 -1.188 -14.953 1 55.72 596 VAL A CA 1
ATOM 4794 C C . VAL A 1 596 ? 5.531 -1.263 -15.797 1 55.72 596 VAL A C 1
ATOM 4796 O O . VAL A 1 596 ? 5.484 -1.117 -17.016 1 55.72 596 VAL A O 1
ATOM 4799 N N . ASP A 1 597 ? 6.797 -1.129 -15.258 1 66.06 597 ASP A N 1
ATOM 4800 C CA . ASP A 1 597 ? 8.117 -1.337 -15.844 1 66.06 597 ASP A CA 1
ATOM 4801 C C . ASP A 1 597 ? 8.406 -2.824 -16.031 1 66.06 597 ASP A C 1
ATOM 4803 O O . ASP A 1 597 ? 9.562 -3.242 -16.031 1 66.06 597 ASP A O 1
ATOM 4807 N N . GLU A 1 598 ? 7.34 -3.598 -16.172 1 75.56 598 GLU A N 1
ATOM 4808 C CA . GLU A 1 598 ? 7.461 -5.012 -16.5 1 75.56 598 GLU A CA 1
ATOM 4809 C C . GLU A 1 598 ? 6.812 -5.316 -17.844 1 75.56 598 GLU A C 1
ATOM 4811 O O . GLU A 1 598 ? 5.652 -4.973 -18.078 1 75.56 598 GLU A O 1
ATOM 4816 N N . TYR A 1 599 ? 7.676 -5.855 -18.719 1 84.06 599 TYR A N 1
ATOM 4817 C CA . TYR A 1 599 ? 7.266 -6.203 -20.078 1 84.06 599 TYR A CA 1
ATOM 4818 C C . TYR A 1 599 ? 6.926 -7.688 -20.188 1 84.06 599 TYR A C 1
ATOM 4820 O O . TYR A 1 599 ? 7.719 -8.477 -20.703 1 84.06 599 TYR A O 1
ATOM 4828 N N . CYS A 1 600 ? 5.75 -8 -19.562 1 82.5 600 CYS A N 1
ATOM 4829 C CA . CYS A 1 600 ? 5.262 -9.375 -19.484 1 82.5 600 CYS A CA 1
ATOM 4830 C C . CYS A 1 600 ? 3.74 -9.414 -19.578 1 82.5 600 CYS A C 1
ATOM 4832 O O . CYS A 1 600 ? 3.102 -8.391 -19.844 1 82.5 600 CYS A O 1
ATOM 4834 N N . SER A 1 601 ? 3.266 -10.664 -19.562 1 82.19 601 SER A N 1
ATOM 4835 C CA . SER A 1 601 ? 1.814 -10.805 -19.531 1 82.19 601 SER A CA 1
ATOM 4836 C C . SER A 1 601 ? 1.216 -10.086 -18.328 1 82.19 601 SER A C 1
ATOM 4838 O O . SER A 1 601 ? 1.729 -10.203 -17.219 1 82.19 601 SER A O 1
ATOM 4840 N N . PRO A 1 602 ? 0.153 -9.258 -18.578 1 76.06 602 PRO A N 1
ATOM 4841 C CA . PRO A 1 602 ? -0.415 -8.414 -17.516 1 76.06 602 PRO A CA 1
ATOM 4842 C C . PRO A 1 602 ? -1.236 -9.211 -16.516 1 76.06 602 PRO A C 1
ATOM 4844 O O . PRO A 1 602 ? -1.664 -10.336 -16.797 1 76.06 602 PRO A O 1
ATOM 4847 N N . ASP A 1 603 ? -1.267 -8.703 -15.273 1 76.69 603 ASP A N 1
ATOM 4848 C CA . ASP A 1 603 ? -2.242 -9.164 -14.289 1 76.69 603 ASP A CA 1
ATOM 4849 C C . ASP A 1 603 ? -3.049 -7.996 -13.727 1 76.69 603 ASP A C 1
ATOM 4851 O O . ASP A 1 603 ? -2.699 -6.836 -13.938 1 76.69 603 ASP A O 1
ATOM 4855 N N . MET A 1 604 ? -4.289 -8.164 -13.305 1 77.12 604 MET A N 1
ATOM 4856 C CA . MET A 1 604 ? -5.184 -7.102 -12.859 1 77.12 604 MET A CA 1
ATOM 4857 C C . MET A 1 604 ? -5.363 -7.148 -11.344 1 77.12 604 MET A C 1
ATOM 4859 O O . MET A 1 604 ? -6.359 -6.652 -10.82 1 77.12 604 MET A O 1
ATOM 4863 N N . GLU A 1 605 ? -4.352 -7.668 -10.609 1 80.94 605 GLU A N 1
ATOM 4864 C CA . GLU A 1 605 ? -4.441 -7.773 -9.156 1 80.94 605 GLU A CA 1
ATOM 4865 C C . GLU A 1 605 ? -4.434 -6.395 -8.5 1 80.94 605 GLU A C 1
ATOM 4867 O O . GLU A 1 605 ? -4.949 -6.227 -7.391 1 80.94 605 GLU A O 1
ATOM 4872 N N . TYR A 1 606 ? -3.941 -5.398 -9.281 1 81.38 606 TYR A N 1
ATOM 4873 C CA . TYR A 1 606 ? -3.861 -4.047 -8.734 1 81.38 606 TYR A CA 1
ATOM 4874 C C . TYR A 1 606 ? -5.254 -3.48 -8.477 1 81.38 606 TYR A C 1
ATOM 4876 O O . TYR A 1 606 ? -5.418 -2.572 -7.66 1 81.38 606 TYR A O 1
ATOM 4884 N N . LEU A 1 607 ? -6.297 -4.027 -9.023 1 85 607 LEU A N 1
ATOM 4885 C CA . LEU A 1 607 ? -7.668 -3.551 -8.875 1 85 607 LEU A CA 1
ATOM 4886 C C . LEU A 1 607 ? -8.148 -3.723 -7.434 1 85 607 LEU A C 1
ATOM 4888 O O . LEU A 1 607 ? -8.953 -2.926 -6.945 1 85 607 LEU A O 1
ATOM 4892 N N . ILE A 1 608 ? -7.59 -4.691 -6.824 1 87.25 608 ILE A N 1
ATOM 4893 C CA . ILE A 1 608 ? -8.008 -4.98 -5.453 1 87.25 608 ILE A CA 1
ATOM 4894 C C . ILE A 1 608 ? -7.402 -3.951 -4.504 1 87.25 608 ILE A C 1
ATOM 4896 O O . ILE A 1 608 ? -7.996 -3.629 -3.471 1 87.25 608 ILE A O 1
ATOM 4900 N N . ASP A 1 609 ? -6.348 -3.387 -4.906 1 83.06 609 ASP A N 1
ATOM 4901 C CA . ASP A 1 609 ? -5.652 -2.426 -4.055 1 83.06 609 ASP A CA 1
ATOM 4902 C C . ASP A 1 609 ? -6.074 -0.996 -4.383 1 83.06 609 ASP A C 1
ATOM 4904 O O . ASP A 1 609 ? -5.773 -0.066 -3.631 1 83.06 609 ASP A O 1
ATOM 4908 N N . ALA A 1 610 ? -6.77 -0.901 -5.535 1 83.5 610 ALA A N 1
ATOM 4909 C CA . ALA A 1 610 ? -7.246 0.434 -5.887 1 83.5 610 ALA A CA 1
ATOM 4910 C C . ALA A 1 610 ? -8.281 0.929 -4.879 1 83.5 610 ALA A C 1
ATOM 4912 O O . ALA A 1 610 ? -9.188 0.188 -4.496 1 83.5 610 ALA A O 1
ATOM 4913 N N . ARG A 1 611 ? -8.219 2.051 -4.391 1 82.75 611 ARG A N 1
ATOM 4914 C CA . ARG A 1 611 ? -8.984 2.553 -3.26 1 82.75 611 ARG A CA 1
ATOM 4915 C C . ARG A 1 611 ? -10.398 2.947 -3.688 1 82.75 611 ARG A C 1
ATOM 4917 O O . ARG A 1 611 ? -11.266 3.172 -2.846 1 82.75 611 ARG A O 1
ATOM 4924 N N . ASP A 1 612 ? -10.664 2.977 -5.016 1 89.06 612 ASP A N 1
ATOM 4925 C CA . ASP A 1 612 ? -11.953 3.508 -5.449 1 89.06 612 ASP A CA 1
ATOM 4926 C C . ASP A 1 612 ? -12.711 2.484 -6.289 1 89.06 612 ASP A C 1
ATOM 4928 O O . ASP A 1 612 ? -13.75 2.801 -6.867 1 89.06 612 ASP A O 1
ATOM 4932 N N . GLY A 1 613 ? -12.227 1.314 -6.367 1 90.25 613 GLY A N 1
ATOM 4933 C CA . GLY A 1 613 ? -12.906 0.283 -7.137 1 90.25 613 GLY A CA 1
ATOM 4934 C C . GLY A 1 613 ? -13.906 -0.514 -6.32 1 90.25 613 GLY A C 1
ATOM 4935 O O . GLY A 1 613 ? -13.852 -0.512 -5.09 1 90.25 613 GLY A O 1
ATOM 4936 N N . LEU A 1 614 ? -14.828 -1.152 -7.09 1 92.44 614 LEU A N 1
ATOM 4937 C CA . LEU A 1 614 ? -15.805 -2.02 -6.445 1 92.44 614 LEU A CA 1
ATOM 4938 C C . LEU A 1 614 ? -15.117 -3.113 -5.637 1 92.44 614 LEU A C 1
ATOM 4940 O O . LEU A 1 614 ? -15.633 -3.553 -4.609 1 92.44 614 LEU A O 1
ATOM 4944 N N . TYR A 1 615 ? -13.922 -3.43 -5.984 1 91.88 615 TYR A N 1
ATOM 4945 C CA . TYR A 1 615 ? -13.172 -4.566 -5.457 1 91.88 615 TYR A CA 1
ATOM 4946 C C . TYR A 1 615 ? -12.555 -4.23 -4.105 1 91.88 615 TYR A C 1
ATOM 4948 O O . TYR A 1 615 ? -12.164 -5.129 -3.357 1 91.88 615 TYR A O 1
ATOM 4956 N N . SER A 1 616 ? -12.445 -3.008 -3.777 1 90.56 616 SER A N 1
ATOM 4957 C CA . SER A 1 616 ? -11.906 -2.59 -2.486 1 90.56 616 SER A CA 1
ATOM 4958 C C . SER A 1 616 ? -12.992 -1.971 -1.61 1 90.56 616 SER A C 1
ATOM 4960 O O . SER A 1 616 ? -12.781 -1.756 -0.415 1 90.56 616 SER A O 1
ATOM 4962 N N . LEU A 1 617 ? -14.148 -1.798 -2.15 1 93.81 617 LEU A N 1
ATOM 4963 C CA . LEU A 1 617 ? -15.156 -1.021 -1.442 1 93.81 617 LEU A CA 1
ATOM 4964 C C . LEU A 1 617 ? -16.375 -1.886 -1.104 1 93.81 617 LEU A C 1
ATOM 4966 O O . LEU A 1 617 ? -17.469 -1.369 -0.914 1 93.81 617 LEU A O 1
ATOM 4970 N N . TYR A 1 618 ? -16.219 -3.139 -0.998 1 91.94 618 TYR A N 1
ATOM 4971 C CA . TYR A 1 618 ? -17.328 -4.039 -0.747 1 91.94 618 TYR A CA 1
ATOM 4972 C C . TYR A 1 618 ? -18.094 -3.635 0.513 1 91.94 618 TYR A C 1
ATOM 4974 O O . TYR A 1 618 ? -19.312 -3.514 0.497 1 91.94 618 TYR A O 1
ATOM 4982 N N . TYR A 1 619 ? -17.406 -3.426 1.598 1 93.88 619 TYR A N 1
ATOM 4983 C CA . TYR A 1 619 ? -18 -3.051 2.871 1 93.88 619 TYR A CA 1
ATOM 4984 C C . TYR A 1 619 ? -18.828 -1.771 2.73 1 93.88 619 TYR A C 1
ATOM 4986 O O . TYR A 1 619 ? -19.984 -1.714 3.158 1 93.88 619 TYR A O 1
ATOM 4994 N N . PHE A 1 620 ? -18.297 -0.834 2.109 1 95.88 620 PHE A N 1
ATOM 4995 C CA . PHE A 1 620 ? -18.938 0.466 1.996 1 95.88 620 PHE A CA 1
ATOM 4996 C C . PHE A 1 620 ? -20.062 0.423 0.965 1 95.88 620 PHE A C 1
ATOM 4998 O O . PHE A 1 620 ? -21.062 1.136 1.095 1 95.88 620 PHE A O 1
ATOM 5005 N N . GLU A 1 621 ? -19.828 -0.444 -0.118 1 95.44 621 GLU A N 1
ATOM 5006 C CA . GLU A 1 621 ? -20.922 -0.629 -1.069 1 95.44 621 GLU A CA 1
ATOM 5007 C C . GLU A 1 621 ? -22.188 -1.154 -0.376 1 95.44 621 GLU A C 1
ATOM 5009 O O . GLU A 1 621 ? -23.266 -0.609 -0.559 1 95.44 621 GLU A O 1
ATOM 5014 N N . GLN A 1 622 ? -22.016 -2.111 0.49 1 93.25 622 GLN A N 1
ATOM 5015 C CA . GLN A 1 622 ? -23.141 -2.73 1.188 1 93.25 622 GLN A CA 1
ATOM 5016 C C . GLN A 1 622 ? -23.703 -1.804 2.266 1 93.25 622 GLN A C 1
ATOM 5018 O O . GLN A 1 622 ? -24.906 -1.761 2.492 1 93.25 622 GLN A O 1
ATOM 5023 N N . LYS A 1 623 ? -22.859 -1.068 2.871 1 95.19 623 LYS A N 1
ATOM 5024 C CA . LYS A 1 623 ? -23.234 -0.293 4.047 1 95.19 623 LYS A CA 1
ATOM 5025 C C . LYS A 1 623 ? -23.734 1.095 3.648 1 95.19 623 LYS A C 1
ATOM 5027 O O . LYS A 1 623 ? -24.766 1.554 4.141 1 95.19 623 LYS A O 1
ATOM 5032 N N . ASP A 1 624 ? -22.938 1.717 2.785 1 96.75 624 ASP A N 1
ATOM 5033 C CA . ASP A 1 624 ? -23.125 3.156 2.637 1 96.75 624 ASP A CA 1
ATOM 5034 C C . ASP A 1 624 ? -23.594 3.506 1.223 1 96.75 624 ASP A C 1
ATOM 5036 O O . ASP A 1 624 ? -24.422 4.395 1.038 1 96.75 624 ASP A O 1
ATOM 5040 N N . ILE A 1 625 ? -23.109 2.883 0.217 1 96.94 625 ILE A N 1
ATOM 5041 C CA . ILE A 1 625 ? -23.281 3.344 -1.158 1 96.94 625 ILE A CA 1
ATOM 5042 C C . ILE A 1 625 ? -24.625 2.891 -1.698 1 96.94 625 ILE A C 1
ATOM 5044 O O . ILE A 1 625 ? -25.328 3.658 -2.367 1 96.94 625 ILE A O 1
ATOM 5048 N N . LYS A 1 626 ? -25.062 1.628 -1.392 1 95.25 626 LYS A N 1
ATOM 5049 C CA . LYS A 1 626 ? -26.406 1.183 -1.773 1 95.25 626 LYS A CA 1
ATOM 5050 C C . LYS A 1 626 ? -27.484 2.004 -1.069 1 95.25 626 LYS A C 1
ATOM 5052 O O . LYS A 1 626 ? -27.375 2.285 0.126 1 95.25 626 LYS A O 1
ATOM 5057 N N . PRO A 1 627 ? -28.422 2.346 -1.777 1 95.94 627 PRO A N 1
ATOM 5058 C CA . PRO A 1 627 ? -29.484 3.186 -1.196 1 95.94 627 PRO A CA 1
ATOM 5059 C C . PRO A 1 627 ? -30.469 2.393 -0.338 1 95.94 627 PRO A C 1
ATOM 5061 O O . PRO A 1 627 ? -31.672 2.393 -0.611 1 95.94 627 PRO A O 1
ATOM 5064 N N . ILE A 1 628 ? -29.984 1.787 0.661 1 95.44 628 ILE A N 1
ATOM 5065 C CA . ILE A 1 628 ? -30.766 0.98 1.59 1 95.44 628 ILE A CA 1
ATOM 5066 C C . ILE A 1 628 ? -30.641 1.55 3.002 1 95.44 628 ILE A C 1
ATOM 5068 O O . ILE A 1 628 ? -29.562 2.008 3.4 1 95.44 628 ILE A O 1
ATOM 5072 N N . GLY A 1 629 ? -31.781 1.559 3.746 1 94.81 629 GLY A N 1
ATOM 5073 C CA . GLY A 1 629 ? -31.781 2.008 5.129 1 94.81 629 GLY A CA 1
ATOM 5074 C C . GLY A 1 629 ? -32.781 3.121 5.391 1 94.81 629 GLY A C 1
ATOM 5075 O O . GLY A 1 629 ? -33.562 3.484 4.508 1 94.81 629 GLY A O 1
ATOM 5076 N N . LYS A 1 630 ? -32.688 3.633 6.672 1 96.88 630 LYS A N 1
ATOM 5077 C CA . LYS A 1 630 ? -33.562 4.727 7.074 1 96.88 630 LYS A CA 1
ATOM 5078 C C . LYS A 1 630 ? -33.25 6.004 6.305 1 96.88 630 LYS A C 1
ATOM 5080 O O . LYS A 1 630 ? -32.094 6.215 5.898 1 96.88 630 LYS A O 1
ATOM 5085 N N . ARG A 1 631 ? -34.25 6.793 6.133 1 97.38 631 ARG A N 1
ATOM 5086 C CA . ARG A 1 631 ? -34.125 8.062 5.434 1 97.38 631 ARG A CA 1
ATOM 5087 C C . ARG A 1 631 ? -34.531 9.227 6.324 1 97.38 631 ARG A C 1
ATOM 5089 O O . ARG A 1 631 ? -35.406 9.07 7.184 1 97.38 631 ARG A O 1
ATOM 5096 N N . MET A 1 632 ? -33.875 10.234 6.133 1 97.56 632 MET A N 1
ATOM 5097 C CA . MET A 1 632 ? -34.219 11.5 6.773 1 97.56 632 MET A CA 1
ATOM 5098 C C . MET A 1 632 ? -33.969 12.68 5.84 1 97.56 632 MET A C 1
ATOM 5100 O O . MET A 1 632 ? -33.156 12.578 4.918 1 97.56 632 MET A O 1
ATOM 5104 N N . ASP A 1 633 ? -34.688 13.719 6.137 1 97.81 633 ASP A N 1
ATOM 5105 C CA . ASP A 1 633 ? -34.469 14.922 5.34 1 97.81 633 ASP A CA 1
ATOM 5106 C C . ASP A 1 633 ? -33.406 15.805 5.945 1 97.81 633 ASP A C 1
ATOM 5108 O O . ASP A 1 633 ? -33.219 15.836 7.164 1 97.81 633 ASP A O 1
ATOM 5112 N N . ILE A 1 634 ? -32.75 16.438 5.191 1 97.62 634 ILE A N 1
ATOM 5113 C CA . ILE A 1 634 ? -31.688 17.328 5.656 1 97.62 634 ILE A CA 1
ATOM 5114 C C . ILE A 1 634 ? -32.25 18.328 6.66 1 97.62 634 ILE A C 1
ATOM 5116 O O . ILE A 1 634 ? -31.547 18.766 7.578 1 97.62 634 ILE A O 1
ATOM 5120 N N . SER A 1 635 ? -33.5 18.656 6.574 1 95.75 635 SER A N 1
ATOM 5121 C CA . SER A 1 635 ? -34.188 19.609 7.457 1 95.75 635 SER A CA 1
ATOM 5122 C C . SER A 1 635 ? -34.375 19.031 8.852 1 95.75 635 SER A C 1
ATOM 5124 O O . SER A 1 635 ? -34.656 19.75 9.805 1 95.75 635 SER A O 1
ATOM 5126 N N . ASP A 1 636 ? -34.188 17.781 8.922 1 96.06 636 ASP A N 1
ATOM 5127 C CA . ASP A 1 636 ? -34.344 17.109 10.219 1 96.06 636 ASP A CA 1
ATOM 5128 C C . ASP A 1 636 ? -33.094 17.266 11.07 1 96.06 636 ASP A C 1
ATOM 5130 O O . ASP A 1 636 ? -33.125 17.016 12.281 1 96.06 636 ASP A O 1
ATOM 5134 N N . LEU A 1 637 ? -32 17.656 10.469 1 96.44 637 LEU A N 1
ATOM 5135 C CA . LEU A 1 637 ? -30.75 17.844 11.195 1 96.44 637 LEU A CA 1
ATOM 5136 C C . LEU A 1 637 ? -30.75 19.188 11.938 1 96.44 637 LEU A C 1
ATOM 5138 O O . LEU A 1 637 ? -31.281 20.172 11.438 1 96.44 637 LEU A O 1
ATOM 5142 N N . PRO A 1 638 ? -30.094 19.125 13.133 1 94.25 638 PRO A N 1
ATOM 5143 C CA . PRO A 1 638 ? -30 20.406 13.852 1 94.25 638 PRO A CA 1
ATOM 5144 C C . PRO A 1 638 ? -29.219 21.469 13.078 1 94.25 638 PRO A C 1
ATOM 5146 O O . PRO A 1 638 ? -28.203 21.141 12.445 1 94.25 638 PRO A O 1
ATOM 5149 N N . SER A 1 639 ? -29.781 22.641 13.086 1 93.94 639 SER A N 1
ATOM 5150 C CA . SER A 1 639 ? -29.172 23.781 12.414 1 93.94 639 SER A CA 1
ATOM 5151 C C . SER A 1 639 ? -29.188 25.016 13.32 1 93.94 639 SER A C 1
ATOM 5153 O O . SER A 1 639 ? -30.25 25.453 13.773 1 93.94 639 SER A O 1
ATOM 5155 N N . VAL A 1 640 ? -27.922 25.469 13.562 1 94.19 640 VAL A N 1
ATOM 5156 C CA . VAL A 1 640 ? -27.812 26.688 14.375 1 94.19 640 VAL A CA 1
ATOM 5157 C C . VAL A 1 640 ? -26.969 27.719 13.648 1 94.19 640 VAL A C 1
ATOM 5159 O O . VAL A 1 640 ? -26.141 27.375 12.805 1 94.19 640 VAL A O 1
ATOM 5162 N N . ALA A 1 641 ? -27.359 28.938 13.938 1 92.31 641 ALA A N 1
ATOM 5163 C CA . ALA A 1 641 ? -26.641 30.062 13.359 1 92.31 641 ALA A CA 1
ATOM 5164 C C . ALA A 1 641 ? -26.281 31.094 14.43 1 92.31 641 ALA A C 1
ATOM 5166 O O . ALA A 1 641 ? -27.094 31.375 15.32 1 92.31 641 ALA A O 1
ATOM 5167 N N . PHE A 1 642 ? -25.031 31.531 14.289 1 92.12 642 PHE A N 1
ATOM 5168 C CA . PHE A 1 642 ? -24.547 32.594 15.18 1 92.12 642 PHE A CA 1
ATOM 5169 C C . PHE A 1 642 ? -24.016 33.75 14.383 1 92.12 642 PHE A C 1
ATOM 5171 O O . PHE A 1 642 ? -23.766 33.656 13.18 1 92.12 642 PHE A O 1
ATOM 5178 N N . ASP A 1 643 ? -23.844 34.844 15.156 1 91.06 643 ASP A N 1
ATOM 5179 C CA . ASP A 1 643 ? -23.391 36.062 14.5 1 91.06 643 ASP A CA 1
ATOM 5180 C C . ASP A 1 643 ? -21.859 36.094 14.383 1 91.06 643 ASP A C 1
ATOM 5182 O O . ASP A 1 643 ? -21.312 36.812 13.539 1 91.06 643 ASP A O 1
ATOM 5186 N N . SER A 1 644 ? -21.25 35.344 15.227 1 91.88 644 SER A N 1
ATOM 5187 C CA . SER A 1 644 ? -19.797 35.406 15.242 1 91.88 644 SER A CA 1
ATOM 5188 C C . SER A 1 644 ? -19.172 34 15.312 1 91.88 644 SER A C 1
ATOM 5190 O O . SER A 1 644 ? -19.812 33.062 15.781 1 91.88 644 SER A O 1
ATOM 5192 N N . VAL A 1 645 ? -17.969 34 14.852 1 93.19 645 VAL A N 1
ATOM 5193 C CA . VAL A 1 645 ? -17.188 32.781 14.922 1 93.19 645 VAL A CA 1
ATOM 5194 C C . VAL A 1 645 ? -16.953 32.406 16.391 1 93.19 645 VAL A C 1
ATOM 5196 O O . VAL A 1 645 ? -16.984 31.219 16.75 1 93.19 645 VAL A O 1
ATOM 5199 N N . ASP A 1 646 ? -16.844 33.406 17.281 1 95 646 ASP A N 1
ATOM 5200 C CA . ASP A 1 646 ? -16.641 33.188 18.703 1 95 646 ASP A CA 1
ATOM 5201 C C . ASP A 1 646 ? -17.797 32.375 19.297 1 95 646 ASP A C 1
ATOM 5203 O O . ASP A 1 646 ? -17.578 31.391 20 1 95 646 ASP A O 1
ATOM 5207 N N . GLU A 1 647 ? -18.953 32.844 18.922 1 95.56 647 GLU A N 1
ATOM 5208 C CA . GLU A 1 647 ? -20.141 32.156 19.438 1 95.56 647 GLU A CA 1
ATOM 5209 C C . GLU A 1 647 ? -20.234 30.734 18.922 1 95.56 647 GLU A C 1
ATOM 5211 O O . GLU A 1 647 ? -20.672 29.828 19.625 1 95.56 647 GLU A O 1
ATOM 5216 N N . SER A 1 648 ? -19.797 30.594 17.719 1 95.06 648 SER A N 1
ATOM 5217 C CA . SER A 1 648 ? -19.797 29.25 17.141 1 95.06 648 SER A CA 1
ATOM 5218 C C . SER A 1 648 ? -18.812 28.344 17.859 1 95.06 648 SER A C 1
ATOM 5220 O O . SER A 1 648 ? -19.125 27.188 18.141 1 95.06 648 SER A O 1
ATOM 5222 N N . ILE A 1 649 ? -17.625 28.875 18.094 1 96.75 649 ILE A N 1
ATOM 5223 C CA . ILE A 1 649 ? -16.609 28.109 18.812 1 96.75 649 ILE A CA 1
ATOM 5224 C C . ILE A 1 649 ? -17.125 27.719 20.188 1 96.75 649 ILE A C 1
ATOM 5226 O O . ILE A 1 649 ? -17.016 26.562 20.609 1 96.75 649 ILE A O 1
ATOM 5230 N N . GLU A 1 650 ? -17.781 28.688 20.875 1 96.44 650 GLU A N 1
ATOM 5231 C CA . GLU A 1 650 ? -18.312 28.438 22.203 1 96.44 650 GLU A CA 1
ATOM 5232 C C . GLU A 1 650 ? -19.422 27.375 22.172 1 96.44 650 GLU A C 1
ATOM 5234 O O . GLU A 1 650 ? -19.484 26.5 23.047 1 96.44 650 GLU A O 1
ATOM 5239 N N . TYR A 1 651 ? -20.156 27.406 21.203 1 96.88 651 TYR A N 1
ATOM 5240 C CA . TYR A 1 651 ? -21.219 26.438 21.031 1 96.88 651 TYR A CA 1
ATOM 5241 C C . TYR A 1 651 ? -20.656 25.031 20.844 1 96.88 651 TYR A C 1
ATOM 5243 O O . TYR A 1 651 ? -21.078 24.094 21.516 1 96.88 651 TYR A O 1
ATOM 5251 N N . VAL A 1 652 ? -19.734 24.969 19.969 1 97.81 652 VAL A N 1
ATOM 5252 C CA . VAL A 1 652 ? -19.141 23.672 19.656 1 97.81 652 VAL A CA 1
ATOM 5253 C C . VAL A 1 652 ? -18.469 23.109 20.906 1 97.81 652 VAL A C 1
ATOM 5255 O O . VAL A 1 652 ? -18.641 21.938 21.234 1 97.81 652 VAL A O 1
ATOM 5258 N N . ILE A 1 653 ? -17.703 23.953 21.609 1 97.81 653 ILE A N 1
ATOM 5259 C CA . ILE A 1 653 ? -17.047 23.516 22.844 1 97.81 653 ILE A CA 1
ATOM 5260 C C . ILE A 1 653 ? -18.109 23.062 23.844 1 97.81 653 ILE A C 1
ATOM 5262 O O . ILE A 1 653 ? -17.922 22.062 24.547 1 97.81 653 ILE A O 1
ATOM 5266 N N . GLY A 1 654 ? -19.203 23.828 23.859 1 97.94 654 GLY A N 1
ATOM 5267 C CA . GLY A 1 654 ? -20.297 23.438 24.734 1 97.94 654 GLY A CA 1
ATOM 5268 C C . GLY A 1 654 ? -20.859 22.062 24.422 1 97.94 654 GLY A C 1
ATOM 5269 O O . GLY A 1 654 ? -21.141 21.266 25.328 1 97.94 654 GLY A O 1
ATOM 5270 N N . LYS A 1 655 ? -21.047 21.766 23.172 1 97.69 655 LYS A N 1
ATOM 5271 C CA . LYS A 1 655 ? -21.547 20.469 22.75 1 97.69 655 LYS A CA 1
ATOM 5272 C C . LYS A 1 655 ? -20.578 19.344 23.141 1 97.69 655 LYS A C 1
ATOM 5274 O O . LYS A 1 655 ? -20.984 18.297 23.609 1 97.69 655 LYS A O 1
ATOM 5279 N N . ILE A 1 656 ? -19.266 19.609 22.938 1 97.75 656 ILE A N 1
ATOM 5280 C CA . ILE A 1 656 ? -18.25 18.625 23.297 1 97.75 656 ILE A CA 1
ATOM 5281 C C . ILE A 1 656 ? -18.281 18.359 24.797 1 97.75 656 ILE A C 1
ATOM 5283 O O . ILE A 1 656 ? -18.312 17.203 25.219 1 97.75 656 ILE A O 1
ATOM 5287 N N . LYS A 1 657 ? -18.391 19.359 25.625 1 97.06 657 LYS A N 1
ATOM 5288 C CA . LYS A 1 657 ? -18.359 19.25 27.078 1 97.06 657 LYS A CA 1
ATOM 5289 C C . LYS A 1 657 ? -19.609 18.547 27.609 1 97.06 657 LYS A C 1
ATOM 5291 O O . LYS A 1 657 ? -19.562 17.859 28.625 1 97.06 657 LYS A O 1
ATOM 5296 N N . ALA A 1 658 ? -20.656 18.719 26.859 1 97.19 658 ALA A N 1
ATOM 5297 C CA . ALA A 1 658 ? -21.906 18.078 27.266 1 97.19 658 ALA A CA 1
ATOM 5298 C C . ALA A 1 658 ? -21.797 16.562 27.156 1 97.19 658 ALA A C 1
ATOM 5300 O O . ALA A 1 658 ? -22.422 15.828 27.938 1 97.19 658 ALA A O 1
ATOM 5301 N N . VAL A 1 659 ? -21.078 16.141 26.281 1 96.31 659 VAL A N 1
ATOM 5302 C CA . VAL A 1 659 ? -20.969 14.703 26.016 1 96.31 659 VAL A CA 1
ATOM 5303 C C . VAL A 1 659 ? -19.703 14.148 26.688 1 96.31 659 VAL A C 1
ATOM 5305 O O . VAL A 1 659 ? -19.688 13 27.125 1 96.31 659 VAL A O 1
ATOM 5308 N N . ILE A 1 660 ? -18.688 14.984 26.688 1 95.5 660 ILE A N 1
ATOM 5309 C CA . ILE A 1 660 ? -17.406 14.594 27.266 1 95.5 660 ILE A CA 1
ATOM 5310 C C . ILE A 1 660 ? -16.969 15.641 28.297 1 95.5 660 ILE A C 1
ATOM 5312 O O . ILE A 1 660 ? -16.062 16.422 28.047 1 95.5 660 ILE A O 1
ATOM 5316 N N . PRO A 1 661 ? -17.438 15.469 29.5 1 94.94 661 PRO A N 1
ATOM 5317 C CA . PRO A 1 661 ? -17.234 16.547 30.484 1 94.94 661 PRO A CA 1
ATOM 5318 C C . PRO A 1 661 ? -15.773 16.719 30.875 1 94.94 661 PRO A C 1
ATOM 5320 O O . PRO A 1 661 ? -15.352 17.828 31.203 1 94.94 661 PRO A O 1
ATOM 5323 N N . ASP A 1 662 ? -15.047 15.68 30.75 1 92.69 662 ASP A N 1
ATOM 5324 C CA . ASP A 1 662 ? -13.68 15.758 31.25 1 92.69 662 ASP A CA 1
ATOM 5325 C C . ASP A 1 662 ? -12.703 16.094 30.125 1 92.69 662 ASP A C 1
ATOM 5327 O O . ASP A 1 662 ? -11.492 16.125 30.328 1 92.69 662 ASP A O 1
ATOM 5331 N N . ALA A 1 663 ? -13.195 16.484 29.016 1 94.06 663 ALA A N 1
ATOM 5332 C CA . ALA A 1 663 ? -12.344 16.797 27.859 1 94.06 663 ALA A CA 1
ATOM 5333 C C . ALA A 1 663 ? -11.805 18.219 27.953 1 94.06 663 ALA A C 1
ATOM 5335 O O . ALA A 1 663 ? -12.523 19.141 28.375 1 94.06 663 ALA A O 1
ATOM 5336 N N . ASP A 1 664 ? -10.523 18.328 27.672 1 95.62 664 ASP A N 1
ATOM 5337 C CA . ASP A 1 664 ? -9.969 19.641 27.391 1 95.62 664 ASP A CA 1
ATOM 5338 C C . ASP A 1 664 ? -9.906 19.906 25.875 1 95.62 664 ASP A C 1
ATOM 5340 O O . ASP A 1 664 ? -9.828 18.969 25.094 1 95.62 664 ASP A O 1
ATOM 5344 N N . VAL A 1 665 ? -10.18 21.109 25.5 1 97.12 665 VAL A N 1
ATOM 5345 C CA . VAL A 1 665 ? -10.055 21.547 24.109 1 97.12 665 VAL A CA 1
ATOM 5346 C C . VAL A 1 665 ? -8.898 22.547 23.984 1 97.12 665 VAL A C 1
ATOM 5348 O O . VAL A 1 665 ? -8.938 23.625 24.594 1 97.12 665 VAL A O 1
ATOM 5351 N N . LEU A 1 666 ? -7.789 22.156 23.234 1 96.25 666 LEU A N 1
ATOM 5352 C CA . LEU A 1 666 ? -6.59 22.984 23.078 1 96.25 666 LEU A CA 1
ATOM 5353 C C . LEU A 1 666 ? -6.316 23.281 21.609 1 96.25 666 LEU A C 1
ATOM 5355 O O . LEU A 1 666 ? -6.828 22.578 20.734 1 96.25 666 LEU A O 1
ATOM 5359 N N . PHE A 1 667 ? -5.711 24.234 21.359 1 97.06 667 PHE A N 1
ATOM 5360 C CA . PHE A 1 667 ? -5.109 24.406 20.047 1 97.06 667 PHE A CA 1
ATOM 5361 C C . PHE A 1 667 ? -3.623 24.719 20.172 1 97.06 667 PHE A C 1
ATOM 5363 O O . PHE A 1 667 ? -3.182 25.266 21.172 1 97.06 667 PHE A O 1
ATOM 5370 N N . VAL A 1 668 ? -2.771 24.359 19.25 1 96.56 668 VAL A N 1
ATOM 5371 C CA . VAL A 1 668 ? -1.37 24.719 19.062 1 96.56 668 VAL A CA 1
ATOM 5372 C C . VAL A 1 668 ? -1.228 25.641 17.859 1 96.56 668 VAL A C 1
ATOM 5374 O O . VAL A 1 668 ? -1.683 25.312 16.766 1 96.56 668 VAL A O 1
ATOM 5377 N N . ASP A 1 669 ? -0.731 26.781 18.094 1 96.75 669 ASP A N 1
ATOM 5378 C CA . ASP A 1 669 ? -0.485 27.734 17.031 1 96.75 669 ASP A CA 1
ATOM 5379 C C . ASP A 1 669 ? 0.727 27.328 16.188 1 96.75 669 ASP A C 1
ATOM 5381 O O . ASP A 1 669 ? 1.86 27.359 16.672 1 96.75 669 ASP A O 1
ATOM 5385 N N . LEU A 1 670 ? 0.473 27 15 1 97.44 670 LEU A N 1
ATOM 5386 C CA . LEU A 1 670 ? 1.524 26.547 14.094 1 97.44 670 LEU A CA 1
ATOM 5387 C C . LEU A 1 670 ? 1.808 27.578 13.016 1 97.44 670 LEU A C 1
ATOM 5389 O O . LEU A 1 670 ? 2.449 27.266 12.008 1 97.44 670 LEU A O 1
ATOM 5393 N N . THR A 1 671 ? 1.298 28.797 13.242 1 96.19 671 THR A N 1
ATOM 5394 C CA . THR A 1 671 ? 1.604 29.891 12.32 1 96.19 671 THR A CA 1
ATOM 5395 C C . THR A 1 671 ? 3.111 30.078 12.203 1 96.19 671 THR A C 1
ATOM 5397 O O . THR A 1 671 ? 3.826 30.062 13.211 1 96.19 671 THR A O 1
ATOM 5400 N N . ARG A 1 672 ? 3.527 30.281 11 1 95.69 672 ARG A N 1
ATOM 5401 C CA . ARG A 1 672 ? 4.965 30.344 10.766 1 95.69 672 ARG A CA 1
ATOM 5402 C C . ARG A 1 672 ? 5.375 31.734 10.297 1 95.69 672 ARG A C 1
ATOM 5404 O O . ARG A 1 672 ? 4.684 32.344 9.484 1 95.69 672 ARG A O 1
ATOM 5411 N N . LYS A 1 673 ? 6.547 32.094 10.82 1 92.31 673 LYS A N 1
ATOM 5412 C CA . LYS A 1 673 ? 7.129 33.344 10.359 1 92.31 673 LYS A CA 1
ATOM 5413 C C . LYS A 1 673 ? 7.422 33.312 8.859 1 92.31 673 LYS A C 1
ATOM 5415 O O . LYS A 1 673 ? 7.996 32.344 8.367 1 92.31 673 LYS A O 1
ATOM 5420 N N . GLY A 1 674 ? 6.969 34.312 8.211 1 91.44 674 GLY A N 1
ATOM 5421 C CA . GLY A 1 674 ? 7.18 34.375 6.77 1 91.44 674 GLY A CA 1
ATOM 5422 C C . GLY A 1 674 ? 5.973 33.938 5.969 1 91.44 674 GLY A C 1
ATOM 5423 O O . GLY A 1 674 ? 5.766 34.375 4.844 1 91.44 674 GLY A O 1
ATOM 5424 N N . ILE A 1 675 ? 5.23 33 6.613 1 94.31 675 ILE A N 1
ATOM 5425 C CA . ILE A 1 675 ? 3.973 32.625 5.98 1 94.31 675 ILE A CA 1
ATOM 5426 C C . ILE A 1 675 ? 2.832 33.469 6.527 1 94.31 675 ILE A C 1
ATOM 5428 O O . ILE A 1 675 ? 2.07 34.062 5.762 1 94.31 675 ILE A O 1
ATOM 5432 N N . ASP A 1 676 ? 2.795 33.594 7.695 1 94.69 676 ASP A N 1
ATOM 5433 C CA . ASP A 1 676 ? 1.935 34.5 8.445 1 94.69 676 ASP A CA 1
ATOM 5434 C C . ASP A 1 676 ? 0.461 34.25 8.148 1 94.69 676 ASP A C 1
ATOM 5436 O O . ASP A 1 676 ? -0.337 35.188 8.055 1 94.69 676 ASP A O 1
ATOM 5440 N N . ILE A 1 677 ? 0.18 33.094 7.707 1 96.5 677 ILE A N 1
ATOM 5441 C CA . ILE A 1 677 ? -1.183 32.562 7.68 1 96.5 677 ILE A CA 1
ATOM 5442 C C . ILE A 1 677 ? -1.455 31.781 8.953 1 96.5 677 ILE A C 1
ATOM 5444 O O . ILE A 1 677 ? -0.696 30.875 9.305 1 96.5 677 ILE A O 1
ATOM 5448 N N . PRO A 1 678 ? -2.533 32.188 9.617 1 96.31 678 PRO A N 1
ATOM 5449 C CA . PRO A 1 678 ? -2.838 31.438 10.828 1 96.31 678 PRO A CA 1
ATOM 5450 C C . PRO A 1 678 ? -3.094 29.953 10.555 1 96.31 678 PRO A C 1
ATOM 5452 O O . PRO A 1 678 ? -3.934 29.625 9.719 1 96.31 678 PRO A O 1
ATOM 5455 N N . VAL A 1 679 ? -2.312 29.078 11.141 1 97.62 679 VAL A N 1
ATOM 5456 C CA . VAL A 1 679 ? -2.488 27.641 11.133 1 97.62 679 VAL A CA 1
ATOM 5457 C C . VAL A 1 679 ? -2.488 27.109 12.562 1 97.62 679 VAL A C 1
ATOM 5459 O O . VAL A 1 679 ? -1.654 27.5 13.375 1 97.62 679 VAL A O 1
ATOM 5462 N N . VAL A 1 680 ? -3.523 26.25 12.859 1 97.81 680 VAL A N 1
ATOM 5463 C CA . VAL A 1 680 ? -3.588 25.672 14.195 1 97.81 680 VAL A CA 1
ATOM 5464 C C . VAL A 1 680 ? -3.797 24.172 14.094 1 97.81 680 VAL A C 1
ATOM 5466 O O . VAL A 1 680 ? -4.184 23.656 13.047 1 97.81 680 VAL A O 1
ATOM 5469 N N . LYS A 1 681 ? -3.428 23.469 15.094 1 97.81 681 LYS A N 1
ATOM 5470 C CA . LYS A 1 681 ? -3.902 22.109 15.336 1 97.81 681 LYS A CA 1
ATOM 5471 C C . LYS A 1 681 ? -4.695 22.031 16.641 1 97.81 681 LYS A C 1
ATOM 5473 O O . LYS A 1 681 ? -4.176 22.359 17.703 1 97.81 681 LYS A O 1
ATOM 5478 N N . VAL A 1 682 ? -5.918 21.688 16.5 1 97.62 682 VAL A N 1
ATOM 5479 C CA . VAL A 1 682 ? -6.816 21.609 17.641 1 97.62 682 VAL A CA 1
ATOM 5480 C C . VAL A 1 682 ? -6.832 20.203 18.203 1 97.62 682 VAL A C 1
ATOM 5482 O O . VAL A 1 682 ? -6.719 19.219 17.453 1 97.62 682 VAL A O 1
ATOM 5485 N N . PHE A 1 683 ? -7.027 20.094 19.531 1 96.31 683 PHE A N 1
ATOM 5486 C CA . PHE A 1 683 ? -7.059 18.828 20.234 1 96.31 683 PHE A CA 1
ATOM 5487 C C . PHE A 1 683 ? -8.25 18.75 21.172 1 96.31 683 PHE A C 1
ATOM 5489 O O . PHE A 1 683 ? -8.594 19.734 21.828 1 96.31 683 PHE A O 1
ATOM 5496 N N . ILE A 1 684 ? -8.805 17.703 21.188 1 95.94 684 ILE A N 1
ATOM 5497 C CA . ILE A 1 684 ? -9.688 17.266 22.266 1 95.94 684 ILE A CA 1
ATOM 5498 C C . ILE A 1 684 ? -9.055 16.109 23.016 1 95.94 684 ILE A C 1
ATOM 5500 O O . ILE A 1 684 ? -8.891 15.016 22.469 1 95.94 684 ILE A O 1
ATOM 5504 N N . THR A 1 685 ? -8.758 16.203 24.219 1 93.19 685 THR A N 1
ATOM 5505 C CA . THR A 1 685 ? -7.789 15.352 24.906 1 93.19 685 THR A CA 1
ATOM 5506 C C . THR A 1 685 ? -8.422 14.039 25.328 1 93.19 685 THR A C 1
ATOM 5508 O O . THR A 1 685 ? -7.723 13.086 25.688 1 93.19 685 THR A O 1
ATOM 5511 N N . LYS A 1 686 ? -9.734 13.945 25.375 1 91.81 686 LYS A N 1
ATOM 5512 C CA . LYS A 1 686 ? -10.414 12.711 25.781 1 91.81 686 LYS A CA 1
ATOM 5513 C C . LYS A 1 686 ? -11.703 12.516 25 1 91.81 686 LYS A C 1
ATOM 5515 O O . LYS A 1 686 ? -12.336 13.484 24.562 1 91.81 686 LYS A O 1
ATOM 5520 N N . GLY A 1 687 ? -11.961 11.32 24.797 1 91.75 687 GLY A N 1
ATOM 5521 C CA . GLY A 1 687 ? -13.328 10.953 24.438 1 91.75 687 GLY A CA 1
ATOM 5522 C C . GLY A 1 687 ? -13.562 10.914 22.938 1 91.75 687 GLY A C 1
ATOM 5523 O O . GLY A 1 687 ? -14.5 10.273 22.469 1 91.75 687 GLY A O 1
ATOM 5524 N N . THR A 1 688 ? -12.859 11.641 22.141 1 93.12 688 THR A N 1
ATOM 5525 C CA . THR A 1 688 ? -13.016 11.57 20.688 1 93.12 688 THR A CA 1
ATOM 5526 C C . THR A 1 688 ? -12.156 10.445 20.109 1 93.12 688 THR A C 1
ATOM 5528 O O . THR A 1 688 ? -11.125 10.094 20.672 1 93.12 688 THR A O 1
ATOM 5531 N N . GLN A 1 689 ? -12.648 9.969 19.109 1 94.06 689 GLN A N 1
ATOM 5532 C CA . GLN A 1 689 ? -11.898 8.914 18.438 1 94.06 689 GLN A CA 1
ATOM 5533 C C . GLN A 1 689 ? -10.836 9.492 17.516 1 94.06 689 GLN A C 1
ATOM 5535 O O . GLN A 1 689 ? -11.141 10.266 16.609 1 94.06 689 GLN A O 1
ATOM 5540 N N . LEU A 1 690 ? -9.648 9.047 17.734 1 91 690 LEU A N 1
ATOM 5541 C CA . LEU A 1 690 ? -8.523 9.477 16.906 1 91 690 LEU A CA 1
ATOM 5542 C C . LEU A 1 690 ? -8.516 8.727 15.57 1 91 690 LEU A C 1
ATOM 5544 O O . LEU A 1 690 ? -8.898 7.555 15.508 1 91 690 LEU A O 1
ATOM 5548 N N . MET A 1 691 ? -8.023 9.492 14.609 1 90.25 691 MET A N 1
ATOM 5549 C CA . MET A 1 691 ? -7.848 8.844 13.305 1 90.25 691 MET A CA 1
ATOM 5550 C C . MET A 1 691 ? -6.781 7.758 13.383 1 90.25 691 MET A C 1
ATOM 5552 O O . MET A 1 691 ? -5.758 7.926 14.047 1 90.25 691 MET A O 1
ATOM 5556 N N . GLY A 1 692 ? -7.082 6.707 12.734 1 86.12 692 GLY A N 1
ATOM 5557 C CA . GLY A 1 692 ? -6.129 5.609 12.664 1 86.12 692 GLY A CA 1
ATOM 5558 C C . GLY A 1 692 ? -6.523 4.539 11.664 1 86.12 692 GLY A C 1
ATOM 5559 O O . GLY A 1 692 ? -7.711 4.25 11.492 1 86.12 692 GLY A O 1
ATOM 5560 N N . GLU A 1 693 ? -5.539 4.035 10.977 1 85 693 GLU A N 1
ATOM 5561 C CA . GLU A 1 693 ? -5.723 2.881 10.109 1 85 693 GLU A CA 1
ATOM 5562 C C . GLU A 1 693 ? -4.637 1.833 10.344 1 85 693 GLU A C 1
ATOM 5564 O O . GLU A 1 693 ? -3.51 1.978 9.875 1 85 693 GLU A O 1
ATOM 5569 N N . PRO A 1 694 ? -4.895 0.82 11.102 1 87.62 694 PRO A N 1
ATOM 5570 C CA . PRO A 1 694 ? -6.172 0.535 11.766 1 87.62 694 PRO A CA 1
ATOM 5571 C C . PRO A 1 694 ? -6.355 1.318 13.062 1 87.62 694 PRO A C 1
ATOM 5573 O O . PRO A 1 694 ? -5.457 2.064 13.469 1 87.62 694 PRO A O 1
ATOM 5576 N N . LEU A 1 695 ? -7.543 1.117 13.633 1 91.75 695 LEU A N 1
ATOM 5577 C CA . LEU A 1 695 ? -7.824 1.779 14.906 1 91.75 695 LEU A CA 1
ATOM 5578 C C . LEU A 1 695 ? -7.18 1.023 16.062 1 91.75 695 LEU A C 1
ATOM 5580 O O . LEU A 1 695 ? -7.711 0.006 16.516 1 91.75 695 LEU A O 1
ATOM 5584 N N . LEU A 1 696 ? -6.059 1.613 16.531 1 89.44 696 LEU A N 1
ATOM 5585 C CA . LEU A 1 696 ? -5.34 0.986 17.641 1 89.44 696 LEU A CA 1
ATOM 5586 C C . LEU A 1 696 ? -5.625 1.702 18.953 1 89.44 696 LEU A C 1
ATOM 5588 O O . LEU A 1 696 ? -5.461 1.122 20.031 1 89.44 696 LEU A O 1
ATOM 5592 N N . VAL A 1 697 ? -5.926 2.943 18.844 1 90.56 697 VAL A N 1
ATOM 5593 C CA . VAL A 1 697 ? -6.406 3.723 19.984 1 90.56 697 VAL A CA 1
ATOM 5594 C C . VAL A 1 697 ? -7.902 3.99 19.828 1 90.56 697 VAL A C 1
ATOM 5596 O O . VAL A 1 697 ? -8.328 4.629 18.859 1 90.56 697 VAL A O 1
ATOM 5599 N N . THR A 1 698 ? -8.641 3.455 20.797 1 93.06 698 THR A N 1
ATOM 5600 C CA . THR A 1 698 ? -10.086 3.525 20.641 1 93.06 698 THR A CA 1
ATOM 5601 C C . THR A 1 698 ? -10.719 4.309 21.781 1 93.06 698 THR A C 1
ATOM 5603 O O . THR A 1 698 ? -10.297 4.18 22.938 1 93.06 698 THR A O 1
ATOM 5606 N N . ALA A 1 699 ? -11.625 5.129 21.438 1 94.19 699 ALA A N 1
ATOM 5607 C CA . ALA A 1 699 ? -12.438 5.836 22.438 1 94.19 699 ALA A CA 1
ATOM 5608 C C . ALA A 1 699 ? -13.633 4.996 22.859 1 94.19 699 ALA A C 1
ATOM 5610 O O . ALA A 1 699 ? -14.148 4.191 22.078 1 94.19 699 ALA A O 1
ATOM 5611 N N . ASP A 1 700 ? -14.117 5.199 24.047 1 94.25 700 ASP A N 1
ATOM 5612 C CA . ASP A 1 700 ? -15.281 4.484 24.562 1 94.25 700 ASP A CA 1
ATOM 5613 C C . ASP A 1 700 ? -16.5 4.711 23.672 1 94.25 700 ASP A C 1
ATOM 5615 O O . ASP A 1 700 ? -17.328 3.807 23.484 1 94.25 700 ASP A O 1
ATOM 5619 N N . ARG A 1 701 ? -16.625 5.875 23.125 1 96.5 701 ARG A N 1
ATOM 5620 C CA . ARG A 1 701 ? -17.781 6.238 22.312 1 96.5 701 ARG A CA 1
ATOM 5621 C C . ARG A 1 701 ? -17.844 5.391 21.031 1 96.5 701 ARG A C 1
ATOM 5623 O O . ARG A 1 701 ? -18.906 5.254 20.422 1 96.5 701 ARG A O 1
ATOM 5630 N N . LEU A 1 702 ? -16.703 4.922 20.641 1 97 702 LEU A N 1
ATOM 5631 C CA . LEU A 1 702 ? -16.656 4.016 19.5 1 97 702 LEU A CA 1
ATOM 5632 C C . LEU A 1 702 ? -17.484 2.768 19.766 1 97 702 LEU A C 1
ATOM 5634 O O . LEU A 1 702 ? -18.266 2.336 18.906 1 97 702 LEU A O 1
ATOM 5638 N N . TYR A 1 703 ? -17.469 2.262 20.969 1 97.12 703 TYR A N 1
ATOM 5639 C CA . TYR A 1 703 ? -18.125 1.01 21.344 1 97.12 703 TYR A CA 1
ATOM 5640 C C . TYR A 1 703 ? -19.594 1.228 21.641 1 97.12 703 TYR A C 1
ATOM 5642 O O . TYR A 1 703 ? -20.422 0.339 21.406 1 97.12 703 TYR A O 1
ATOM 5650 N N . THR A 1 704 ? -19.984 2.303 22.109 1 97.5 704 THR A N 1
ATOM 5651 C CA . THR A 1 704 ? -21.344 2.529 22.562 1 97.5 704 THR A CA 1
ATOM 5652 C C . THR A 1 704 ? -22.141 3.301 21.516 1 97.5 704 THR A C 1
ATOM 5654 O O . THR A 1 704 ? -23.328 3.6 21.719 1 97.5 704 THR A O 1
ATOM 5657 N N . PHE A 1 705 ? -21.594 3.615 20.484 1 97.25 705 PHE A N 1
ATOM 5658 C CA . PHE A 1 705 ? -22.203 4.461 19.469 1 97.25 705 PHE A CA 1
ATOM 5659 C C . PHE A 1 705 ? -23.578 3.949 19.078 1 97.25 705 PHE A C 1
ATOM 5661 O O . PHE A 1 705 ? -24.547 4.715 19.062 1 97.25 705 PHE A O 1
ATOM 5668 N N . GLN A 1 706 ? -23.703 2.672 18.734 1 97.62 706 GLN A N 1
ATOM 5669 C CA . GLN A 1 706 ? -24.984 2.113 18.297 1 97.62 706 GLN A CA 1
ATOM 5670 C C . GLN A 1 706 ? -26.062 2.318 19.359 1 97.62 706 GLN A C 1
ATOM 5672 O O . GLN A 1 706 ? -27.188 2.715 19.031 1 97.62 706 GLN A O 1
ATOM 5677 N N . LYS A 1 707 ? -25.656 2.109 20.516 1 97.12 707 LYS A N 1
ATOM 5678 C CA . LYS A 1 707 ? -26.578 2.295 21.625 1 97.12 707 LYS A CA 1
ATOM 5679 C C . LYS A 1 707 ? -26.922 3.77 21.812 1 97.12 707 LYS A C 1
ATOM 5681 O O . LYS A 1 707 ? -28.094 4.133 21.922 1 97.12 707 LYS A O 1
ATOM 5686 N N . ASP A 1 708 ? -25.938 4.508 21.828 1 96.44 708 ASP A N 1
ATOM 5687 C CA . ASP A 1 708 ? -26.094 5.93 22.109 1 96.44 708 ASP A CA 1
ATOM 5688 C C . ASP A 1 708 ? -26.953 6.602 21.031 1 96.44 708 ASP A C 1
ATOM 5690 O O . ASP A 1 708 ? -27.719 7.52 21.328 1 96.44 708 ASP A O 1
ATOM 5694 N N . MET A 1 709 ? -26.812 6.195 19.922 1 96.81 709 MET A N 1
ATOM 5695 C CA . MET A 1 709 ? -27.5 6.84 18.812 1 96.81 709 MET A CA 1
ATOM 5696 C C . MET A 1 709 ? -28.812 6.121 18.516 1 96.81 709 MET A C 1
ATOM 5698 O O . MET A 1 709 ? -29.562 6.543 17.625 1 96.81 709 MET A O 1
ATOM 5702 N N . GLY A 1 710 ? -29.156 5.043 19.109 1 96 710 GLY A N 1
ATOM 5703 C CA . GLY A 1 710 ? -30.406 4.309 18.938 1 96 710 GLY A CA 1
ATOM 5704 C C . GLY A 1 710 ? -30.375 3.359 17.75 1 96 710 GLY A C 1
ATOM 5705 O O . GLY A 1 710 ? -31.422 3.025 17.203 1 96 710 GLY A O 1
ATOM 5706 N N . TYR A 1 711 ? -29.266 2.998 17.312 1 95.88 711 TYR A N 1
ATOM 5707 C CA . TYR A 1 711 ? -29.125 2.074 16.203 1 95.88 711 TYR A CA 1
ATOM 5708 C C . TYR A 1 711 ? -29.047 0.634 16.688 1 95.88 711 TYR A C 1
ATOM 5710 O O . TYR A 1 711 ? -29.156 -0.304 15.891 1 95.88 711 TYR A O 1
ATOM 5718 N N . GLY A 1 712 ? -28.844 0.408 17.891 1 94.88 712 GLY A N 1
ATOM 5719 C CA . GLY A 1 712 ? -28.703 -0.898 18.516 1 94.88 712 GLY A CA 1
ATOM 5720 C C . GLY A 1 712 ? -29 -0.885 20 1 94.88 712 GLY A C 1
ATOM 5721 O O . GLY A 1 712 ? -29.203 0.178 20.594 1 94.88 712 GLY A O 1
ATOM 5722 N N . GLU A 1 713 ? -28.844 -2.064 20.578 1 94.75 713 GLU A N 1
ATOM 5723 C CA . GLU A 1 713 ? -29.281 -2.201 21.969 1 94.75 713 GLU A CA 1
ATOM 5724 C C . GLU A 1 713 ? -28.094 -2.32 22.922 1 94.75 713 GLU A C 1
ATOM 5726 O O . GLU A 1 713 ? -28.25 -2.213 24.141 1 94.75 713 GLU A O 1
ATOM 5731 N N . ARG A 1 714 ? -26.953 -2.488 22.312 1 95.25 714 ARG A N 1
ATOM 5732 C CA . ARG A 1 714 ? -25.797 -2.727 23.188 1 95.25 714 ARG A CA 1
ATOM 5733 C C . ARG A 1 714 ? -24.531 -2.119 22.594 1 95.25 714 ARG A C 1
ATOM 5735 O O . ARG A 1 714 ? -24.516 -1.73 21.422 1 95.25 714 ARG A O 1
ATOM 5742 N N . ALA A 1 715 ? -23.484 -2 23.484 1 96.31 715 ALA A N 1
ATOM 5743 C CA . ALA A 1 715 ? -22.141 -1.679 23 1 96.31 715 ALA A CA 1
ATOM 5744 C C . ALA A 1 715 ? -21.562 -2.832 22.203 1 96.31 715 ALA A C 1
ATOM 5746 O O . ALA A 1 715 ? -21.859 -4 22.453 1 96.31 715 ALA A O 1
ATOM 5747 N N . VAL A 1 716 ? -20.828 -2.545 21.25 1 95.25 716 VAL A N 1
ATOM 5748 C CA . VAL A 1 716 ? -20.219 -3.58 20.422 1 95.25 716 VAL A CA 1
ATOM 5749 C C . VAL A 1 716 ? -18.781 -3.836 20.891 1 95.25 716 VAL A C 1
ATOM 5751 O O . VAL A 1 716 ? -18.188 -2.986 21.547 1 95.25 716 VAL A O 1
ATOM 5754 N N . GLY A 1 717 ? -18.266 -4.973 20.516 1 92.56 717 GLY A N 1
ATOM 5755 C CA . GLY A 1 717 ? -16.891 -5.301 20.828 1 92.56 717 GLY A CA 1
ATOM 5756 C C . GLY A 1 717 ? -15.93 -4.898 19.719 1 92.56 717 GLY A C 1
ATOM 5757 O O . GLY A 1 717 ? -16.344 -4.59 18.594 1 92.56 717 GLY A O 1
ATOM 5758 N N . TYR A 1 718 ? -14.609 -4.902 20.109 1 93 718 TYR A N 1
ATOM 5759 C CA . TYR A 1 718 ? -13.57 -4.5 19.172 1 93 718 TYR A CA 1
ATOM 5760 C C . TYR A 1 718 ? -13.586 -5.383 17.922 1 93 718 TYR A C 1
ATOM 5762 O O . TYR A 1 718 ? -13.477 -4.883 16.797 1 93 718 TYR A O 1
ATOM 5770 N N . ASP A 1 719 ? -13.789 -6.652 18.078 1 90.31 719 ASP A N 1
ATOM 5771 C CA . ASP A 1 719 ? -13.734 -7.605 16.984 1 90.31 719 ASP A CA 1
ATOM 5772 C C . ASP A 1 719 ? -15.031 -7.57 16.156 1 90.31 719 ASP A C 1
ATOM 5774 O O . ASP A 1 719 ? -15.156 -8.281 15.156 1 90.31 719 ASP A O 1
ATOM 5778 N N . GLU A 1 720 ? -15.977 -6.77 16.609 1 92.44 720 GLU A N 1
ATOM 5779 C CA . GLU A 1 720 ? -17.219 -6.605 15.875 1 92.44 720 GLU A CA 1
ATOM 5780 C C . GLU A 1 720 ? -17.172 -5.379 14.961 1 92.44 720 GLU A C 1
ATOM 5782 O O . GLU A 1 720 ? -18.078 -5.172 14.141 1 92.44 720 GLU A O 1
ATOM 5787 N N . LEU A 1 721 ? -16.109 -4.594 15.125 1 94.94 721 LEU A N 1
ATOM 5788 C CA . LEU A 1 721 ? -15.945 -3.379 14.344 1 94.94 721 LEU A CA 1
ATOM 5789 C C . LEU A 1 721 ? -15.25 -3.68 13.016 1 94.94 721 LEU A C 1
ATOM 5791 O O . LEU A 1 721 ? -14.523 -4.672 12.906 1 94.94 721 LEU A O 1
ATOM 5795 N N . TYR A 1 722 ? -15.594 -2.871 11.961 1 95.19 722 TYR A N 1
ATOM 5796 C CA . TYR A 1 722 ? -14.789 -2.871 10.742 1 95.19 722 TYR A CA 1
ATOM 5797 C C . TYR A 1 722 ? -13.469 -2.139 10.961 1 95.19 722 TYR A C 1
ATOM 5799 O O . TYR A 1 722 ? -13.453 -0.925 11.18 1 95.19 722 TYR A O 1
ATOM 5807 N N . LEU A 1 723 ? -12.328 -2.867 10.922 1 92.44 723 LEU A N 1
ATOM 5808 C CA . LEU A 1 723 ? -11.047 -2.312 11.344 1 92.44 723 LEU A CA 1
ATOM 5809 C C . LEU A 1 723 ? -10.07 -2.244 10.18 1 92.44 723 LEU A C 1
ATOM 5811 O O . LEU A 1 723 ? -8.852 -2.219 10.383 1 92.44 723 LEU A O 1
ATOM 5815 N N . ALA A 1 724 ? -10.508 -2.092 8.961 1 89.31 724 ALA A N 1
ATOM 5816 C CA . ALA A 1 724 ? -9.656 -2.053 7.773 1 89.31 724 ALA A CA 1
ATOM 5817 C C . ALA A 1 724 ? -9.469 -0.619 7.285 1 89.31 724 ALA A C 1
ATOM 5819 O O . ALA A 1 724 ? -9.25 0.292 8.086 1 89.31 724 ALA A O 1
ATOM 5820 N N . HIS A 1 725 ? -9.383 -0.379 5.961 1 89.69 725 HIS A N 1
ATOM 5821 C CA . HIS A 1 725 ? -9.188 0.946 5.387 1 89.69 725 HIS A CA 1
ATOM 5822 C C . HIS A 1 725 ? -10.445 1.793 5.504 1 89.69 725 HIS A C 1
ATOM 5824 O O . HIS A 1 725 ? -11.555 1.308 5.254 1 89.69 725 HIS A O 1
ATOM 5830 N N . TYR A 1 726 ? -10.133 2.996 5.938 1 92.5 726 TYR A N 1
ATOM 5831 C CA . TYR A 1 726 ? -11.211 3.971 6.078 1 92.5 726 TYR A CA 1
ATOM 5832 C C . TYR A 1 726 ? -11.086 5.078 5.035 1 92.5 726 TYR A C 1
ATOM 5834 O O . TYR A 1 726 ? -10.43 6.09 5.277 1 92.5 726 TYR A O 1
ATOM 5842 N N . PRO A 1 727 ? -11.789 4.809 3.871 1 91.44 727 PRO A N 1
ATOM 5843 C CA . PRO A 1 727 ? -11.703 5.875 2.869 1 91.44 727 PRO A CA 1
ATOM 5844 C C . PRO A 1 727 ? -12.32 7.188 3.35 1 91.44 727 PRO A C 1
ATOM 5846 O O . PRO A 1 727 ? -13.367 7.18 3.996 1 91.44 727 PRO A O 1
ATOM 5849 N N . HIS A 1 728 ? -11.477 8.359 3.076 1 91.88 728 HIS A N 1
ATOM 5850 C CA . HIS A 1 728 ? -12.023 9.664 3.416 1 91.88 728 HIS A CA 1
ATOM 5851 C C . HIS A 1 728 ? -12.898 10.203 2.291 1 91.88 728 HIS A C 1
ATOM 5853 O O . HIS A 1 728 ? -12.602 10 1.112 1 91.88 728 HIS A O 1
ATOM 5859 N N . MET B 1 1 ? 38.219 -21.531 -0.791 1 76.69 1 MET B N 1
ATOM 5860 C CA . MET B 1 1 ? 37.688 -20.234 -0.437 1 76.69 1 MET B CA 1
ATOM 5861 C C . MET B 1 1 ? 38.625 -19.484 0.511 1 76.69 1 MET B C 1
ATOM 5863 O O . MET B 1 1 ? 39.25 -20.094 1.375 1 76.69 1 MET B O 1
ATOM 5867 N N . LYS B 1 2 ? 38.875 -18.328 0.203 1 83.69 2 LYS B N 1
ATOM 5868 C CA . LYS B 1 2 ? 39.625 -17.422 1.087 1 83.69 2 LYS B CA 1
ATOM 5869 C C . LYS B 1 2 ? 38.688 -16.625 1.975 1 83.69 2 LYS B C 1
ATOM 5871 O O . LYS B 1 2 ? 37.594 -16.219 1.539 1 83.69 2 LYS B O 1
ATOM 5876 N N . TYR B 1 3 ? 39.125 -16.562 3.221 1 89.38 3 TYR B N 1
ATOM 5877 C CA . TYR B 1 3 ? 38.344 -15.789 4.191 1 89.38 3 TYR B CA 1
ATOM 5878 C C . TYR B 1 3 ? 39.188 -14.625 4.73 1 89.38 3 TYR B C 1
ATOM 5880 O O . TYR B 1 3 ? 40.375 -14.773 4.973 1 89.38 3 TYR B O 1
ATOM 5888 N N . ARG B 1 4 ? 38.562 -13.547 4.859 1 89.5 4 ARG B N 1
ATOM 5889 C CA . ARG B 1 4 ? 39.188 -12.383 5.484 1 89.5 4 ARG B CA 1
ATOM 5890 C C . ARG B 1 4 ? 38.219 -11.672 6.418 1 89.5 4 ARG B C 1
ATOM 5892 O O . ARG B 1 4 ? 37 -11.734 6.219 1 89.5 4 ARG B O 1
ATOM 5899 N N . VAL B 1 5 ? 38.812 -11.117 7.398 1 90.25 5 VAL B N 1
ATOM 5900 C CA . VAL B 1 5 ? 38 -10.312 8.312 1 90.25 5 VAL B CA 1
ATOM 5901 C C . VAL B 1 5 ? 37.531 -9.039 7.602 1 90.25 5 VAL B C 1
ATOM 5903 O O . VAL B 1 5 ? 38.344 -8.367 6.941 1 90.25 5 VAL B O 1
ATOM 5906 N N . ASN B 1 6 ? 36.344 -8.773 7.762 1 88.75 6 ASN B N 1
ATOM 5907 C CA . ASN B 1 6 ? 35.781 -7.551 7.203 1 88.75 6 ASN B CA 1
ATOM 5908 C C . ASN B 1 6 ? 36.469 -6.309 7.766 1 88.75 6 ASN B C 1
ATOM 5910 O O . ASN B 1 6 ? 36.5 -6.113 8.984 1 88.75 6 ASN B O 1
ATOM 5914 N N . PRO B 1 7 ? 37 -5.562 6.863 1 84.19 7 PRO B N 1
ATOM 5915 C CA . PRO B 1 7 ? 37.719 -4.379 7.348 1 84.19 7 PRO B CA 1
ATOM 5916 C C . PRO B 1 7 ? 36.812 -3.438 8.148 1 84.19 7 PRO B C 1
ATOM 5918 O O . PRO B 1 7 ? 37.312 -2.645 8.953 1 84.19 7 PRO B O 1
ATOM 5921 N N . SER B 1 8 ? 35.625 -3.527 8.039 1 86.5 8 SER B N 1
ATOM 5922 C CA . SER B 1 8 ? 34.688 -2.66 8.742 1 86.5 8 SER B CA 1
ATOM 5923 C C . SER B 1 8 ? 34.344 -3.205 10.125 1 86.5 8 SER B C 1
ATOM 5925 O O . SER B 1 8 ? 33.75 -2.512 10.938 1 86.5 8 SER B O 1
ATOM 5927 N N . PHE B 1 9 ? 34.812 -4.379 10.297 1 91.19 9 PHE B N 1
ATOM 5928 C CA . PHE B 1 9 ? 34.438 -5.008 11.562 1 91.19 9 PHE B CA 1
ATOM 5929 C C . PHE B 1 9 ? 35.188 -4.355 12.719 1 91.19 9 PHE B C 1
ATOM 5931 O O . PHE B 1 9 ? 36.406 -4.105 12.633 1 91.19 9 PHE B O 1
ATOM 5938 N N . SER B 1 10 ? 34.562 -4.023 13.758 1 92.5 10 SER B N 1
ATOM 5939 C CA . SER B 1 10 ? 35.125 -3.578 15.039 1 92.5 10 SER B CA 1
ATOM 5940 C C . SER B 1 10 ? 34.25 -4.047 16.203 1 92.5 10 SER B C 1
ATOM 5942 O O . SER B 1 10 ? 33.062 -4.352 16.016 1 92.5 10 SER B O 1
ATOM 5944 N N . MET B 1 11 ? 34.875 -4.211 17.234 1 93.06 11 MET B N 1
ATOM 5945 C CA . MET B 1 11 ? 34.156 -4.734 18.391 1 93.06 11 MET B CA 1
ATOM 5946 C C . MET B 1 11 ? 34.594 -4.027 19.672 1 93.06 11 MET B C 1
ATOM 5948 O O . MET B 1 11 ? 35.719 -3.486 19.734 1 93.06 11 MET B O 1
ATOM 5952 N N . GLU B 1 12 ? 33.625 -3.945 20.578 1 91.25 12 GLU B N 1
ATOM 5953 C CA . GLU B 1 12 ? 33.812 -3.463 21.938 1 91.25 12 GLU B CA 1
ATOM 5954 C C . GLU B 1 12 ? 33.281 -4.461 22.953 1 91.25 12 GLU B C 1
ATOM 5956 O O . GLU B 1 12 ? 32.094 -4.812 22.922 1 91.25 12 GLU B O 1
ATOM 5961 N N . LYS B 1 13 ? 34.125 -4.828 23.75 1 91.06 13 LYS B N 1
ATOM 5962 C CA . LYS B 1 13 ? 33.75 -5.797 24.781 1 91.06 13 LYS B CA 1
ATOM 5963 C C . LYS B 1 13 ? 32.844 -5.172 25.828 1 91.06 13 LYS B C 1
ATOM 5965 O O . LYS B 1 13 ? 33.156 -4.105 26.375 1 91.06 13 LYS B O 1
ATOM 5970 N N . ILE B 1 14 ? 31.828 -5.711 26.047 1 87.31 14 ILE B N 1
ATOM 5971 C CA . ILE B 1 14 ? 30.938 -5.352 27.141 1 87.31 14 ILE B CA 1
ATOM 5972 C C . ILE B 1 14 ? 31.312 -6.152 28.391 1 87.31 14 ILE B C 1
ATOM 5974 O O . ILE B 1 14 ? 31.531 -5.578 29.469 1 87.31 14 ILE B O 1
ATOM 5978 N N . ASN B 1 15 ? 31.391 -7.465 28.172 1 88.38 15 ASN B N 1
ATOM 5979 C CA . ASN B 1 15 ? 31.922 -8.414 29.141 1 88.38 15 ASN B CA 1
ATOM 5980 C C . ASN B 1 15 ? 32.531 -9.633 28.469 1 88.38 15 ASN B C 1
ATOM 5982 O O . ASN B 1 15 ? 32.812 -9.617 27.266 1 88.38 15 ASN B O 1
ATOM 5986 N N . GLU B 1 16 ? 32.688 -10.625 29.234 1 91.12 16 GLU B N 1
ATOM 5987 C CA . GLU B 1 16 ? 33.406 -11.773 28.703 1 91.12 16 GLU B CA 1
ATOM 5988 C C . GLU B 1 16 ? 32.594 -12.531 27.672 1 91.12 16 GLU B C 1
ATOM 5990 O O . GLU B 1 16 ? 33.125 -13.242 26.828 1 91.12 16 GLU B O 1
ATOM 5995 N N . SER B 1 17 ? 31.391 -12.227 27.719 1 92.56 17 SER B N 1
ATOM 5996 C CA . SER B 1 17 ? 30.531 -13.055 26.875 1 92.56 17 SER B CA 1
ATOM 5997 C C . SER B 1 17 ? 29.719 -12.195 25.922 1 92.56 17 SER B C 1
ATOM 5999 O O . SER B 1 17 ? 28.891 -12.711 25.156 1 92.56 17 SER B O 1
ATOM 6001 N N . LYS B 1 18 ? 29.859 -10.953 26.047 1 91.5 18 LYS B N 1
ATOM 6002 C CA . LYS B 1 18 ? 29.078 -10.047 25.219 1 91.5 18 LYS B CA 1
ATOM 6003 C C . LYS B 1 18 ? 29.953 -8.945 24.625 1 91.5 18 LYS B C 1
ATOM 6005 O O . LYS B 1 18 ? 30.844 -8.43 25.312 1 91.5 18 LYS B O 1
ATOM 6010 N N . MET B 1 19 ? 29.734 -8.648 23.406 1 92.81 19 MET B N 1
ATOM 6011 C CA . MET B 1 19 ? 30.438 -7.559 22.75 1 92.81 19 MET B CA 1
ATOM 6012 C C . MET B 1 19 ? 29.516 -6.797 21.812 1 92.81 19 MET B C 1
ATOM 6014 O O . MET B 1 19 ? 28.562 -7.367 21.281 1 92.81 19 MET B O 1
ATOM 6018 N N . LEU B 1 20 ? 29.719 -5.594 21.75 1 92.38 20 LEU B N 1
ATOM 6019 C CA . LEU B 1 20 ? 29.109 -4.766 20.719 1 92.38 20 LEU B CA 1
ATOM 6020 C C . LEU B 1 20 ? 29.969 -4.766 19.453 1 92.38 20 LEU B C 1
ATOM 6022 O O . LEU B 1 20 ? 31.203 -4.68 19.531 1 92.38 20 LEU B O 1
ATOM 6026 N N . VAL B 1 21 ? 29.344 -4.961 18.406 1 91.94 21 VAL B N 1
ATOM 6027 C CA . VAL B 1 21 ? 30.094 -5.035 17.156 1 91.94 21 VAL B CA 1
ATOM 6028 C C . VAL B 1 21 ? 29.5 -4.074 16.141 1 91.94 21 VAL B C 1
ATOM 6030 O O . VAL B 1 21 ? 28.312 -3.768 16.188 1 91.94 21 VAL B O 1
ATOM 6033 N N . SER B 1 22 ? 30.312 -3.594 15.367 1 90.56 22 SER B N 1
ATOM 6034 C CA . SER B 1 22 ? 29.922 -2.83 14.188 1 90.56 22 SER B CA 1
ATOM 6035 C C . SER B 1 22 ? 30.5 -3.445 12.914 1 90.56 22 SER B C 1
ATOM 6037 O O . SER B 1 22 ? 31.688 -3.807 12.875 1 90.56 22 SER B O 1
ATOM 6039 N N . CYS B 1 23 ? 29.656 -3.691 11.984 1 89.5 23 CYS B N 1
ATOM 6040 C CA . CYS B 1 23 ? 30.078 -4.203 10.688 1 89.5 23 CYS B CA 1
ATOM 6041 C C . CYS B 1 23 ? 29.219 -3.627 9.57 1 89.5 23 CYS B C 1
ATOM 6043 O O . CYS B 1 23 ? 28 -3.812 9.562 1 89.5 23 CYS B O 1
ATOM 6045 N N . ASN B 1 24 ? 29.781 -2.939 8.609 1 83.12 24 ASN B N 1
ATOM 6046 C CA . ASN B 1 24 ? 29.078 -2.342 7.484 1 83.12 24 ASN B CA 1
ATOM 6047 C C . ASN B 1 24 ? 27.891 -1.487 7.945 1 83.12 24 ASN B C 1
ATOM 6049 O O . ASN B 1 24 ? 26.781 -1.619 7.426 1 83.12 24 ASN B O 1
ATOM 6053 N N . ASP B 1 25 ? 28.141 -0.702 8.922 1 83.12 25 ASP B N 1
ATOM 6054 C CA . ASP B 1 25 ? 27.219 0.301 9.438 1 83.12 25 ASP B CA 1
ATOM 6055 C C . ASP B 1 25 ? 26.094 -0.351 10.258 1 83.12 25 ASP B C 1
ATOM 6057 O O . ASP B 1 25 ? 25.094 0.291 10.57 1 83.12 25 ASP B O 1
ATOM 6061 N N . TYR B 1 26 ? 26.281 -1.652 10.602 1 85.69 26 TYR B N 1
ATOM 6062 C CA . TYR B 1 26 ? 25.297 -2.311 11.461 1 85.69 26 TYR B CA 1
ATOM 6063 C C . TYR B 1 26 ? 25.875 -2.555 12.852 1 85.69 26 TYR B C 1
ATOM 6065 O O . TYR B 1 26 ? 27.016 -3.004 12.984 1 85.69 26 TYR B O 1
ATOM 6073 N N . LEU B 1 27 ? 25.172 -2.145 13.734 1 89 27 LEU B N 1
ATOM 6074 C CA . LEU B 1 27 ? 25.5 -2.406 15.125 1 89 27 LEU B CA 1
ATOM 6075 C C . LEU B 1 27 ? 24.766 -3.637 15.648 1 89 27 LEU B C 1
ATOM 6077 O O . LEU B 1 27 ? 23.547 -3.76 15.461 1 89 27 LEU B O 1
ATOM 6081 N N . LYS B 1 28 ? 25.484 -4.469 16.25 1 90.5 28 LYS B N 1
ATOM 6082 C CA . LYS B 1 28 ? 24.938 -5.707 16.797 1 90.5 28 LYS B CA 1
ATOM 6083 C C . LYS B 1 28 ? 25.562 -6.051 18.141 1 90.5 28 LYS B C 1
ATOM 6085 O O . LYS B 1 28 ? 26.609 -5.5 18.5 1 90.5 28 LYS B O 1
ATOM 6090 N N . GLU B 1 29 ? 24.969 -6.84 18.812 1 90.69 29 GLU B N 1
ATOM 6091 C CA . GLU B 1 29 ? 25.516 -7.484 20 1 90.69 29 GLU B CA 1
ATOM 6092 C C . GLU B 1 29 ? 25.75 -8.977 19.75 1 90.69 29 GLU B C 1
ATOM 6094 O O . GLU B 1 29 ? 24.875 -9.68 19.266 1 90.69 29 GLU B O 1
ATOM 6099 N N . PHE B 1 30 ? 26.938 -9.297 19.984 1 91.94 30 PHE B N 1
ATOM 6100 C CA . PHE B 1 30 ? 27.281 -10.711 19.891 1 91.94 30 PHE B CA 1
ATOM 6101 C C . PHE B 1 30 ? 27.391 -11.336 21.281 1 91.94 30 PHE B C 1
ATOM 6103 O O . PHE B 1 30 ? 27.953 -10.719 22.188 1 91.94 30 PHE B O 1
ATOM 6110 N N . GLU B 1 31 ? 26.781 -12.461 21.406 1 91.44 31 GLU B N 1
ATOM 6111 C CA . GLU B 1 31 ? 26.938 -13.25 22.625 1 91.44 31 GLU B CA 1
ATOM 6112 C C . GLU B 1 31 ? 27.797 -14.492 22.375 1 91.44 31 GLU B C 1
ATOM 6114 O O . GLU B 1 31 ? 27.344 -15.438 21.719 1 91.44 31 GLU B O 1
ATOM 6119 N N . CYS B 1 32 ? 28.984 -14.398 22.734 1 92.44 32 CYS B N 1
ATOM 6120 C CA . CYS B 1 32 ? 29.953 -15.484 22.656 1 92.44 32 CYS B CA 1
ATOM 6121 C C . CYS B 1 32 ? 31.172 -15.203 23.531 1 92.44 32 CYS B C 1
ATOM 6123 O O . CYS B 1 32 ? 31.25 -14.164 24.188 1 92.44 32 CYS B O 1
ATOM 6125 N N . ASP B 1 33 ? 32 -16.125 23.656 1 92.31 33 ASP B N 1
ATOM 6126 C CA . ASP B 1 33 ? 33.281 -15.891 24.312 1 92.31 33 ASP B CA 1
ATOM 6127 C C . ASP B 1 33 ? 34.125 -14.914 23.531 1 92.31 33 ASP B C 1
ATOM 6129 O O . ASP B 1 33 ? 34.625 -15.242 22.453 1 92.31 33 ASP B O 1
ATOM 6133 N N . VAL B 1 34 ? 34.344 -13.82 24.125 1 94.5 34 VAL B N 1
ATOM 6134 C CA . VAL B 1 34 ? 34.969 -12.711 23.406 1 94.5 34 VAL B CA 1
ATOM 6135 C C . VAL B 1 34 ? 36.438 -13.055 23.094 1 94.5 34 VAL B C 1
ATOM 6137 O O . VAL B 1 34 ? 36.906 -12.781 21.984 1 94.5 34 VAL B O 1
ATOM 6140 N N . SER B 1 35 ? 37.062 -13.641 23.984 1 93.94 35 SER B N 1
ATOM 6141 C CA . SER B 1 35 ? 38.469 -13.984 23.797 1 93.94 35 SER B CA 1
ATOM 6142 C C . SER B 1 35 ? 38.625 -15.008 22.672 1 93.94 35 SER B C 1
ATOM 6144 O O . SER B 1 35 ? 39.5 -14.859 21.828 1 93.94 35 SER B O 1
ATOM 6146 N N . GLU B 1 36 ? 37.844 -15.883 22.766 1 92 36 GLU B N 1
ATOM 6147 C CA . GLU B 1 36 ? 37.906 -16.906 21.719 1 92 36 GLU B CA 1
ATOM 6148 C C . GLU B 1 36 ? 37.531 -16.312 20.359 1 92 36 GLU B C 1
ATOM 6150 O O . GLU B 1 36 ? 38.125 -16.672 19.344 1 92 36 GLU B O 1
ATOM 6155 N N . PHE B 1 37 ? 36.625 -15.523 20.422 1 94.19 37 PHE B N 1
ATOM 6156 C CA . PHE B 1 37 ? 36.188 -14.844 19.188 1 94.19 37 PHE B CA 1
ATOM 6157 C C . PHE B 1 37 ? 37.375 -14.062 18.594 1 94.19 37 PHE B C 1
ATOM 6159 O O . PHE B 1 37 ? 37.656 -14.195 17.406 1 94.19 37 PHE B O 1
ATOM 6166 N N . GLU B 1 38 ? 38.031 -13.359 19.375 1 93.75 38 GLU B N 1
ATOM 6167 C CA . GLU B 1 38 ? 39.188 -12.586 18.938 1 93.75 38 GLU B CA 1
ATOM 6168 C C . GLU B 1 38 ? 40.281 -13.492 18.391 1 93.75 38 GLU B C 1
ATOM 6170 O O . GLU B 1 38 ? 40.969 -13.156 17.422 1 93.75 38 GLU B O 1
ATOM 6175 N N . ASN B 1 39 ? 40.375 -14.555 19.078 1 92.81 39 ASN B N 1
ATOM 6176 C CA . ASN B 1 39 ? 41.375 -15.523 18.641 1 92.81 39 ASN B CA 1
ATOM 6177 C C . ASN B 1 39 ? 41.062 -16.062 17.25 1 92.81 39 ASN B C 1
ATOM 6179 O O . ASN B 1 39 ? 41.938 -16.156 16.406 1 92.81 39 ASN B O 1
ATOM 6183 N N . ILE B 1 40 ? 39.938 -16.312 17.125 1 93.81 40 ILE B N 1
ATOM 6184 C CA . ILE B 1 40 ? 39.5 -16.844 15.836 1 93.81 40 ILE B CA 1
ATOM 6185 C C . ILE B 1 40 ? 39.75 -15.812 14.742 1 93.81 40 ILE B C 1
ATOM 6187 O O . ILE B 1 40 ? 40.312 -16.141 13.68 1 93.81 40 ILE B O 1
ATOM 6191 N N . LEU B 1 41 ? 39.375 -14.609 14.969 1 94.56 41 LEU B N 1
ATOM 6192 C CA . LEU B 1 41 ? 39.562 -13.555 13.992 1 94.56 41 LEU B CA 1
ATOM 6193 C C . LEU B 1 41 ? 41.062 -13.359 13.711 1 94.56 41 LEU B C 1
ATOM 6195 O O . LEU B 1 41 ? 41.469 -13.094 12.57 1 94.56 41 LEU B O 1
ATOM 6199 N N . SER B 1 42 ? 41.812 -13.555 14.742 1 93.44 42 SER B N 1
ATOM 6200 C CA . SER B 1 42 ? 43.281 -13.43 14.594 1 93.44 42 SER B CA 1
ATOM 6201 C C . SER B 1 42 ? 43.844 -14.516 13.688 1 93.44 42 SER B C 1
ATOM 6203 O O . SER B 1 42 ? 44.688 -14.242 12.836 1 93.44 42 SER B O 1
ATOM 6205 N N . ILE B 1 43 ? 43.344 -15.633 13.891 1 93.12 43 ILE B N 1
ATOM 6206 C CA . ILE B 1 43 ? 43.781 -16.75 13.07 1 93.12 43 ILE B CA 1
ATOM 6207 C C . ILE B 1 43 ? 43.406 -16.516 11.609 1 93.12 43 ILE B C 1
ATOM 6209 O O . ILE B 1 43 ? 44.25 -16.672 10.719 1 93.12 43 ILE B O 1
ATOM 6213 N N . ILE B 1 44 ? 42.25 -16.094 11.375 1 92.94 44 ILE B N 1
ATOM 6214 C CA . ILE B 1 44 ? 41.75 -15.867 10.023 1 92.94 44 ILE B CA 1
ATOM 6215 C C . ILE B 1 44 ? 42.531 -14.719 9.383 1 92.94 44 ILE B C 1
ATOM 6217 O O . ILE B 1 44 ? 42.875 -14.789 8.203 1 92.94 44 ILE B O 1
ATOM 6221 N N . SER B 1 45 ? 42.812 -13.711 10.195 1 91.12 45 SER B N 1
ATOM 6222 C CA . SER B 1 45 ? 43.562 -12.57 9.688 1 91.12 45 SER B CA 1
ATOM 6223 C C . SER B 1 45 ? 44.938 -12.977 9.242 1 91.12 45 SER B C 1
ATOM 6225 O O . SER B 1 45 ? 45.469 -12.438 8.273 1 91.12 45 SER B O 1
ATOM 6227 N N . LYS B 1 46 ? 45.5 -13.984 9.883 1 89.69 46 LYS B N 1
ATOM 6228 C CA . LYS B 1 46 ? 46.844 -14.422 9.617 1 89.69 46 LYS B CA 1
ATOM 6229 C C . LYS B 1 46 ? 46.906 -15.414 8.461 1 89.69 46 LYS B C 1
ATOM 6231 O O . LYS B 1 46 ? 47.844 -15.383 7.652 1 89.69 46 LYS B O 1
ATOM 6236 N N . THR B 1 47 ? 45.844 -16.188 8.375 1 87.44 47 THR B N 1
ATOM 6237 C CA . THR B 1 47 ? 45.969 -17.312 7.453 1 87.44 47 THR B CA 1
ATOM 6238 C C . THR B 1 47 ? 45.062 -17.109 6.238 1 87.44 47 THR B C 1
ATOM 6240 O O . THR B 1 47 ? 45.219 -17.797 5.23 1 87.44 47 THR B O 1
ATOM 6243 N N . ASN B 1 48 ? 44.188 -16.25 6.379 1 87.62 48 ASN B N 1
ATOM 6244 C CA . ASN B 1 48 ? 43.156 -16.031 5.355 1 87.62 48 ASN B CA 1
ATOM 6245 C C . ASN B 1 48 ? 42.406 -17.328 5.023 1 87.62 48 ASN B C 1
ATOM 6247 O O . ASN B 1 48 ? 42.031 -17.562 3.871 1 87.62 48 ASN B O 1
ATOM 6251 N N . SER B 1 49 ? 42.375 -18.188 5.91 1 88.12 49 SER B N 1
ATOM 6252 C CA . SER B 1 49 ? 41.75 -19.484 5.746 1 88.12 49 SER B CA 1
ATOM 6253 C C . SER B 1 49 ? 41.125 -19.969 7.055 1 88.12 49 SER B C 1
ATOM 6255 O O . SER B 1 49 ? 41.469 -19.453 8.125 1 88.12 49 SER B O 1
ATOM 6257 N N . ILE B 1 50 ? 40.312 -20.953 6.93 1 90.56 50 ILE B N 1
ATOM 6258 C CA . ILE B 1 50 ? 39.688 -21.5 8.125 1 90.56 50 ILE B CA 1
ATOM 6259 C C . ILE B 1 50 ? 40.5 -22.688 8.633 1 90.56 50 ILE B C 1
ATOM 6261 O O . ILE B 1 50 ? 40.25 -23.219 9.719 1 90.56 50 ILE B O 1
ATOM 6265 N N . GLU B 1 51 ? 41.5 -23.125 7.895 1 90.06 51 GLU B N 1
ATOM 6266 C CA . GLU B 1 51 ? 42.281 -24.297 8.273 1 90.06 51 GLU B CA 1
ATOM 6267 C C . GLU B 1 51 ? 42.938 -24.094 9.633 1 90.06 51 GLU B C 1
ATOM 6269 O O . GLU B 1 51 ? 43 -25.016 10.445 1 90.06 51 GLU B O 1
ATOM 6274 N N . GLY B 1 52 ? 43.438 -22.922 9.797 1 90.62 52 GLY B N 1
ATOM 6275 C CA . GLY B 1 52 ? 44.031 -22.625 11.094 1 90.62 52 GLY B CA 1
ATOM 6276 C C . GLY B 1 52 ? 43.031 -22.734 12.242 1 90.62 52 GLY B C 1
ATOM 6277 O O . GLY B 1 52 ? 43.375 -23.188 13.336 1 90.62 52 GLY B O 1
ATOM 6278 N N . VAL B 1 53 ? 41.875 -22.344 11.969 1 93.56 53 VAL B N 1
ATOM 6279 C CA . VAL B 1 53 ? 40.844 -22.422 12.984 1 93.56 53 VAL B CA 1
ATOM 6280 C C . VAL B 1 53 ? 40.469 -23.875 13.242 1 93.56 53 VAL B C 1
ATOM 6282 O O . VAL B 1 53 ? 40.344 -24.297 14.398 1 93.56 53 VAL B O 1
ATOM 6285 N N . ILE B 1 54 ? 40.344 -24.609 12.258 1 94.44 54 ILE B N 1
ATOM 6286 C CA . ILE B 1 54 ? 40.062 -26.031 12.383 1 94.44 54 ILE B CA 1
ATOM 6287 C C . ILE B 1 54 ? 41.125 -26.734 13.195 1 94.44 54 ILE B C 1
ATOM 6289 O O . ILE B 1 54 ? 40.844 -27.5 14.109 1 94.44 54 ILE B O 1
ATOM 6293 N N . GLU B 1 55 ? 42.344 -26.422 12.898 1 91.69 55 GLU B N 1
ATOM 6294 C CA . GLU B 1 55 ? 43.469 -27.031 13.602 1 91.69 55 GLU B CA 1
ATOM 6295 C C . GLU B 1 55 ? 43.438 -26.703 15.094 1 91.69 55 GLU B C 1
ATOM 6297 O O . GLU B 1 55 ? 43.688 -27.562 15.938 1 91.69 55 GLU B O 1
ATOM 6302 N N . GLN B 1 56 ? 43.062 -25.609 15.312 1 90.25 56 GLN B N 1
ATOM 6303 C CA . GLN B 1 56 ? 43.094 -25.156 16.688 1 90.25 56 GLN B CA 1
ATOM 6304 C C . GLN B 1 56 ? 41.938 -25.75 17.484 1 90.25 56 GLN B C 1
ATOM 6306 O O . GLN B 1 56 ? 42.062 -26.062 18.672 1 90.25 56 GLN B O 1
ATOM 6311 N N . TYR B 1 57 ? 40.844 -25.875 16.875 1 91.81 57 TYR B N 1
ATOM 6312 C CA . TYR B 1 57 ? 39.656 -26.203 17.641 1 91.81 57 TYR B CA 1
ATOM 6313 C C . TYR B 1 57 ? 39.156 -27.594 17.312 1 91.81 57 TYR B C 1
ATOM 6315 O O . TYR B 1 57 ? 38.125 -28.016 17.797 1 91.81 57 TYR B O 1
ATOM 6323 N N . LYS B 1 58 ? 39.781 -28.297 16.547 1 89.88 58 LYS B N 1
ATOM 6324 C CA . LYS B 1 58 ? 39.344 -29.609 16.094 1 89.88 58 LYS B CA 1
ATOM 6325 C C . LYS B 1 58 ? 39.188 -30.578 17.25 1 89.88 58 LYS B C 1
ATOM 6327 O O . LYS B 1 58 ? 38.469 -31.578 17.141 1 89.88 58 LYS B O 1
ATOM 6332 N N . ASN B 1 59 ? 39.844 -30.344 18.344 1 89.75 59 ASN B N 1
ATOM 6333 C CA . ASN B 1 59 ? 39.75 -31.25 19.469 1 89.75 59 ASN B CA 1
ATOM 6334 C C . ASN B 1 59 ? 38.531 -30.938 20.344 1 89.75 59 ASN B C 1
ATOM 6336 O O . ASN B 1 59 ? 38.156 -31.734 21.219 1 89.75 59 ASN B O 1
ATOM 6340 N N . THR B 1 60 ? 37.969 -29.875 20.094 1 91.56 60 THR B N 1
ATOM 6341 C CA . THR B 1 60 ? 36.844 -29.453 20.922 1 91.56 60 THR B CA 1
ATOM 6342 C C . THR B 1 60 ? 35.531 -29.531 20.141 1 91.56 60 THR B C 1
ATOM 6344 O O . THR B 1 60 ? 34.5 -29.875 20.688 1 91.56 60 THR B O 1
ATOM 6347 N N . TYR B 1 61 ? 35.656 -29.203 18.875 1 92.62 61 TYR B N 1
ATOM 6348 C CA . TYR B 1 61 ? 34.5 -29.172 18.016 1 92.62 61 TYR B CA 1
ATOM 6349 C C . TYR B 1 61 ? 34.719 -29.984 16.75 1 92.62 61 TYR B C 1
ATOM 6351 O O . TYR B 1 61 ? 35.844 -30.219 16.344 1 92.62 61 TYR B O 1
ATOM 6359 N N . THR B 1 62 ? 33.562 -30.422 16.234 1 92.62 62 THR B N 1
ATOM 6360 C CA . THR B 1 62 ? 33.656 -31.094 14.93 1 92.62 62 THR B CA 1
ATOM 6361 C C . THR B 1 62 ? 33.938 -30.078 13.828 1 92.62 62 THR B C 1
ATOM 6363 O O . THR B 1 62 ? 33.688 -28.875 13.992 1 92.62 62 THR B O 1
ATOM 6366 N N . VAL B 1 63 ? 34.438 -30.562 12.758 1 88.94 63 VAL B N 1
ATOM 6367 C CA . VAL B 1 63 ? 34.75 -29.719 11.617 1 88.94 63 VAL B CA 1
ATOM 6368 C C . VAL B 1 63 ? 33.469 -29.047 11.102 1 88.94 63 VAL B C 1
ATOM 6370 O O . VAL B 1 63 ? 33.469 -27.875 10.727 1 88.94 63 VAL B O 1
ATOM 6373 N N . GLU B 1 64 ? 32.469 -29.781 11.133 1 89.75 64 GLU B N 1
ATOM 6374 C CA . GLU B 1 64 ? 31.188 -29.25 10.68 1 89.75 64 GLU B CA 1
ATOM 6375 C C . GLU B 1 64 ? 30.719 -28.094 11.57 1 89.75 64 GLU B C 1
ATOM 6377 O O . GLU B 1 64 ? 30.203 -27.094 11.07 1 89.75 64 GLU B O 1
ATOM 6382 N N . GLU B 1 65 ? 30.953 -28.266 12.805 1 89.75 65 GLU B N 1
ATOM 6383 C CA . GLU B 1 65 ? 30.562 -27.219 13.742 1 89.75 65 GLU B CA 1
ATOM 6384 C C . GLU B 1 65 ? 31.406 -25.953 13.531 1 89.75 65 GLU B C 1
ATOM 6386 O O . GLU B 1 65 ? 30.891 -24.844 13.633 1 89.75 65 GLU B O 1
ATOM 6391 N N . ILE B 1 66 ? 32.594 -26.219 13.242 1 92.44 66 ILE B N 1
ATOM 6392 C CA . ILE B 1 66 ? 33.5 -25.109 12.992 1 92.44 66 ILE B CA 1
ATOM 6393 C C . ILE B 1 66 ? 33.094 -24.391 11.711 1 92.44 66 ILE B C 1
ATOM 6395 O O . ILE B 1 66 ? 33.031 -23.156 11.672 1 92.44 66 ILE B O 1
ATOM 6399 N N . GLU B 1 67 ? 32.781 -25.141 10.797 1 89.94 67 GLU B N 1
ATOM 6400 C CA . GLU B 1 67 ? 32.375 -24.578 9.523 1 89.94 67 GLU B CA 1
ATOM 6401 C C . GLU B 1 67 ? 31.047 -23.812 9.664 1 89.94 67 GLU B C 1
ATOM 6403 O O . GLU B 1 67 ? 30.875 -22.75 9.062 1 89.94 67 GLU B O 1
ATOM 6408 N N . ASP B 1 68 ? 30.266 -24.359 10.453 1 90.12 68 ASP B N 1
ATOM 6409 C CA . ASP B 1 68 ? 28.984 -23.688 10.719 1 90.12 68 ASP B CA 1
ATOM 6410 C C . ASP B 1 68 ? 29.219 -22.344 11.406 1 90.12 68 ASP B C 1
ATOM 6412 O O . ASP B 1 68 ? 28.547 -21.359 11.078 1 90.12 68 ASP B O 1
ATOM 6416 N N . PHE B 1 69 ? 30.094 -22.375 12.25 1 91.62 69 PHE B N 1
ATOM 6417 C CA . PHE B 1 69 ? 30.422 -21.141 12.953 1 91.62 69 PHE B CA 1
ATOM 6418 C C . PHE B 1 69 ? 30.984 -20.109 11.992 1 91.62 69 PHE B C 1
ATOM 6420 O O . PHE B 1 69 ? 30.609 -18.938 12.031 1 91.62 69 PHE B O 1
ATOM 6427 N N . ILE B 1 70 ? 31.812 -20.578 11.18 1 92 70 ILE B N 1
ATOM 6428 C CA . ILE B 1 70 ? 32.438 -19.688 10.203 1 92 70 ILE B CA 1
ATOM 6429 C C . ILE B 1 70 ? 31.375 -19.172 9.227 1 92 70 ILE B C 1
ATOM 6431 O O . ILE B 1 70 ? 31.391 -17.984 8.875 1 92 70 ILE B O 1
ATOM 6435 N N . LYS B 1 71 ? 30.578 -20.016 8.922 1 90.19 71 LYS B N 1
ATOM 6436 C CA . LYS B 1 71 ? 29.484 -19.609 8.047 1 90.19 71 LYS B CA 1
ATOM 6437 C C . LYS B 1 71 ? 28.625 -18.531 8.703 1 90.19 71 LYS B C 1
ATOM 6439 O O . LYS B 1 71 ? 28.188 -17.578 8.039 1 90.19 71 LYS B O 1
ATOM 6444 N N . ASN B 1 72 ? 28.438 -18.641 9.906 1 91.12 72 ASN B N 1
ATOM 6445 C CA . ASN B 1 72 ? 27.688 -17.625 10.648 1 91.12 72 ASN B CA 1
ATOM 6446 C C . ASN B 1 72 ? 28.422 -16.281 10.641 1 91.12 72 ASN B C 1
ATOM 6448 O O . ASN B 1 72 ? 27.781 -15.234 10.539 1 91.12 72 ASN B O 1
ATOM 6452 N N . LEU B 1 73 ? 29.734 -16.375 10.789 1 92.44 73 LEU B N 1
ATOM 6453 C CA . LEU B 1 73 ? 30.516 -15.148 10.766 1 92.44 73 LEU B CA 1
ATOM 6454 C C . LEU B 1 73 ? 30.438 -14.484 9.391 1 92.44 73 LEU B C 1
ATOM 6456 O O . LEU B 1 73 ? 30.484 -13.258 9.289 1 92.44 73 LEU B O 1
ATOM 6460 N N . VAL B 1 74 ? 30.281 -15.312 8.383 1 90.19 74 VAL B N 1
ATOM 6461 C CA . VAL B 1 74 ? 30.141 -14.789 7.031 1 90.19 74 VAL B CA 1
ATOM 6462 C C . VAL B 1 74 ? 28.75 -14.164 6.859 1 90.19 74 VAL B C 1
ATOM 6464 O O . VAL B 1 74 ? 28.625 -13.062 6.324 1 90.19 74 VAL B O 1
ATOM 6467 N N . ASN B 1 75 ? 27.812 -14.828 7.445 1 87.5 75 ASN B N 1
ATOM 6468 C CA . ASN B 1 75 ? 26.438 -14.328 7.383 1 87.5 75 ASN B CA 1
ATOM 6469 C C . ASN B 1 75 ? 26.297 -12.992 8.117 1 87.5 75 ASN B C 1
ATOM 6471 O O . ASN B 1 75 ? 25.531 -12.125 7.691 1 87.5 75 ASN B O 1
ATOM 6475 N N . GLU B 1 76 ? 27.062 -12.859 9.18 1 89.5 76 GLU B N 1
ATOM 6476 C CA . GLU B 1 76 ? 27.031 -11.633 9.977 1 89.5 76 GLU B CA 1
ATOM 6477 C C . GLU B 1 76 ? 27.969 -10.578 9.414 1 89.5 76 GLU B C 1
ATOM 6479 O O . GLU B 1 76 ? 28.141 -9.516 10.008 1 89.5 76 GLU B O 1
ATOM 6484 N N . GLU B 1 77 ? 28.672 -10.953 8.328 1 87.5 77 GLU B N 1
ATOM 6485 C CA . GLU B 1 77 ? 29.547 -10.062 7.566 1 87.5 77 GLU B CA 1
ATOM 6486 C C . GLU B 1 77 ? 30.828 -9.742 8.344 1 87.5 77 GLU B C 1
ATOM 6488 O O . GLU B 1 77 ? 31.469 -8.719 8.109 1 87.5 77 GLU B O 1
ATOM 6493 N N . VAL B 1 78 ? 31.109 -10.602 9.297 1 91.88 78 VAL B N 1
ATOM 6494 C CA . VAL B 1 78 ? 32.375 -10.477 10.016 1 91.88 78 VAL B CA 1
ATOM 6495 C C . VAL B 1 78 ? 33.531 -10.961 9.133 1 91.88 78 VAL B C 1
ATOM 6497 O O . VAL B 1 78 ? 34.594 -10.352 9.117 1 91.88 78 VAL B O 1
ATOM 6500 N N . LEU B 1 79 ? 33.156 -12.047 8.43 1 91.62 79 LEU B N 1
ATOM 6501 C CA . LEU B 1 79 ? 34.125 -12.609 7.504 1 91.62 79 LEU B CA 1
ATOM 6502 C C . LEU B 1 79 ? 33.656 -12.453 6.062 1 91.62 79 LEU B C 1
ATOM 6504 O O . LEU B 1 79 ? 32.469 -12.539 5.777 1 91.62 79 LEU B O 1
ATOM 6508 N N . LEU B 1 80 ? 34.531 -12.156 5.254 1 87.75 80 LEU B N 1
ATOM 6509 C CA . LEU B 1 80 ? 34.312 -12.094 3.812 1 87.75 80 LEU B CA 1
ATOM 6510 C C . LEU B 1 80 ? 34.875 -13.336 3.123 1 87.75 80 LEU B C 1
ATOM 6512 O O . LEU B 1 80 ? 35.969 -13.82 3.479 1 87.75 80 LEU B O 1
ATOM 6516 N N . GLU B 1 81 ? 34.094 -13.906 2.227 1 84.06 81 GLU B N 1
ATOM 6517 C CA . GLU B 1 81 ? 34.469 -15.102 1.471 1 84.06 81 GLU B CA 1
ATOM 6518 C C . GLU B 1 81 ? 34.75 -14.758 0.01 1 84.06 81 GLU B C 1
ATOM 6520 O O . GLU B 1 81 ? 34 -14.008 -0.615 1 84.06 81 GLU B O 1
ATOM 6525 N N . GLU B 1 82 ? 35.906 -15.078 -0.499 1 75.31 82 GLU B N 1
ATOM 6526 C CA . GLU B 1 82 ? 36.312 -14.82 -1.883 1 75.31 82 GLU B CA 1
ATOM 6527 C C . GLU B 1 82 ? 36.531 -16.125 -2.645 1 75.31 82 GLU B C 1
ATOM 6529 O O . GLU B 1 82 ? 37.281 -16.984 -2.188 1 75.31 82 GLU B O 1
ATOM 6534 N N . ALA B 1 83 ? 35.812 -16.234 -3.744 1 63.53 83 ALA B N 1
ATOM 6535 C CA . ALA B 1 83 ? 36.031 -17.391 -4.617 1 63.53 83 ALA B CA 1
ATOM 6536 C C . ALA B 1 83 ? 37.156 -17.109 -5.633 1 63.53 83 ALA B C 1
ATOM 6538 O O . ALA B 1 83 ? 37.25 -15.992 -6.152 1 63.53 83 ALA B O 1
ATOM 6539 N N . ILE B 1 84 ? 38.219 -17.844 -5.727 1 57.81 84 ILE B N 1
ATOM 6540 C CA . ILE B 1 84 ? 39.25 -17.734 -6.754 1 57.81 84 ILE B CA 1
ATOM 6541 C C . ILE B 1 84 ? 38.812 -18.484 -8.008 1 57.81 84 ILE B C 1
ATOM 6543 O O . ILE B 1 84 ? 38.656 -19.719 -7.98 1 57.81 84 ILE B O 1
ATOM 6547 N N . ILE B 1 85 ? 38.094 -17.812 -8.836 1 60.19 85 ILE B N 1
ATOM 6548 C CA . ILE B 1 85 ? 37.719 -18.547 -10.047 1 60.19 85 ILE B CA 1
ATOM 6549 C C . ILE B 1 85 ? 38.656 -18.156 -11.195 1 60.19 85 ILE B C 1
ATOM 6551 O O . ILE B 1 85 ? 38.75 -16.969 -11.539 1 60.19 85 ILE B O 1
ATOM 6555 N N . LYS B 1 86 ? 39.781 -18.75 -11.492 1 58.25 86 LYS B N 1
ATOM 6556 C CA . LYS B 1 86 ? 40.594 -18.5 -12.688 1 58.25 86 LYS B CA 1
ATOM 6557 C C . LYS B 1 86 ? 40.062 -19.281 -13.883 1 58.25 86 LYS B C 1
ATOM 6559 O O . LYS B 1 86 ? 39.906 -20.516 -13.812 1 58.25 86 LYS B O 1
ATOM 6564 N N . SER B 1 87 ? 39.094 -18.609 -14.75 1 67.81 87 SER B N 1
ATOM 6565 C CA . SER B 1 87 ? 38.688 -19.344 -15.938 1 67.81 87 SER B CA 1
ATOM 6566 C C . SER B 1 87 ? 39.125 -18.641 -17.219 1 67.81 87 SER B C 1
ATOM 6568 O O . SER B 1 87 ? 39.25 -17.406 -17.234 1 67.81 87 SER B O 1
ATOM 6570 N N . ASP B 1 88 ? 39.719 -19.25 -18.172 1 82.5 88 ASP B N 1
ATOM 6571 C CA . ASP B 1 88 ? 39.969 -18.766 -19.531 1 82.5 88 ASP B CA 1
ATOM 6572 C C . ASP B 1 88 ? 38.688 -18.812 -20.375 1 82.5 88 ASP B C 1
ATOM 6574 O O . ASP B 1 88 ? 38.375 -19.844 -20.969 1 82.5 88 ASP B O 1
ATOM 6578 N N . ILE B 1 89 ? 37.938 -17.797 -20.484 1 92.81 89 ILE B N 1
ATOM 6579 C CA . ILE B 1 89 ? 36.688 -17.719 -21.234 1 92.81 89 ILE B CA 1
ATOM 6580 C C . ILE B 1 89 ? 36.938 -17.016 -22.562 1 92.81 89 ILE B C 1
ATOM 6582 O O . ILE B 1 89 ? 37.469 -15.906 -22.609 1 92.81 89 ILE B O 1
ATOM 6586 N N . LYS B 1 90 ? 36.562 -17.641 -23.625 1 93.5 90 LYS B N 1
ATOM 6587 C CA . LYS B 1 90 ? 36.656 -17.047 -24.953 1 93.5 90 LYS B CA 1
ATOM 6588 C C . LYS B 1 90 ? 35.375 -16.312 -25.328 1 93.5 90 LYS B C 1
ATOM 6590 O O . LYS B 1 90 ? 34.312 -16.906 -25.391 1 93.5 90 LYS B O 1
ATOM 6595 N N . VAL B 1 91 ? 35.562 -15.055 -25.641 1 95.5 91 VAL B N 1
ATOM 6596 C CA . VAL B 1 91 ? 34.406 -14.203 -25.922 1 95.5 91 VAL B CA 1
ATOM 6597 C C . VAL B 1 91 ? 34.531 -13.586 -27.312 1 95.5 91 VAL B C 1
ATOM 6599 O O . VAL B 1 91 ? 35.531 -12.93 -27.609 1 95.5 91 VAL B O 1
ATOM 6602 N N . ALA B 1 92 ? 33.562 -13.844 -28.156 1 94.94 92 ALA B N 1
ATOM 6603 C CA . ALA B 1 92 ? 33.438 -13.109 -29.406 1 94.94 92 ALA B CA 1
ATOM 6604 C C . ALA B 1 92 ? 32.781 -11.75 -29.188 1 94.94 92 ALA B C 1
ATOM 6606 O O . ALA B 1 92 ? 31.734 -11.672 -28.547 1 94.94 92 ALA B O 1
ATOM 6607 N N . VAL B 1 93 ? 33.375 -10.766 -29.641 1 95.94 93 VAL B N 1
ATOM 6608 C CA . VAL B 1 93 ? 32.781 -9.43 -29.562 1 95.94 93 VAL B CA 1
ATOM 6609 C C . VAL B 1 93 ? 32.25 -9.016 -30.922 1 95.94 93 VAL B C 1
ATOM 6611 O O . VAL B 1 93 ? 32.969 -9.039 -31.922 1 95.94 93 VAL B O 1
ATOM 6614 N N . ILE B 1 94 ? 31.031 -8.727 -30.969 1 95.25 94 ILE B N 1
ATOM 6615 C CA . ILE B 1 94 ? 30.406 -8.156 -32.156 1 95.25 94 ILE B CA 1
ATOM 6616 C C . ILE B 1 94 ? 30.078 -6.684 -31.906 1 95.25 94 ILE B C 1
ATOM 6618 O O . ILE B 1 94 ? 29.281 -6.363 -31.016 1 95.25 94 ILE B O 1
ATOM 6622 N N . GLY B 1 95 ? 30.641 -5.832 -32.562 1 94.44 95 GLY B N 1
ATOM 6623 C CA . GLY B 1 95 ? 30.438 -4.402 -32.375 1 94.44 95 GLY B CA 1
ATOM 6624 C C . GLY B 1 95 ? 31.5 -3.562 -33.062 1 94.44 95 GLY B C 1
ATOM 6625 O O . GLY B 1 95 ? 32.094 -3.986 -34.062 1 94.44 95 GLY B O 1
ATOM 6626 N N . SER B 1 96 ? 31.703 -2.381 -32.594 1 94 96 SER B N 1
ATOM 6627 C CA . SER B 1 96 ? 32.656 -1.487 -33.219 1 94 96 SER B CA 1
ATOM 6628 C C . SER B 1 96 ? 34.094 -1.83 -32.812 1 94 96 SER B C 1
ATOM 6630 O O . SER B 1 96 ? 34.312 -2.396 -31.734 1 94 96 SER B O 1
ATOM 6632 N N . GLU B 1 97 ? 34.938 -1.471 -33.625 1 94.25 97 GLU B N 1
ATOM 6633 C CA . GLU B 1 97 ? 36.344 -1.686 -33.375 1 94.25 97 GLU B CA 1
ATOM 6634 C C . GLU B 1 97 ? 36.812 -0.939 -32.094 1 94.25 97 GLU B C 1
ATOM 6636 O O . GLU B 1 97 ? 37.531 -1.482 -31.281 1 94.25 97 GLU B O 1
ATOM 6641 N N . ASP B 1 98 ? 36.312 0.134 -32.031 1 94.25 98 ASP B N 1
ATOM 6642 C CA . ASP B 1 98 ? 36.688 0.947 -30.891 1 94.25 98 ASP B CA 1
ATOM 6643 C C . ASP B 1 98 ? 36.219 0.294 -29.578 1 94.25 98 ASP B C 1
ATOM 6645 O O . ASP B 1 98 ? 36.969 0.227 -28.609 1 94.25 98 ASP B O 1
ATOM 6649 N N . ASN B 1 99 ? 35.031 -0.138 -29.609 1 96.25 99 ASN B N 1
ATOM 6650 C CA . ASN B 1 99 ? 34.5 -0.795 -28.422 1 96.25 99 ASN B CA 1
ATOM 6651 C C . ASN B 1 99 ? 35.25 -2.09 -28.125 1 96.25 99 ASN B C 1
ATOM 6653 O O . ASN B 1 99 ? 35.531 -2.385 -26.953 1 96.25 99 ASN B O 1
ATOM 6657 N N . TYR B 1 100 ? 35.688 -2.812 -29.172 1 95.5 100 TYR B N 1
ATOM 6658 C CA . TYR B 1 100 ? 36.469 -4.031 -29 1 95.5 100 TYR B CA 1
ATOM 6659 C C . TYR B 1 100 ? 37.812 -3.734 -28.344 1 95.5 100 TYR B C 1
ATOM 6661 O O . TYR B 1 100 ? 38.188 -4.414 -27.391 1 95.5 100 TYR B O 1
ATOM 6669 N N . HIS B 1 101 ? 38.406 -2.707 -28.797 1 96.31 101 HIS B N 1
ATOM 6670 C CA . HIS B 1 101 ? 39.719 -2.373 -28.25 1 96.31 101 HIS B CA 1
ATOM 6671 C C . HIS B 1 101 ? 39.594 -1.932 -26.797 1 96.31 101 HIS B C 1
ATOM 6673 O O . HIS B 1 101 ? 40.438 -2.295 -25.969 1 96.31 101 HIS B O 1
ATOM 6679 N N . PHE B 1 102 ? 38.594 -1.242 -26.578 1 95.12 102 PHE B N 1
ATOM 6680 C CA . PHE B 1 102 ? 38.375 -0.85 -25.188 1 95.12 102 PHE B CA 1
ATOM 6681 C C . PHE B 1 102 ? 38.188 -2.076 -24.297 1 95.12 102 PHE B C 1
ATOM 6683 O O . PHE B 1 102 ? 38.844 -2.18 -23.266 1 95.12 102 PHE B O 1
ATOM 6690 N N . ILE B 1 103 ? 37.406 -2.979 -24.719 1 97.19 103 ILE B N 1
ATOM 6691 C CA . ILE B 1 103 ? 37.062 -4.176 -23.953 1 97.19 103 ILE B CA 1
ATOM 6692 C C . ILE B 1 103 ? 38.312 -5.035 -23.766 1 97.19 103 ILE B C 1
ATOM 6694 O O . ILE B 1 103 ? 38.625 -5.469 -22.656 1 97.19 103 ILE B O 1
ATOM 6698 N N . LYS B 1 104 ? 39.031 -5.25 -24.828 1 95.38 104 LYS B N 1
ATOM 6699 C CA . LYS B 1 104 ? 40.25 -6.059 -24.797 1 95.38 104 LYS B CA 1
ATOM 6700 C C . LYS B 1 104 ? 41.312 -5.438 -23.875 1 95.38 104 LYS B C 1
ATOM 6702 O O . LYS B 1 104 ? 41.938 -6.137 -23.094 1 95.38 104 LYS B O 1
ATOM 6707 N N . ASP B 1 105 ? 41.438 -4.191 -23.953 1 94.62 105 ASP B N 1
ATOM 6708 C CA . ASP B 1 105 ? 42.438 -3.494 -23.172 1 94.62 105 ASP B CA 1
ATOM 6709 C C . ASP B 1 105 ? 42.125 -3.592 -21.672 1 94.62 105 ASP B C 1
ATOM 6711 O O . ASP B 1 105 ? 43.031 -3.736 -20.859 1 94.62 105 ASP B O 1
ATOM 6715 N N . ARG B 1 106 ? 40.938 -3.59 -21.406 1 93.06 106 ARG B N 1
ATOM 6716 C CA . ARG B 1 106 ? 40.531 -3.504 -20 1 93.06 106 ARG B CA 1
ATOM 6717 C C . ARG B 1 106 ? 40.375 -4.895 -19.391 1 93.06 106 ARG B C 1
ATOM 6719 O O . ARG B 1 106 ? 40.656 -5.09 -18.203 1 93.06 106 ARG B O 1
ATOM 6726 N N . PHE B 1 107 ? 39.969 -5.809 -20.219 1 93.81 107 PHE B N 1
ATOM 6727 C CA . PHE B 1 107 ? 39.594 -7.086 -19.625 1 93.81 107 PHE B CA 1
ATOM 6728 C C . PHE B 1 107 ? 40.375 -8.234 -20.266 1 93.81 107 PHE B C 1
ATOM 6730 O O . PHE B 1 107 ? 40.125 -9.398 -19.953 1 93.81 107 PHE B O 1
ATOM 6737 N N . GLY B 1 108 ? 41.312 -7.996 -21.031 1 91 108 GLY B N 1
ATOM 6738 C CA . GLY B 1 108 ? 42.062 -9.008 -21.781 1 91 108 GLY B CA 1
ATOM 6739 C C . GLY B 1 108 ? 42.875 -9.93 -20.906 1 91 108 GLY B C 1
ATOM 6740 O O . GLY B 1 108 ? 43.312 -10.992 -21.344 1 91 108 GLY B O 1
ATOM 6741 N N . LYS B 1 109 ? 43.031 -9.641 -19.719 1 88.5 109 LYS B N 1
ATOM 6742 C CA . LYS B 1 109 ? 43.781 -10.492 -18.812 1 88.5 109 LYS B CA 1
ATOM 6743 C C . LYS B 1 109 ? 42.906 -11.617 -18.266 1 88.5 109 LYS B C 1
ATOM 6745 O O . LYS B 1 109 ? 43.406 -12.695 -17.922 1 88.5 109 LYS B O 1
ATOM 6750 N N . ASP B 1 110 ? 41.719 -11.344 -18.266 1 87.94 110 ASP B N 1
ATOM 6751 C CA . ASP B 1 110 ? 40.812 -12.289 -17.625 1 87.94 110 ASP B CA 1
ATOM 6752 C C . ASP B 1 110 ? 40.031 -13.07 -18.688 1 87.94 110 ASP B C 1
ATOM 6754 O O . ASP B 1 110 ? 39.5 -14.164 -18.391 1 87.94 110 ASP B O 1
ATOM 6758 N N . PHE B 1 111 ? 39.938 -12.508 -19.859 1 93.75 111 PHE B N 1
ATOM 6759 C CA . PHE B 1 111 ? 39.156 -13.086 -20.938 1 93.75 111 PHE B CA 1
ATOM 6760 C C . PHE B 1 111 ? 39.938 -13.078 -22.25 1 93.75 111 PHE B C 1
ATOM 6762 O O . PHE B 1 111 ? 40.844 -12.25 -22.422 1 93.75 111 PHE B O 1
ATOM 6769 N N . SER B 1 112 ? 39.625 -13.945 -23.016 1 93.62 112 SER B N 1
ATOM 6770 C CA . SER B 1 112 ? 40.125 -13.93 -24.391 1 93.62 112 SER B CA 1
ATOM 6771 C C . SER B 1 112 ? 39.062 -13.383 -25.359 1 93.62 112 SER B C 1
ATOM 6773 O O . SER B 1 112 ? 38.062 -14.039 -25.609 1 93.62 112 SER B O 1
ATOM 6775 N N . PHE B 1 113 ? 39.375 -12.258 -25.891 1 94.5 113 PHE B N 1
ATOM 6776 C CA . PHE B 1 113 ? 38.406 -11.594 -26.766 1 94.5 113 PHE B CA 1
ATOM 6777 C C . PHE B 1 113 ? 38.875 -11.68 -28.219 1 94.5 113 PHE B C 1
ATOM 6779 O O . PHE B 1 113 ? 40.062 -11.57 -28.516 1 94.5 113 PHE B O 1
ATOM 6786 N N . GLU B 1 114 ? 37.875 -11.781 -29.031 1 93.5 114 GLU B N 1
ATOM 6787 C CA . GLU B 1 114 ? 38.125 -11.68 -30.469 1 93.5 114 GLU B CA 1
ATOM 6788 C C . GLU B 1 114 ? 36.969 -10.945 -31.156 1 93.5 114 GLU B C 1
ATOM 6790 O O . GLU B 1 114 ? 35.781 -11.211 -30.875 1 93.5 114 GLU B O 1
ATOM 6795 N N . LEU B 1 115 ? 37.281 -10.055 -31.906 1 91.88 115 LEU B N 1
ATOM 6796 C CA . LEU B 1 115 ? 36.281 -9.375 -32.719 1 91.88 115 LEU B CA 1
ATOM 6797 C C . LEU B 1 115 ? 35.844 -10.273 -33.875 1 91.88 115 LEU B C 1
ATOM 6799 O O . LEU B 1 115 ? 36.656 -10.672 -34.719 1 91.88 115 LEU B O 1
ATOM 6803 N N . SER B 1 116 ? 34.719 -10.625 -33.844 1 84.19 116 SER B N 1
ATOM 6804 C CA . SER B 1 116 ? 34.281 -11.609 -34.812 1 84.19 116 SER B CA 1
ATOM 6805 C C . SER B 1 116 ? 32.781 -11.453 -35.125 1 84.19 116 SER B C 1
ATOM 6807 O O . SER B 1 116 ? 32 -11.141 -34.25 1 84.19 116 SER B O 1
ATOM 6809 N N . ASP B 1 117 ? 32.562 -11.586 -36.375 1 78.12 117 ASP B N 1
ATOM 6810 C CA . ASP B 1 117 ? 31.172 -11.68 -36.781 1 78.12 117 ASP B CA 1
ATOM 6811 C C . ASP B 1 117 ? 30.703 -13.133 -36.75 1 78.12 117 ASP B C 1
ATOM 6813 O O . ASP B 1 117 ? 29.5 -13.398 -36.875 1 78.12 117 ASP B O 1
ATOM 6817 N N . LEU B 1 118 ? 31.719 -14.047 -36.625 1 68.38 118 LEU B N 1
ATOM 6818 C CA . LEU B 1 118 ? 31.469 -15.484 -36.594 1 68.38 118 LEU B CA 1
ATOM 6819 C C . LEU B 1 118 ? 31.531 -16.031 -35.156 1 68.38 118 LEU B C 1
ATOM 6821 O O . LEU B 1 118 ? 32.438 -15.688 -34.406 1 68.38 118 LEU B O 1
ATOM 6825 N N . VAL B 1 119 ? 30.531 -16.625 -34.625 1 72.06 119 VAL B N 1
ATOM 6826 C CA . VAL B 1 119 ? 30.406 -16.891 -33.188 1 72.06 119 VAL B CA 1
ATOM 6827 C C . VAL B 1 119 ? 30.656 -18.375 -32.938 1 72.06 119 VAL B C 1
ATOM 6829 O O . VAL B 1 119 ? 30.25 -18.906 -31.906 1 72.06 119 VAL B O 1
ATOM 6832 N N . ASP B 1 120 ? 31.531 -19.109 -33.844 1 83.19 120 ASP B N 1
ATOM 6833 C CA . ASP B 1 120 ? 31.781 -20.5 -33.531 1 83.19 120 ASP B CA 1
ATOM 6834 C C . ASP B 1 120 ? 33 -20.656 -32.625 1 83.19 120 ASP B C 1
ATOM 6836 O O . ASP B 1 120 ? 34 -19.953 -32.812 1 83.19 120 ASP B O 1
ATOM 6840 N N . GLY B 1 121 ? 32.875 -21.469 -31.703 1 86.75 121 GLY B N 1
ATOM 6841 C CA . GLY B 1 121 ? 34 -21.844 -30.859 1 86.75 121 GLY B CA 1
ATOM 6842 C C . GLY B 1 121 ? 34.188 -20.906 -29.688 1 86.75 121 GLY B C 1
ATOM 6843 O O . GLY B 1 121 ? 35.281 -20.859 -29.078 1 86.75 121 GLY B O 1
ATOM 6844 N N . TYR B 1 122 ? 33.25 -20.125 -29.5 1 92.69 122 TYR B N 1
ATOM 6845 C CA . TYR B 1 122 ? 33.344 -19.203 -28.359 1 92.69 122 TYR B CA 1
ATOM 6846 C C . TYR B 1 122 ? 32.406 -19.641 -27.234 1 92.69 122 TYR B C 1
ATOM 6848 O O . TYR B 1 122 ? 31.406 -20.328 -27.469 1 92.69 122 TYR B O 1
ATOM 6856 N N . ASP B 1 123 ? 32.812 -19.25 -26.094 1 92.94 123 ASP B N 1
ATOM 6857 C CA . ASP B 1 123 ? 32 -19.578 -24.922 1 92.94 123 ASP B CA 1
ATOM 6858 C C . ASP B 1 123 ? 30.812 -18.641 -24.797 1 92.94 123 ASP B C 1
ATOM 6860 O O . ASP B 1 123 ? 29.734 -19.047 -24.359 1 92.94 123 ASP B O 1
ATOM 6864 N N . CYS B 1 124 ? 31.031 -17.422 -25.141 1 95.12 124 CYS B N 1
ATOM 6865 C CA . CYS B 1 124 ? 30 -16.391 -25.125 1 95.12 124 CYS B CA 1
ATOM 6866 C C . CYS B 1 124 ? 30.25 -15.344 -26.203 1 95.12 124 CYS B C 1
ATOM 6868 O O . CYS B 1 124 ? 31.359 -15.266 -26.75 1 95.12 124 CYS B O 1
ATOM 6870 N N . VAL B 1 125 ? 29.188 -14.562 -26.469 1 96.38 125 VAL B N 1
ATOM 6871 C CA . VAL B 1 125 ? 29.297 -13.453 -27.422 1 96.38 125 VAL B CA 1
ATOM 6872 C C . VAL B 1 125 ? 28.891 -12.156 -26.734 1 96.38 125 VAL B C 1
ATOM 6874 O O . VAL B 1 125 ? 27.859 -12.094 -26.047 1 96.38 125 VAL B O 1
ATOM 6877 N N . LEU B 1 126 ? 29.656 -11.219 -26.797 1 97.31 126 LEU B N 1
ATOM 6878 C CA . LEU B 1 126 ? 29.359 -9.875 -26.312 1 97.31 126 LEU B CA 1
ATOM 6879 C C . LEU B 1 126 ? 28.984 -8.953 -27.484 1 97.31 126 LEU B C 1
ATOM 6881 O O . LEU B 1 126 ? 29.797 -8.711 -28.375 1 97.31 126 LEU B O 1
ATOM 6885 N N . LEU B 1 127 ? 27.812 -8.508 -27.5 1 97.12 127 LEU B N 1
ATOM 6886 C CA . LEU B 1 127 ? 27.391 -7.477 -28.438 1 97.12 127 LEU B CA 1
ATOM 6887 C C . LEU B 1 127 ? 27.672 -6.082 -27.891 1 97.12 127 LEU B C 1
ATOM 6889 O O . LEU B 1 127 ? 27.031 -5.648 -26.922 1 97.12 127 LEU B O 1
ATOM 6893 N N . ALA B 1 128 ? 28.578 -5.457 -28.422 1 97.19 128 ALA B N 1
ATOM 6894 C CA . ALA B 1 128 ? 28.969 -4.109 -28.031 1 97.19 128 ALA B CA 1
ATOM 6895 C C . ALA B 1 128 ? 28.984 -3.168 -29.234 1 97.19 128 ALA B C 1
ATOM 6897 O O . ALA B 1 128 ? 30.031 -2.678 -29.641 1 97.19 128 ALA B O 1
ATOM 6898 N N . PRO B 1 129 ? 27.875 -2.844 -29.656 1 94.62 129 PRO B N 1
ATOM 6899 C CA . PRO B 1 129 ? 27.781 -2.082 -30.906 1 94.62 129 PRO B CA 1
ATOM 6900 C C . PRO B 1 129 ? 28.109 -0.603 -30.719 1 94.62 129 PRO B C 1
ATOM 6902 O O . PRO B 1 129 ? 28.062 -0.094 -29.594 1 94.62 129 PRO B O 1
ATOM 6905 N N . GLY B 1 130 ? 28.562 -0.064 -31.828 1 94.94 130 GLY B N 1
ATOM 6906 C CA . GLY B 1 130 ? 28.422 1.375 -32 1 94.94 130 GLY B CA 1
ATOM 6907 C C . GLY B 1 130 ? 27.062 1.794 -32.5 1 94.94 130 GLY B C 1
ATOM 6908 O O . GLY B 1 130 ? 26.031 1.45 -31.891 1 94.94 130 GLY B O 1
ATOM 6909 N N . ASN B 1 131 ? 27.016 2.307 -33.656 1 93.19 131 ASN B N 1
ATOM 6910 C CA . ASN B 1 131 ? 25.719 2.607 -34.281 1 93.19 131 ASN B CA 1
ATOM 6911 C C . ASN B 1 131 ? 25.031 1.344 -34.781 1 93.19 131 ASN B C 1
ATOM 6913 O O . ASN B 1 131 ? 25.656 0.542 -35.469 1 93.19 131 ASN B O 1
ATOM 6917 N N . MET B 1 132 ? 23.828 1.231 -34.406 1 93.62 132 MET B N 1
ATOM 6918 C CA . MET B 1 132 ? 23.062 0.057 -34.812 1 93.62 132 MET B CA 1
ATOM 6919 C C . MET B 1 132 ? 21.578 0.375 -34.875 1 93.62 132 MET B C 1
ATOM 6921 O O . MET B 1 132 ? 21.047 1.062 -34 1 93.62 132 MET B O 1
ATOM 6925 N N . THR B 1 133 ? 20.984 -0.144 -35.812 1 94.06 133 THR B N 1
ATOM 6926 C CA . THR B 1 133 ? 19.547 0.07 -35.969 1 94.06 133 THR B CA 1
ATOM 6927 C C . THR B 1 133 ? 18.766 -1.114 -35.406 1 94.06 133 THR B C 1
ATOM 6929 O O . THR B 1 133 ? 19.344 -2.172 -35.156 1 94.06 133 THR B O 1
ATOM 6932 N N . TYR B 1 134 ? 17.484 -0.957 -35.25 1 94.06 134 TYR B N 1
ATOM 6933 C CA . TYR B 1 134 ? 16.594 -2.031 -34.812 1 94.06 134 TYR B CA 1
ATOM 6934 C C . TYR B 1 134 ? 16.625 -3.203 -35.781 1 94.06 134 TYR B C 1
ATOM 6936 O O . TYR B 1 134 ? 16.625 -4.363 -35.375 1 94.06 134 TYR B O 1
ATOM 6944 N N . GLY B 1 135 ? 16.672 -2.865 -37.062 1 95.94 135 GLY B N 1
ATOM 6945 C CA . GLY B 1 135 ? 16.766 -3.924 -38.031 1 95.94 135 GLY B CA 1
ATOM 6946 C C . GLY B 1 135 ? 18.016 -4.762 -37.906 1 95.94 135 GLY B C 1
ATOM 6947 O O . GLY B 1 135 ? 17.969 -5.988 -38 1 95.94 135 GLY B O 1
ATOM 6948 N N . GLU B 1 136 ? 19.062 -4.109 -37.688 1 95.12 136 GLU B N 1
ATOM 6949 C CA . GLU B 1 136 ? 20.344 -4.789 -37.594 1 95.12 136 GLU B CA 1
ATOM 6950 C C . GLU B 1 136 ? 20.391 -5.695 -36.375 1 95.12 136 GLU B C 1
ATOM 6952 O O . GLU B 1 136 ? 20.922 -6.812 -36.438 1 95.12 136 GLU B O 1
ATOM 6957 N N . VAL B 1 137 ? 19.938 -5.238 -35.344 1 94 137 VAL B N 1
ATOM 6958 C CA . VAL B 1 137 ? 19.984 -6.039 -34.125 1 94 137 VAL B CA 1
ATOM 6959 C C . VAL B 1 137 ? 19.094 -7.273 -34.281 1 94 137 VAL B C 1
ATOM 6961 O O . VAL B 1 137 ? 19.438 -8.359 -33.812 1 94 137 VAL B O 1
ATOM 6964 N N . ILE B 1 138 ? 17.969 -7.121 -34.875 1 96 138 ILE B N 1
ATOM 6965 C CA . ILE B 1 138 ? 17.094 -8.258 -35.094 1 96 138 ILE B CA 1
ATOM 6966 C C . ILE B 1 138 ? 17.797 -9.305 -35.969 1 96 138 ILE B C 1
ATOM 6968 O O . ILE B 1 138 ? 17.719 -10.5 -35.688 1 96 138 ILE B O 1
ATOM 6972 N N . GLU B 1 139 ? 18.516 -8.836 -36.938 1 94.69 139 GLU B N 1
ATOM 6973 C CA . GLU B 1 139 ? 19.266 -9.742 -37.812 1 94.69 139 GLU B CA 1
ATOM 6974 C C . GLU B 1 139 ? 20.359 -10.469 -37.031 1 94.69 139 GLU B C 1
ATOM 6976 O O . GLU B 1 139 ? 20.5 -11.688 -37.156 1 94.69 139 GLU B O 1
ATOM 6981 N N . ILE B 1 140 ? 21.062 -9.75 -36.281 1 94.62 140 ILE B N 1
ATOM 6982 C CA . ILE B 1 140 ? 22.141 -10.344 -35.5 1 94.62 140 ILE B CA 1
ATOM 6983 C C . ILE B 1 140 ? 21.562 -11.328 -34.5 1 94.62 140 ILE B C 1
ATOM 6985 O O . ILE B 1 140 ? 22.125 -12.398 -34.25 1 94.62 140 ILE B O 1
ATOM 6989 N N . ASN B 1 141 ? 20.531 -10.914 -33.906 1 95.5 141 ASN B N 1
ATOM 6990 C CA . ASN B 1 141 ? 19.828 -11.773 -32.969 1 95.5 141 ASN B CA 1
ATOM 6991 C C . ASN B 1 141 ? 19.484 -13.125 -33.594 1 95.5 141 ASN B C 1
ATOM 6993 O O . ASN B 1 141 ? 19.734 -14.172 -33 1 95.5 141 ASN B O 1
ATOM 6997 N N . LYS B 1 142 ? 18.891 -13.062 -34.75 1 95.5 142 LYS B N 1
ATOM 6998 C CA . LYS B 1 142 ? 18.531 -14.281 -35.469 1 95.5 142 LYS B CA 1
ATOM 6999 C C . LYS B 1 142 ? 19.75 -15.172 -35.688 1 95.5 142 LYS B C 1
ATOM 7001 O O . LYS B 1 142 ? 19.688 -16.375 -35.469 1 95.5 142 LYS B O 1
ATOM 7006 N N . LYS B 1 143 ? 20.797 -14.586 -36.094 1 93.56 143 LYS B N 1
ATOM 7007 C CA . LYS B 1 143 ? 22.031 -15.32 -36.344 1 93.56 143 LYS B CA 1
ATOM 7008 C C . LYS B 1 143 ? 22.562 -15.961 -35.062 1 93.56 143 LYS B C 1
ATOM 7010 O O . LYS B 1 143 ? 22.969 -17.125 -35.062 1 93.56 143 LYS B O 1
ATOM 7015 N N . LEU B 1 144 ? 22.531 -15.266 -34.031 1 93.94 144 LEU B N 1
ATOM 7016 C CA . LEU B 1 144 ? 23.078 -15.742 -32.781 1 93.94 144 LEU B CA 1
ATOM 7017 C C . LEU B 1 144 ? 22.234 -16.859 -32.188 1 93.94 144 LEU B C 1
ATOM 7019 O O . LEU B 1 144 ? 22.75 -17.812 -31.578 1 93.94 144 LEU B O 1
ATOM 7023 N N . LEU B 1 145 ? 20.984 -16.75 -32.344 1 94.44 145 LEU B N 1
ATOM 7024 C CA . LEU B 1 145 ? 20.109 -17.797 -31.859 1 94.44 145 LEU B CA 1
ATOM 7025 C C . LEU B 1 145 ? 20.375 -19.109 -32.562 1 94.44 145 LEU B C 1
ATOM 7027 O O . LEU B 1 145 ? 20.359 -20.188 -31.969 1 94.44 145 LEU B O 1
ATOM 7031 N N . GLU B 1 146 ? 20.672 -19 -33.812 1 92.12 146 GLU B N 1
ATOM 7032 C CA . GLU B 1 146 ? 20.969 -20.188 -34.625 1 92.12 146 GLU B CA 1
ATOM 7033 C C . GLU B 1 146 ? 22.281 -20.844 -34.188 1 92.12 146 GLU B C 1
ATOM 7035 O O . GLU B 1 146 ? 22.422 -22.062 -34.219 1 92.12 146 GLU B O 1
ATOM 7040 N N . LYS B 1 147 ? 23.156 -20.062 -33.688 1 92.44 147 LYS B N 1
ATOM 7041 C CA . LYS B 1 147 ? 24.453 -20.562 -33.25 1 92.44 147 LYS B CA 1
ATOM 7042 C C . LYS B 1 147 ? 24.391 -21.172 -31.859 1 92.44 147 LYS B C 1
ATOM 7044 O O . LYS B 1 147 ? 25.281 -21.922 -31.453 1 92.44 147 LYS B O 1
ATOM 7049 N N . ASP B 1 148 ? 23.375 -20.844 -31.125 1 91.56 148 ASP B N 1
ATOM 7050 C CA . ASP B 1 148 ? 23.078 -21.422 -29.828 1 91.56 148 ASP B CA 1
ATOM 7051 C C . ASP B 1 148 ? 24.219 -21.156 -28.844 1 91.56 148 ASP B C 1
ATOM 7053 O O . ASP B 1 148 ? 24.656 -22.062 -28.125 1 91.56 148 ASP B O 1
ATOM 7057 N N . VAL B 1 149 ? 24.859 -19.969 -28.906 1 92.75 149 VAL B N 1
ATOM 7058 C CA . VAL B 1 149 ? 25.875 -19.5 -27.953 1 92.75 149 VAL B CA 1
ATOM 7059 C C . VAL B 1 149 ? 25.297 -18.375 -27.109 1 92.75 149 VAL B C 1
ATOM 7061 O O . VAL B 1 149 ? 24.656 -17.453 -27.625 1 92.75 149 VAL B O 1
ATOM 7064 N N . PRO B 1 150 ? 25.469 -18.5 -25.812 1 95.06 150 PRO B N 1
ATOM 7065 C CA . PRO B 1 150 ? 24.969 -17.406 -24.969 1 95.06 150 PRO B CA 1
ATOM 7066 C C . PRO B 1 150 ? 25.578 -16.062 -25.312 1 95.06 150 PRO B C 1
ATOM 7068 O O . PRO B 1 150 ? 26.766 -15.977 -25.656 1 95.06 150 PRO B O 1
ATOM 7071 N N . PHE B 1 151 ? 24.812 -14.984 -25.234 1 96.88 151 PHE B N 1
ATOM 7072 C CA . PHE B 1 151 ? 25.328 -13.664 -25.578 1 96.88 151 PHE B CA 1
ATOM 7073 C C . PHE B 1 151 ? 24.641 -12.586 -24.734 1 96.88 151 PHE B C 1
ATOM 7075 O O . PHE B 1 151 ? 23.594 -12.836 -24.125 1 96.88 151 PHE B O 1
ATOM 7082 N N . CYS B 1 152 ? 25.203 -11.523 -24.594 1 97.38 152 CYS B N 1
ATOM 7083 C CA . CYS B 1 152 ? 24.719 -10.383 -23.828 1 97.38 152 CYS B CA 1
ATOM 7084 C C . CYS B 1 152 ? 25.016 -9.07 -24.547 1 97.38 152 CYS B C 1
ATOM 7086 O O . CYS B 1 152 ? 26.062 -8.938 -25.188 1 97.38 152 CYS B O 1
ATOM 7088 N N . MET B 1 153 ? 24.094 -8.172 -24.422 1 95.38 153 MET B N 1
ATOM 7089 C CA . MET B 1 153 ? 24.219 -6.859 -25.047 1 95.38 153 MET B CA 1
ATOM 7090 C C . MET B 1 153 ? 24.734 -5.828 -24.047 1 95.38 153 MET B C 1
ATOM 7092 O O . MET B 1 153 ? 24.328 -5.816 -22.891 1 95.38 153 MET B O 1
ATOM 7096 N N . PHE B 1 154 ? 25.656 -5.07 -24.469 1 97.75 154 PHE B N 1
ATOM 7097 C CA . PHE B 1 154 ? 26.109 -3.852 -23.797 1 97.75 154 PHE B CA 1
ATOM 7098 C C . PHE B 1 154 ? 26.141 -2.682 -24.781 1 97.75 154 PHE B C 1
ATOM 7100 O O . PHE B 1 154 ? 27 -2.633 -25.656 1 97.75 154 PHE B O 1
ATOM 7107 N N . ARG B 1 155 ? 25.25 -1.738 -24.578 1 95.75 155 ARG B N 1
ATOM 7108 C CA . ARG B 1 155 ? 25.109 -0.699 -25.594 1 95.75 155 ARG B CA 1
ATOM 7109 C C . ARG B 1 155 ? 24.891 0.668 -24.953 1 95.75 155 ARG B C 1
ATOM 7111 O O . ARG B 1 155 ? 24.547 0.758 -23.781 1 95.75 155 ARG B O 1
ATOM 7118 N N . PHE B 1 156 ? 25.141 1.599 -25.797 1 94.69 156 PHE B N 1
ATOM 7119 C CA . PHE B 1 156 ? 24.812 2.979 -25.469 1 94.69 156 PHE B CA 1
ATOM 7120 C C . PHE B 1 156 ? 23.594 3.455 -26.266 1 94.69 156 PHE B C 1
ATOM 7122 O O . PHE B 1 156 ? 23.578 3.342 -27.484 1 94.69 156 PHE B O 1
ATOM 7129 N N . ASN B 1 157 ? 22.594 3.914 -25.547 1 91.25 157 ASN B N 1
ATOM 7130 C CA . ASN B 1 157 ? 21.375 4.266 -26.266 1 91.25 157 ASN B CA 1
ATOM 7131 C C . ASN B 1 157 ? 21.281 5.766 -26.531 1 91.25 157 ASN B C 1
ATOM 7133 O O . ASN B 1 157 ? 20.234 6.27 -26.938 1 91.25 157 ASN B O 1
ATOM 7137 N N . GLY B 1 158 ? 22.375 6.398 -26.312 1 85.56 158 GLY B N 1
ATOM 7138 C CA . GLY B 1 158 ? 22.422 7.832 -26.547 1 85.56 158 GLY B CA 1
ATOM 7139 C C . GLY B 1 158 ? 22.453 8.648 -25.266 1 85.56 158 GLY B C 1
ATOM 7140 O O . GLY B 1 158 ? 23.016 9.758 -25.25 1 85.56 158 GLY B O 1
ATOM 7141 N N . GLU B 1 159 ? 21.906 8.117 -24.266 1 86.5 159 GLU B N 1
ATOM 7142 C CA . GLU B 1 159 ? 21.875 8.781 -22.969 1 86.5 159 GLU B CA 1
ATOM 7143 C C . GLU B 1 159 ? 22.484 7.887 -21.875 1 86.5 159 GLU B C 1
ATOM 7145 O O . GLU B 1 159 ? 23.219 8.367 -21.016 1 86.5 159 GLU B O 1
ATOM 7150 N N . SER B 1 160 ? 22.125 6.684 -22.031 1 91.5 160 SER B N 1
ATOM 7151 C CA . SER B 1 160 ? 22.469 5.727 -20.984 1 91.5 160 SER B CA 1
ATOM 7152 C C . SER B 1 160 ? 23.156 4.496 -21.562 1 91.5 160 SER B C 1
ATOM 7154 O O . SER B 1 160 ? 22.922 4.137 -22.719 1 91.5 160 SER B O 1
ATOM 7156 N N . PHE B 1 161 ? 24.031 3.965 -20.75 1 95.31 161 PHE B N 1
ATOM 7157 C CA . PHE B 1 161 ? 24.5 2.615 -21.062 1 95.31 161 PHE B CA 1
ATOM 7158 C C . PHE B 1 161 ? 23.469 1.581 -20.594 1 95.31 161 PHE B C 1
ATOM 7160 O O . PHE B 1 161 ? 22.891 1.724 -19.516 1 95.31 161 PHE B O 1
ATOM 7167 N N . VAL B 1 162 ? 23.234 0.622 -21.391 1 95.94 162 VAL B N 1
ATOM 7168 C CA . VAL B 1 162 ? 22.297 -0.463 -21.125 1 95.94 162 VAL B CA 1
ATOM 7169 C C . VAL B 1 162 ? 23.047 -1.796 -21.109 1 95.94 162 VAL B C 1
ATOM 7171 O O . VAL B 1 162 ? 23.672 -2.176 -22.094 1 95.94 162 VAL B O 1
ATOM 7174 N N . ALA B 1 163 ? 22.984 -2.469 -19.969 1 97.44 163 ALA B N 1
ATOM 7175 C CA . ALA B 1 163 ? 23.547 -3.812 -19.844 1 97.44 163 ALA B CA 1
ATOM 7176 C C . ALA B 1 163 ? 22.438 -4.867 -19.844 1 97.44 163 ALA B C 1
ATOM 7178 O O . ALA B 1 163 ? 21.516 -4.812 -19.031 1 97.44 163 ALA B O 1
ATOM 7179 N N . GLY B 1 164 ? 22.609 -5.875 -20.828 1 96.69 164 GLY B N 1
ATOM 7180 C CA . GLY B 1 164 ? 21.641 -6.957 -20.891 1 96.69 164 GLY B CA 1
ATOM 7181 C C . GLY B 1 164 ? 20.641 -6.781 -22.016 1 96.69 164 GLY B C 1
ATOM 7182 O O . GLY B 1 164 ? 20.703 -5.801 -22.766 1 96.69 164 GLY B O 1
ATOM 7183 N N . PRO B 1 165 ? 19.875 -7.629 -22.109 1 95.69 165 PRO B N 1
ATOM 7184 C CA . PRO B 1 165 ? 19.766 -8.828 -21.281 1 95.69 165 PRO B CA 1
ATOM 7185 C C . PRO B 1 165 ? 20.812 -9.883 -21.609 1 95.69 165 PRO B C 1
ATOM 7187 O O . PRO B 1 165 ? 21.484 -9.781 -22.641 1 95.69 165 PRO B O 1
ATOM 7190 N N . PHE B 1 166 ? 21.031 -10.805 -20.688 1 96.69 166 PHE B N 1
ATOM 7191 C CA . PHE B 1 166 ? 21.797 -12.008 -20.969 1 96.69 166 PHE B CA 1
ATOM 7192 C C . PHE B 1 166 ? 20.906 -13.07 -21.609 1 96.69 166 PHE B C 1
ATOM 7194 O O . PHE B 1 166 ? 19.938 -13.523 -21 1 96.69 166 PHE B O 1
ATOM 7201 N N . VAL B 1 167 ? 21.25 -13.484 -22.828 1 96.94 167 VAL B N 1
ATOM 7202 C CA . VAL B 1 167 ? 20.375 -14.367 -23.594 1 96.94 167 VAL B CA 1
ATOM 7203 C C . VAL B 1 167 ? 20.984 -15.766 -23.656 1 96.94 167 VAL B C 1
ATOM 7205 O O . VAL B 1 167 ? 22.125 -15.93 -24.125 1 96.94 167 VAL B O 1
ATOM 7208 N N . PHE B 1 168 ? 20.328 -16.641 -23.172 1 94.94 168 PHE B N 1
ATOM 7209 C CA . PHE B 1 168 ? 20.547 -18.047 -23.484 1 94.94 168 PHE B CA 1
ATOM 7210 C C . PHE B 1 168 ? 19.625 -18.484 -24.625 1 94.94 168 PHE B C 1
ATOM 7212 O O . PHE B 1 168 ? 18.422 -18.656 -24.422 1 94.94 168 PHE B O 1
ATOM 7219 N N . PRO B 1 169 ? 20.219 -18.688 -25.75 1 94.62 169 PRO B N 1
ATOM 7220 C CA . PRO B 1 169 ? 19.375 -18.984 -26.906 1 94.62 169 PRO B CA 1
ATOM 7221 C C . PRO B 1 169 ? 18.359 -20.094 -26.625 1 94.62 169 PRO B C 1
ATOM 7223 O O . PRO B 1 169 ? 18.719 -21.156 -26.109 1 94.62 169 PRO B O 1
ATOM 7226 N N . TRP B 1 170 ? 17.078 -19.734 -26.875 1 93.75 170 TRP B N 1
ATOM 7227 C CA . TRP B 1 170 ? 15.93 -20.641 -26.812 1 93.75 170 TRP B CA 1
ATOM 7228 C C . TRP B 1 170 ? 15.531 -20.922 -25.359 1 93.75 170 TRP B C 1
ATOM 7230 O O . TRP B 1 170 ? 14.562 -21.641 -25.109 1 93.75 170 TRP B O 1
ATOM 7240 N N . LYS B 1 171 ? 16.234 -20.312 -24.391 1 94.19 171 LYS B N 1
ATOM 7241 C CA . LYS B 1 171 ? 15.922 -20.562 -22.984 1 94.19 171 LYS B CA 1
ATOM 7242 C C . LYS B 1 171 ? 15.5 -19.281 -22.266 1 94.19 171 LYS B C 1
ATOM 7244 O O . LYS B 1 171 ? 14.922 -19.328 -21.188 1 94.19 171 LYS B O 1
ATOM 7249 N N . THR B 1 172 ? 15.844 -18.141 -22.797 1 95.06 172 THR B N 1
ATOM 7250 C CA . THR B 1 172 ? 15.445 -16.828 -22.297 1 95.06 172 THR B CA 1
ATOM 7251 C C . THR B 1 172 ? 14.898 -15.961 -23.438 1 95.06 172 THR B C 1
ATOM 7253 O O . THR B 1 172 ? 15.078 -16.281 -24.609 1 95.06 172 THR B O 1
ATOM 7256 N N . PRO B 1 173 ? 14.156 -14.883 -23.062 1 96.62 173 PRO B N 1
ATOM 7257 C CA . PRO B 1 173 ? 13.773 -13.953 -24.125 1 96.62 173 PRO B CA 1
ATOM 7258 C C . PRO B 1 173 ? 14.969 -13.445 -24.922 1 96.62 173 PRO B C 1
ATOM 7260 O O . PRO B 1 173 ? 16.016 -13.141 -24.359 1 96.62 173 PRO B O 1
ATOM 7263 N N . CYS B 1 174 ? 14.82 -13.484 -26.234 1 97.25 174 CYS B N 1
ATOM 7264 C CA . CYS B 1 174 ? 15.875 -12.945 -27.094 1 97.25 174 CYS B CA 1
ATOM 7265 C C . CYS B 1 174 ? 15.695 -11.453 -27.297 1 97.25 174 CYS B C 1
ATOM 7267 O O . CYS B 1 174 ? 14.773 -10.844 -26.766 1 97.25 174 CYS B O 1
ATOM 7269 N N . LEU B 1 175 ? 16.516 -10.852 -28 1 96.81 175 LEU B N 1
ATOM 7270 C CA . LEU B 1 175 ? 16.5 -9.398 -28.156 1 96.81 175 LEU B CA 1
ATOM 7271 C C . LEU B 1 175 ? 15.242 -8.961 -28.906 1 96.81 175 LEU B C 1
ATOM 7273 O O . LEU B 1 175 ? 14.695 -7.887 -28.641 1 96.81 175 LEU B O 1
ATOM 7277 N N . GLU B 1 176 ? 14.828 -9.742 -29.859 1 96.5 176 GLU B N 1
ATOM 7278 C CA . GLU B 1 176 ? 13.609 -9.383 -30.578 1 96.5 176 GLU B CA 1
ATOM 7279 C C . GLU B 1 176 ? 12.391 -9.438 -29.656 1 96.5 176 GLU B C 1
ATOM 7281 O O . GLU B 1 176 ? 11.453 -8.656 -29.812 1 96.5 176 GLU B O 1
ATOM 7286 N N . CYS B 1 177 ? 12.367 -10.406 -28.734 1 96.56 177 CYS B N 1
ATOM 7287 C CA . CYS B 1 177 ? 11.297 -10.422 -27.75 1 96.56 177 CYS B CA 1
ATOM 7288 C C . CYS B 1 177 ? 11.188 -9.07 -27.031 1 96.56 177 CYS B C 1
ATOM 7290 O O . CYS B 1 177 ? 10.094 -8.547 -26.859 1 96.56 177 CYS B O 1
ATOM 7292 N N . HIS B 1 178 ? 12.297 -8.523 -26.672 1 93.75 178 HIS B N 1
ATOM 7293 C CA . HIS B 1 178 ? 12.336 -7.234 -26 1 93.75 178 HIS B CA 1
ATOM 7294 C C . HIS B 1 178 ? 11.758 -6.133 -26.875 1 93.75 178 HIS B C 1
ATOM 7296 O O . HIS B 1 178 ? 10.938 -5.332 -26.422 1 93.75 178 HIS B O 1
ATOM 7302 N N . ILE B 1 179 ? 12.125 -6.172 -28.078 1 93.44 179 ILE B N 1
ATOM 7303 C CA . ILE B 1 179 ? 11.68 -5.164 -29.031 1 93.44 179 ILE B CA 1
ATOM 7304 C C . ILE B 1 179 ? 10.18 -5.309 -29.281 1 93.44 179 ILE B C 1
ATOM 7306 O O . ILE B 1 179 ? 9.453 -4.312 -29.297 1 93.44 179 ILE B O 1
ATOM 7310 N N . GLN B 1 180 ? 9.789 -6.547 -29.375 1 93.62 180 GLN B N 1
ATOM 7311 C CA . GLN B 1 180 ? 8.375 -6.816 -29.625 1 93.62 180 GLN B CA 1
ATOM 7312 C C . GLN B 1 180 ? 7.512 -6.352 -28.453 1 93.62 180 GLN B C 1
ATOM 7314 O O . GLN B 1 180 ? 6.379 -5.902 -28.656 1 93.62 180 GLN B O 1
ATOM 7319 N N . GLN B 1 181 ? 7.992 -6.469 -27.281 1 90.5 181 GLN B N 1
ATOM 7320 C CA . GLN B 1 181 ? 7.258 -5.973 -26.125 1 90.5 181 GLN B CA 1
ATOM 7321 C C . GLN B 1 181 ? 7.039 -4.465 -26.219 1 90.5 181 GLN B C 1
ATOM 7323 O O . GLN B 1 181 ? 5.949 -3.971 -25.938 1 90.5 181 GLN B O 1
ATOM 7328 N N . HIS B 1 182 ? 8.062 -3.74 -26.641 1 89.12 182 HIS B N 1
ATOM 7329 C CA . HIS B 1 182 ? 7.93 -2.297 -26.812 1 89.12 182 HIS B CA 1
ATOM 7330 C C . HIS B 1 182 ? 6.93 -1.96 -27.922 1 89.12 182 HIS B C 1
ATOM 7332 O O . HIS B 1 182 ? 6.141 -1.021 -27.781 1 89.12 182 HIS B O 1
ATOM 7338 N N . ILE B 1 183 ? 6.992 -2.721 -28.938 1 90.38 183 ILE B N 1
ATOM 7339 C CA . ILE B 1 183 ? 6.07 -2.508 -30.062 1 90.38 183 ILE B CA 1
ATOM 7340 C C . ILE B 1 183 ? 4.637 -2.756 -29.594 1 90.38 183 ILE B C 1
ATOM 7342 O O . ILE B 1 183 ? 3.729 -1.989 -29.922 1 90.38 183 ILE B O 1
ATOM 7346 N N . SER B 1 184 ? 4.488 -3.805 -28.875 1 87.81 184 SER B N 1
ATOM 7347 C CA . SER B 1 184 ? 3.162 -4.148 -28.359 1 87.81 184 SER B CA 1
ATOM 7348 C C . SER B 1 184 ? 2.6 -3.037 -27.484 1 87.81 184 SER B C 1
ATOM 7350 O O . SER B 1 184 ? 1.407 -2.73 -27.547 1 87.81 184 SER B O 1
ATOM 7352 N N . ILE B 1 185 ? 3.342 -2.457 -26.672 1 83.25 185 ILE B N 1
ATOM 7353 C CA . ILE B 1 185 ? 2.916 -1.363 -25.797 1 83.25 185 ILE B CA 1
ATOM 7354 C C . ILE B 1 185 ? 2.512 -0.16 -26.641 1 83.25 185 ILE B C 1
ATOM 7356 O O . ILE B 1 185 ? 1.479 0.466 -26.391 1 83.25 185 ILE B O 1
ATOM 7360 N N . LEU B 1 186 ? 3.342 0.089 -27.656 1 85.38 186 LEU B N 1
ATOM 7361 C CA . LEU B 1 186 ? 3.043 1.195 -28.562 1 85.38 186 LEU B CA 1
ATOM 7362 C C . LEU B 1 186 ? 1.726 0.96 -29.297 1 85.38 186 LEU B C 1
ATOM 7364 O O . LEU B 1 186 ? 0.898 1.868 -29.406 1 85.38 186 LEU B O 1
ATOM 7368 N N . ASN B 1 187 ? 1.541 -0.196 -29.672 1 87.62 187 ASN B N 1
ATOM 7369 C CA . ASN B 1 187 ? 0.369 -0.524 -30.484 1 87.62 187 ASN B CA 1
ATOM 7370 C C . ASN B 1 187 ? -0.912 -0.464 -29.656 1 87.62 187 ASN B C 1
ATOM 7372 O O . ASN B 1 187 ? -2.008 -0.345 -30.203 1 87.62 187 ASN B O 1
ATOM 7376 N N . LYS B 1 188 ? -0.853 -0.548 -28.438 1 78.94 188 LYS B N 1
ATOM 7377 C CA . LYS B 1 188 ? -2.018 -0.386 -27.562 1 78.94 188 LYS B CA 1
ATOM 7378 C C . LYS B 1 188 ? -2.426 1.081 -27.453 1 78.94 188 LYS B C 1
ATOM 7380 O O . LYS B 1 188 ? -3.582 1.39 -27.156 1 78.94 188 LYS B O 1
ATOM 7385 N N . GLU B 1 189 ? -1.485 1.909 -27.672 1 77 189 GLU B N 1
ATOM 7386 C CA . GLU B 1 189 ? -1.706 3.336 -27.453 1 77 189 GLU B CA 1
ATOM 7387 C C . GLU B 1 189 ? -2.076 4.043 -28.75 1 77 189 GLU B C 1
ATOM 7389 O O . GLU B 1 189 ? -2.623 5.148 -28.734 1 77 189 GLU B O 1
ATOM 7394 N N . ILE B 1 190 ? -1.706 3.344 -29.891 1 82.12 190 ILE B N 1
ATOM 7395 C CA . ILE B 1 190 ? -1.889 4.047 -31.156 1 82.12 190 ILE B CA 1
ATOM 7396 C C . ILE B 1 190 ? -2.834 3.254 -32.062 1 82.12 190 ILE B C 1
ATOM 7398 O O . ILE B 1 190 ? -3.09 2.074 -31.797 1 82.12 190 ILE B O 1
ATOM 7402 N N . ALA B 1 191 ? -3.322 3.799 -32.969 1 76.75 191 ALA B N 1
ATOM 7403 C CA . ALA B 1 191 ? -4.281 3.191 -33.906 1 76.75 191 ALA B CA 1
ATOM 7404 C C . ALA B 1 191 ? -3.574 2.338 -34.938 1 76.75 191 ALA B C 1
ATOM 7406 O O . ALA B 1 191 ? -4.133 1.348 -35.438 1 76.75 191 ALA B O 1
ATOM 7407 N N . GLU B 1 192 ? -2.289 2.711 -35.219 1 78.75 192 GLU B N 1
ATOM 7408 C CA . GLU B 1 192 ? -1.529 1.971 -36.219 1 78.75 192 GLU B CA 1
ATOM 7409 C C . GLU B 1 192 ? -1.018 0.647 -35.656 1 78.75 192 GLU B C 1
ATOM 7411 O O . GLU B 1 192 ? -0.878 0.496 -34.438 1 78.75 192 GLU B O 1
ATOM 7416 N N . ASN B 1 193 ? -0.888 -0.299 -36.469 1 86.94 193 ASN B N 1
ATOM 7417 C CA . ASN B 1 193 ? -0.237 -1.557 -36.125 1 86.94 193 ASN B CA 1
ATOM 7418 C C . ASN B 1 193 ? 1.221 -1.577 -36.594 1 86.94 193 ASN B C 1
ATOM 7420 O O . ASN B 1 193 ? 1.525 -2.021 -37.688 1 86.94 193 ASN B O 1
ATOM 7424 N N . ILE B 1 194 ? 2.084 -1.149 -35.719 1 89.62 194 ILE B N 1
ATOM 7425 C CA . ILE B 1 194 ? 3.516 -1.026 -35.969 1 89.62 194 ILE B CA 1
ATOM 7426 C C . ILE B 1 194 ? 4.176 -2.4 -35.875 1 89.62 194 ILE B C 1
ATOM 7428 O O . ILE B 1 194 ? 3.863 -3.191 -34.969 1 89.62 194 ILE B O 1
ATOM 7432 N N . THR B 1 195 ? 5.02 -2.658 -36.844 1 92.38 195 THR B N 1
ATOM 7433 C CA . THR B 1 195 ? 5.785 -3.9 -36.875 1 92.38 195 THR B CA 1
ATOM 7434 C C . THR B 1 195 ? 7.285 -3.615 -36.844 1 92.38 195 THR B C 1
ATOM 7436 O O . THR B 1 195 ? 7.699 -2.455 -36.844 1 92.38 195 THR B O 1
ATOM 7439 N N . GLU B 1 196 ? 8.055 -4.719 -36.844 1 92.19 196 GLU B N 1
ATOM 7440 C CA . GLU B 1 196 ? 9.516 -4.602 -36.812 1 92.19 196 GLU B CA 1
ATOM 7441 C C . GLU B 1 196 ? 10.031 -3.898 -38.062 1 92.19 196 GLU B C 1
ATOM 7443 O O . GLU B 1 196 ? 11.039 -3.189 -38.031 1 92.19 196 GLU B O 1
ATOM 7448 N N . LYS B 1 197 ? 9.422 -4.039 -39.156 1 92 197 LYS B N 1
ATOM 7449 C CA . LYS B 1 197 ? 9.828 -3.402 -40.406 1 92 197 LYS B CA 1
ATOM 7450 C C . LYS B 1 197 ? 9.719 -1.885 -40.312 1 92 197 LYS B C 1
ATOM 7452 O O . LYS B 1 197 ? 10.57 -1.159 -40.812 1 92 197 LYS B O 1
ATOM 7457 N N . ASP B 1 198 ? 8.719 -1.531 -39.594 1 91.81 198 ASP B N 1
ATOM 7458 C CA . ASP B 1 198 ? 8.453 -0.1 -39.5 1 91.81 198 ASP B CA 1
ATOM 7459 C C . ASP B 1 198 ? 9.516 0.602 -38.656 1 91.81 198 ASP B C 1
ATOM 7461 O O . ASP B 1 198 ? 9.781 1.79 -38.844 1 91.81 198 ASP B O 1
ATOM 7465 N N . ILE B 1 199 ? 10.133 -0.167 -37.75 1 92.88 199 ILE B N 1
ATOM 7466 C CA . ILE B 1 199 ? 11.086 0.484 -36.875 1 92.88 199 ILE B CA 1
ATOM 7467 C C . ILE B 1 199 ? 12.508 0.111 -37.25 1 92.88 199 ILE B C 1
ATOM 7469 O O . ILE B 1 199 ? 13.469 0.474 -36.562 1 92.88 199 ILE B O 1
ATOM 7473 N N . SER B 1 200 ? 12.727 -0.565 -38.312 1 93.94 200 SER B N 1
ATOM 7474 C CA . SER B 1 200 ? 13.992 -1.196 -38.688 1 93.94 200 SER B CA 1
ATOM 7475 C C . SER B 1 200 ? 15.109 -0.165 -38.812 1 93.94 200 SER B C 1
ATOM 7477 O O . SER B 1 200 ? 16.266 -0.445 -38.469 1 93.94 200 SER B O 1
ATOM 7479 N N . ASN B 1 201 ? 14.805 1.033 -39.219 1 91.94 201 ASN B N 1
ATOM 7480 C CA . ASN B 1 201 ? 15.836 2.025 -39.5 1 91.94 201 ASN B CA 1
ATOM 7481 C C . ASN B 1 201 ? 16.062 2.953 -38.312 1 91.94 201 ASN B C 1
ATOM 7483 O O . ASN B 1 201 ? 16.953 3.805 -38.344 1 91.94 201 ASN B O 1
ATOM 7487 N N . LEU B 1 202 ? 15.305 2.732 -37.312 1 93.19 202 LEU B N 1
ATOM 7488 C CA . LEU B 1 202 ? 15.5 3.547 -36.125 1 93.19 202 LEU B CA 1
ATOM 7489 C C . LEU B 1 202 ? 16.734 3.104 -35.375 1 93.19 202 LEU B C 1
ATOM 7491 O O . LEU B 1 202 ? 17.156 1.947 -35.469 1 93.19 202 LEU B O 1
ATOM 7495 N N . LYS B 1 203 ? 17.281 4.051 -34.688 1 92.62 203 LYS B N 1
ATOM 7496 C CA . LYS B 1 203 ? 18.516 3.793 -33.938 1 92.62 203 LYS B CA 1
ATOM 7497 C C . LYS B 1 203 ? 18.25 2.988 -32.656 1 92.62 203 LYS B C 1
ATOM 7499 O O . LYS B 1 203 ? 17.359 3.332 -31.891 1 92.62 203 LYS B O 1
ATOM 7504 N N . TYR B 1 204 ? 19.016 1.97 -32.594 1 93.06 204 TYR B N 1
ATOM 7505 C CA . TYR B 1 204 ? 18.938 1.114 -31.406 1 93.06 204 TYR B CA 1
ATOM 7506 C C . TYR B 1 204 ? 20.109 1.372 -30.469 1 93.06 204 TYR B C 1
ATOM 7508 O O . TYR B 1 204 ? 19.953 1.325 -29.25 1 93.06 204 TYR B O 1
ATOM 7516 N N . ALA B 1 205 ? 21.234 1.648 -30.984 1 93.94 205 ALA B N 1
ATOM 7517 C CA . ALA B 1 205 ? 22.469 1.993 -30.281 1 93.94 205 ALA B CA 1
ATOM 7518 C C . ALA B 1 205 ? 23.266 3.037 -31.047 1 93.94 205 ALA B C 1
ATOM 7520 O O . ALA B 1 205 ? 23.141 3.152 -32.281 1 93.94 205 ALA B O 1
ATOM 7521 N N . VAL B 1 206 ? 24 3.797 -30.344 1 93.31 206 VAL B N 1
ATOM 7522 C CA . VAL B 1 206 ? 24.891 4.785 -30.953 1 93.31 206 VAL B CA 1
ATOM 7523 C C . VAL B 1 206 ? 26.297 4.617 -30.391 1 93.31 206 VAL B C 1
ATOM 7525 O O . VAL B 1 206 ? 26.516 3.842 -29.453 1 93.31 206 VAL B O 1
ATOM 7528 N N . GLU B 1 207 ? 27.156 5.316 -30.953 1 93.12 207 GLU B N 1
ATOM 7529 C CA . GLU B 1 207 ? 28.562 5.25 -30.547 1 93.12 207 GLU B CA 1
ATOM 7530 C C . GLU B 1 207 ? 28.734 5.688 -29.094 1 93.12 207 GLU B C 1
ATOM 7532 O O . GLU B 1 207 ? 28.078 6.625 -28.641 1 93.12 207 GLU B O 1
ATOM 7537 N N . TRP B 1 208 ? 29.641 4.895 -28.484 1 92.38 208 TRP B N 1
ATOM 7538 C CA . TRP B 1 208 ? 29.984 5.324 -27.125 1 92.38 208 TRP B CA 1
ATOM 7539 C C . TRP B 1 208 ? 30.609 6.719 -27.141 1 92.38 208 TRP B C 1
ATOM 7541 O O . TRP B 1 208 ? 31.328 7.078 -28.078 1 92.38 208 TRP B O 1
ATOM 7551 N N . ASN B 1 209 ? 30.281 7.469 -26.188 1 86.38 209 ASN B N 1
ATOM 7552 C CA . ASN B 1 209 ? 30.859 8.805 -26.094 1 86.38 209 ASN B CA 1
ATOM 7553 C C . ASN B 1 209 ? 31.484 9.062 -24.734 1 86.38 209 ASN B C 1
ATOM 7555 O O . ASN B 1 209 ? 31.641 8.141 -23.938 1 86.38 209 ASN B O 1
ATOM 7559 N N . ASP B 1 210 ? 31.828 10.32 -24.516 1 85.81 210 ASP B N 1
ATOM 7560 C CA . ASP B 1 210 ? 32.625 10.648 -23.344 1 85.81 210 ASP B CA 1
ATOM 7561 C C . ASP B 1 210 ? 31.734 11.109 -22.188 1 85.81 210 ASP B C 1
ATOM 7563 O O . ASP B 1 210 ? 32.219 11.719 -21.234 1 85.81 210 ASP B O 1
ATOM 7567 N N . THR B 1 211 ? 30.531 10.789 -22.328 1 84.75 211 THR B N 1
ATOM 7568 C CA . THR B 1 211 ? 29.609 11.172 -21.281 1 84.75 211 THR B CA 1
ATOM 7569 C C . THR B 1 211 ? 29.891 10.383 -20 1 84.75 211 THR B C 1
ATOM 7571 O O . THR B 1 211 ? 29.672 10.875 -18.891 1 84.75 211 THR B O 1
ATOM 7574 N N . PHE B 1 212 ? 30.359 9.203 -20.172 1 90.56 212 PHE B N 1
ATOM 7575 C CA . PHE B 1 212 ? 30.766 8.344 -19.062 1 90.56 212 PHE B CA 1
ATOM 7576 C C . PHE B 1 212 ? 32.281 8.195 -19.016 1 90.56 212 PHE B C 1
ATOM 7578 O O . PHE B 1 212 ? 32.938 8.18 -20.062 1 90.56 212 PHE B O 1
ATOM 7585 N N . SER B 1 213 ? 32.75 8.07 -17.875 1 89.5 213 SER B N 1
ATOM 7586 C CA . SER B 1 213 ? 34.188 7.77 -17.766 1 89.5 213 SER B CA 1
ATOM 7587 C C . SER B 1 213 ? 34.469 6.328 -18.156 1 89.5 213 SER B C 1
ATOM 7589 O O . SER B 1 213 ? 33.562 5.477 -18.125 1 89.5 213 SER B O 1
ATOM 7591 N N . LYS B 1 214 ? 35.688 6.016 -18.469 1 90.88 214 LYS B N 1
ATOM 7592 C CA . LYS B 1 214 ? 36.094 4.68 -18.875 1 90.88 214 LYS B CA 1
ATOM 7593 C C . LYS B 1 214 ? 35.938 3.684 -17.719 1 90.88 214 LYS B C 1
ATOM 7595 O O . LYS B 1 214 ? 35.562 2.533 -17.953 1 90.88 214 LYS B O 1
ATOM 7600 N N . ASP B 1 215 ? 36.125 4.109 -16.594 1 88.56 215 ASP B N 1
ATOM 7601 C CA . ASP B 1 215 ? 36.031 3.221 -15.438 1 88.56 215 ASP B CA 1
ATOM 7602 C C . ASP B 1 215 ? 34.562 2.92 -15.117 1 88.56 215 ASP B C 1
ATOM 7604 O O . ASP B 1 215 ? 34.25 1.825 -14.648 1 88.56 215 ASP B O 1
ATOM 7608 N N . GLU B 1 216 ? 33.75 3.965 -15.336 1 89.25 216 GLU B N 1
ATOM 7609 C CA . GLU B 1 216 ? 32.312 3.691 -15.211 1 89.25 216 GLU B CA 1
ATOM 7610 C C . GLU B 1 216 ? 31.859 2.621 -16.203 1 89.25 216 GLU B C 1
ATOM 7612 O O . GLU B 1 216 ? 31.188 1.663 -15.82 1 89.25 216 GLU B O 1
ATOM 7617 N N . ILE B 1 217 ? 32.281 2.832 -17.391 1 94.06 217 ILE B N 1
ATOM 7618 C CA . ILE B 1 217 ? 31.922 1.884 -18.438 1 94.06 217 ILE B CA 1
ATOM 7619 C C . ILE B 1 217 ? 32.438 0.496 -18.078 1 94.06 217 ILE B C 1
ATOM 7621 O O . ILE B 1 217 ? 31.75 -0.502 -18.234 1 94.06 217 ILE B O 1
ATOM 7625 N N . GLU B 1 218 ? 33.688 0.492 -17.594 1 93.5 218 GLU B N 1
ATOM 7626 C CA . GLU B 1 218 ? 34.281 -0.765 -17.172 1 93.5 218 GLU B CA 1
ATOM 7627 C C . GLU B 1 218 ? 33.469 -1.445 -16.078 1 93.5 218 GLU B C 1
ATOM 7629 O O . GLU B 1 218 ? 33.25 -2.658 -16.125 1 93.5 218 GLU B O 1
ATOM 7634 N N . SER B 1 219 ? 33 -0.73 -15.195 1 91.81 219 SER B N 1
ATOM 7635 C CA . SER B 1 219 ? 32.219 -1.279 -14.086 1 91.81 219 SER B CA 1
ATOM 7636 C C . SER B 1 219 ? 30.891 -1.863 -14.562 1 91.81 219 SER B C 1
ATOM 7638 O O . SER B 1 219 ? 30.453 -2.896 -14.062 1 91.81 219 SER B O 1
ATOM 7640 N N . TYR B 1 220 ? 30.266 -1.179 -15.469 1 94.5 220 TYR B N 1
ATOM 7641 C CA . TYR B 1 220 ? 29.016 -1.673 -16.016 1 94.5 220 TYR B CA 1
ATOM 7642 C C . TYR B 1 220 ? 29.234 -2.93 -16.844 1 94.5 220 TYR B C 1
ATOM 7644 O O . TYR B 1 220 ? 28.469 -3.891 -16.75 1 94.5 220 TYR B O 1
ATOM 7652 N N . LEU B 1 221 ? 30.312 -2.881 -17.641 1 95.5 221 LEU B N 1
ATOM 7653 C CA . LEU B 1 221 ? 30.641 -4.02 -18.484 1 95.5 221 LEU B CA 1
ATOM 7654 C C . LEU B 1 221 ? 31.031 -5.234 -17.641 1 95.5 221 LEU B C 1
ATOM 7656 O O . LEU B 1 221 ? 30.797 -6.375 -18.062 1 95.5 221 LEU B O 1
ATOM 7660 N N . ARG B 1 222 ? 31.547 -5.008 -16.547 1 93.56 222 ARG B N 1
ATOM 7661 C CA . ARG B 1 222 ? 31.953 -6.098 -15.656 1 93.56 222 ARG B CA 1
ATOM 7662 C C . ARG B 1 222 ? 30.75 -6.934 -15.234 1 93.56 222 ARG B C 1
ATOM 7664 O O . ARG B 1 222 ? 30.875 -8.141 -15.023 1 93.56 222 ARG B O 1
ATOM 7671 N N . ILE B 1 223 ? 29.656 -6.344 -15.156 1 94.5 223 ILE B N 1
ATOM 7672 C CA . ILE B 1 223 ? 28.438 -7.074 -14.828 1 94.5 223 ILE B CA 1
ATOM 7673 C C . ILE B 1 223 ? 28.172 -8.141 -15.891 1 94.5 223 ILE B C 1
ATOM 7675 O O . ILE B 1 223 ? 27.891 -9.297 -15.562 1 94.5 223 ILE B O 1
ATOM 7679 N N . VAL B 1 224 ? 28.281 -7.699 -17.109 1 96.69 224 VAL B N 1
ATOM 7680 C CA . VAL B 1 224 ? 28.094 -8.602 -18.25 1 96.69 224 VAL B CA 1
ATOM 7681 C C . VAL B 1 224 ? 29.109 -9.734 -18.188 1 96.69 224 VAL B C 1
ATOM 7683 O O . VAL B 1 224 ? 28.75 -10.906 -18.297 1 96.69 224 VAL B O 1
ATOM 7686 N N . LEU B 1 225 ? 30.375 -9.352 -17.953 1 95.12 225 LEU B N 1
ATOM 7687 C CA . LEU B 1 225 ? 31.453 -10.328 -17.984 1 95.12 225 LEU B CA 1
ATOM 7688 C C . LEU B 1 225 ? 31.359 -11.289 -16.797 1 95.12 225 LEU B C 1
ATOM 7690 O O . LEU B 1 225 ? 31.719 -12.461 -16.922 1 95.12 225 LEU B O 1
ATOM 7694 N N . ASN B 1 226 ? 30.906 -10.812 -15.758 1 92.31 226 ASN B N 1
ATOM 7695 C CA . ASN B 1 226 ? 30.672 -11.711 -14.633 1 92.31 226 ASN B CA 1
ATOM 7696 C C . ASN B 1 226 ? 29.578 -12.727 -14.945 1 92.31 226 ASN B C 1
ATOM 7698 O O . ASN B 1 226 ? 29.672 -13.883 -14.516 1 92.31 226 ASN B O 1
ATOM 7702 N N . ASP B 1 227 ? 28.594 -12.344 -15.609 1 94.44 227 ASP B N 1
ATOM 7703 C CA . ASP B 1 227 ? 27.578 -13.297 -16.047 1 94.44 227 ASP B CA 1
ATOM 7704 C C . ASP B 1 227 ? 28.156 -14.297 -17.047 1 94.44 227 ASP B C 1
ATOM 7706 O O . ASP B 1 227 ? 27.75 -15.461 -17.062 1 94.44 227 ASP B O 1
ATOM 7710 N N . PHE B 1 228 ? 29.156 -13.844 -17.875 1 94.56 228 PHE B N 1
ATOM 7711 C CA . PHE B 1 228 ? 29.859 -14.773 -18.75 1 94.56 228 PHE B CA 1
ATOM 7712 C C . PHE B 1 228 ? 30.594 -15.82 -17.938 1 94.56 228 PHE B C 1
ATOM 7714 O O . PHE B 1 228 ? 30.609 -17 -18.297 1 94.56 228 PHE B O 1
ATOM 7721 N N . LYS B 1 229 ? 31.188 -15.398 -16.891 1 91.56 229 LYS B N 1
ATOM 7722 C CA . LYS B 1 229 ? 31.844 -16.344 -16 1 91.56 229 LYS B CA 1
ATOM 7723 C C . LYS B 1 229 ? 30.828 -17.297 -15.375 1 91.56 229 LYS B C 1
ATOM 7725 O O . LYS B 1 229 ? 31.062 -18.516 -15.328 1 91.56 229 LYS B O 1
ATOM 7730 N N . SER B 1 230 ? 29.797 -16.75 -14.969 1 90.19 230 SER B N 1
ATOM 7731 C CA . SER B 1 230 ? 28.75 -17.562 -14.367 1 90.19 230 SER B CA 1
ATOM 7732 C C . SER B 1 230 ? 28.219 -18.594 -15.344 1 90.19 230 SER B C 1
ATOM 7734 O O . SER B 1 230 ? 27.891 -19.719 -14.953 1 90.19 230 SER B O 1
ATOM 7736 N N . ALA B 1 231 ? 28.125 -18.219 -16.578 1 92 231 ALA B N 1
ATOM 7737 C CA . ALA B 1 231 ? 27.609 -19.109 -17.609 1 92 231 ALA B CA 1
ATOM 7738 C C . ALA B 1 231 ? 28.469 -20.359 -17.734 1 92 231 ALA B C 1
ATOM 7740 O O . ALA B 1 231 ? 28.031 -21.375 -18.297 1 92 231 ALA B O 1
ATOM 7741 N N . GLN B 1 232 ? 29.75 -20.25 -17.219 1 89.38 232 GLN B N 1
ATOM 7742 C CA . GLN B 1 232 ? 30.656 -21.391 -17.297 1 89.38 232 GLN B CA 1
ATOM 7743 C C . GLN B 1 232 ? 30.516 -22.297 -16.094 1 89.38 232 GLN B C 1
ATOM 7745 O O . GLN B 1 232 ? 31.078 -23.406 -16.047 1 89.38 232 GLN B O 1
ATOM 7750 N N . LEU B 1 233 ? 29.766 -21.812 -15.164 1 84.06 233 LEU B N 1
ATOM 7751 C CA . LEU B 1 233 ? 29.656 -22.531 -13.898 1 84.06 233 LEU B CA 1
ATOM 7752 C C . LEU B 1 233 ? 28.281 -23.203 -13.773 1 84.06 233 LEU B C 1
ATOM 7754 O O . LEU B 1 233 ? 27.328 -22.797 -14.43 1 84.06 233 LEU B O 1
ATOM 7758 N N . GLU B 1 234 ? 28.328 -24.219 -12.992 1 79.69 234 GLU B N 1
ATOM 7759 C CA . GLU B 1 234 ? 27.047 -24.844 -12.648 1 79.69 234 GLU B CA 1
ATOM 7760 C C . GLU B 1 234 ? 26.406 -24.156 -11.453 1 79.69 234 GLU B C 1
ATOM 7762 O O . GLU B 1 234 ? 27.094 -23.703 -10.531 1 79.69 234 GLU B O 1
ATOM 7767 N N . LYS B 1 235 ? 25.078 -24.047 -11.438 1 78.56 235 LYS B N 1
ATOM 7768 C CA . LYS B 1 235 ? 24.344 -23.5 -10.297 1 78.56 235 LYS B CA 1
ATOM 7769 C C . LYS B 1 235 ? 24.781 -22.078 -9.992 1 78.56 235 LYS B C 1
ATOM 7771 O O . LYS B 1 235 ? 25.109 -21.75 -8.844 1 78.56 235 LYS B O 1
ATOM 7776 N N . ALA B 1 236 ? 24.828 -21.312 -11.047 1 81.5 236 ALA B N 1
ATOM 7777 C CA . ALA B 1 236 ? 25.266 -19.922 -10.906 1 81.5 236 ALA B CA 1
ATOM 7778 C C . ALA B 1 236 ? 24.078 -18.953 -11.078 1 81.5 236 ALA B C 1
ATOM 7780 O O . ALA B 1 236 ? 23.094 -19.281 -11.75 1 81.5 236 ALA B O 1
ATOM 7781 N N . ASP B 1 237 ? 24.281 -17.812 -10.43 1 84.62 237 ASP B N 1
ATOM 7782 C CA . ASP B 1 237 ? 23.312 -16.734 -10.539 1 84.62 237 ASP B CA 1
ATOM 7783 C C . ASP B 1 237 ? 23.688 -15.766 -11.648 1 84.62 237 ASP B C 1
ATOM 7785 O O . ASP B 1 237 ? 24.859 -15.688 -12.047 1 84.62 237 ASP B O 1
ATOM 7789 N N . PHE B 1 238 ? 22.688 -15.102 -12.188 1 91.94 238 PHE B N 1
ATOM 7790 C CA . PHE B 1 238 ? 22.891 -14.133 -13.266 1 91.94 238 PHE B CA 1
ATOM 7791 C C . PHE B 1 238 ? 22.234 -12.805 -12.922 1 91.94 238 PHE B C 1
ATOM 7793 O O . PHE B 1 238 ? 21.078 -12.766 -12.477 1 91.94 238 PHE B O 1
ATOM 7800 N N . GLU B 1 239 ? 22.891 -11.742 -13.141 1 92.62 239 GLU B N 1
ATOM 7801 C CA . GLU B 1 239 ? 22.375 -10.406 -12.867 1 92.62 239 GLU B CA 1
ATOM 7802 C C . GLU B 1 239 ? 21.516 -9.891 -14.016 1 92.62 239 GLU B C 1
ATOM 7804 O O . GLU B 1 239 ? 20.672 -9 -13.82 1 92.62 239 GLU B O 1
ATOM 7809 N N . LEU B 1 240 ? 21.734 -10.445 -15.164 1 95.88 240 LEU B N 1
ATOM 7810 C CA . LEU B 1 240 ? 21.078 -9.891 -16.344 1 95.88 240 LEU B CA 1
ATOM 7811 C C . LEU B 1 240 ? 20.125 -10.906 -16.953 1 95.88 240 LEU B C 1
ATOM 7813 O O . LEU B 1 240 ? 19.828 -10.844 -18.156 1 95.88 240 LEU B O 1
ATOM 7817 N N . TYR B 1 241 ? 19.797 -11.875 -16.125 1 92.88 241 TYR B N 1
ATOM 7818 C CA . TYR B 1 241 ? 18.797 -12.859 -16.516 1 92.88 241 TYR B CA 1
ATOM 7819 C C . TYR B 1 241 ? 17.422 -12.211 -16.688 1 92.88 241 TYR B C 1
ATOM 7821 O O . TYR B 1 241 ? 16.797 -11.812 -15.695 1 92.88 241 TYR B O 1
ATOM 7829 N N . LYS B 1 242 ? 16.922 -12.023 -17.906 1 93.81 242 LYS B N 1
ATOM 7830 C CA . LYS B 1 242 ? 15.617 -11.492 -18.281 1 93.81 242 LYS B CA 1
ATOM 7831 C C . LYS B 1 242 ? 15.484 -10.023 -17.859 1 93.81 242 LYS B C 1
ATOM 7833 O O . LYS B 1 242 ? 14.391 -9.57 -17.531 1 93.81 242 LYS B O 1
ATOM 7838 N N . LYS B 1 243 ? 16.547 -9.328 -17.812 1 93.69 243 LYS B N 1
ATOM 7839 C CA . LYS B 1 243 ? 16.422 -7.926 -17.406 1 93.69 243 LYS B CA 1
ATOM 7840 C C . LYS B 1 243 ? 17.531 -7.082 -18.047 1 93.69 243 LYS B C 1
ATOM 7842 O O . LYS B 1 243 ? 18.562 -7.609 -18.469 1 93.69 243 LYS B O 1
ATOM 7847 N N . GLU B 1 244 ? 17.25 -5.809 -18.203 1 94.75 244 GLU B N 1
ATOM 7848 C CA . GLU B 1 244 ? 18.203 -4.77 -18.594 1 94.75 244 GLU B CA 1
ATOM 7849 C C . GLU B 1 244 ? 18.453 -3.805 -17.438 1 94.75 244 GLU B C 1
ATOM 7851 O O . GLU B 1 244 ? 17.547 -3.48 -16.672 1 94.75 244 GLU B O 1
ATOM 7856 N N . LEU B 1 245 ? 19.672 -3.514 -17.281 1 96.06 245 LEU B N 1
ATOM 7857 C CA . LEU B 1 245 ? 20.078 -2.449 -16.375 1 96.06 245 LEU B CA 1
ATOM 7858 C C . LEU B 1 245 ? 20.438 -1.185 -17.141 1 96.06 245 LEU B C 1
ATOM 7860 O O . LEU B 1 245 ? 21.281 -1.226 -18.047 1 96.06 245 LEU B O 1
ATOM 7864 N N . ILE B 1 246 ? 19.844 -0.068 -16.844 1 93.69 246 ILE B N 1
ATOM 7865 C CA . ILE B 1 246 ? 20.047 1.197 -17.547 1 93.69 246 ILE B CA 1
ATOM 7866 C C . ILE B 1 246 ? 20.703 2.205 -16.609 1 93.69 246 ILE B C 1
ATOM 7868 O O . ILE B 1 246 ? 20.125 2.57 -15.57 1 93.69 246 ILE B O 1
ATOM 7872 N N . PHE B 1 247 ? 21.891 2.613 -17.016 1 93.81 247 PHE B N 1
ATOM 7873 C CA . PHE B 1 247 ? 22.703 3.498 -16.203 1 93.81 247 PHE B CA 1
ATOM 7874 C C . PHE B 1 247 ? 22.703 4.914 -16.75 1 93.81 247 PHE B C 1
ATOM 7876 O O . PHE B 1 247 ? 23.094 5.137 -17.906 1 93.81 247 PHE B O 1
ATOM 7883 N N . LYS B 1 248 ? 22.359 5.863 -15.992 1 88.81 248 LYS B N 1
ATOM 7884 C CA . LYS B 1 248 ? 22.344 7.266 -16.406 1 88.81 248 LYS B CA 1
ATOM 7885 C C . LYS B 1 248 ? 23.641 7.969 -16 1 88.81 248 LYS B C 1
ATOM 7887 O O . LYS B 1 248 ? 24.219 7.648 -14.961 1 88.81 248 LYS B O 1
ATOM 7892 N N . PRO B 1 249 ? 23.969 8.914 -16.844 1 86.38 249 PRO B N 1
ATOM 7893 C CA . PRO B 1 249 ? 25.188 9.664 -16.484 1 86.38 249 PRO B CA 1
ATOM 7894 C C . PRO B 1 249 ? 25.016 10.523 -15.242 1 86.38 249 PRO B C 1
ATOM 7896 O O . PRO B 1 249 ? 23.922 11.07 -15.008 1 86.38 249 PRO B O 1
ATOM 7899 N N . ASN B 1 250 ? 26.016 10.492 -14.516 1 83.38 250 ASN B N 1
ATOM 7900 C CA . ASN B 1 250 ? 26.141 11.375 -13.359 1 83.38 250 ASN B CA 1
ATOM 7901 C C . ASN B 1 250 ? 25.125 11.031 -12.273 1 83.38 250 ASN B C 1
ATOM 7903 O O . ASN B 1 250 ? 24.922 11.812 -11.336 1 83.38 250 ASN B O 1
ATOM 7907 N N . LYS B 1 251 ? 24.484 9.891 -12.422 1 88.19 251 LYS B N 1
ATOM 7908 C CA . LYS B 1 251 ? 23.562 9.406 -11.406 1 88.19 251 LYS B CA 1
ATOM 7909 C C . LYS B 1 251 ? 23.719 7.906 -11.18 1 88.19 251 LYS B C 1
ATOM 7911 O O . LYS B 1 251 ? 22.781 7.133 -11.391 1 88.19 251 LYS B O 1
ATOM 7916 N N . PRO B 1 252 ? 24.844 7.609 -10.711 1 88.88 252 PRO B N 1
ATOM 7917 C CA . PRO B 1 252 ? 25.156 6.184 -10.555 1 88.88 252 PRO B CA 1
ATOM 7918 C C . PRO B 1 252 ? 24.188 5.473 -9.617 1 88.88 252 PRO B C 1
ATOM 7920 O O . PRO B 1 252 ? 24.109 4.242 -9.625 1 88.88 252 PRO B O 1
ATOM 7923 N N . HIS B 1 253 ? 23.469 6.258 -8.859 1 90.06 253 HIS B N 1
ATOM 7924 C CA . HIS B 1 253 ? 22.562 5.668 -7.887 1 90.06 253 HIS B CA 1
ATOM 7925 C C . HIS B 1 253 ? 21.188 5.445 -8.492 1 90.06 253 HIS B C 1
ATOM 7927 O O . HIS B 1 253 ? 20.328 4.797 -7.879 1 90.06 253 HIS B O 1
ATOM 7933 N N . LYS B 1 254 ? 20.859 5.934 -9.578 1 89.44 254 LYS B N 1
ATOM 7934 C CA . LYS B 1 254 ? 19.562 5.789 -10.219 1 89.44 254 LYS B CA 1
ATOM 7935 C C . LYS B 1 254 ? 19.625 4.812 -11.391 1 89.44 254 LYS B C 1
ATOM 7937 O O . LYS B 1 254 ? 19.594 5.223 -12.555 1 89.44 254 LYS B O 1
ATOM 7942 N N . VAL B 1 255 ? 19.781 3.576 -11.125 1 92.44 255 VAL B N 1
ATOM 7943 C CA . VAL B 1 255 ? 19.812 2.549 -12.156 1 92.44 255 VAL B CA 1
ATOM 7944 C C . VAL B 1 255 ? 18.406 2.02 -12.406 1 92.44 255 VAL B C 1
ATOM 7946 O O . VAL B 1 255 ? 17.719 1.568 -11.477 1 92.44 255 VAL B O 1
ATOM 7949 N N . LEU B 1 256 ? 17.969 2.104 -13.594 1 91.06 256 LEU B N 1
ATOM 7950 C CA . LEU B 1 256 ? 16.672 1.584 -13.984 1 91.06 256 LEU B CA 1
ATOM 7951 C C . LEU B 1 256 ? 16.766 0.112 -14.367 1 91.06 256 LEU B C 1
ATOM 7953 O O . LEU B 1 256 ? 17.672 -0.284 -15.109 1 91.06 256 LEU B O 1
ATOM 7957 N N . VAL B 1 257 ? 15.844 -0.686 -13.859 1 92.5 257 VAL B N 1
ATOM 7958 C CA . VAL B 1 257 ? 15.781 -2.109 -14.172 1 92.5 257 VAL B CA 1
ATOM 7959 C C . VAL B 1 257 ? 14.523 -2.406 -14.984 1 92.5 257 VAL B C 1
ATOM 7961 O O . VAL B 1 257 ? 13.414 -2.045 -14.586 1 92.5 257 VAL B O 1
ATOM 7964 N N . LYS B 1 258 ? 14.664 -2.977 -16.125 1 91.94 258 LYS B N 1
ATOM 7965 C CA . LYS B 1 258 ? 13.547 -3.434 -16.938 1 91.94 258 LYS B CA 1
ATOM 7966 C C . LYS B 1 258 ? 13.531 -4.957 -17.047 1 91.94 258 LYS B C 1
ATOM 7968 O O . LYS B 1 258 ? 14.516 -5.566 -17.469 1 91.94 258 LYS B O 1
ATOM 7973 N N . ASN B 1 259 ? 12.414 -5.555 -16.719 1 92.75 259 ASN B N 1
ATOM 7974 C CA . ASN B 1 259 ? 12.258 -7 -16.797 1 92.75 259 ASN B CA 1
ATOM 7975 C C . ASN B 1 259 ? 11.453 -7.406 -18.031 1 92.75 259 ASN B C 1
ATOM 7977 O O . ASN B 1 259 ? 10.477 -6.742 -18.391 1 92.75 259 ASN B O 1
ATOM 7981 N N . TYR B 1 260 ? 11.898 -8.5 -18.656 1 93.06 260 TYR B N 1
ATOM 7982 C CA . TYR B 1 260 ? 11.266 -8.93 -19.906 1 93.06 260 TYR B CA 1
ATOM 7983 C C . TYR B 1 260 ? 10.906 -10.414 -19.859 1 93.06 260 TYR B C 1
ATOM 7985 O O . TYR B 1 260 ? 11.656 -11.219 -19.297 1 93.06 260 TYR B O 1
ATOM 7993 N N . GLN B 1 261 ? 9.805 -10.656 -20.469 1 93.94 261 GLN B N 1
ATOM 7994 C CA . GLN B 1 261 ? 9.43 -12.039 -20.766 1 93.94 261 GLN B CA 1
ATOM 7995 C C . GLN B 1 261 ? 9.32 -12.266 -22.266 1 93.94 261 GLN B C 1
ATOM 7997 O O . GLN B 1 261 ? 9.219 -11.305 -23.031 1 93.94 261 GLN B O 1
ATOM 8002 N N . ALA B 1 262 ? 9.484 -13.531 -22.625 1 96.94 262 ALA B N 1
ATOM 8003 C CA . ALA B 1 262 ? 9.398 -13.852 -24.047 1 96.94 262 ALA B CA 1
ATOM 8004 C C . ALA B 1 262 ? 7.973 -13.703 -24.562 1 96.94 262 ALA B C 1
ATOM 8006 O O . ALA B 1 262 ? 7.023 -13.672 -23.766 1 96.94 262 ALA B O 1
ATOM 8007 N N . THR B 1 263 ? 7.828 -13.547 -25.875 1 96.19 263 THR B N 1
ATOM 8008 C CA . THR B 1 263 ? 6.527 -13.336 -26.5 1 96.19 263 THR B CA 1
ATOM 8009 C C . THR B 1 263 ? 6.426 -14.117 -27.797 1 96.19 263 THR B C 1
ATOM 8011 O O . THR B 1 263 ? 7.406 -14.234 -28.547 1 96.19 263 THR B O 1
ATOM 8014 N N . SER B 1 264 ? 5.258 -14.562 -28.094 1 95.75 264 SER B N 1
ATOM 8015 C CA . SER B 1 264 ? 5.043 -15.312 -29.328 1 95.75 264 SER B CA 1
ATOM 8016 C C . SER B 1 264 ? 4.961 -14.383 -30.531 1 95.75 264 SER B C 1
ATOM 8018 O O . SER B 1 264 ? 4.938 -14.844 -31.688 1 95.75 264 SER B O 1
ATOM 8020 N N . LYS B 1 265 ? 5.012 -13.133 -30.328 1 94.75 265 LYS B N 1
ATOM 8021 C CA . LYS B 1 265 ? 5.082 -12.172 -31.422 1 94.75 265 LYS B CA 1
ATOM 8022 C C . LYS B 1 265 ? 6.492 -12.094 -32 1 94.75 265 LYS B C 1
ATOM 8024 O O . LYS B 1 265 ? 6.703 -11.508 -33.062 1 94.75 265 LYS B O 1
ATOM 8029 N N . CYS B 1 266 ? 7.375 -12.703 -31.297 1 96.38 266 CYS B N 1
ATOM 8030 C CA . CYS B 1 266 ? 8.758 -12.711 -31.766 1 96.38 266 CYS B CA 1
ATOM 8031 C C . CYS B 1 266 ? 8.922 -13.594 -33 1 96.38 266 CYS B C 1
ATOM 8033 O O . CYS B 1 266 ? 8.625 -14.789 -32.938 1 96.38 266 CYS B O 1
ATOM 8035 N N . GLY B 1 267 ? 9.453 -12.992 -34 1 94.69 267 GLY B N 1
ATOM 8036 C CA . GLY B 1 267 ? 9.672 -13.727 -35.25 1 94.69 267 GLY B CA 1
ATOM 8037 C C . GLY B 1 267 ? 10.922 -14.586 -35.219 1 94.69 267 GLY B C 1
ATOM 8038 O O . GLY B 1 267 ? 11.133 -15.414 -36.094 1 94.69 267 GLY B O 1
ATOM 8039 N N . CYS B 1 268 ? 11.641 -14.445 -34.188 1 95.62 268 CYS B N 1
ATOM 8040 C CA . CYS B 1 268 ? 12.922 -15.148 -34.125 1 95.62 268 CYS B CA 1
ATOM 8041 C C . CYS B 1 268 ? 12.805 -16.406 -33.281 1 95.62 268 CYS B C 1
ATOM 8043 O O . CYS B 1 268 ? 12.844 -17.516 -33.812 1 95.62 268 CYS B O 1
ATOM 8045 N N . CYS B 1 269 ? 12.516 -16.219 -32.031 1 96.44 269 CYS B N 1
ATOM 8046 C CA . CYS B 1 269 ? 12.523 -17.391 -31.172 1 96.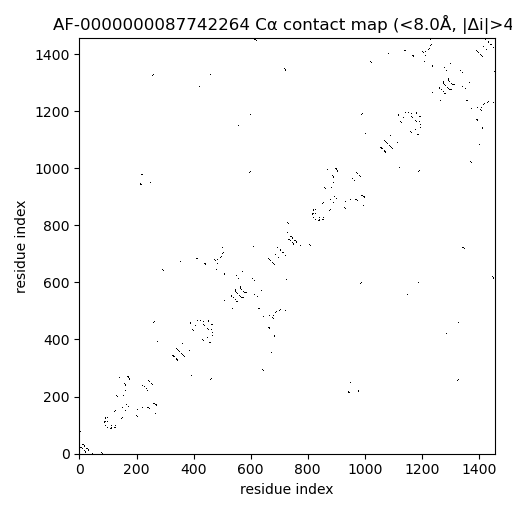44 269 CYS B CA 1
ATOM 8047 C C . CYS B 1 269 ? 11.109 -17.906 -30.938 1 96.44 269 CYS B C 1
ATOM 8049 O O . CYS B 1 269 ? 10.914 -18.969 -30.328 1 96.44 269 CYS B O 1
ATOM 8051 N N . LYS B 1 270 ? 10.078 -17.141 -31.359 1 95.81 270 LYS B N 1
ATOM 8052 C CA . LYS B 1 270 ? 8.68 -17.531 -31.234 1 95.81 270 LYS B CA 1
ATOM 8053 C C . LYS B 1 270 ? 8.375 -18.016 -29.812 1 95.81 270 LYS B C 1
ATOM 8055 O O . LYS B 1 270 ? 7.852 -19.109 -29.625 1 95.81 270 LYS B O 1
ATOM 8060 N N . ASN B 1 271 ? 8.688 -17.172 -28.891 1 97.19 271 ASN B N 1
ATOM 8061 C CA . ASN B 1 271 ? 8.477 -17.469 -27.469 1 97.19 271 ASN B CA 1
ATOM 8062 C C . ASN B 1 271 ? 9.359 -18.625 -27 1 97.19 271 ASN B C 1
ATOM 8064 O O . ASN B 1 271 ? 8.891 -19.516 -26.297 1 97.19 271 ASN B O 1
ATOM 8068 N N . MET B 1 272 ? 10.625 -18.656 -27.531 1 96.81 272 MET B N 1
ATOM 8069 C CA . MET B 1 272 ? 11.633 -19.656 -27.156 1 96.81 272 MET B CA 1
ATOM 8070 C C . MET B 1 272 ? 11.227 -21.047 -27.625 1 96.81 272 MET B C 1
ATOM 8072 O O . MET B 1 272 ? 11.523 -22.031 -26.969 1 96.81 272 MET B O 1
ATOM 8076 N N . ASN B 1 273 ? 10.461 -21.141 -28.656 1 96.94 273 ASN B N 1
ATOM 8077 C CA . ASN B 1 273 ? 9.867 -22.422 -29.016 1 96.94 273 ASN B CA 1
ATOM 8078 C C . ASN B 1 273 ? 10.32 -22.875 -30.406 1 96.94 273 ASN B C 1
ATOM 8080 O O . ASN B 1 273 ? 9.969 -22.266 -31.406 1 96.94 273 ASN B O 1
ATOM 8084 N N . LYS B 1 274 ? 11.047 -23.953 -30.484 1 92.88 274 LYS B N 1
ATOM 8085 C CA . LYS B 1 274 ? 11.516 -24.531 -31.75 1 92.88 274 LYS B CA 1
ATOM 8086 C C . LYS B 1 274 ? 10.445 -25.422 -32.375 1 92.88 274 LYS B C 1
ATOM 8088 O O . LYS B 1 274 ? 10.547 -25.797 -33.531 1 92.88 274 LYS B O 1
ATOM 8093 N N . ASN B 1 275 ? 9.477 -25.734 -31.547 1 94.62 275 ASN B N 1
ATOM 8094 C CA . ASN B 1 275 ? 8.375 -26.578 -32 1 94.62 275 ASN B CA 1
ATOM 8095 C C . ASN B 1 275 ? 7.086 -25.781 -32.156 1 94.62 275 ASN B C 1
ATOM 8097 O O . ASN B 1 275 ? 6.031 -26.188 -31.672 1 94.62 275 ASN B O 1
ATOM 8101 N N . TYR B 1 276 ? 7.152 -24.703 -32.812 1 95.94 276 TYR B N 1
ATOM 8102 C CA . TYR B 1 276 ? 6.043 -23.781 -33.062 1 95.94 276 TYR B CA 1
ATOM 8103 C C . TYR B 1 276 ? 5.422 -24.031 -34.438 1 95.94 276 TYR B C 1
ATOM 8105 O O . TYR B 1 276 ? 6.082 -23.875 -35.469 1 95.94 276 TYR B O 1
ATOM 8113 N N . VAL B 1 277 ? 4.188 -24.391 -34.469 1 96.38 277 VAL B N 1
ATOM 8114 C CA . VAL B 1 277 ? 3.518 -24.781 -35.719 1 96.38 277 VAL B CA 1
ATOM 8115 C C . VAL B 1 277 ? 2.48 -23.734 -36.094 1 96.38 277 VAL B C 1
ATOM 8117 O O . VAL B 1 277 ? 1.633 -23.359 -35.281 1 96.38 277 VAL B O 1
ATOM 8120 N N . VAL B 1 278 ? 2.49 -23.297 -37.344 1 93.88 278 VAL B N 1
ATOM 8121 C CA . VAL B 1 278 ? 1.567 -22.266 -37.781 1 93.88 278 VAL B CA 1
ATOM 8122 C C . VAL B 1 278 ? 0.701 -22.797 -38.938 1 93.88 278 VAL B C 1
ATOM 8124 O O . VAL B 1 278 ? -0.411 -22.312 -39.156 1 93.88 278 VAL B O 1
ATOM 8127 N N . ASN B 1 279 ? 1.167 -23.828 -39.625 1 91.81 279 ASN B N 1
ATOM 8128 C CA . ASN B 1 279 ? 0.408 -24.391 -40.75 1 91.81 279 ASN B CA 1
ATOM 8129 C C . ASN B 1 279 ? -0.406 -25.609 -40.312 1 91.81 279 ASN B C 1
ATOM 8131 O O . ASN B 1 279 ? 0.134 -26.547 -39.719 1 91.81 279 ASN B O 1
ATOM 8135 N N . LYS B 1 280 ? -1.561 -25.547 -40.688 1 89.88 280 LYS B N 1
ATOM 8136 C CA . LYS B 1 280 ? -2.488 -26.609 -40.312 1 89.88 280 LYS B CA 1
ATOM 8137 C C . LYS B 1 280 ? -2.018 -27.969 -40.812 1 89.88 280 LYS B C 1
ATOM 8139 O O . LYS B 1 280 ? -2.18 -28.984 -40.125 1 89.88 280 LYS B O 1
ATOM 8144 N N . GLU B 1 281 ? -1.39 -28.016 -41.938 1 91.62 281 GLU B N 1
ATOM 8145 C CA . GLU B 1 281 ? -0.955 -29.266 -42.562 1 91.62 281 GLU B CA 1
ATOM 8146 C C . GLU B 1 281 ? 0.171 -29.922 -41.75 1 91.62 281 GLU B C 1
ATOM 8148 O O . GLU B 1 281 ? 0.414 -31.125 -41.906 1 91.62 281 GLU B O 1
ATOM 8153 N N . ASP B 1 282 ? 0.756 -29.156 -40.969 1 92.88 282 ASP B N 1
ATOM 8154 C CA . ASP B 1 282 ? 1.91 -29.656 -40.25 1 92.88 282 ASP B CA 1
ATOM 8155 C C . ASP B 1 282 ? 1.498 -30.172 -38.844 1 92.88 282 ASP B C 1
ATOM 8157 O O . ASP B 1 282 ? 2.332 -30.672 -38.094 1 92.88 282 ASP B O 1
ATOM 8161 N N . ILE B 1 283 ? 0.303 -30.078 -38.562 1 93.44 283 ILE B N 1
ATOM 8162 C CA . ILE B 1 283 ? -0.182 -30.5 -37.25 1 93.44 283 ILE B CA 1
ATOM 8163 C C . ILE B 1 283 ? -0.307 -32.031 -37.219 1 93.44 283 ILE B C 1
ATOM 8165 O O . ILE B 1 283 ? -0.94 -32.625 -38.094 1 93.44 283 ILE B O 1
ATOM 8169 N N . SER B 1 284 ? 0.38 -32.562 -36.25 1 91.94 284 SER B N 1
ATOM 8170 C CA . SER B 1 284 ? 0.263 -34 -36 1 91.94 284 SER B CA 1
ATOM 8171 C C . SER B 1 284 ? -0.411 -34.281 -34.656 1 91.94 284 SER B C 1
ATOM 8173 O O . SER B 1 284 ? -0.04 -33.719 -33.625 1 91.94 284 SER B O 1
ATOM 8175 N N . LEU B 1 285 ? -1.367 -35.156 -34.688 1 90.75 285 LEU B N 1
ATOM 8176 C CA . LEU B 1 285 ? -2.061 -35.5 -33.469 1 90.75 285 LEU B CA 1
ATOM 8177 C C . LEU B 1 285 ? -1.149 -36.312 -32.531 1 90.75 285 LEU B C 1
ATOM 8179 O O . LEU B 1 285 ? -0.532 -37.281 -32.969 1 90.75 285 LEU B O 1
ATOM 8183 N N . PRO B 1 286 ? -1.067 -35.844 -31.344 1 90.44 286 PRO B N 1
ATOM 8184 C CA . PRO B 1 286 ? -0.217 -36.594 -30.422 1 90.44 286 PRO B CA 1
ATOM 8185 C C . PRO B 1 286 ? -0.838 -37.938 -30.016 1 90.44 286 PRO B C 1
ATOM 8187 O O . PRO B 1 286 ? -2.064 -38.062 -29.984 1 90.44 286 PRO B O 1
ATOM 8190 N N . VAL B 1 287 ? 0.054 -38.875 -29.75 1 83.44 287 VAL B N 1
ATOM 8191 C CA . VAL B 1 287 ? -0.382 -40.156 -29.219 1 83.44 287 VAL B CA 1
ATOM 8192 C C . VAL B 1 287 ? -0.349 -40.125 -27.688 1 83.44 287 VAL B C 1
ATOM 8194 O O . VAL B 1 287 ? 0.716 -39.969 -27.094 1 83.44 287 VAL B O 1
ATOM 8197 N N . ILE B 1 288 ? -1.476 -40.094 -27.188 1 76.31 288 ILE B N 1
ATOM 8198 C CA . ILE B 1 288 ? -1.544 -40.062 -25.734 1 76.31 288 ILE B CA 1
ATOM 8199 C C . ILE B 1 288 ? -2.082 -41.375 -25.203 1 76.31 288 ILE B C 1
ATOM 8201 O O . ILE B 1 288 ? -3.127 -41.844 -25.641 1 76.31 288 ILE B O 1
ATOM 8205 N N . ALA B 1 289 ? -1.231 -42.031 -24.391 1 72.94 289 ALA B N 1
ATOM 8206 C CA . ALA B 1 289 ? -1.661 -43.281 -23.766 1 72.94 289 ALA B CA 1
ATOM 8207 C C . ALA B 1 289 ? -2.791 -43.031 -22.766 1 72.94 289 ALA B C 1
ATOM 8209 O O . ALA B 1 289 ? -2.838 -41.969 -22.125 1 72.94 289 ALA B O 1
ATOM 8210 N N . ASP B 1 290 ? -3.711 -43.906 -22.734 1 75.31 290 ASP B N 1
ATOM 8211 C CA . ASP B 1 290 ? -4.773 -43.844 -21.734 1 75.31 290 ASP B CA 1
ATOM 8212 C C . ASP B 1 290 ? -4.195 -43.844 -20.312 1 75.31 290 ASP B C 1
ATOM 8214 O O . ASP B 1 290 ? -3.516 -44.781 -19.922 1 75.31 290 ASP B O 1
ATOM 8218 N N . PRO B 1 291 ? -4.465 -42.781 -19.656 1 82.62 291 PRO B N 1
ATOM 8219 C CA . PRO B 1 291 ? -3.881 -42.719 -18.312 1 82.62 291 PRO B CA 1
ATOM 8220 C C . PRO B 1 291 ? -4.551 -43.656 -17.312 1 82.62 291 PRO B C 1
ATOM 8222 O O . PRO B 1 291 ? -4.016 -43.875 -16.234 1 82.62 291 PRO B O 1
ATOM 8225 N N . LEU B 1 292 ? -5.738 -44.219 -17.625 1 82.75 292 LEU B N 1
ATOM 8226 C CA . LEU B 1 292 ? -6.504 -45.062 -16.688 1 82.75 292 LEU B CA 1
ATOM 8227 C C . LEU B 1 292 ? -6.191 -46.531 -16.906 1 82.75 292 LEU B C 1
ATOM 8229 O O . LEU B 1 292 ? -6.672 -47.156 -17.859 1 82.75 292 LEU B O 1
ATOM 8233 N N . ASP B 1 293 ? -5.293 -47.125 -16.047 1 79.19 293 ASP B N 1
ATOM 8234 C CA . ASP B 1 293 ? -4.781 -48.469 -16.281 1 79.19 293 ASP B CA 1
ATOM 8235 C C . ASP B 1 293 ? -5.383 -49.469 -15.281 1 79.19 293 ASP B C 1
ATOM 8237 O O . ASP B 1 293 ? -4.992 -50.625 -15.25 1 79.19 293 ASP B O 1
ATOM 8241 N N . GLY B 1 294 ? -6.34 -49.062 -14.383 1 77.81 294 GLY B N 1
ATOM 8242 C CA . GLY B 1 294 ? -7.137 -49.938 -13.539 1 77.81 294 GLY B CA 1
ATOM 8243 C C . GLY B 1 294 ? -6.445 -50.312 -12.242 1 77.81 294 GLY B C 1
ATOM 8244 O O . GLY B 1 294 ? -6.988 -51.062 -11.445 1 77.81 294 GLY B O 1
ATOM 8245 N N . GLU B 1 295 ? -5.324 -49.719 -11.867 1 81.81 295 GLU B N 1
ATOM 8246 C CA . GLU B 1 295 ? -4.625 -50.062 -10.633 1 81.81 295 GLU B CA 1
ATOM 8247 C C . GLU B 1 295 ? -5.41 -49.594 -9.406 1 81.81 295 GLU B C 1
ATOM 8249 O O . GLU B 1 295 ? -6.059 -48.562 -9.43 1 81.81 295 GLU B O 1
ATOM 8254 N N . THR B 1 296 ? -5.27 -50.344 -8.273 1 87.12 296 THR B N 1
ATOM 8255 C CA . THR B 1 296 ? -6.035 -50.062 -7.059 1 87.12 296 THR B CA 1
ATOM 8256 C C . THR B 1 296 ? -5.34 -49.031 -6.203 1 87.12 296 THR B C 1
ATOM 8258 O O . THR B 1 296 ? -4.129 -48.812 -6.32 1 87.12 296 THR B O 1
ATOM 8261 N N . ILE B 1 297 ? -6.082 -48.438 -5.352 1 87.81 297 ILE B N 1
ATOM 8262 C CA . ILE B 1 297 ? -5.574 -47.469 -4.383 1 87.81 297 ILE B CA 1
ATOM 8263 C C . ILE B 1 297 ? -4.734 -48.188 -3.328 1 87.81 297 ILE B C 1
ATOM 8265 O O . ILE B 1 297 ? -5.168 -49.188 -2.754 1 87.81 297 ILE B O 1
ATOM 8269 N N . LYS B 1 298 ? -3.555 -47.656 -3.055 1 87.12 298 LYS B N 1
ATOM 8270 C CA . LYS B 1 298 ? -2.623 -48.312 -2.137 1 87.12 298 LYS B CA 1
ATOM 8271 C C . LYS B 1 298 ? -2.672 -47.656 -0.756 1 87.12 298 LYS B C 1
ATOM 8273 O O . LYS B 1 298 ? -2.398 -48.312 0.253 1 87.12 298 LYS B O 1
ATOM 8278 N N . TYR B 1 299 ? -2.926 -46.406 -0.689 1 83.5 299 TYR B N 1
ATOM 8279 C CA . TYR B 1 299 ? -3.146 -45.75 0.583 1 83.5 299 TYR B CA 1
ATOM 8280 C C . TYR B 1 299 ? -3.914 -44.438 0.384 1 83.5 299 TYR B C 1
ATOM 8282 O O . TYR B 1 299 ? -4.02 -43.938 -0.739 1 83.5 299 TYR B O 1
ATOM 8290 N N . SER B 1 300 ? -4.426 -43.906 1.535 1 83.31 300 SER B N 1
ATOM 8291 C CA . SER B 1 300 ? -5.348 -42.781 1.394 1 83.31 300 SER B CA 1
ATOM 8292 C C . SER B 1 300 ? -5.07 -41.719 2.434 1 83.31 300 SER B C 1
ATOM 8294 O O . SER B 1 300 ? -5.867 -40.781 2.604 1 83.31 300 SER B O 1
ATOM 8296 N N . VAL B 1 301 ? -3.961 -41.812 3.059 1 78.44 301 VAL B N 1
ATOM 8297 C CA . VAL B 1 301 ? -3.602 -40.75 3.99 1 78.44 301 VAL B CA 1
ATOM 8298 C C . VAL B 1 301 ? -3.324 -39.469 3.221 1 78.44 301 VAL B C 1
ATOM 8300 O O . VAL B 1 301 ? -2.432 -39.438 2.371 1 78.44 301 VAL B O 1
ATOM 8303 N N . GLY B 1 302 ? -4.086 -38.469 3.484 1 80.94 302 GLY B N 1
ATOM 8304 C CA . GLY B 1 302 ? -3.926 -37.188 2.828 1 80.94 302 GLY B CA 1
ATOM 8305 C C . GLY B 1 302 ? -4.395 -37.188 1.385 1 80.94 302 GLY B C 1
ATOM 8306 O O . GLY B 1 302 ? -4.281 -36.188 0.688 1 80.94 302 GLY B O 1
ATOM 8307 N N . GLY B 1 303 ? -4.805 -38.312 0.878 1 82.75 303 GLY B N 1
ATOM 8308 C CA . GLY B 1 303 ? -5.27 -38.406 -0.496 1 82.75 303 GLY B CA 1
ATOM 8309 C C . GLY B 1 303 ? -5.305 -39.844 -1.01 1 82.75 303 GLY B C 1
ATOM 8310 O O . GLY B 1 303 ? -4.832 -40.75 -0.338 1 82.75 303 GLY B O 1
ATOM 8311 N N . LEU B 1 304 ? -5.836 -40.062 -2.158 1 85.06 304 LEU B N 1
ATOM 8312 C CA . LEU B 1 304 ? -5.922 -41.344 -2.812 1 85.06 304 LEU B CA 1
ATOM 8313 C C . LEU B 1 304 ? -4.742 -41.562 -3.758 1 85.06 304 LEU B C 1
ATOM 8315 O O . LEU B 1 304 ? -4.516 -40.75 -4.66 1 85.06 304 LEU B O 1
ATOM 8319 N N . ARG B 1 305 ? -4.051 -42.688 -3.447 1 89.31 305 ARG B N 1
ATOM 8320 C CA . ARG B 1 305 ? -2.832 -42.906 -4.219 1 89.31 305 ARG B CA 1
ATOM 8321 C C . ARG B 1 305 ? -2.807 -44.312 -4.809 1 89.31 305 ARG B C 1
ATOM 8323 O O . ARG B 1 305 ? -3.189 -45.281 -4.145 1 89.31 305 ARG B O 1
ATOM 8330 N N . SER B 1 306 ? -2.268 -44.375 -6.016 1 91.38 306 SER B N 1
ATOM 8331 C CA . SER B 1 306 ? -2.209 -45.656 -6.703 1 91.38 306 SER B CA 1
ATOM 8332 C C . SER B 1 306 ? -0.891 -46.375 -6.422 1 91.38 306 SER B C 1
ATOM 8334 O O . SER B 1 306 ? -0.72 -47.562 -6.789 1 91.38 306 SER B O 1
ATOM 8336 N N . LYS B 1 307 ? 0.017 -45.656 -5.738 1 91.25 307 LYS B N 1
ATOM 8337 C CA . LYS B 1 307 ? 1.299 -46.281 -5.383 1 91.25 307 LYS B CA 1
ATOM 8338 C C . LYS B 1 307 ? 1.542 -46.219 -3.879 1 91.25 307 LYS B C 1
ATOM 8340 O O . LYS B 1 307 ? 1.002 -45.344 -3.197 1 91.25 307 LYS B O 1
ATOM 8345 N N . SER B 1 308 ? 2.398 -47.062 -3.426 1 89.69 308 SER B N 1
ATOM 8346 C CA . SER B 1 308 ? 2.682 -47.156 -1.997 1 89.69 308 SER B CA 1
ATOM 8347 C C . SER B 1 308 ? 3.602 -46 -1.545 1 89.69 308 SER B C 1
ATOM 8349 O O . SER B 1 308 ? 4.203 -45.312 -2.373 1 89.69 308 SER B O 1
ATOM 8351 N N . TYR B 1 309 ? 3.648 -45.969 -0.283 1 88.12 309 TYR B N 1
ATOM 8352 C CA . TYR B 1 309 ? 4.547 -45 0.336 1 88.12 309 TYR B CA 1
ATOM 8353 C C . TYR B 1 309 ? 5.992 -45.281 -0.063 1 88.12 309 TYR B C 1
ATOM 8355 O O . TYR B 1 309 ? 6.738 -44.344 -0.383 1 88.12 309 TYR B O 1
ATOM 8363 N N . GLU B 1 310 ? 6.328 -46.5 -0.039 1 90.88 310 GLU B N 1
ATOM 8364 C CA . GLU B 1 310 ? 7.703 -46.875 -0.337 1 90.88 310 GLU B CA 1
ATOM 8365 C C . GLU B 1 310 ? 8.062 -46.562 -1.785 1 90.88 310 GLU B C 1
ATOM 8367 O O . GLU B 1 310 ? 9.156 -46.062 -2.062 1 90.88 310 GLU B O 1
ATOM 8372 N N . TYR B 1 311 ? 7.133 -46.812 -2.568 1 92.06 311 TYR B N 1
ATOM 8373 C CA . TYR B 1 311 ? 7.352 -46.5 -3.975 1 92.06 311 TYR B CA 1
ATOM 8374 C C . TYR B 1 311 ? 7.531 -45 -4.172 1 92.06 311 TYR B C 1
ATOM 8376 O O . TYR B 1 311 ? 8.445 -44.562 -4.879 1 92.06 311 TYR B O 1
ATOM 8384 N N . THR B 1 312 ? 6.695 -44.312 -3.543 1 91.38 312 THR B N 1
ATOM 8385 C CA . THR B 1 312 ? 6.703 -42.844 -3.672 1 91.38 312 THR B CA 1
ATOM 8386 C C . THR B 1 312 ? 8 -42.281 -3.119 1 91.38 312 THR B C 1
ATOM 8388 O O . THR B 1 312 ? 8.586 -41.375 -3.719 1 91.38 312 THR B O 1
ATOM 8391 N N . LYS B 1 313 ? 8.43 -42.75 -2.027 1 91.62 313 LYS B N 1
ATOM 8392 C CA . LYS B 1 313 ? 9.688 -42.312 -1.43 1 91.62 313 LYS B CA 1
ATOM 8393 C C . LYS B 1 313 ? 10.859 -42.562 -2.375 1 91.62 313 LYS B C 1
ATOM 8395 O O . LYS B 1 313 ? 11.68 -41.656 -2.592 1 91.62 313 LYS B O 1
ATOM 8400 N N . GLU B 1 314 ? 10.891 -43.688 -2.877 1 94.12 314 GLU B N 1
ATOM 8401 C CA . GLU B 1 314 ? 11.961 -44.031 -3.807 1 94.12 314 GLU B CA 1
ATOM 8402 C C . GLU B 1 314 ? 11.914 -43.156 -5.051 1 94.12 314 GLU B C 1
ATOM 8404 O O . GLU B 1 314 ? 12.961 -42.719 -5.547 1 94.12 314 GLU B O 1
ATOM 8409 N N . LEU B 1 315 ? 10.711 -42.969 -5.531 1 93.88 315 LEU B N 1
ATOM 8410 C CA . LEU B 1 315 ? 10.523 -42.125 -6.703 1 93.88 315 LEU B CA 1
ATOM 8411 C C . LEU B 1 315 ? 11.062 -40.719 -6.457 1 93.88 315 LEU B C 1
ATOM 8413 O O . LEU B 1 315 ? 11.797 -40.188 -7.285 1 93.88 315 LEU B O 1
ATOM 8417 N N . VAL B 1 316 ? 10.773 -40.156 -5.332 1 92.38 316 VAL B N 1
ATOM 8418 C CA . VAL B 1 316 ? 11.188 -38.812 -4.973 1 92.38 316 VAL B CA 1
ATOM 8419 C C . VAL B 1 316 ? 12.711 -38.75 -4.844 1 92.38 316 VAL B C 1
ATOM 8421 O O . VAL B 1 316 ? 13.352 -37.875 -5.422 1 92.38 316 VAL B O 1
ATOM 8424 N N . GLU B 1 317 ? 13.258 -39.688 -4.164 1 91.81 317 GLU B N 1
ATOM 8425 C CA . GLU B 1 317 ? 14.695 -39.719 -3.938 1 91.81 317 GLU B CA 1
ATOM 8426 C C . GLU B 1 317 ? 15.461 -39.906 -5.246 1 91.81 317 GLU B C 1
ATOM 8428 O O . GLU B 1 317 ? 16.469 -39.219 -5.488 1 91.81 317 GLU B O 1
ATOM 8433 N N . LYS B 1 318 ? 14.938 -40.75 -5.988 1 93.69 318 LYS B N 1
ATOM 8434 C CA . LYS B 1 318 ? 15.562 -41 -7.289 1 93.69 318 LYS B CA 1
ATOM 8435 C C . LYS B 1 318 ? 15.5 -39.781 -8.172 1 93.69 318 LYS B C 1
ATOM 8437 O O . LYS B 1 318 ? 16.469 -39.438 -8.852 1 93.69 318 LYS B O 1
ATOM 8442 N N . THR B 1 319 ? 14.375 -39.188 -8.211 1 93.44 319 THR B N 1
ATOM 8443 C CA . THR B 1 319 ? 14.188 -37.969 -9.031 1 93.44 319 THR B CA 1
ATOM 8444 C C . THR B 1 319 ? 15.125 -36.875 -8.578 1 93.44 319 THR B C 1
ATOM 8446 O O . THR B 1 319 ? 15.781 -36.219 -9.398 1 93.44 319 THR B O 1
ATOM 8449 N N . LEU B 1 320 ? 15.227 -36.594 -7.285 1 91.06 320 LEU B N 1
ATOM 8450 C CA . LEU B 1 320 ? 16.094 -35.562 -6.738 1 91.06 320 LEU B CA 1
ATOM 8451 C C . LEU B 1 320 ? 17.547 -35.844 -7.102 1 91.06 320 LEU B C 1
ATOM 8453 O O . LEU B 1 320 ? 18.281 -34.906 -7.457 1 91.06 320 LEU B O 1
ATOM 8457 N N . LYS B 1 321 ? 17.938 -37.062 -7.031 1 89.38 321 LYS B N 1
ATOM 8458 C CA . LYS B 1 321 ? 19.297 -37.438 -7.379 1 89.38 321 LYS B CA 1
ATOM 8459 C C . LYS B 1 321 ? 19.547 -37.25 -8.875 1 89.38 321 LYS B C 1
ATOM 8461 O O . LYS B 1 321 ? 20.594 -36.75 -9.281 1 89.38 321 LYS B O 1
ATOM 8466 N N . LYS B 1 322 ? 18.578 -37.625 -9.594 1 90.38 322 LYS B N 1
ATOM 8467 C CA . LYS B 1 322 ? 18.688 -37.594 -11.047 1 90.38 322 LYS B CA 1
ATOM 8468 C C . LYS B 1 322 ? 18.781 -36.156 -11.562 1 90.38 322 LYS B C 1
ATOM 8470 O O . LYS B 1 322 ? 19.547 -35.844 -12.477 1 90.38 322 LYS B O 1
ATOM 8475 N N . MET B 1 323 ? 18.016 -35.281 -11.078 1 89.38 323 MET B N 1
ATOM 8476 C CA . MET B 1 323 ? 17.938 -33.906 -11.547 1 89.38 323 MET B CA 1
ATOM 8477 C C . MET B 1 323 ? 19.219 -33.125 -11.211 1 89.38 323 MET B C 1
ATOM 8479 O O . MET B 1 323 ? 19.625 -32.25 -11.953 1 89.38 323 MET B O 1
ATOM 8483 N N . ASP B 1 324 ? 19.891 -33.531 -10.109 1 85.75 324 ASP B N 1
ATOM 8484 C CA . ASP B 1 324 ? 21.109 -32.875 -9.617 1 85.75 324 ASP B CA 1
ATOM 8485 C C . ASP B 1 324 ? 20.922 -31.375 -9.445 1 85.75 324 ASP B C 1
ATOM 8487 O O . ASP B 1 324 ? 21.734 -30.594 -9.922 1 85.75 324 ASP B O 1
ATOM 8491 N N . LEU B 1 325 ? 19.781 -31.016 -8.992 1 87.62 325 LEU B N 1
ATOM 8492 C CA . LEU B 1 325 ? 19.5 -29.641 -8.617 1 87.62 325 LEU B CA 1
ATOM 8493 C C . LEU B 1 325 ? 19.766 -29.406 -7.137 1 87.62 325 LEU B C 1
ATOM 8495 O O . LEU B 1 325 ? 19.703 -30.344 -6.336 1 87.62 325 LEU B O 1
ATOM 8499 N N . ASP B 1 326 ? 20.125 -28.219 -6.816 1 86.75 326 ASP B N 1
ATOM 8500 C CA . ASP B 1 326 ? 20.312 -27.859 -5.414 1 86.75 326 ASP B CA 1
ATOM 8501 C C . ASP B 1 326 ? 18.969 -27.531 -4.754 1 86.75 326 ASP B C 1
ATOM 8503 O O . ASP B 1 326 ? 18.688 -26.359 -4.5 1 86.75 326 ASP B O 1
ATOM 8507 N N . ILE B 1 327 ? 18.203 -28.5 -4.527 1 91.62 327 ILE B N 1
ATOM 8508 C CA . ILE B 1 327 ? 16.922 -28.344 -3.867 1 91.62 327 ILE B CA 1
ATOM 8509 C C . ILE B 1 327 ? 17.062 -28.672 -2.383 1 91.62 327 ILE B C 1
ATOM 8511 O O . ILE B 1 327 ? 17.5 -29.766 -2.018 1 91.62 327 ILE B O 1
ATOM 8515 N N . LYS B 1 328 ? 16.797 -27.75 -1.559 1 91.62 328 LYS B N 1
ATOM 8516 C CA . LYS B 1 328 ? 16.781 -27.938 -0.11 1 91.62 328 LYS B CA 1
ATOM 8517 C C . LYS B 1 328 ? 15.359 -28.109 0.41 1 91.62 328 LYS B C 1
ATOM 8519 O O . LYS B 1 328 ? 14.477 -27.297 0.127 1 91.62 328 LYS B O 1
ATOM 8524 N N . ILE B 1 329 ? 15.094 -29.172 1.026 1 93.31 329 ILE B N 1
ATOM 8525 C CA . ILE B 1 329 ? 13.812 -29.453 1.668 1 93.31 329 ILE B CA 1
ATOM 8526 C C . ILE B 1 329 ? 14 -29.516 3.184 1 93.31 329 ILE B C 1
ATOM 8528 O O . ILE B 1 329 ? 14.578 -30.469 3.709 1 93.31 329 ILE B O 1
ATOM 8532 N N . GLU B 1 330 ? 13.531 -28.516 3.869 1 92.5 330 GLU B N 1
ATOM 8533 C CA . GLU B 1 330 ? 13.805 -28.375 5.297 1 92.5 330 GLU B CA 1
ATOM 8534 C C . GLU B 1 330 ? 12.516 -28.125 6.078 1 92.5 330 GLU B C 1
ATOM 8536 O O . GLU B 1 330 ? 11.555 -27.562 5.543 1 92.5 330 GLU B O 1
ATOM 8541 N N . ILE B 1 331 ? 12.523 -28.547 7.258 1 91.38 331 ILE B N 1
ATOM 8542 C CA . ILE B 1 331 ? 11.391 -28.328 8.148 1 91.38 331 ILE B CA 1
ATOM 8543 C C . ILE B 1 331 ? 11.266 -26.844 8.469 1 91.38 331 ILE B C 1
ATOM 8545 O O . ILE B 1 331 ? 12.273 -26.156 8.664 1 91.38 331 ILE B O 1
ATOM 8549 N N . ASP B 1 332 ? 10.07 -26.297 8.445 1 88.88 332 ASP B N 1
ATOM 8550 C CA . ASP B 1 332 ? 9.812 -24.922 8.828 1 88.88 332 ASP B CA 1
ATOM 8551 C C . ASP B 1 332 ? 9.758 -24.766 10.344 1 88.88 332 ASP B C 1
ATOM 8553 O O . ASP B 1 332 ? 8.727 -25.031 10.969 1 88.88 332 ASP B O 1
ATOM 8557 N N . GLU B 1 333 ? 10.75 -24.203 10.875 1 82.94 333 GLU B N 1
ATOM 8558 C CA . GLU B 1 333 ? 10.859 -24.078 12.32 1 82.94 333 GLU B CA 1
ATOM 8559 C C . GLU B 1 333 ? 10.008 -22.922 12.844 1 82.94 333 GLU B C 1
ATOM 8561 O O . GLU B 1 333 ? 9.734 -22.844 14.047 1 82.94 333 GLU B O 1
ATOM 8566 N N . ARG B 1 334 ? 9.539 -22.031 12.164 1 80.69 334 ARG B N 1
ATOM 8567 C CA . ARG B 1 334 ? 8.719 -20.891 12.57 1 80.69 334 ARG B CA 1
ATOM 8568 C C . ARG B 1 334 ? 7.262 -21.312 12.75 1 80.69 334 ARG B C 1
ATOM 8570 O O . ARG B 1 334 ? 6.441 -20.516 13.227 1 80.69 334 ARG B O 1
ATOM 8577 N N . ASN B 1 335 ? 6.898 -22.469 12.258 1 86.19 335 ASN B N 1
ATOM 8578 C CA . ASN B 1 335 ? 5.578 -23.047 12.453 1 86.19 335 ASN B CA 1
ATOM 8579 C C . ASN B 1 335 ? 5.285 -23.281 13.938 1 86.19 335 ASN B C 1
ATOM 8581 O O . ASN B 1 335 ? 5.934 -24.125 14.578 1 86.19 335 ASN B O 1
ATOM 8585 N N . PRO B 1 336 ? 4.289 -22.547 14.508 1 86.62 336 PRO B N 1
ATOM 8586 C CA . PRO B 1 336 ? 4.008 -22.734 15.938 1 86.62 336 PRO B CA 1
ATOM 8587 C C . PRO B 1 336 ? 3.426 -24.109 16.25 1 86.62 336 PRO B C 1
ATOM 8589 O O . PRO B 1 336 ? 3.359 -24.5 17.422 1 86.62 336 PRO B O 1
ATOM 8592 N N . PHE B 1 337 ? 3.105 -24.859 15.219 1 92.88 337 PHE B N 1
ATOM 8593 C CA . PHE B 1 337 ? 2.525 -26.188 15.414 1 92.88 337 PHE B CA 1
ATOM 8594 C C . PHE B 1 337 ? 3.488 -27.266 14.945 1 92.88 337 PHE B C 1
ATOM 8596 O O . PHE B 1 337 ? 3.062 -28.344 14.539 1 92.88 337 PHE B O 1
ATOM 8603 N N . SER B 1 338 ? 4.68 -26.969 14.961 1 89.81 338 SER B N 1
ATOM 8604 C CA . SER B 1 338 ? 5.672 -27.891 14.414 1 89.81 338 SER B CA 1
ATOM 8605 C C . SER B 1 338 ? 5.641 -29.234 15.133 1 89.81 338 SER B C 1
ATOM 8607 O O . SER B 1 338 ? 5.969 -30.266 14.547 1 89.81 338 SER B O 1
ATOM 8609 N N . ASP B 1 339 ? 5.234 -29.312 16.406 1 92.62 339 ASP B N 1
ATOM 8610 C CA . ASP B 1 339 ? 5.156 -30.547 17.188 1 92.62 339 ASP B CA 1
ATOM 8611 C C . ASP B 1 339 ? 3.865 -31.312 16.891 1 92.62 339 ASP B C 1
ATOM 8613 O O . ASP B 1 339 ? 3.697 -32.438 17.312 1 92.62 339 ASP B O 1
ATOM 8617 N N . ILE B 1 340 ? 2.971 -30.75 16.125 1 95 340 ILE B N 1
ATOM 8618 C CA . ILE B 1 340 ? 1.668 -31.344 15.836 1 95 340 ILE B CA 1
ATOM 8619 C C . ILE B 1 340 ? 1.574 -31.672 14.344 1 95 340 ILE B C 1
ATOM 8621 O O . ILE B 1 340 ? 1.378 -32.844 13.977 1 95 340 ILE B O 1
ATOM 8625 N N . ILE B 1 341 ? 1.785 -30.688 13.523 1 95 341 ILE B N 1
ATOM 8626 C CA . ILE B 1 341 ? 1.737 -30.812 12.07 1 95 341 ILE B CA 1
ATOM 8627 C C . ILE B 1 341 ? 3.027 -30.281 11.461 1 95 341 ILE B C 1
ATOM 8629 O O . ILE B 1 341 ? 3.266 -29.062 11.469 1 95 341 ILE B O 1
ATOM 8633 N N . PRO B 1 342 ? 3.793 -31.156 10.938 1 94.75 342 PRO B N 1
ATOM 8634 C CA . PRO B 1 342 ? 5.031 -30.688 10.305 1 94.75 342 PRO B CA 1
ATOM 8635 C C . PRO B 1 342 ? 4.785 -30 8.969 1 94.75 342 PRO B C 1
ATOM 8637 O O . PRO B 1 342 ? 3.895 -30.406 8.211 1 94.75 342 PRO B O 1
ATOM 8640 N N . VAL B 1 343 ? 5.531 -28.922 8.703 1 94.44 343 VAL B N 1
ATOM 8641 C CA . VAL B 1 343 ? 5.547 -28.219 7.43 1 94.44 343 VAL B CA 1
ATOM 8642 C C . VAL B 1 343 ? 6.98 -28.109 6.914 1 94.44 343 VAL B C 1
ATOM 8644 O O . VAL B 1 343 ? 7.898 -27.797 7.672 1 94.44 343 VAL B O 1
ATOM 8647 N N . TYR B 1 344 ? 7.152 -28.516 5.648 1 94.56 344 TYR B N 1
ATOM 8648 C CA . TYR B 1 344 ? 8.461 -28.391 5.012 1 94.56 344 TYR B CA 1
ATOM 8649 C C . TYR B 1 344 ? 8.469 -27.266 4 1 94.56 344 TYR B C 1
ATOM 8651 O O . TYR B 1 344 ? 7.445 -26.953 3.383 1 94.56 344 TYR B O 1
ATOM 8659 N N . HIS B 1 345 ? 9.594 -26.578 3.904 1 92.5 345 HIS B N 1
ATOM 8660 C CA . HIS B 1 345 ? 9.859 -25.641 2.83 1 92.5 345 HIS B CA 1
ATOM 8661 C C . HIS B 1 345 ? 10.914 -26.172 1.869 1 92.5 345 HIS B C 1
ATOM 8663 O O . HIS B 1 345 ? 11.883 -26.812 2.297 1 92.5 345 HIS B O 1
ATOM 8669 N N . SER B 1 346 ? 10.648 -26.047 0.634 1 94.25 346 SER B N 1
ATOM 8670 C CA . SER B 1 346 ? 11.625 -26.438 -0.38 1 94.25 346 SER B CA 1
ATOM 8671 C C . SER B 1 346 ? 12.031 -25.25 -1.242 1 94.25 346 SER B C 1
ATOM 8673 O O . SER B 1 346 ? 11.188 -24.453 -1.635 1 94.25 346 SER B O 1
ATOM 8675 N N . THR B 1 347 ? 13.32 -25.094 -1.461 1 93.62 347 THR B N 1
ATOM 8676 C CA . THR B 1 347 ? 13.852 -23.969 -2.225 1 93.62 347 THR B CA 1
ATOM 8677 C C . THR B 1 347 ? 14.805 -24.453 -3.312 1 93.62 347 THR B C 1
ATOM 8679 O O . THR B 1 347 ? 15.555 -25.406 -3.104 1 93.62 347 THR B O 1
ATOM 8682 N N . LEU B 1 348 ? 14.719 -23.891 -4.406 1 93.5 348 LEU B N 1
ATOM 8683 C CA . LEU B 1 348 ? 15.656 -24.078 -5.512 1 93.5 348 LEU B CA 1
ATOM 8684 C C . LEU B 1 348 ? 16.25 -22.734 -5.949 1 93.5 348 LEU B C 1
ATOM 8686 O O . LEU B 1 348 ? 15.508 -21.781 -6.215 1 93.5 348 LEU B O 1
ATOM 8690 N N . ASP B 1 349 ? 17.578 -22.703 -6.004 1 89.38 349 ASP B N 1
ATOM 8691 C CA . ASP B 1 349 ? 18.266 -21.547 -6.574 1 89.38 349 ASP B CA 1
ATOM 8692 C C . ASP B 1 349 ? 18.328 -21.641 -8.102 1 89.38 349 ASP B C 1
ATOM 8694 O O . ASP B 1 349 ? 18.203 -22.719 -8.664 1 89.38 349 ASP B O 1
ATOM 8698 N N . MET B 1 350 ? 18.547 -20.562 -8.695 1 89.44 350 MET B N 1
ATOM 8699 C CA . MET B 1 350 ? 18.641 -20.5 -10.148 1 89.44 350 MET B CA 1
ATOM 8700 C C . MET B 1 350 ? 19.75 -21.406 -10.664 1 89.44 350 MET B C 1
ATOM 8702 O O . MET B 1 350 ? 20.828 -21.484 -10.062 1 89.44 350 MET B O 1
ATOM 8706 N N . THR B 1 351 ? 19.484 -22.062 -11.75 1 88.38 351 THR B N 1
ATOM 8707 C CA . THR B 1 351 ? 20.5 -22.906 -12.383 1 88.38 351 THR B CA 1
ATOM 8708 C C . THR B 1 351 ? 20.234 -23.047 -13.875 1 88.38 351 THR B C 1
ATOM 8710 O O . THR B 1 351 ? 19.125 -23.422 -14.281 1 88.38 351 THR B O 1
ATOM 8713 N N . HIS B 1 352 ? 21.234 -22.781 -14.672 1 86.5 352 HIS B N 1
ATOM 8714 C CA . HIS B 1 352 ? 21.109 -22.906 -16.125 1 86.5 352 HIS B CA 1
ATOM 8715 C C . HIS B 1 352 ? 21.734 -24.203 -16.625 1 86.5 352 HIS B C 1
ATOM 8717 O O . HIS B 1 352 ? 21.484 -24.641 -17.75 1 86.5 352 HIS B O 1
ATOM 8723 N N . LYS B 1 353 ? 22.641 -24.734 -15.805 1 84.25 353 LYS B N 1
ATOM 8724 C CA . LYS B 1 353 ? 23.281 -26.016 -16.125 1 84.25 353 LYS B CA 1
ATOM 8725 C C . LYS B 1 353 ? 23 -27.047 -15.039 1 84.25 353 LYS B C 1
ATOM 8727 O O . LYS B 1 353 ? 23.406 -26.875 -13.883 1 84.25 353 LYS B O 1
ATOM 8732 N N . ASN B 1 354 ? 22.328 -28.062 -15.445 1 85 354 ASN B N 1
ATOM 8733 C CA . ASN B 1 354 ? 21.938 -29.188 -14.609 1 85 354 ASN B CA 1
ATOM 8734 C C . ASN B 1 354 ? 21.672 -30.438 -15.445 1 85 354 ASN B C 1
ATOM 8736 O O . ASN B 1 354 ? 22.062 -30.5 -16.625 1 85 354 ASN B O 1
ATOM 8740 N N . LYS B 1 355 ? 21.188 -31.406 -14.859 1 87.19 355 LYS B N 1
ATOM 8741 C CA . LYS B 1 355 ? 21.031 -32.656 -15.578 1 87.19 355 LYS B CA 1
ATOM 8742 C C . LYS B 1 355 ? 19.688 -32.719 -16.312 1 87.19 355 LYS B C 1
ATOM 8744 O O . LYS B 1 355 ? 19.234 -33.781 -16.703 1 87.19 355 LYS B O 1
ATOM 8749 N N . THR B 1 356 ? 19.031 -31.547 -16.391 1 87.62 356 THR B N 1
ATOM 8750 C CA . THR B 1 356 ? 17.844 -31.375 -17.219 1 87.62 356 THR B CA 1
ATOM 8751 C C . THR B 1 356 ? 18.109 -30.406 -18.375 1 87.62 356 THR B C 1
ATOM 8753 O O . THR B 1 356 ? 19.125 -29.688 -18.359 1 87.62 356 THR B O 1
ATOM 8756 N N . PRO B 1 357 ? 17.312 -30.422 -19.328 1 88.94 357 PRO B N 1
ATOM 8757 C CA . PRO B 1 357 ? 17.516 -29.484 -20.438 1 88.94 357 PRO B CA 1
ATOM 8758 C C . PRO B 1 357 ? 16.984 -28.078 -20.125 1 88.94 357 PRO B C 1
ATOM 8760 O O . PRO B 1 357 ? 16.969 -27.219 -21 1 88.94 357 PRO B O 1
ATOM 8763 N N . TYR B 1 358 ? 16.625 -27.844 -18.859 1 92 358 TYR B N 1
ATOM 8764 C CA . TYR B 1 358 ? 15.883 -26.625 -18.578 1 92 358 TYR B CA 1
ATOM 8765 C C . TYR B 1 358 ? 16.734 -25.641 -17.797 1 92 358 TYR B C 1
ATOM 8767 O O . TYR B 1 358 ? 17.641 -26.047 -17.062 1 92 358 TYR B O 1
ATOM 8775 N N . PHE B 1 359 ? 16.469 -24.359 -18.062 1 91.19 359 PHE B N 1
ATOM 8776 C CA . PHE B 1 359 ? 16.953 -23.281 -17.219 1 91.19 359 PHE B CA 1
ATOM 8777 C C . PHE B 1 359 ? 15.914 -22.922 -16.156 1 91.19 359 PHE B C 1
ATOM 8779 O O . PHE B 1 359 ? 14.844 -22.406 -16.469 1 91.19 359 PHE B O 1
ATOM 8786 N N . PHE B 1 360 ? 16.297 -23.203 -14.85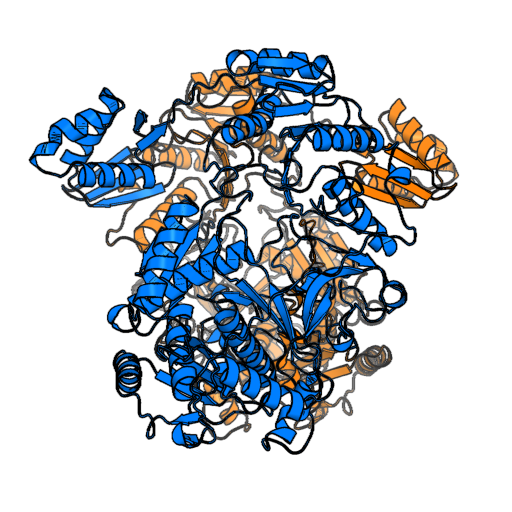9 1 92.06 360 PHE B N 1
ATOM 8787 C CA . PHE B 1 360 ? 15.344 -22.969 -13.773 1 92.06 360 PHE B CA 1
ATOM 8788 C C . PHE B 1 360 ? 15.695 -21.688 -13.016 1 92.06 360 PHE B C 1
ATOM 8790 O O . PHE B 1 360 ? 16.828 -21.516 -12.562 1 92.06 360 PHE B O 1
ATOM 8797 N N . GLY B 1 361 ? 14.664 -20.766 -13.016 1 89.94 361 GLY B N 1
ATOM 8798 C CA . GLY B 1 361 ? 14.789 -19.719 -12.023 1 89.94 361 GLY B CA 1
ATOM 8799 C C . GLY B 1 361 ? 14.539 -20.203 -10.609 1 89.94 361 GLY B C 1
ATOM 8800 O O . GLY B 1 361 ? 14.234 -21.375 -10.391 1 89.94 361 GLY B O 1
ATOM 8801 N N . GLU B 1 362 ? 14.664 -19.328 -9.68 1 91.69 362 GLU B N 1
ATOM 8802 C CA . GLU B 1 362 ? 14.43 -19.656 -8.273 1 91.69 362 GLU B CA 1
ATOM 8803 C C . GLU B 1 362 ? 13.008 -20.156 -8.062 1 91.69 362 GLU B C 1
ATOM 8805 O O . GLU B 1 362 ? 12.086 -19.766 -8.773 1 91.69 362 GLU B O 1
ATOM 8810 N N . GLN B 1 363 ? 12.883 -21.078 -7.129 1 93.94 363 GLN B N 1
ATOM 8811 C CA . GLN B 1 363 ? 11.578 -21.641 -6.793 1 93.94 363 GLN B CA 1
ATOM 8812 C C . GLN B 1 363 ? 11.453 -21.891 -5.293 1 93.94 363 GLN B C 1
ATOM 8814 O O . GLN B 1 363 ? 12.391 -22.391 -4.66 1 93.94 363 GLN B O 1
ATOM 8819 N N . HIS B 1 364 ? 10.336 -21.453 -4.727 1 93.19 364 HIS B N 1
ATOM 8820 C CA . HIS B 1 364 ? 9.969 -21.75 -3.346 1 93.19 364 HIS B CA 1
ATOM 8821 C C . HIS B 1 364 ? 8.664 -22.531 -3.281 1 93.19 364 HIS B C 1
ATOM 8823 O O . HIS B 1 364 ? 7.699 -22.203 -3.98 1 93.19 364 HIS B O 1
ATOM 8829 N N . SER B 1 365 ? 8.641 -23.5 -2.568 1 93.44 365 SER B N 1
ATOM 8830 C CA . SER B 1 365 ? 7.461 -24.328 -2.357 1 93.44 365 SER B CA 1
ATOM 8831 C C . SER B 1 365 ? 7.348 -24.781 -0.903 1 93.44 365 SER B C 1
ATOM 8833 O O . SER B 1 365 ? 8.281 -24.578 -0.117 1 93.44 365 SER B O 1
ATOM 8835 N N . HIS B 1 366 ? 6.137 -25.375 -0.621 1 92.75 366 HIS B N 1
ATOM 8836 C CA . HIS B 1 366 ? 5.859 -25.844 0.729 1 92.75 366 HIS B CA 1
ATOM 8837 C C . HIS B 1 366 ? 5.121 -27.188 0.702 1 92.75 366 HIS B C 1
ATOM 8839 O O . HIS B 1 366 ? 4.586 -27.578 -0.336 1 92.75 366 HIS B O 1
ATOM 8845 N N . GLY B 1 367 ? 5.203 -27.812 1.812 1 94.12 367 GLY B N 1
ATOM 8846 C CA . GLY B 1 367 ? 4.488 -29.078 1.966 1 94.12 367 GLY B CA 1
ATOM 8847 C C . GLY B 1 367 ? 4.047 -29.344 3.393 1 94.12 367 GLY B C 1
ATOM 8848 O O . GLY B 1 367 ? 4.836 -29.203 4.328 1 94.12 367 GLY B O 1
ATOM 8849 N N . LYS B 1 368 ? 2.797 -29.688 3.453 1 92.19 368 LYS B N 1
ATOM 8850 C CA . LYS B 1 368 ? 2.193 -30.031 4.734 1 92.19 368 LYS B CA 1
ATOM 8851 C C . LYS B 1 368 ? 1.751 -31.5 4.754 1 92.19 368 LYS B C 1
ATOM 8853 O O . LYS B 1 368 ? 1.634 -32.125 3.703 1 92.19 368 LYS B O 1
ATOM 8858 N N . GLY B 1 369 ? 1.58 -31.984 5.98 1 91.69 369 GLY B N 1
ATOM 8859 C CA . GLY B 1 369 ? 1.075 -33.344 6.211 1 91.69 369 GLY B CA 1
ATOM 8860 C C . GLY B 1 369 ? 0.829 -33.625 7.68 1 91.69 369 GLY B C 1
ATOM 8861 O O . GLY B 1 369 ? 1.339 -32.938 8.555 1 91.69 369 GLY B O 1
ATOM 8862 N N . ILE B 1 370 ? 0.066 -34.656 7.824 1 91.19 370 ILE B N 1
ATOM 8863 C CA . ILE B 1 370 ? -0.28 -35.031 9.188 1 91.19 370 ILE B CA 1
ATOM 8864 C C . ILE B 1 370 ? 0.949 -35.625 9.883 1 91.19 370 ILE B C 1
ATOM 8866 O O . ILE B 1 370 ? 1.005 -35.656 11.117 1 91.19 370 ILE B O 1
ATOM 8870 N N . ASN B 1 371 ? 1.962 -36.031 9.086 1 90.38 371 ASN B N 1
ATOM 8871 C CA . ASN B 1 371 ? 3.248 -36.469 9.602 1 90.38 371 ASN B CA 1
ATOM 8872 C C . ASN B 1 371 ? 4.402 -36 8.719 1 90.38 371 ASN B C 1
ATOM 8874 O O . ASN B 1 371 ? 4.184 -35.469 7.645 1 90.38 371 ASN B O 1
ATOM 8878 N N . LYS B 1 372 ? 5.527 -36.344 9.141 1 91.69 372 LYS B N 1
ATOM 8879 C CA . LYS B 1 372 ? 6.727 -35.812 8.5 1 91.69 372 LYS B CA 1
ATOM 8880 C C . LYS B 1 372 ? 6.898 -36.375 7.098 1 91.69 372 LYS B C 1
ATOM 8882 O O . LYS B 1 372 ? 7.312 -35.656 6.176 1 91.69 372 LYS B O 1
ATOM 8887 N N . LYS B 1 373 ? 6.582 -37.625 6.957 1 90.81 373 LYS B N 1
ATOM 8888 C CA . LYS B 1 373 ? 6.746 -38.25 5.66 1 90.81 373 LYS B CA 1
ATOM 8889 C C . LYS B 1 373 ? 5.836 -37.625 4.609 1 90.81 373 LYS B C 1
ATOM 8891 O O . LYS B 1 373 ? 6.289 -37.281 3.516 1 90.81 373 LYS B O 1
ATOM 8896 N N . GLN B 1 374 ? 4.652 -37.5 4.996 1 91.31 374 GLN B N 1
ATOM 8897 C CA . GLN B 1 374 ? 3.686 -36.875 4.082 1 91.31 374 GLN B CA 1
ATOM 8898 C C . GLN B 1 374 ? 4.059 -35.438 3.762 1 91.31 374 GLN B C 1
ATOM 8900 O O . GLN B 1 374 ? 3.914 -35 2.621 1 91.31 374 GLN B O 1
ATOM 8905 N N . ALA B 1 375 ? 4.48 -34.75 4.746 1 93.5 375 ALA B N 1
ATOM 8906 C CA . ALA B 1 375 ? 4.863 -33.375 4.555 1 93.5 375 ALA B CA 1
ATOM 8907 C C . ALA B 1 375 ? 6.055 -33.25 3.607 1 93.5 375 ALA B C 1
ATOM 8909 O O . ALA B 1 375 ? 6.098 -32.375 2.756 1 93.5 375 ALA B O 1
ATOM 8910 N N . TYR B 1 376 ? 6.992 -34.125 3.781 1 93.88 376 TYR B N 1
ATOM 8911 C CA . TYR B 1 376 ? 8.172 -34.156 2.924 1 93.88 376 TYR B CA 1
ATOM 8912 C C . TYR B 1 376 ? 7.789 -34.438 1.477 1 93.88 376 TYR B C 1
ATOM 8914 O O . TYR B 1 376 ? 8.266 -33.781 0.559 1 93.88 376 TYR B O 1
ATOM 8922 N N . PHE B 1 377 ? 6.91 -35.469 1.298 1 93.44 377 PHE B N 1
ATOM 8923 C CA . PHE B 1 377 ? 6.434 -35.781 -0.044 1 93.44 377 PHE B CA 1
ATOM 8924 C C . PHE B 1 377 ? 5.707 -34.562 -0.651 1 93.44 377 PHE B C 1
ATOM 8926 O O . PHE B 1 377 ? 5.922 -34.25 -1.818 1 93.44 377 PHE B O 1
ATOM 8933 N N . SER B 1 378 ? 4.918 -33.938 0.179 1 94.25 378 SER B N 1
ATOM 8934 C CA . SER B 1 378 ? 4.156 -32.812 -0.295 1 94.25 378 SER B CA 1
ATOM 8935 C C . SER B 1 378 ? 5.078 -31.672 -0.758 1 94.25 378 SER B C 1
ATOM 8937 O O . SER B 1 378 ? 4.871 -31.094 -1.822 1 94.25 378 SER B O 1
ATOM 8939 N N . ALA B 1 379 ? 6.07 -31.406 -0.045 1 95.31 379 ALA B N 1
ATOM 8940 C CA . ALA B 1 379 ? 7.023 -30.359 -0.401 1 95.31 379 ALA B CA 1
ATOM 8941 C C . ALA B 1 379 ? 7.781 -30.719 -1.678 1 95.31 379 ALA B C 1
ATOM 8943 O O . ALA B 1 379 ? 8.008 -29.859 -2.533 1 95.31 379 ALA B O 1
ATOM 8944 N N . SER B 1 380 ? 8.156 -31.953 -1.768 1 96.06 380 SER B N 1
ATOM 8945 C CA . SER B 1 380 ? 8.898 -32.406 -2.936 1 96.06 380 SER B CA 1
ATOM 8946 C C . SER B 1 380 ? 8.039 -32.344 -4.195 1 96.06 380 SER B C 1
ATOM 8948 O O . SER B 1 380 ? 8.461 -31.797 -5.215 1 96.06 380 SER B O 1
ATOM 8950 N N . PHE B 1 381 ? 6.871 -32.875 -4.086 1 96.19 381 PHE B N 1
ATOM 8951 C CA . PHE B 1 381 ? 6 -32.938 -5.254 1 96.19 381 PHE B CA 1
ATOM 8952 C C . PHE B 1 381 ? 5.566 -31.547 -5.684 1 96.19 381 PHE B C 1
ATOM 8954 O O . PHE B 1 381 ? 5.383 -31.297 -6.875 1 96.19 381 PHE B O 1
ATOM 8961 N N . GLU B 1 382 ? 5.371 -30.625 -4.684 1 96.12 382 GLU B N 1
ATOM 8962 C CA . GLU B 1 382 ? 5.055 -29.25 -5.07 1 96.12 382 GLU B CA 1
ATOM 8963 C C . GLU B 1 382 ? 6.207 -28.625 -5.84 1 96.12 382 GLU B C 1
ATOM 8965 O O . GLU B 1 382 ? 5.988 -27.875 -6.805 1 96.12 382 GLU B O 1
ATOM 8970 N N . MET B 1 383 ? 7.398 -28.922 -5.406 1 96.25 383 MET B N 1
ATOM 8971 C CA . MET B 1 383 ? 8.57 -28.422 -6.129 1 96.25 383 MET B CA 1
ATOM 8972 C C . MET B 1 383 ? 8.578 -28.953 -7.562 1 96.25 383 MET B C 1
ATOM 8974 O O . MET B 1 383 ? 8.727 -28.172 -8.508 1 96.25 383 MET B O 1
ATOM 8978 N N . PHE B 1 384 ? 8.367 -30.266 -7.719 1 96.81 384 PHE B N 1
ATOM 8979 C CA . PHE B 1 384 ? 8.344 -30.859 -9.055 1 96.81 384 PHE B CA 1
ATOM 8980 C C . PHE B 1 384 ? 7.207 -30.266 -9.883 1 96.81 384 PHE B C 1
ATOM 8982 O O . PHE B 1 384 ? 7.379 -30.016 -11.078 1 96.81 384 PHE B O 1
ATOM 8989 N N . GLU B 1 385 ? 6.117 -30.062 -9.25 1 97.81 385 GLU B N 1
ATOM 8990 C CA . GLU B 1 385 ? 4.941 -29.5 -9.898 1 97.81 385 GLU B CA 1
ATOM 8991 C C . GLU B 1 385 ? 5.23 -28.094 -10.43 1 97.81 385 GLU B C 1
ATOM 8993 O O . GLU B 1 385 ? 4.984 -27.812 -11.602 1 97.81 385 GLU B O 1
ATOM 8998 N N . ARG B 1 386 ? 5.762 -27.281 -9.602 1 96.69 386 ARG B N 1
ATOM 8999 C CA . ARG B 1 386 ? 6.027 -25.891 -9.953 1 96.69 386 ARG B CA 1
ATOM 9000 C C . ARG B 1 386 ? 7.094 -25.797 -11.039 1 96.69 386 ARG B C 1
ATOM 9002 O O . ARG B 1 386 ? 6.98 -24.984 -11.961 1 96.69 386 ARG B O 1
ATOM 9009 N N . LEU B 1 387 ? 8.102 -26.578 -10.938 1 96.5 387 LEU B N 1
ATOM 9010 C CA . LEU B 1 387 ? 9.148 -26.578 -11.953 1 96.5 387 LEU B CA 1
ATOM 9011 C C . LEU B 1 387 ? 8.586 -27.031 -13.305 1 96.5 387 LEU B C 1
ATOM 9013 O O . LEU B 1 387 ? 8.852 -26.391 -14.328 1 96.5 387 LEU B O 1
ATOM 9017 N N . SER B 1 388 ? 7.746 -28.062 -13.266 1 97.06 388 SER B N 1
ATOM 9018 C CA . SER B 1 388 ? 7.238 -28.641 -14.5 1 97.06 388 SER B CA 1
ATOM 9019 C C . SER B 1 388 ? 6.176 -27.75 -15.133 1 97.06 388 SER B C 1
ATOM 9021 O O . SER B 1 388 ? 5.93 -27.828 -16.344 1 97.06 388 SER B O 1
ATOM 9023 N N . ALA B 1 389 ? 5.59 -26.922 -14.305 1 96.44 389 ALA B N 1
ATOM 9024 C CA . ALA B 1 389 ? 4.477 -26.094 -14.766 1 96.44 389 ALA B CA 1
ATOM 9025 C C . ALA B 1 389 ? 4.984 -24.875 -15.539 1 96.44 389 ALA B C 1
ATOM 9027 O O . ALA B 1 389 ? 4.215 -24.203 -16.234 1 96.44 389 ALA B O 1
ATOM 9028 N N . ARG B 1 390 ? 6.164 -24.625 -15.516 1 96 390 ARG B N 1
ATOM 9029 C CA . ARG B 1 390 ? 6.734 -23.469 -16.203 1 96 390 ARG B CA 1
ATOM 9030 C C . ARG B 1 390 ? 6.762 -23.688 -17.703 1 96 390 ARG B C 1
ATOM 9032 O O . ARG B 1 390 ? 6.504 -24.781 -18.188 1 96 390 ARG B O 1
ATOM 9039 N N . TYR B 1 391 ? 6.984 -22.594 -18.422 1 96.62 391 TYR B N 1
ATOM 9040 C CA . TYR B 1 391 ? 7.129 -22.656 -19.859 1 96.62 391 TYR B CA 1
ATOM 9041 C C . TYR B 1 391 ? 8.594 -22.625 -20.266 1 96.62 391 TYR B C 1
ATOM 9043 O O . TYR B 1 391 ? 9.32 -21.688 -19.938 1 96.62 391 TYR B O 1
ATOM 9051 N N . PHE B 1 392 ? 9.039 -23.688 -21.016 1 96.12 392 PHE B N 1
ATOM 9052 C CA . PHE B 1 392 ? 10.445 -23.797 -21.406 1 96.12 392 PHE B CA 1
ATOM 9053 C C . PHE B 1 392 ? 10.586 -23.766 -22.922 1 96.12 392 PHE B C 1
ATOM 9055 O O . PHE B 1 392 ? 11.703 -23.844 -23.438 1 96.12 392 PHE B O 1
ATOM 9062 N N . GLY B 1 393 ? 9.57 -23.766 -23.656 1 95.75 393 GLY B N 1
ATOM 9063 C CA . GLY B 1 393 ? 9.602 -23.688 -25.109 1 95.75 393 GLY B CA 1
ATOM 9064 C C . GLY B 1 393 ? 9.812 -25.031 -25.766 1 95.75 393 GLY B C 1
ATOM 9065 O O . GLY B 1 393 ? 10.039 -25.109 -26.984 1 95.75 393 GLY B O 1
ATOM 9066 N N . GLU B 1 394 ? 9.836 -26.062 -25.031 1 94.25 394 GLU B N 1
ATOM 9067 C CA . GLU B 1 394 ? 10.109 -27.375 -25.594 1 94.25 394 GLU B CA 1
ATOM 9068 C C . GLU B 1 394 ? 8.828 -28.047 -26.078 1 94.25 394 GLU B C 1
ATOM 9070 O O . GLU B 1 394 ? 8.859 -28.875 -26.984 1 94.25 394 GLU B O 1
ATOM 9075 N N . LYS B 1 395 ? 7.711 -27.766 -25.484 1 94.81 395 LYS B N 1
ATOM 9076 C CA . LYS B 1 395 ? 6.441 -28.359 -25.906 1 94.81 395 LYS B CA 1
ATOM 9077 C C . LYS B 1 395 ? 5.906 -27.688 -27.156 1 94.81 395 LYS B C 1
ATOM 9079 O O . LYS B 1 395 ? 6.082 -26.484 -27.359 1 94.81 395 LYS B O 1
ATOM 9084 N N . GLU B 1 396 ? 5.277 -28.453 -27.938 1 96 396 GLU B N 1
ATOM 9085 C CA . GLU B 1 396 ? 4.73 -27.953 -29.203 1 96 396 GLU B CA 1
ATOM 9086 C C . GLU B 1 396 ? 3.633 -26.922 -28.953 1 96 396 GLU B C 1
ATOM 9088 O O . GLU B 1 396 ? 2.783 -27.109 -28.078 1 96 396 GLU B O 1
ATOM 9093 N N . ILE B 1 397 ? 3.709 -25.797 -29.609 1 97.81 397 ILE B N 1
ATOM 9094 C CA . ILE B 1 397 ? 2.682 -24.766 -29.625 1 97.81 397 ILE B CA 1
ATOM 9095 C C . ILE B 1 397 ? 2.111 -24.609 -31.031 1 97.81 397 ILE B C 1
ATOM 9097 O O . ILE B 1 397 ? 2.861 -24.562 -32 1 97.81 397 ILE B O 1
ATOM 9101 N N . ILE B 1 398 ? 0.799 -24.594 -31.156 1 97.88 398 ILE B N 1
ATOM 9102 C CA . ILE B 1 398 ? 0.115 -24.469 -32.438 1 97.88 398 ILE B CA 1
ATOM 9103 C C . ILE B 1 398 ? -0.601 -23.109 -32.531 1 97.88 398 ILE B C 1
ATOM 9105 O O . ILE B 1 398 ? -1.442 -22.797 -31.672 1 97.88 398 ILE B O 1
ATOM 9109 N N . ARG B 1 399 ? -0.295 -22.359 -33.531 1 97.56 399 ARG B N 1
ATOM 9110 C CA . ARG B 1 399 ? -0.983 -21.094 -33.781 1 97.56 399 ARG B CA 1
ATOM 9111 C C . ARG B 1 399 ? -2.111 -21.281 -34.781 1 97.56 399 ARG B C 1
ATOM 9113 O O . ARG B 1 399 ? -1.897 -21.828 -35.875 1 97.56 399 ARG B O 1
ATOM 9120 N N . GLY B 1 400 ? -3.258 -20.891 -34.406 1 96.75 400 GLY B N 1
ATOM 9121 C CA . GLY B 1 400 ? -4.406 -20.922 -35.281 1 96.75 400 GLY B CA 1
ATOM 9122 C C . GLY B 1 400 ? -5.691 -20.453 -34.625 1 96.75 400 GLY B C 1
ATOM 9123 O O . GLY B 1 400 ? -5.773 -20.391 -33.406 1 96.75 400 GLY B O 1
ATOM 9124 N N . SER B 1 401 ? -6.645 -20.031 -35.438 1 96.38 401 SER B N 1
ATOM 9125 C CA . SER B 1 401 ? -7.965 -19.672 -34.906 1 96.38 401 SER B CA 1
ATOM 9126 C C . SER B 1 401 ? -8.859 -20.906 -34.812 1 96.38 401 SER B C 1
ATOM 9128 O O . SER B 1 401 ? -8.578 -21.938 -35.406 1 96.38 401 SER B O 1
ATOM 9130 N N . LYS B 1 402 ? -9.812 -20.75 -34.031 1 94.56 402 LYS B N 1
ATOM 9131 C CA . LYS B 1 402 ? -10.805 -21.812 -33.969 1 94.56 402 LYS B CA 1
ATOM 9132 C C . LYS B 1 402 ? -11.438 -22.094 -35.312 1 94.56 402 LYS B C 1
ATOM 9134 O O . LYS B 1 402 ? -11.727 -23.234 -35.656 1 94.56 402 LYS B O 1
ATOM 9139 N N . GLU B 1 403 ? -11.656 -21.141 -36.094 1 95.06 403 GLU B N 1
ATOM 9140 C CA . GLU B 1 403 ? -12.195 -21.297 -37.438 1 95.06 403 GLU B CA 1
ATOM 9141 C C . GLU B 1 403 ? -11.289 -22.172 -38.312 1 95.06 403 GLU B C 1
ATOM 9143 O O . GLU B 1 403 ? -11.766 -22.984 -39.094 1 95.06 403 GLU B O 1
ATOM 9148 N N . GLN B 1 404 ? -10.062 -22 -38.125 1 95.12 404 GLN B N 1
ATOM 9149 C CA . GLN B 1 404 ? -9.078 -22.734 -38.906 1 95.12 404 GLN B CA 1
ATOM 9150 C C . GLN B 1 404 ? -8.891 -24.156 -38.406 1 95.12 404 GLN B C 1
ATOM 9152 O O . GLN B 1 404 ? -8.789 -25.094 -39.188 1 95.12 404 GLN B O 1
ATOM 9157 N N . LEU B 1 405 ? -8.875 -24.344 -37.094 1 95.88 405 LEU B N 1
ATOM 9158 C CA . LEU B 1 405 ? -8.469 -25.594 -36.469 1 95.88 405 LEU B CA 1
ATOM 9159 C C . LEU B 1 405 ? -9.688 -26.469 -36.156 1 95.88 405 LEU B C 1
ATOM 9161 O O . LEU B 1 405 ? -9.562 -27.672 -35.969 1 95.88 405 LEU B O 1
ATOM 9165 N N . GLY B 1 406 ? -10.805 -25.812 -36.094 1 93.19 406 GLY B N 1
ATOM 9166 C CA . GLY B 1 406 ? -12.07 -26.516 -35.969 1 93.19 406 GLY B CA 1
ATOM 9167 C C . GLY B 1 406 ? -12.203 -27.297 -34.688 1 93.19 406 GLY B C 1
ATOM 9168 O O . GLY B 1 406 ? -11.977 -26.766 -33.594 1 93.19 406 GLY B O 1
ATOM 9169 N N . ASP B 1 407 ? -12.477 -28.516 -34.844 1 91.94 407 ASP B N 1
ATOM 9170 C CA . ASP B 1 407 ? -12.875 -29.344 -33.719 1 91.94 407 ASP B CA 1
ATOM 9171 C C . ASP B 1 407 ? -11.664 -29.75 -32.875 1 91.94 407 ASP B C 1
ATOM 9173 O O . ASP B 1 407 ? -11.82 -30.344 -31.797 1 91.94 407 ASP B O 1
ATOM 9177 N N . LEU B 1 408 ? -10.523 -29.406 -33.281 1 94.44 408 LEU B N 1
ATOM 9178 C CA . LEU B 1 408 ? -9.336 -29.688 -32.5 1 94.44 408 LEU B CA 1
ATOM 9179 C C . LEU B 1 408 ? -9.305 -28.828 -31.25 1 94.44 408 LEU B C 1
ATOM 9181 O O . LEU B 1 408 ? -8.695 -29.203 -30.234 1 94.44 408 LEU B O 1
ATOM 9185 N N . CYS B 1 409 ? -9.953 -27.703 -31.375 1 95.25 409 CYS B N 1
ATOM 9186 C CA . CYS B 1 409 ? -9.875 -26.734 -30.281 1 95.25 409 CYS B CA 1
ATOM 9187 C C . CYS B 1 409 ? -10.938 -27.031 -29.234 1 95.25 409 CYS B C 1
ATOM 9189 O O . CYS B 1 409 ? -12.102 -27.266 -29.562 1 95.25 409 CYS B O 1
ATOM 9191 N N . ALA B 1 410 ? -10.5 -27.031 -27.984 1 94.19 410 ALA B N 1
ATOM 9192 C CA . ALA B 1 410 ? -11.477 -27.031 -26.906 1 94.19 410 ALA B CA 1
ATOM 9193 C C . ALA B 1 410 ? -12.281 -25.734 -26.891 1 94.19 410 ALA B C 1
ATOM 9195 O O . ALA B 1 410 ? -11.789 -24.688 -27.312 1 94.19 410 ALA B O 1
ATOM 9196 N N . ASP B 1 411 ? -13.531 -25.828 -26.547 1 91.06 411 ASP B N 1
ATOM 9197 C CA . ASP B 1 411 ? -14.352 -24.641 -26.391 1 91.06 411 ASP B CA 1
ATOM 9198 C C . ASP B 1 411 ? -14.031 -23.922 -25.078 1 91.06 411 ASP B C 1
ATOM 9200 O O . ASP B 1 411 ? -14.438 -24.359 -24 1 91.06 411 ASP B O 1
ATOM 9204 N N . VAL B 1 412 ? -13.391 -22.828 -25.203 1 86.12 412 VAL B N 1
ATOM 9205 C CA . VAL B 1 412 ? -12.938 -22.125 -24 1 86.12 412 VAL B CA 1
ATOM 9206 C C . VAL B 1 412 ? -13.664 -20.781 -23.891 1 86.12 412 VAL B C 1
ATOM 9208 O O . VAL B 1 412 ? -13.242 -19.906 -23.125 1 86.12 412 VAL B O 1
ATOM 9211 N N . SER B 1 413 ? -14.727 -20.562 -24.641 1 84.56 413 SER B N 1
ATOM 9212 C CA . SER B 1 413 ? -15.414 -19.281 -24.719 1 84.56 413 SER B CA 1
ATOM 9213 C C . SER B 1 413 ? -15.906 -18.844 -23.328 1 84.56 413 SER B C 1
ATOM 9215 O O . SER B 1 413 ? -15.797 -17.672 -22.969 1 84.56 413 SER B O 1
ATOM 9217 N N . LYS B 1 414 ? -16.328 -19.781 -22.516 1 81.81 414 LYS B N 1
ATOM 9218 C CA . LYS B 1 414 ? -16.875 -19.453 -21.203 1 81.81 414 LYS B CA 1
ATOM 9219 C C . LYS B 1 414 ? -15.773 -19.172 -20.188 1 81.81 414 LYS B C 1
ATOM 9221 O O . LYS B 1 414 ? -16.031 -18.609 -19.125 1 81.81 414 LYS B O 1
ATOM 9226 N N . MET B 1 415 ? -14.617 -19.516 -20.531 1 80.12 415 MET B N 1
ATOM 9227 C CA . MET B 1 415 ? -13.477 -19.297 -19.656 1 80.12 415 MET B CA 1
ATOM 9228 C C . MET B 1 415 ? -12.859 -17.922 -19.891 1 80.12 415 MET B C 1
ATOM 9230 O O . MET B 1 415 ? -11.906 -17.547 -19.203 1 80.12 415 MET B O 1
ATOM 9234 N N . THR B 1 416 ? -13.477 -17.125 -20.797 1 77.31 416 THR B N 1
ATOM 9235 C CA . THR B 1 416 ? -12.836 -15.883 -21.203 1 77.31 416 THR B CA 1
ATOM 9236 C C . THR B 1 416 ? -13.812 -14.719 -21.078 1 77.31 416 THR B C 1
ATOM 9238 O O . THR B 1 416 ? -13.438 -13.562 -21.328 1 77.31 416 THR B O 1
ATOM 9241 N N . GLU B 1 417 ? -15 -14.992 -20.641 1 79.38 417 GLU B N 1
ATOM 9242 C CA . GLU B 1 417 ? -16.016 -13.945 -20.594 1 79.38 417 GLU B CA 1
ATOM 9243 C C . GLU B 1 417 ? -15.828 -13.055 -19.375 1 79.38 417 GLU B C 1
ATOM 9245 O O . GLU B 1 417 ? -16.109 -13.469 -18.25 1 79.38 417 GLU B O 1
ATOM 9250 N N . ILE B 1 418 ? -15.422 -11.938 -19.641 1 78.31 418 ILE B N 1
ATOM 9251 C CA . ILE B 1 418 ? -15.18 -10.953 -18.594 1 78.31 418 ILE B CA 1
ATOM 9252 C C . ILE B 1 418 ? -16.484 -10.227 -18.25 1 78.31 418 ILE B C 1
ATOM 9254 O O . ILE B 1 418 ? -17.328 -10.016 -19.125 1 78.31 418 ILE B O 1
ATOM 9258 N N . VAL B 1 419 ? -16.609 -9.852 -16.953 1 85.94 419 VAL B N 1
ATOM 9259 C CA . VAL B 1 419 ? -17.797 -9.148 -16.484 1 85.94 419 VAL B CA 1
ATOM 9260 C C . VAL B 1 419 ? -17.922 -7.805 -17.203 1 85.94 419 VAL B C 1
ATOM 9262 O O . VAL B 1 419 ? -16.922 -7.242 -17.656 1 85.94 419 VAL B O 1
ATOM 9265 N N . ASP B 1 420 ? -19.094 -7.379 -17.156 1 82.25 420 ASP B N 1
ATOM 9266 C CA . ASP B 1 420 ? -19.375 -6.078 -17.75 1 82.25 420 ASP B CA 1
ATOM 9267 C C . ASP B 1 420 ? -18.859 -4.941 -16.875 1 82.25 420 ASP B C 1
ATOM 9269 O O . ASP B 1 420 ? -18.484 -5.16 -15.719 1 82.25 420 ASP B O 1
ATOM 9273 N N . ASN B 1 421 ? -18.656 -3.854 -17.422 1 80.69 421 ASN B N 1
ATOM 9274 C CA . ASN B 1 421 ? -18.391 -2.602 -16.719 1 80.69 421 ASN B CA 1
ATOM 9275 C C . ASN B 1 421 ? -16.938 -2.508 -16.281 1 80.69 421 ASN B C 1
ATOM 9277 O O . ASN B 1 421 ? -16.641 -1.85 -15.273 1 80.69 421 ASN B O 1
ATOM 9281 N N . ILE B 1 422 ? -16.109 -3.359 -16.812 1 82.12 422 ILE B N 1
ATOM 9282 C CA . ILE B 1 422 ? -14.688 -3.213 -16.531 1 82.12 422 ILE B CA 1
ATOM 9283 C C . ILE B 1 422 ? -13.891 -3.361 -17.828 1 82.12 422 ILE B C 1
ATOM 9285 O O . ILE B 1 422 ? -14.156 -4.258 -18.625 1 82.12 422 ILE B O 1
ATOM 9289 N N . GLU B 1 423 ? -13.031 -2.395 -18 1 77.88 423 GLU B N 1
ATOM 9290 C CA . GLU B 1 423 ? -12.047 -2.525 -19.062 1 77.88 423 GLU B CA 1
ATOM 9291 C C . GLU B 1 423 ? -10.805 -3.264 -18.578 1 77.88 423 GLU B C 1
ATOM 9293 O O . GLU B 1 423 ? -10.227 -2.916 -17.547 1 77.88 423 GLU B O 1
ATOM 9298 N N . THR B 1 424 ? -10.516 -4.355 -19.312 1 78.5 424 THR B N 1
ATOM 9299 C CA . THR B 1 424 ? -9.367 -5.148 -18.891 1 78.5 424 THR B CA 1
ATOM 9300 C C . THR B 1 424 ? -8.297 -5.176 -19.969 1 78.5 424 THR B C 1
ATOM 9302 O O . THR B 1 424 ? -8.523 -4.723 -21.094 1 78.5 424 THR B O 1
ATOM 9305 N N . VAL B 1 425 ? -7.117 -5.734 -19.594 1 79 425 VAL B N 1
ATOM 9306 C CA . VAL B 1 425 ? -5.98 -5.855 -20.5 1 79 425 VAL B CA 1
ATOM 9307 C C . VAL B 1 425 ? -6.016 -7.219 -21.188 1 79 425 VAL B C 1
ATOM 9309 O O . VAL B 1 425 ? -5.254 -7.465 -22.125 1 79 425 VAL B O 1
ATOM 9312 N N . TYR B 1 426 ? -6.914 -8.023 -20.906 1 84.94 426 TYR B N 1
ATOM 9313 C CA . TYR B 1 426 ? -7 -9.367 -21.469 1 84.94 426 TYR B CA 1
ATOM 9314 C C . TYR B 1 426 ? -7.664 -9.352 -22.844 1 84.94 426 TYR B C 1
ATOM 9316 O O . TYR B 1 426 ? -8.469 -8.469 -23.125 1 84.94 426 TYR B O 1
ATOM 9324 N N . ASP B 1 427 ? -7.328 -10.406 -23.609 1 86.69 427 ASP B N 1
ATOM 9325 C CA . ASP B 1 427 ? -7.91 -10.547 -24.953 1 86.69 427 ASP B CA 1
ATOM 9326 C C . ASP B 1 427 ? -9.359 -11.031 -24.875 1 86.69 427 ASP B C 1
ATOM 9328 O O . ASP B 1 427 ? -9.711 -11.797 -23.969 1 86.69 427 ASP B O 1
ATOM 9332 N N . THR B 1 428 ? -10.102 -10.492 -25.812 1 85.88 428 THR B N 1
ATOM 9333 C CA . THR B 1 428 ? -11.461 -11 -25.969 1 85.88 428 THR B CA 1
ATOM 9334 C C . THR B 1 428 ? -11.508 -12.109 -27.016 1 85.88 428 THR B C 1
ATOM 9336 O O . THR B 1 428 ? -11.086 -11.914 -28.156 1 85.88 428 THR B O 1
ATOM 9339 N N . TYR B 1 429 ? -12 -13.195 -26.562 1 91.06 429 TYR B N 1
ATOM 9340 C CA . TYR B 1 429 ? -12.039 -14.375 -27.422 1 91.06 429 TYR B CA 1
ATOM 9341 C C . TYR B 1 429 ? -12.969 -14.156 -28.594 1 91.06 429 TYR B C 1
ATOM 9343 O O . TYR B 1 429 ? -14.055 -13.594 -28.438 1 91.06 429 TYR B O 1
ATOM 9351 N N . SER B 1 430 ? -12.523 -14.57 -29.766 1 92.88 430 SER B N 1
ATOM 9352 C CA . SER B 1 430 ? -13.328 -14.703 -30.969 1 92.88 430 SER B CA 1
ATOM 9353 C C . SER B 1 430 ? -12.867 -15.883 -31.828 1 92.88 430 SER B C 1
ATOM 9355 O O . SER B 1 430 ? -11.688 -16.25 -31.797 1 92.88 430 SER B O 1
ATOM 9357 N N . ASP B 1 431 ? -13.781 -16.391 -32.5 1 92.56 431 ASP B N 1
ATOM 9358 C CA . ASP B 1 431 ? -13.492 -17.594 -33.281 1 92.56 431 ASP B CA 1
ATOM 9359 C C . ASP B 1 431 ? -12.461 -17.328 -34.375 1 92.56 431 ASP B C 1
ATOM 9361 O O . ASP B 1 431 ? -11.805 -18.25 -34.844 1 92.56 431 ASP B O 1
ATOM 9365 N N . ASP B 1 432 ? -12.359 -16.125 -34.75 1 94.44 432 ASP B N 1
ATOM 9366 C CA . ASP B 1 432 ? -11.477 -15.812 -35.875 1 94.44 432 ASP B CA 1
ATOM 9367 C C . ASP B 1 432 ? -10.125 -15.312 -35.375 1 94.44 432 ASP B C 1
ATOM 9369 O O . ASP B 1 432 ? -9.211 -15.086 -36.188 1 94.44 432 ASP B O 1
ATOM 9373 N N . MET B 1 433 ? -10.016 -15.242 -34.094 1 94.31 433 MET B N 1
ATOM 9374 C CA . MET B 1 433 ? -8.758 -14.703 -33.594 1 94.31 433 MET B CA 1
ATOM 9375 C C . MET B 1 433 ? -7.676 -15.781 -33.562 1 94.31 433 MET B C 1
ATOM 9377 O O . MET B 1 433 ? -7.965 -16.953 -33.281 1 94.31 433 MET B O 1
ATOM 9381 N N . GLN B 1 434 ? -6.449 -15.359 -33.844 1 95.56 434 GLN B N 1
ATOM 9382 C CA . GLN B 1 434 ? -5.312 -16.266 -33.688 1 95.56 434 GLN B CA 1
ATOM 9383 C C . GLN B 1 434 ? -5 -16.531 -32.219 1 95.56 434 GLN B C 1
ATOM 9385 O O . GLN B 1 434 ? -5.008 -15.602 -31.406 1 95.56 434 GLN B O 1
ATOM 9390 N N . ILE B 1 435 ? -4.789 -17.766 -31.875 1 96.69 435 ILE B N 1
ATOM 9391 C CA . ILE B 1 435 ? -4.484 -18.188 -30.5 1 96.69 435 ILE B CA 1
ATOM 9392 C C . ILE B 1 435 ? -3.328 -19.188 -30.516 1 96.69 435 ILE B C 1
ATOM 9394 O O . ILE B 1 435 ? -3.217 -20 -31.422 1 96.69 435 ILE B O 1
ATOM 9398 N N . ASP B 1 436 ? -2.4 -19.078 -29.578 1 97.69 436 ASP B N 1
ATOM 9399 C CA . ASP B 1 436 ? -1.412 -20.109 -29.297 1 97.69 436 ASP B CA 1
ATOM 9400 C C . ASP B 1 436 ? -2.014 -21.234 -28.453 1 97.69 436 ASP B C 1
ATOM 9402 O O . ASP B 1 436 ? -2.498 -21 -27.344 1 97.69 436 ASP B O 1
ATOM 9406 N N . TRP B 1 437 ? -1.924 -22.422 -29.047 1 97.75 437 TRP B N 1
ATOM 9407 C CA . TRP B 1 437 ? -2.562 -23.562 -28.406 1 97.75 437 TRP B CA 1
ATOM 9408 C C . TRP B 1 437 ? -1.524 -24.594 -27.953 1 97.75 437 TRP B C 1
ATOM 9410 O O . TRP B 1 437 ? -0.488 -24.75 -28.609 1 97.75 437 TRP B O 1
ATOM 9420 N N . ALA B 1 438 ? -1.762 -25.297 -26.906 1 97.19 438 ALA B N 1
ATOM 9421 C CA . ALA B 1 438 ? -1.031 -26.484 -26.453 1 97.19 438 ALA B CA 1
ATOM 9422 C C . ALA B 1 438 ? -1.922 -27.719 -26.469 1 97.19 438 ALA B C 1
ATOM 9424 O O . ALA B 1 438 ? -3.139 -27.625 -26.297 1 97.19 438 ALA B O 1
ATOM 9425 N N . TRP B 1 439 ? -1.329 -28.812 -26.641 1 96.44 439 TRP B N 1
ATOM 9426 C CA . TRP B 1 439 ? -2.074 -30.078 -26.688 1 96.44 439 TRP B CA 1
ATOM 9427 C C . TRP B 1 439 ? -2.482 -30.516 -25.297 1 96.44 439 TRP B C 1
ATOM 9429 O O . TRP B 1 439 ? -1.654 -30.547 -24.375 1 96.44 439 TRP B O 1
ATOM 9439 N N . GLY B 1 440 ? -3.748 -30.812 -25.188 1 96.06 440 GLY B N 1
ATOM 9440 C CA . GLY B 1 440 ? -4.309 -31.547 -24.062 1 96.06 440 GLY B CA 1
ATOM 9441 C C . GLY B 1 440 ? -5.035 -32.812 -24.484 1 96.06 440 GLY B C 1
ATOM 9442 O O . GLY B 1 440 ? -4.871 -33.281 -25.609 1 96.06 440 GLY B O 1
ATOM 9443 N N . TYR B 1 441 ? -5.652 -33.406 -23.578 1 95.75 441 TYR B N 1
ATOM 9444 C CA . TYR B 1 441 ? -6.414 -34.625 -23.828 1 95.75 441 TYR B CA 1
ATOM 9445 C C . TYR B 1 441 ? -7.766 -34.562 -23.125 1 95.75 441 TYR B C 1
ATOM 9447 O O . TYR B 1 441 ? -7.832 -34.344 -21.922 1 95.75 441 TYR B O 1
ATOM 9455 N N . SER B 1 442 ? -8.836 -34.75 -23.906 1 96 442 SER B N 1
ATOM 9456 C CA . SER B 1 442 ? -10.188 -34.781 -23.344 1 96 442 SER B CA 1
ATOM 9457 C C . SER B 1 442 ? -10.492 -36.125 -22.719 1 96 442 SER B C 1
ATOM 9459 O O . SER B 1 442 ? -10.406 -37.156 -23.375 1 96 442 SER B O 1
ATOM 9461 N N . LEU B 1 443 ? -10.844 -36.125 -21.484 1 95.38 443 LEU B N 1
ATOM 9462 C CA . LEU B 1 443 ? -11.227 -37.344 -20.797 1 95.38 443 LEU B CA 1
ATOM 9463 C C . LEU B 1 443 ? -12.664 -37.719 -21.125 1 95.38 443 LEU B C 1
ATOM 9465 O O . LEU B 1 443 ? -13.094 -38.844 -20.828 1 95.38 443 LEU B O 1
ATOM 9469 N N . ILE B 1 444 ? -13.359 -36.812 -21.734 1 94.06 444 ILE B N 1
ATOM 9470 C CA . ILE B 1 444 ? -14.742 -37.062 -22.141 1 94.06 444 ILE B CA 1
ATOM 9471 C C . ILE B 1 444 ? -14.773 -37.719 -23.516 1 94.06 444 ILE B C 1
ATOM 9473 O O . ILE B 1 444 ? -15.352 -38.781 -23.688 1 94.06 444 ILE B O 1
ATOM 9477 N N . ASP B 1 445 ? -14.023 -37.094 -24.422 1 91.69 445 ASP B N 1
ATOM 9478 C CA . ASP B 1 445 ? -14.023 -37.562 -25.797 1 91.69 445 ASP B CA 1
ATOM 9479 C C . ASP B 1 445 ? -12.891 -38.594 -26.031 1 91.69 445 ASP B C 1
ATOM 9481 O O . ASP B 1 445 ? -12.859 -39.281 -27.047 1 91.69 445 ASP B O 1
ATOM 9485 N N . ASN B 1 446 ? -12 -38.688 -25.125 1 91.62 446 ASN B N 1
ATOM 9486 C CA . ASN B 1 446 ? -10.828 -39.562 -25.266 1 91.62 446 ASN B CA 1
ATOM 9487 C C . ASN B 1 446 ? -10.031 -39.25 -26.516 1 91.62 446 ASN B C 1
ATOM 9489 O O . ASN B 1 446 ? -9.695 -40.125 -27.297 1 91.62 446 ASN B O 1
ATOM 9493 N N . LYS B 1 447 ? -9.742 -38 -26.781 1 92.56 447 LYS B N 1
ATOM 9494 C CA . LYS B 1 447 ? -8.945 -37.562 -27.906 1 92.56 447 LYS B CA 1
ATOM 9495 C C . LYS B 1 447 ? -8.133 -36.312 -27.547 1 92.56 447 LYS B C 1
ATOM 9497 O O . LYS B 1 447 ? -8.484 -35.594 -26.625 1 92.56 447 LYS B O 1
ATOM 9502 N N . PRO B 1 448 ? -7.078 -36.062 -28.25 1 94.94 448 PRO B N 1
ATOM 9503 C CA . PRO B 1 448 ? -6.32 -34.812 -28.047 1 94.94 448 PRO B CA 1
ATOM 9504 C C . PRO B 1 448 ? -7.125 -33.562 -28.406 1 94.94 448 PRO B C 1
ATOM 9506 O O . PRO B 1 448 ? -7.93 -33.594 -29.328 1 94.94 448 PRO B O 1
ATOM 9509 N N . LYS B 1 449 ? -7.004 -32.594 -27.656 1 95.69 449 LYS B N 1
ATOM 9510 C CA . LYS B 1 449 ? -7.625 -31.281 -27.875 1 95.69 449 LYS B CA 1
ATOM 9511 C C . LYS B 1 449 ? -6.629 -30.141 -27.609 1 95.69 449 LYS B C 1
ATOM 9513 O O . LYS B 1 449 ? -5.691 -30.312 -26.828 1 95.69 449 LYS B O 1
ATOM 9518 N N . LEU B 1 450 ? -6.902 -29.062 -28.281 1 96.62 450 LEU B N 1
ATOM 9519 C CA . LEU B 1 450 ? -6.051 -27.875 -28.125 1 96.62 450 LEU B CA 1
ATOM 9520 C C . LEU B 1 450 ? -6.637 -26.922 -27.078 1 96.62 450 LEU B C 1
ATOM 9522 O O . LEU B 1 450 ? -7.828 -26.609 -27.141 1 96.62 450 LEU B O 1
ATOM 9526 N N . ILE B 1 451 ? -5.797 -26.547 -26.141 1 95.81 451 ILE B N 1
ATOM 9527 C CA . ILE B 1 451 ? -6.133 -25.562 -25.109 1 95.81 451 ILE B CA 1
ATOM 9528 C C . ILE B 1 451 ? -5.211 -24.359 -25.234 1 95.81 451 ILE B C 1
ATOM 9530 O O . ILE B 1 451 ? -4.023 -24.5 -25.531 1 95.81 451 ILE B O 1
ATOM 9534 N N . PRO B 1 452 ? -5.77 -23.078 -25.062 1 95.56 452 PRO B N 1
ATOM 9535 C CA . PRO B 1 452 ? -4.887 -21.922 -25.156 1 95.56 452 PRO B CA 1
ATOM 9536 C C . PRO B 1 452 ? -3.668 -22.031 -24.25 1 95.56 452 PRO B C 1
ATOM 9538 O O . PRO B 1 452 ? -3.814 -22.266 -23.047 1 95.56 452 PRO B O 1
ATOM 9541 N N . ALA B 1 453 ? -2.508 -21.812 -24.734 1 96.62 453 ALA B N 1
ATOM 9542 C CA . ALA B 1 453 ? -1.243 -21.938 -24.016 1 96.62 453 ALA B CA 1
ATOM 9543 C C . ALA B 1 453 ? -1.188 -20.984 -22.828 1 96.62 453 ALA B C 1
ATOM 9545 O O . ALA B 1 453 ? -0.601 -21.297 -21.797 1 96.62 453 ALA B O 1
ATOM 9546 N N . SER B 1 454 ? -1.811 -19.797 -22.984 1 93.62 454 SER B N 1
ATOM 9547 C CA . SER B 1 454 ? -1.809 -18.781 -21.938 1 93.62 454 SER B CA 1
ATOM 9548 C C . SER B 1 454 ? -2.48 -19.281 -20.672 1 93.62 454 SER B C 1
ATOM 9550 O O . SER B 1 454 ? -2.256 -18.734 -19.594 1 93.62 454 SER B O 1
ATOM 9552 N N . LEU B 1 455 ? -3.246 -20.328 -20.719 1 93.38 455 LEU B N 1
ATOM 9553 C CA . LEU B 1 455 ? -3.951 -20.891 -19.562 1 93.38 455 LEU B CA 1
ATOM 9554 C C . LEU B 1 455 ? -3.213 -22.094 -19 1 93.38 455 LEU B C 1
ATOM 9556 O O . LEU B 1 455 ? -3.547 -22.594 -17.922 1 93.38 455 LEU B O 1
ATOM 9560 N N . VAL B 1 456 ? -2.236 -22.531 -19.719 1 96.19 456 VAL B N 1
ATOM 9561 C CA . VAL B 1 456 ? -1.644 -23.828 -19.406 1 96.19 456 VAL B CA 1
ATOM 9562 C C . VAL B 1 456 ? -0.43 -23.641 -18.5 1 96.19 456 VAL B C 1
ATOM 9564 O O . VAL B 1 456 ? -0.321 -24.297 -17.453 1 96.19 456 VAL B O 1
ATOM 9567 N N . PHE B 1 457 ? 0.443 -22.781 -18.859 1 96.38 457 PHE B N 1
ATOM 9568 C CA . PHE B 1 457 ? 1.75 -22.703 -18.219 1 96.38 457 PHE B CA 1
ATOM 9569 C C . PHE B 1 457 ? 1.756 -21.641 -17.125 1 96.38 457 PHE B C 1
ATOM 9571 O O . PHE B 1 457 ? 1.149 -20.578 -17.281 1 96.38 457 PHE B O 1
ATOM 9578 N N . LEU B 1 458 ? 2.459 -21.906 -16.031 1 94.31 458 LEU B N 1
ATOM 9579 C CA . LEU B 1 458 ? 2.75 -20.891 -15.031 1 94.31 458 LEU B CA 1
ATOM 9580 C C . LEU B 1 458 ? 3.898 -19.984 -15.484 1 94.31 458 LEU B C 1
ATOM 9582 O O . LEU B 1 458 ? 5.043 -20.188 -15.07 1 94.31 458 LEU B O 1
ATOM 9586 N N . SER B 1 459 ? 3.555 -19.125 -16.312 1 92.12 459 SER B N 1
ATOM 9587 C CA . SER B 1 459 ? 4.535 -18.234 -16.938 1 92.12 459 SER B CA 1
ATOM 9588 C C . SER B 1 459 ? 3.93 -16.875 -17.25 1 92.12 459 SER B C 1
ATOM 9590 O O . SER B 1 459 ? 2.727 -16.766 -17.5 1 92.12 459 SER B O 1
ATOM 9592 N N . ARG B 1 460 ? 4.754 -15.938 -17.234 1 89.94 460 ARG B N 1
ATOM 9593 C CA . ARG B 1 460 ? 4.309 -14.602 -17.609 1 89.94 460 ARG B CA 1
ATOM 9594 C C . ARG B 1 460 ? 4.703 -14.281 -19.047 1 89.94 460 ARG B C 1
ATOM 9596 O O . ARG B 1 460 ? 4.703 -13.109 -19.438 1 89.94 460 ARG B O 1
ATOM 9603 N N . ASN B 1 461 ? 5.164 -15.281 -19.75 1 94.25 461 ASN B N 1
ATOM 9604 C CA . ASN B 1 461 ? 5.332 -15.102 -21.188 1 94.25 461 ASN B CA 1
ATOM 9605 C C . ASN B 1 461 ? 4.035 -14.656 -21.844 1 94.25 461 ASN B C 1
ATOM 9607 O O . ASN B 1 461 ? 2.945 -14.992 -21.391 1 94.25 461 ASN B O 1
ATOM 9611 N N . THR B 1 462 ? 4.184 -13.953 -22.953 1 93.56 462 THR B N 1
ATOM 9612 C CA . THR B 1 462 ? 3.006 -13.492 -23.672 1 93.56 462 THR B CA 1
ATOM 9613 C C . THR B 1 462 ? 2.691 -14.422 -24.844 1 93.56 462 THR B C 1
ATOM 9615 O O . THR B 1 462 ? 3.531 -14.625 -25.719 1 93.56 462 THR B O 1
ATOM 9618 N N . PHE B 1 463 ? 1.591 -14.961 -24.781 1 95.44 463 PHE B N 1
ATOM 9619 C CA . PHE B 1 463 ? 1.063 -15.781 -25.859 1 95.44 463 PHE B CA 1
ATOM 9620 C C . PHE B 1 463 ? -0.023 -15.031 -26.625 1 95.44 463 PHE B C 1
ATOM 9622 O O . PHE B 1 463 ? -0.588 -14.062 -26.125 1 95.44 463 PHE B O 1
ATOM 9629 N N . GLU B 1 464 ? -0.197 -15.461 -27.891 1 94.12 464 GLU B N 1
ATOM 9630 C CA . GLU B 1 464 ? -1.395 -14.984 -28.562 1 94.12 464 GLU B CA 1
ATOM 9631 C C . GLU B 1 464 ? -2.658 -15.57 -27.938 1 94.12 464 GLU B C 1
ATOM 9633 O O . GLU B 1 464 ? -2.771 -16.797 -27.797 1 94.12 464 GLU B O 1
ATOM 9638 N N . GLY B 1 465 ? -3.484 -14.711 -27.516 1 92.5 465 GLY B N 1
ATOM 9639 C CA . GLY B 1 465 ? -4.664 -15.141 -26.781 1 92.5 465 GLY B CA 1
ATOM 9640 C C . GLY B 1 465 ? -4.438 -15.219 -25.281 1 92.5 465 GLY B C 1
ATOM 9641 O O . GLY B 1 465 ? -4.477 -16.312 -24.703 1 92.5 465 GLY B O 1
ATOM 9642 N N . ASN B 1 466 ? -4.258 -14.094 -24.656 1 88.94 466 ASN B N 1
ATOM 9643 C CA . ASN B 1 466 ? -4.145 -13.969 -23.203 1 88.94 466 ASN B CA 1
ATOM 9644 C C . ASN B 1 466 ? -5.484 -13.609 -22.562 1 88.94 466 ASN B C 1
ATOM 9646 O O . ASN B 1 466 ? -5.836 -12.43 -22.484 1 88.94 466 ASN B O 1
ATOM 9650 N N . PHE B 1 467 ? -6.172 -14.547 -21.984 1 87 467 PHE B N 1
ATOM 9651 C CA . PHE B 1 467 ? -7.594 -14.375 -21.719 1 87 467 PHE B CA 1
ATOM 9652 C C . PHE B 1 467 ? -7.836 -14.148 -20.234 1 87 467 PHE B C 1
ATOM 9654 O O . PHE B 1 467 ? -8.852 -13.578 -19.844 1 87 467 PHE B O 1
ATOM 9661 N N . ALA B 1 468 ? -7.043 -14.633 -19.438 1 82.62 468 ALA B N 1
ATOM 9662 C CA . ALA B 1 468 ? -7.273 -14.586 -17.984 1 82.62 468 ALA B CA 1
ATOM 9663 C C . ALA B 1 468 ? -5.957 -14.625 -17.219 1 82.62 468 ALA B C 1
ATOM 9665 O O . ALA B 1 468 ? -4.914 -14.977 -17.781 1 82.62 468 ALA B O 1
ATOM 9666 N N . PRO B 1 469 ? -6.117 -14.18 -15.992 1 78.25 469 PRO B N 1
ATOM 9667 C CA . PRO B 1 469 ? -4.898 -14.328 -15.195 1 78.25 469 PRO B CA 1
ATOM 9668 C C . PRO B 1 469 ? -4.469 -15.781 -15.031 1 78.25 469 PRO B C 1
ATOM 9670 O O . PRO B 1 469 ? -5.316 -16.672 -14.953 1 78.25 469 PRO B O 1
ATOM 9673 N N . ILE B 1 470 ? -3.207 -15.914 -14.922 1 78.06 470 ILE B N 1
ATOM 9674 C CA . ILE B 1 470 ? -2.637 -17.25 -14.805 1 78.06 470 ILE B CA 1
ATOM 9675 C C . ILE B 1 470 ? -2.682 -17.703 -13.352 1 78.06 470 ILE B C 1
ATOM 9677 O O . ILE B 1 470 ? -2.467 -16.906 -12.438 1 78.06 470 ILE B O 1
ATOM 9681 N N . GLY B 1 471 ? -3.094 -18.938 -13.102 1 86 471 GLY B N 1
ATOM 9682 C CA . GLY B 1 471 ? -3.021 -19.547 -11.781 1 86 471 GLY B CA 1
ATOM 9683 C C . GLY B 1 471 ? -2.68 -21.016 -11.812 1 86 471 GLY B C 1
ATOM 9684 O O . GLY B 1 471 ? -2.547 -21.609 -12.883 1 86 471 GLY B O 1
ATOM 9685 N N . SER B 1 472 ? -2.463 -21.562 -10.719 1 92.31 472 SER B N 1
ATOM 9686 C CA . SER B 1 472 ? -2.043 -22.953 -10.594 1 92.31 472 SER B CA 1
ATOM 9687 C C . SER B 1 472 ? -3.246 -23.891 -10.492 1 92.31 472 SER B C 1
ATOM 9689 O O . SER B 1 472 ? -3.092 -25.078 -10.219 1 92.31 472 SER B O 1
ATOM 9691 N N . SER B 1 473 ? -4.422 -23.406 -10.766 1 94.56 473 SER B N 1
ATOM 9692 C CA . SER B 1 473 ? -5.613 -24.234 -10.633 1 94.56 473 SER B CA 1
ATOM 9693 C C . SER B 1 473 ? -5.547 -25.438 -11.562 1 94.56 473 SER B C 1
ATOM 9695 O O . SER B 1 473 ? -5.238 -25.312 -12.742 1 94.56 473 SER B O 1
ATOM 9697 N N . GLY B 1 474 ? -5.801 -26.531 -11 1 96.56 474 GLY B N 1
ATOM 9698 C CA . GLY B 1 474 ? -5.832 -27.781 -11.758 1 96.56 474 GLY B CA 1
ATOM 9699 C C . GLY B 1 474 ? -4.461 -28.406 -11.938 1 96.56 474 GLY B C 1
ATOM 9700 O O . GLY B 1 474 ? -4.336 -29.484 -12.5 1 96.56 474 GLY B O 1
ATOM 9701 N N . MET B 1 475 ? -3.484 -27.734 -11.406 1 96.88 475 MET B N 1
ATOM 9702 C CA . MET B 1 475 ? -2.129 -28.281 -11.516 1 96.88 475 MET B CA 1
ATOM 9703 C C . MET B 1 475 ? -1.848 -29.266 -10.383 1 96.88 475 MET B C 1
ATOM 9705 O O . MET B 1 475 ? -2.191 -29.016 -9.234 1 96.88 475 MET B O 1
ATOM 9709 N N . SER B 1 476 ? -1.212 -30.344 -10.742 1 97.31 476 SER B N 1
ATOM 9710 C CA . SER B 1 476 ? -0.894 -31.344 -9.727 1 97.31 476 SER B CA 1
ATOM 9711 C C . SER B 1 476 ? 0.209 -32.281 -10.195 1 97.31 476 SER B C 1
ATOM 9713 O O . SER B 1 476 ? 0.403 -32.469 -11.406 1 97.31 476 SER B O 1
ATOM 9715 N N . ALA B 1 477 ? 0.89 -32.812 -9.258 1 97.19 477 ALA B N 1
ATOM 9716 C CA . ALA B 1 477 ? 1.885 -33.875 -9.469 1 97.19 477 ALA B CA 1
ATOM 9717 C C . ALA B 1 477 ? 1.479 -35.156 -8.758 1 97.19 477 ALA B C 1
ATOM 9719 O O . ALA B 1 477 ? 0.709 -35.125 -7.793 1 97.19 477 ALA B O 1
ATOM 9720 N N . GLY B 1 478 ? 1.88 -36.219 -9.258 1 95 478 GLY B N 1
ATOM 9721 C CA . GLY B 1 478 ? 1.63 -37.531 -8.648 1 95 478 GLY B CA 1
ATOM 9722 C C . GLY B 1 478 ? 2.641 -38.594 -9.047 1 95 478 GLY B C 1
ATOM 9723 O O . GLY B 1 478 ? 3.455 -38.344 -9.945 1 95 478 GLY B O 1
ATOM 9724 N N . ALA B 1 479 ? 2.57 -39.656 -8.312 1 93.75 479 ALA B N 1
ATOM 9725 C CA . ALA B 1 479 ? 3.441 -40.781 -8.648 1 93.75 479 ALA B CA 1
ATOM 9726 C C . ALA B 1 479 ? 3.076 -41.375 -10 1 93.75 479 ALA B C 1
ATOM 9728 O O . ALA B 1 479 ? 3.922 -41.969 -10.672 1 93.75 479 ALA B O 1
ATOM 9729 N N . THR B 1 480 ? 1.829 -41.25 -10.391 1 93.62 480 THR B N 1
ATOM 9730 C CA . THR B 1 480 ? 1.34 -41.625 -11.711 1 93.62 480 THR B CA 1
ATOM 9731 C C . THR B 1 480 ? 0.517 -40.5 -12.336 1 93.62 480 THR B C 1
ATOM 9733 O O . THR B 1 480 ? 0.083 -39.594 -11.641 1 93.62 480 THR B O 1
ATOM 9736 N N . ILE B 1 481 ? 0.333 -40.594 -13.625 1 95.12 481 ILE B N 1
ATOM 9737 C CA . ILE B 1 481 ? -0.434 -39.562 -14.344 1 95.12 481 ILE B CA 1
ATOM 9738 C C . ILE B 1 481 ? -1.87 -39.531 -13.82 1 95.12 481 ILE B C 1
ATOM 9740 O O . ILE B 1 481 ? -2.463 -38.469 -13.664 1 95.12 481 ILE B O 1
ATOM 9744 N N . LYS B 1 482 ? -2.471 -40.75 -13.586 1 95.44 482 LYS B N 1
ATOM 9745 C CA . LYS B 1 482 ? -3.848 -40.781 -13.102 1 95.44 482 LYS B CA 1
ATOM 9746 C C . LYS B 1 482 ? -3.951 -40.219 -11.688 1 95.44 482 LYS B C 1
ATOM 9748 O O . LYS B 1 482 ? -4.957 -39.594 -11.336 1 95.44 482 LYS B O 1
ATOM 9753 N N . ASP B 1 483 ? -2.891 -40.438 -10.828 1 94.75 483 ASP B N 1
ATOM 9754 C CA . ASP B 1 483 ? -2.869 -39.812 -9.516 1 94.75 483 ASP B CA 1
ATOM 9755 C C . ASP B 1 483 ? -2.893 -38.281 -9.664 1 94.75 483 ASP B C 1
ATOM 9757 O O . ASP B 1 483 ? -3.641 -37.594 -8.961 1 94.75 483 ASP B O 1
ATOM 9761 N N . ALA B 1 484 ? -2.061 -37.781 -10.594 1 96.88 484 ALA B N 1
ATOM 9762 C CA . ALA B 1 484 ? -1.985 -36.344 -10.836 1 96.88 484 ALA B CA 1
ATOM 9763 C C . ALA B 1 484 ? -3.314 -35.812 -11.367 1 96.88 484 ALA B C 1
ATOM 9765 O O . ALA B 1 484 ? -3.764 -34.75 -10.953 1 96.88 484 ALA B O 1
ATOM 9766 N N . ILE B 1 485 ? -3.967 -36.562 -12.234 1 97.31 485 ILE B N 1
ATOM 9767 C CA . ILE B 1 485 ? -5.242 -36.125 -12.805 1 97.31 485 ILE B CA 1
ATOM 9768 C C . ILE B 1 485 ? -6.297 -36.031 -11.703 1 97.31 485 ILE B C 1
ATOM 9770 O O . ILE B 1 485 ? -7.02 -35.031 -11.617 1 97.31 485 ILE B O 1
ATOM 9774 N N . LEU B 1 486 ? -6.344 -37.062 -10.883 1 97.06 486 LEU B N 1
ATOM 9775 C CA . LEU B 1 486 ? -7.336 -37.062 -9.812 1 97.06 486 LEU B CA 1
ATOM 9776 C C . LEU B 1 486 ? -7.105 -35.875 -8.867 1 97.06 486 LEU B C 1
ATOM 9778 O O . LEU B 1 486 ? -8.047 -35.156 -8.516 1 97.06 486 LEU B O 1
ATOM 9782 N N . GLN B 1 487 ? -5.867 -35.719 -8.461 1 96.44 487 GLN B N 1
ATOM 9783 C CA . GLN B 1 487 ? -5.551 -34.594 -7.582 1 96.44 487 GLN B CA 1
ATOM 9784 C C . GLN B 1 487 ? -5.855 -33.25 -8.258 1 96.44 487 GLN B C 1
ATOM 9786 O O . GLN B 1 487 ? -6.328 -32.312 -7.605 1 96.44 487 GLN B O 1
ATOM 9791 N N . GLY B 1 488 ? -5.531 -33.156 -9.547 1 97.75 488 GLY B N 1
ATOM 9792 C CA . GLY B 1 488 ? -5.867 -31.953 -10.297 1 97.75 488 GLY B CA 1
ATOM 9793 C C . GLY B 1 488 ? -7.355 -31.672 -10.344 1 97.75 488 GLY B C 1
ATOM 9794 O O . GLY B 1 488 ? -7.781 -30.516 -10.242 1 97.75 488 GLY B O 1
ATOM 9795 N N . LEU B 1 489 ? -8.148 -32.719 -10.461 1 98.06 489 LEU B N 1
ATOM 9796 C CA . LEU B 1 489 ? -9.602 -32.594 -10.438 1 98.06 489 LEU B CA 1
ATOM 9797 C C . LEU B 1 489 ? -10.078 -32.094 -9.086 1 98.06 489 LEU B C 1
ATOM 9799 O O . LEU B 1 489 ? -10.906 -31.156 -9.023 1 98.06 489 LEU B O 1
ATOM 9803 N N . PHE B 1 490 ? -9.562 -32.656 -8.039 1 97.94 490 PHE B N 1
ATOM 9804 C CA . PHE B 1 490 ? -9.938 -32.188 -6.707 1 97.94 490 PHE B CA 1
ATOM 9805 C C . PHE B 1 490 ? -9.539 -30.734 -6.5 1 97.94 490 PHE B C 1
ATOM 9807 O O . PHE B 1 490 ? -10.289 -29.969 -5.895 1 97.94 490 PHE B O 1
ATOM 9814 N N . GLU B 1 491 ? -8.344 -30.391 -7 1 97.44 491 GLU B N 1
ATOM 9815 C CA . GLU B 1 491 ? -7.887 -29.016 -6.855 1 97.44 491 GLU B CA 1
ATOM 9816 C C . GLU B 1 491 ? -8.82 -28.047 -7.578 1 97.44 491 GLU B C 1
ATOM 9818 O O . GLU B 1 491 ? -9.156 -26.984 -7.047 1 97.44 491 GLU B O 1
ATOM 9823 N N . LEU B 1 492 ? -9.266 -28.391 -8.742 1 97.19 492 LEU B N 1
ATOM 9824 C CA . LEU B 1 492 ? -10.18 -27.531 -9.5 1 97.19 492 LEU B CA 1
ATOM 9825 C C . LEU B 1 492 ? -11.5 -27.359 -8.758 1 97.19 492 LEU B C 1
ATOM 9827 O O . LEU B 1 492 ? -12.031 -26.25 -8.68 1 97.19 492 LEU B O 1
ATOM 9831 N N . ILE B 1 493 ? -11.984 -28.484 -8.281 1 98 493 ILE B N 1
ATOM 9832 C CA . ILE B 1 493 ? -13.242 -28.438 -7.547 1 98 493 ILE B CA 1
ATOM 9833 C C . ILE B 1 493 ? -13.078 -27.625 -6.277 1 98 493 ILE B C 1
ATOM 9835 O O . ILE B 1 493 ? -13.969 -26.844 -5.91 1 98 493 ILE B O 1
ATOM 9839 N N . GLU B 1 494 ? -11.984 -27.766 -5.648 1 98.31 494 GLU B N 1
ATOM 9840 C CA . GLU B 1 494 ? -11.648 -26.984 -4.465 1 98.31 494 GLU B CA 1
ATOM 9841 C C . GLU B 1 494 ? -11.617 -25.5 -4.777 1 98.31 494 GLU B C 1
ATOM 9843 O O . GLU B 1 494 ? -12.234 -24.688 -4.078 1 98.31 494 GLU B O 1
ATOM 9848 N N . HIS B 1 495 ? -10.914 -25.172 -5.832 1 97.56 495 HIS B N 1
ATOM 9849 C CA . HIS B 1 495 ? -10.766 -23.766 -6.199 1 97.56 495 HIS B CA 1
ATOM 9850 C C . HIS B 1 495 ? -12.094 -23.172 -6.664 1 97.56 495 HIS B C 1
ATOM 9852 O O . HIS B 1 495 ? -12.391 -22.016 -6.379 1 97.56 495 HIS B O 1
ATOM 9858 N N . ASP B 1 496 ? -12.898 -23.984 -7.375 1 97.25 496 ASP B N 1
ATOM 9859 C CA . ASP B 1 496 ? -14.266 -23.609 -7.723 1 97.25 496 ASP B CA 1
ATOM 9860 C C . ASP B 1 496 ? -15.07 -23.266 -6.473 1 97.25 496 ASP B C 1
ATOM 9862 O O . ASP B 1 496 ? -15.648 -22.172 -6.383 1 97.25 496 ASP B O 1
ATOM 9866 N N . ALA B 1 497 ? -15.031 -24.125 -5.512 1 98.31 497 ALA B N 1
ATOM 9867 C CA . ALA B 1 497 ? -15.742 -23.922 -4.254 1 98.31 497 ALA B CA 1
ATOM 9868 C C . ALA B 1 497 ? -15.18 -22.734 -3.479 1 98.31 497 ALA B C 1
ATOM 9870 O O . ALA B 1 497 ? -15.93 -21.969 -2.883 1 98.31 497 ALA B O 1
ATOM 9871 N N . TRP B 1 498 ? -13.836 -22.672 -3.52 1 97.81 498 TRP B N 1
ATOM 9872 C CA . TRP B 1 498 ? -13.125 -21.578 -2.861 1 97.81 498 TRP B CA 1
ATOM 9873 C C . TRP B 1 498 ? -13.633 -20.234 -3.355 1 97.81 498 TRP B C 1
ATOM 9875 O O . TRP B 1 498 ? -14.109 -19.406 -2.566 1 97.81 498 TRP B O 1
ATOM 9885 N N . MET B 1 499 ? -13.703 -20.031 -4.59 1 97.12 499 MET B N 1
ATOM 9886 C CA . MET B 1 499 ? -14.141 -18.766 -5.172 1 97.12 499 MET B CA 1
ATOM 9887 C C . MET B 1 499 ? -15.625 -18.547 -4.922 1 97.12 499 MET B C 1
ATOM 9889 O O . MET B 1 499 ? -16.016 -17.484 -4.418 1 97.12 499 MET B O 1
ATOM 9893 N N . ILE B 1 500 ? -16.438 -19.594 -5.172 1 98.12 500 ILE B N 1
ATOM 9894 C CA . ILE B 1 500 ? -17.891 -19.469 -5.109 1 98.12 500 ILE B CA 1
ATOM 9895 C C . ILE B 1 500 ? -18.312 -19.172 -3.676 1 98.12 500 ILE B C 1
ATOM 9897 O O . ILE B 1 500 ? -19.094 -18.234 -3.43 1 98.12 500 ILE B O 1
ATOM 9901 N N . CYS B 1 501 ? -17.797 -19.891 -2.789 1 98.25 501 CYS B N 1
ATOM 9902 C CA . CYS B 1 501 ? -18.266 -19.766 -1.41 1 98.25 501 CYS B CA 1
ATOM 9903 C C . CYS B 1 501 ? -17.75 -18.484 -0.77 1 98.25 501 CYS B C 1
ATOM 9905 O O . CYS B 1 501 ? -18.453 -17.844 0.014 1 98.25 501 CYS B O 1
ATOM 9907 N N . GLN B 1 502 ? -16.531 -18.156 -1.097 1 97.25 502 GLN B N 1
ATOM 9908 C CA . GLN B 1 502 ? -16 -16.922 -0.5 1 97.25 502 GLN B CA 1
ATOM 9909 C C . GLN B 1 502 ? -16.656 -15.695 -1.112 1 97.25 502 GLN B C 1
ATOM 9911 O O . GLN B 1 502 ? -16.859 -14.695 -0.426 1 97.25 502 GLN B O 1
ATOM 9916 N N . ALA B 1 503 ? -16.938 -15.719 -2.375 1 97.56 503 ALA B N 1
ATOM 9917 C CA . ALA B 1 503 ? -17.594 -14.578 -3.014 1 97.56 503 ALA B CA 1
ATOM 9918 C C . ALA B 1 503 ? -19.016 -14.414 -2.512 1 97.56 503 ALA B C 1
ATOM 9920 O O . ALA B 1 503 ? -19.5 -13.289 -2.355 1 97.56 503 ALA B O 1
ATOM 9921 N N . ASN B 1 504 ? -19.719 -15.539 -2.338 1 97.88 504 ASN B N 1
ATOM 9922 C CA . ASN B 1 504 ? -21.078 -15.484 -1.795 1 97.88 504 ASN B CA 1
ATOM 9923 C C . ASN B 1 504 ? -21.062 -15.164 -0.302 1 97.88 504 ASN B C 1
ATOM 9925 O O . ASN B 1 504 ? -20.297 -15.75 0.458 1 97.88 504 ASN B O 1
ATOM 9929 N N . THR B 1 505 ? -21.984 -14.359 0.145 1 95.75 505 THR B N 1
ATOM 9930 C CA . THR B 1 505 ? -21.906 -13.766 1.475 1 95.75 505 THR B CA 1
ATOM 9931 C C . THR B 1 505 ? -22.609 -14.633 2.502 1 95.75 505 THR B C 1
ATOM 9933 O O . THR B 1 505 ? -22.578 -14.344 3.699 1 95.75 505 THR B O 1
ATOM 9936 N N . VAL B 1 506 ? -23.188 -15.711 2.16 1 96.44 506 VAL B N 1
ATOM 9937 C CA . VAL B 1 506 ? -23.922 -16.578 3.072 1 96.44 506 VAL B CA 1
ATOM 9938 C C . VAL B 1 506 ? -22.938 -17.422 3.879 1 96.44 506 VAL B C 1
ATOM 9940 O O . VAL B 1 506 ? -21.844 -17.75 3.404 1 96.44 506 VAL B O 1
ATOM 9943 N N . ARG B 1 507 ? -23.297 -17.75 5.074 1 97 507 ARG B N 1
ATOM 9944 C CA . ARG B 1 507 ? -22.547 -18.656 5.918 1 97 507 ARG B CA 1
ATOM 9945 C C . ARG B 1 507 ? -22.828 -20.109 5.539 1 97 507 ARG B C 1
ATOM 9947 O O . ARG B 1 507 ? -23.984 -20.531 5.492 1 97 507 ARG B O 1
ATOM 9954 N N . THR B 1 508 ? -21.812 -20.828 5.34 1 97.81 508 THR B N 1
ATOM 9955 C CA . THR B 1 508 ? -21.969 -22.25 5.121 1 97.81 508 THR B CA 1
ATOM 9956 C C . THR B 1 508 ? -21.891 -23.016 6.441 1 97.81 508 THR B C 1
ATOM 9958 O O . THR B 1 508 ? -21.391 -22.484 7.438 1 97.81 508 THR B O 1
ATOM 9961 N N . PRO B 1 509 ? -22.438 -24.172 6.48 1 98.19 509 PRO B N 1
ATOM 9962 C CA . PRO B 1 509 ? -22.547 -24.891 7.746 1 98.19 509 PRO B CA 1
ATOM 9963 C C . PRO B 1 509 ? -21.172 -25.203 8.359 1 98.19 509 PRO B C 1
ATOM 9965 O O . PRO B 1 509 ? -20.234 -25.516 7.633 1 98.19 509 PRO B O 1
ATOM 9968 N N . ILE B 1 510 ? -21.109 -25.125 9.68 1 98.56 510 ILE B N 1
ATOM 9969 C CA . ILE B 1 510 ? -19.953 -25.562 10.461 1 98.56 510 ILE B CA 1
ATOM 9970 C C . ILE B 1 510 ? -19.906 -27.078 10.5 1 98.56 510 ILE B C 1
ATOM 9972 O O . ILE B 1 510 ? -20.938 -27.734 10.711 1 98.56 510 ILE B O 1
ATOM 9976 N N . VAL B 1 511 ? -18.812 -27.609 10.273 1 98.62 511 VAL B N 1
ATOM 9977 C CA . VAL B 1 511 ? -18.609 -29.062 10.312 1 98.62 511 VAL B CA 1
ATOM 9978 C C . VAL B 1 511 ? -18.156 -29.484 11.711 1 98.62 511 VAL B C 1
ATOM 9980 O O . VAL B 1 511 ? -17.062 -29.109 12.148 1 98.62 511 VAL B O 1
ATOM 9983 N N . GLU B 1 512 ? -19.031 -30.25 12.328 1 97.94 512 GLU B N 1
ATOM 9984 C CA . GLU B 1 512 ? -18.688 -30.828 13.625 1 97.94 512 GLU B CA 1
ATOM 9985 C C . GLU B 1 512 ? -17.938 -32.125 13.461 1 97.94 512 GLU B C 1
ATOM 9987 O O . GLU B 1 512 ? -18.094 -32.844 12.453 1 97.94 512 GLU B O 1
ATOM 9992 N N . TYR B 1 513 ? -17.172 -32.5 14.531 1 97.31 513 TYR B N 1
ATOM 9993 C CA . TYR B 1 513 ? -16.219 -33.594 14.383 1 97.31 513 TYR B CA 1
ATOM 9994 C C . TYR B 1 513 ? -16.703 -34.844 15.125 1 97.31 513 TYR B C 1
ATOM 9996 O O . TYR B 1 513 ? -15.953 -35.812 15.32 1 97.31 513 TYR B O 1
ATOM 10004 N N . GLY B 1 514 ? -17.906 -34.781 15.617 1 95.06 514 GLY B N 1
ATOM 10005 C CA . GLY B 1 514 ? -18.438 -35.875 16.422 1 95.06 514 GLY B CA 1
ATOM 10006 C C . GLY B 1 514 ? -18.406 -37.219 15.711 1 95.06 514 GLY B C 1
ATOM 10007 O O . GLY B 1 514 ? -18.125 -38.25 16.328 1 95.06 514 GLY B O 1
ATOM 10008 N N . GLY B 1 515 ? -18.625 -37.188 14.398 1 95.25 515 GLY B N 1
ATOM 10009 C CA . GLY B 1 515 ? -18.688 -38.406 13.602 1 95.25 515 GLY B CA 1
ATOM 10010 C C . GLY B 1 515 ? -17.359 -38.781 12.953 1 95.25 515 GLY B C 1
ATOM 10011 O O . GLY B 1 515 ? -17.297 -39.688 12.133 1 95.25 515 GLY B O 1
ATOM 10012 N N . LEU B 1 516 ? -16.375 -38.094 13.273 1 95.81 516 LEU B N 1
ATOM 10013 C CA . LEU B 1 516 ? -15.047 -38.344 12.695 1 95.81 516 LEU B CA 1
ATOM 10014 C C . LEU B 1 516 ? -14.5 -39.688 13.125 1 95.81 516 LEU B C 1
ATOM 10016 O O . LEU B 1 516 ? -14.414 -40 14.32 1 95.81 516 LEU B O 1
ATOM 10020 N N . LYS B 1 517 ? -14.188 -40.5 12.227 1 93.75 517 LYS B N 1
ATOM 10021 C CA . LYS B 1 517 ? -13.633 -41.812 12.492 1 93.75 517 LYS B CA 1
ATOM 10022 C C . LYS B 1 517 ? -12.109 -41.781 12.617 1 93.75 517 LYS B C 1
ATOM 10024 O O . LYS B 1 517 ? -11.516 -42.562 13.336 1 93.75 517 LYS B O 1
ATOM 10029 N N . ASN B 1 518 ? -11.547 -40.875 11.938 1 92.56 518 ASN B N 1
ATOM 10030 C CA . ASN B 1 518 ? -10.102 -40.688 12.016 1 92.56 518 ASN B CA 1
ATOM 10031 C C . ASN B 1 518 ? -9.688 -40.094 13.367 1 92.56 518 ASN B C 1
ATOM 10033 O O . ASN B 1 518 ? -9.633 -38.875 13.531 1 92.56 518 ASN B O 1
ATOM 10037 N N . GLU B 1 519 ? -9.258 -40.875 14.258 1 93.31 519 GLU B N 1
ATOM 10038 C CA . GLU B 1 519 ? -8.938 -40.469 15.617 1 93.31 519 GLU B CA 1
ATOM 10039 C C . GLU B 1 519 ? -7.691 -39.594 15.656 1 93.31 519 GLU B C 1
ATOM 10041 O O . GLU B 1 519 ? -7.602 -38.688 16.469 1 93.31 519 GLU B O 1
ATOM 10046 N N . GLU B 1 520 ? -6.836 -39.906 14.828 1 92.88 520 GLU B N 1
ATOM 10047 C CA . GLU B 1 520 ? -5.617 -39.125 14.773 1 92.88 520 GLU B CA 1
ATOM 10048 C C . GLU B 1 520 ? -5.926 -37.656 14.406 1 92.88 520 GLU B C 1
ATOM 10050 O O . GLU B 1 520 ? -5.387 -36.75 15.008 1 92.88 520 GLU B O 1
ATOM 10055 N N . LEU B 1 521 ? -6.754 -37.5 13.461 1 95.5 521 LEU B N 1
ATOM 10056 C CA . LEU B 1 521 ? -7.141 -36.188 13.039 1 95.5 521 LEU B CA 1
ATOM 10057 C C . LEU B 1 521 ? -7.867 -35.438 14.164 1 95.5 521 LEU B C 1
ATOM 10059 O O . LEU B 1 521 ? -7.637 -34.25 14.383 1 95.5 521 LEU B O 1
ATOM 10063 N N . TYR B 1 522 ? -8.688 -36.125 14.859 1 96.5 522 TYR B N 1
ATOM 10064 C CA . TYR B 1 522 ? -9.383 -35.531 15.992 1 96.5 522 TYR B CA 1
ATOM 10065 C C . TYR B 1 522 ? -8.398 -35.031 17.047 1 96.5 522 TYR B C 1
ATOM 10067 O O . TYR B 1 522 ? -8.523 -33.938 17.562 1 96.5 522 TYR B O 1
ATOM 10075 N N . GLU B 1 523 ? -7.41 -35.875 17.344 1 95.94 523 GLU B N 1
ATOM 10076 C CA . GLU B 1 523 ? -6.391 -35.5 18.328 1 95.94 523 GLU B CA 1
ATOM 10077 C C . GLU B 1 523 ? -5.602 -34.281 17.875 1 95.94 523 GLU B C 1
ATOM 10079 O O . GLU B 1 523 ? -5.266 -33.438 18.703 1 95.94 523 GLU B O 1
ATOM 10084 N N . VAL B 1 524 ? -5.297 -34.281 16.656 1 96.56 524 VAL B N 1
ATOM 10085 C CA . VAL B 1 524 ? -4.574 -33.125 16.078 1 96.56 524 VAL B CA 1
ATOM 10086 C C . VAL B 1 524 ? -5.359 -31.844 16.312 1 96.56 524 VAL B C 1
ATOM 10088 O O . VAL B 1 524 ? -4.805 -30.844 16.781 1 96.56 524 VAL B O 1
ATOM 10091 N N . ILE B 1 525 ? -6.609 -31.828 16.031 1 97.69 525 ILE B N 1
ATOM 10092 C CA . ILE B 1 525 ? -7.469 -30.672 16.203 1 97.69 525 ILE B CA 1
ATOM 10093 C C . ILE B 1 525 ? -7.508 -30.266 17.672 1 97.69 525 ILE B C 1
ATOM 10095 O O . ILE B 1 525 ? -7.383 -29.078 18 1 97.69 525 ILE B O 1
ATOM 10099 N N . GLN B 1 526 ? -7.531 -31.219 18.562 1 97.25 526 GLN B N 1
ATOM 10100 C CA . GLN B 1 526 ? -7.559 -30.953 20 1 97.25 526 GLN B CA 1
ATOM 10101 C C . GLN B 1 526 ? -6.25 -30.328 20.469 1 97.25 526 GLN B C 1
ATOM 10103 O O . GLN B 1 526 ? -6.254 -29.406 21.297 1 97.25 526 GLN B O 1
ATOM 10108 N N . LYS B 1 527 ? -5.207 -30.859 19.953 1 97.06 527 LYS B N 1
ATOM 10109 C CA . LYS B 1 527 ? -3.898 -30.328 20.344 1 97.06 527 LYS B CA 1
ATOM 10110 C C . LYS B 1 527 ? -3.76 -28.859 19.922 1 97.06 527 LYS B C 1
ATOM 10112 O O . LYS B 1 527 ? -3.193 -28.047 20.656 1 97.06 527 LYS B O 1
ATOM 10117 N N . ILE B 1 528 ? -4.254 -28.562 18.734 1 96.75 528 ILE B N 1
ATOM 10118 C CA . ILE B 1 528 ? -4.215 -27.188 18.266 1 96.75 528 ILE B CA 1
ATOM 10119 C C . ILE B 1 528 ? -5.066 -26.297 19.172 1 96.75 528 ILE B C 1
ATOM 10121 O O . ILE B 1 528 ? -4.637 -25.219 19.578 1 96.75 528 ILE B O 1
ATOM 10125 N N . GLU B 1 529 ? -6.219 -26.75 19.578 1 97.25 529 GLU B N 1
ATOM 10126 C CA . GLU B 1 529 ? -7.113 -26 20.453 1 97.25 529 GLU B CA 1
ATOM 10127 C C . GLU B 1 529 ? -6.512 -25.844 21.844 1 97.25 529 GLU B C 1
ATOM 10129 O O . GLU B 1 529 ? -6.676 -24.797 22.484 1 97.25 529 GLU B O 1
ATOM 10134 N N . ASN B 1 530 ? -5.809 -26.797 22.281 1 96.56 530 ASN B N 1
ATOM 10135 C CA . ASN B 1 530 ? -5.184 -26.75 23.594 1 96.56 530 ASN B CA 1
ATOM 10136 C C . ASN B 1 530 ? -4.062 -25.719 23.641 1 96.56 530 ASN B C 1
ATOM 10138 O O . ASN B 1 530 ? -3.682 -25.25 24.719 1 96.56 530 ASN B O 1
ATOM 10142 N N . LYS B 1 531 ? -3.549 -25.391 22.5 1 94.62 531 LYS B N 1
ATOM 10143 C CA . LYS B 1 531 ? -2.529 -24.359 22.438 1 94.62 531 LYS B CA 1
ATOM 10144 C C . LYS B 1 531 ? -3.162 -22.969 22.469 1 94.62 531 LYS B C 1
ATOM 10146 O O . LYS B 1 531 ? -2.455 -21.953 22.438 1 94.62 531 LYS B O 1
ATOM 10151 N N . GLY B 1 532 ? -4.395 -22.906 22.516 1 94.44 532 GLY B N 1
ATOM 10152 C CA . GLY B 1 532 ? -5.086 -21.625 22.672 1 94.44 532 GLY B CA 1
ATOM 10153 C C . GLY B 1 532 ? -5.715 -21.125 21.391 1 94.44 532 GLY B C 1
ATOM 10154 O O . GLY B 1 532 ? -6.293 -20.047 21.344 1 94.44 532 GLY B O 1
ATOM 10155 N N . TYR B 1 533 ? -5.633 -21.953 20.344 1 96 533 TYR B N 1
ATOM 10156 C CA . TYR B 1 533 ? -6.234 -21.578 19.078 1 96 533 TYR B CA 1
ATOM 10157 C C . TYR B 1 533 ? -7.641 -22.141 18.938 1 96 533 TYR B C 1
ATOM 10159 O O . TYR B 1 533 ? -8.008 -23.078 19.656 1 96 533 TYR B O 1
ATOM 10167 N N . LYS B 1 534 ? -8.375 -21.5 18.125 1 97.25 534 LYS B N 1
ATOM 10168 C CA . LYS B 1 534 ? -9.695 -22.016 17.766 1 97.25 534 LYS B CA 1
ATOM 10169 C C . LYS B 1 534 ? -9.68 -22.594 16.344 1 97.25 534 LYS B C 1
ATOM 10171 O O . LYS B 1 534 ? -9.156 -21.984 15.422 1 97.25 534 LYS B O 1
ATOM 10176 N N . VAL B 1 535 ? -10.219 -23.828 16.25 1 98.19 535 VAL B N 1
ATOM 10177 C CA . VAL B 1 535 ? -10.328 -24.484 14.953 1 98.19 535 VAL B CA 1
ATOM 10178 C C . VAL B 1 535 ? -11.789 -24.516 14.516 1 98.19 535 VAL B C 1
ATOM 10180 O O . VAL B 1 535 ? -12.648 -25.031 15.234 1 98.19 535 VAL B O 1
ATOM 10183 N N . ILE B 1 536 ? -12.07 -23.906 13.391 1 98.44 536 ILE B N 1
ATOM 10184 C CA . ILE B 1 536 ? -13.414 -23.906 12.836 1 98.44 536 ILE B CA 1
ATOM 10185 C C . ILE B 1 536 ? -13.375 -24.375 11.383 1 98.44 536 ILE B C 1
ATOM 10187 O O . ILE B 1 536 ? -12.625 -23.828 10.57 1 98.44 536 ILE B O 1
ATOM 10191 N N . SER B 1 537 ? -14.148 -25.453 11.086 1 98.69 537 SER B N 1
ATOM 10192 C CA . SER B 1 537 ? -14.258 -25.969 9.727 1 98.69 537 SER B CA 1
ATOM 10193 C C . SER B 1 537 ? -15.656 -25.734 9.164 1 98.69 537 SER B C 1
ATOM 10195 O O . SER B 1 537 ? -16.656 -25.891 9.867 1 98.69 537 SER B O 1
ATOM 10197 N N . ARG B 1 538 ? -15.703 -25.344 7.895 1 98.69 538 ARG B N 1
ATOM 10198 C CA . ARG B 1 538 ? -16.969 -25.078 7.223 1 98.69 538 ARG B CA 1
ATOM 10199 C C . ARG B 1 538 ? -17.109 -25.938 5.969 1 98.69 538 ARG B C 1
ATOM 10201 O O . ARG B 1 538 ? -16.125 -26.188 5.273 1 98.69 538 ARG B O 1
ATOM 10208 N N . ASN B 1 539 ? -18.359 -26.375 5.723 1 98.62 539 ASN B N 1
ATOM 10209 C CA . ASN B 1 539 ? -18.688 -27.125 4.508 1 98.62 539 ASN B CA 1
ATOM 10210 C C . ASN B 1 539 ? -18.797 -26.188 3.299 1 98.62 539 ASN B C 1
ATOM 10212 O O . ASN B 1 539 ? -19.766 -25.438 3.178 1 98.62 539 ASN B O 1
ATOM 10216 N N . TYR B 1 540 ? -17.875 -26.328 2.398 1 98.56 540 TYR B N 1
ATOM 10217 C CA . TYR B 1 540 ? -17.828 -25.516 1.189 1 98.56 540 TYR B CA 1
ATOM 10218 C C . TYR B 1 540 ? -18.25 -26.312 -0.031 1 98.56 540 TYR B C 1
ATOM 10220 O O . TYR B 1 540 ? -18.062 -25.875 -1.169 1 98.56 540 TYR B O 1
ATOM 10228 N N . THR B 1 541 ? -18.828 -27.453 0.135 1 98.25 541 THR B N 1
ATOM 10229 C CA . THR B 1 541 ? -19.266 -28.312 -0.967 1 98.25 541 THR B CA 1
ATOM 10230 C C . THR B 1 541 ? -20.281 -27.578 -1.841 1 98.25 541 THR B C 1
ATOM 10232 O O . THR B 1 541 ? -21.25 -27 -1.332 1 98.25 541 THR B O 1
ATOM 10235 N N . THR B 1 542 ? -20.078 -27.578 -3.107 1 98 542 THR B N 1
ATOM 10236 C CA . THR B 1 542 ? -21.016 -26.969 -4.051 1 98 542 THR B CA 1
ATOM 10237 C C . THR B 1 542 ? -21.938 -28.031 -4.645 1 98 542 THR B C 1
ATOM 10239 O O . THR B 1 542 ? -21.953 -29.172 -4.191 1 98 542 THR B O 1
ATOM 10242 N N . ASN B 1 543 ? -22.75 -27.5 -5.676 1 97.38 543 ASN B N 1
ATOM 10243 C CA . ASN B 1 543 ? -23.734 -28.422 -6.266 1 97.38 543 ASN B CA 1
ATOM 10244 C C . ASN B 1 543 ? -23.047 -29.516 -7.082 1 97.38 543 ASN B C 1
ATOM 10246 O O . ASN B 1 543 ? -23.703 -30.469 -7.508 1 97.38 543 ASN B O 1
ATOM 10250 N N . ILE B 1 544 ? -21.719 -29.5 -7.262 1 97.5 544 ILE B N 1
ATOM 10251 C CA . ILE B 1 544 ? -21 -30.594 -7.898 1 97.5 544 ILE B CA 1
ATOM 10252 C C . ILE B 1 544 ? -21.078 -31.844 -7.02 1 97.5 544 ILE B C 1
ATOM 10254 O O . ILE B 1 544 ? -21.062 -32.969 -7.52 1 97.5 544 ILE B O 1
ATOM 10258 N N . GLY B 1 545 ? -21.078 -31.609 -5.746 1 97.38 545 GLY B N 1
ATOM 10259 C CA . GLY B 1 545 ? -21.406 -32.719 -4.844 1 97.38 545 GLY B CA 1
ATOM 10260 C C . GLY B 1 545 ? -20.188 -33.438 -4.336 1 97.38 545 GLY B C 1
ATOM 10261 O O . GLY B 1 545 ? -20.297 -34.562 -3.812 1 97.38 545 GLY B O 1
ATOM 10262 N N . ILE B 1 546 ? -19.016 -32.906 -4.574 1 98.19 546 ILE B N 1
ATOM 10263 C CA . ILE B 1 546 ? -17.781 -33.438 -3.982 1 98.19 546 ILE B CA 1
ATOM 10264 C C . ILE B 1 546 ? -17.438 -32.656 -2.725 1 98.19 546 ILE B C 1
ATOM 10266 O O . ILE B 1 546 ? -17.391 -31.406 -2.756 1 98.19 546 ILE B O 1
ATOM 10270 N N . PRO B 1 547 ? -17.172 -33.281 -1.543 1 98.56 547 PRO B N 1
ATOM 10271 C CA . PRO B 1 547 ? -16.906 -32.562 -0.299 1 98.56 547 PRO B CA 1
ATOM 10272 C C . PRO B 1 547 ? -15.695 -31.625 -0.406 1 98.56 547 PRO B C 1
ATOM 10274 O O . PRO B 1 547 ? -14.617 -32.031 -0.837 1 98.56 547 PRO B O 1
ATOM 10277 N N . VAL B 1 548 ? -15.906 -30.422 -0.119 1 98.75 548 VAL B N 1
ATOM 10278 C CA . VAL B 1 548 ? -14.883 -29.391 0.058 1 98.75 548 VAL B CA 1
ATOM 10279 C C . VAL B 1 548 ? -15.031 -28.75 1.435 1 98.75 548 VAL B C 1
ATOM 10281 O O . VAL B 1 548 ? -16.125 -28.312 1.812 1 98.75 548 VAL B O 1
ATOM 10284 N N . ILE B 1 549 ? -13.898 -28.734 2.229 1 98.75 549 ILE B N 1
ATOM 10285 C CA . ILE B 1 549 ? -13.93 -28.188 3.584 1 98.75 549 ILE B CA 1
ATOM 10286 C C . ILE B 1 549 ? -12.898 -27.062 3.713 1 98.75 549 ILE B C 1
ATOM 10288 O O . ILE B 1 549 ? -11.773 -27.188 3.217 1 98.75 549 ILE B O 1
ATOM 10292 N N . ARG B 1 550 ? -13.32 -26.031 4.23 1 98.69 550 ARG B N 1
ATOM 10293 C CA . ARG B 1 550 ? -12.422 -24.953 4.621 1 98.69 550 ARG B CA 1
ATOM 10294 C C . ARG B 1 550 ? -12.219 -24.922 6.133 1 98.69 550 ARG B C 1
ATOM 10296 O O . ARG B 1 550 ? -13.188 -24.938 6.895 1 98.69 550 ARG B O 1
ATOM 10303 N N . THR B 1 551 ? -10.953 -24.812 6.637 1 98.56 551 THR B N 1
ATOM 10304 C CA . THR B 1 551 ? -10.648 -24.75 8.062 1 98.56 551 THR B CA 1
ATOM 10305 C C . THR B 1 551 ? -9.898 -23.453 8.391 1 98.56 551 THR B C 1
ATOM 10307 O O . THR B 1 551 ? -8.953 -23.094 7.699 1 98.56 551 THR B O 1
ATOM 10310 N N . TRP B 1 552 ? -10.422 -22.797 9.32 1 97.88 552 TRP B N 1
ATOM 10311 C CA . TRP B 1 552 ? -9.727 -21.656 9.906 1 97.88 552 TRP B CA 1
ATOM 10312 C C . TRP B 1 552 ? -9.125 -22 11.258 1 97.88 552 TRP B C 1
ATOM 10314 O O . TRP B 1 552 ? -9.766 -22.672 12.07 1 97.88 552 TRP B O 1
ATOM 10324 N N . ILE B 1 553 ? -7.879 -21.594 11.539 1 97.31 553 ILE B N 1
ATOM 10325 C CA . ILE B 1 553 ? -7.234 -21.609 12.844 1 97.31 553 ILE B CA 1
ATOM 10326 C C . ILE B 1 553 ? -6.969 -20.172 13.297 1 97.31 553 ILE B C 1
ATOM 10328 O O . ILE B 1 553 ? -6.223 -19.438 12.648 1 97.31 553 ILE B O 1
ATOM 10332 N N . SER B 1 554 ? -7.656 -19.797 14.344 1 96.19 554 SER B N 1
ATOM 10333 C CA . SER B 1 554 ? -7.582 -18.391 14.758 1 96.19 554 SER B CA 1
ATOM 10334 C C . SER B 1 554 ? -7.047 -18.266 16.188 1 96.19 554 SER B C 1
ATOM 10336 O O . SER B 1 554 ? -7.258 -19.156 17.016 1 96.19 554 SER B O 1
ATOM 10338 N N . ASN B 1 555 ? -6.258 -17.203 16.453 1 93.19 555 ASN B N 1
ATOM 10339 C CA . ASN B 1 555 ? -5.77 -16.797 17.766 1 93.19 555 ASN B CA 1
ATOM 10340 C C . ASN B 1 555 ? -6.5 -15.562 18.266 1 93.19 555 ASN B C 1
ATOM 10342 O O . ASN B 1 555 ? -6.152 -14.438 17.906 1 93.19 555 ASN B O 1
ATOM 10346 N N . PRO B 1 556 ? -7.453 -15.781 19.156 1 90.25 556 PRO B N 1
ATOM 10347 C CA . PRO B 1 556 ? -8.25 -14.641 19.609 1 90.25 556 PRO B CA 1
ATOM 10348 C C . PRO B 1 556 ? -7.43 -13.633 20.406 1 90.25 556 PRO B C 1
ATOM 10350 O O . PRO B 1 556 ? -7.898 -12.523 20.688 1 90.25 556 PRO B O 1
ATOM 10353 N N . HIS B 1 557 ? -6.18 -13.906 20.75 1 90.81 557 HIS B N 1
ATOM 10354 C CA . HIS B 1 557 ? -5.375 -13.047 21.625 1 90.81 557 HIS B CA 1
ATOM 10355 C C . HIS B 1 557 ? -4.297 -12.32 20.828 1 90.81 557 HIS B C 1
ATOM 10357 O O . HIS B 1 557 ? -3.457 -11.625 21.406 1 90.81 557 HIS B O 1
ATOM 10363 N N . ASP B 1 558 ? -4.316 -12.438 19.562 1 91.06 558 ASP B N 1
ATOM 10364 C CA . ASP B 1 558 ? -3.324 -11.797 18.703 1 91.06 558 ASP B CA 1
ATOM 10365 C C . ASP B 1 558 ? -3.961 -11.273 17.422 1 91.06 558 ASP B C 1
ATOM 10367 O O . ASP B 1 558 ? -4.086 -12.016 16.438 1 91.06 558 ASP B O 1
ATOM 10371 N N . TYR B 1 559 ? -4.211 -10.008 17.406 1 91.31 559 TYR B N 1
ATOM 10372 C CA . TYR B 1 559 ? -4.941 -9.422 16.281 1 91.31 559 TYR B CA 1
ATOM 10373 C C . TYR B 1 559 ? -4.02 -9.195 15.094 1 91.31 559 TYR B C 1
ATOM 10375 O O . TYR B 1 559 ? -4.488 -9.008 13.969 1 91.31 559 TYR B O 1
ATOM 10383 N N . ALA B 1 560 ? -2.684 -9.141 15.289 1 87.5 560 ALA B N 1
ATOM 10384 C CA . ALA B 1 560 ? -1.727 -9.008 14.195 1 87.5 560 ALA B CA 1
ATOM 10385 C C . ALA B 1 560 ? -1.546 -10.328 13.453 1 87.5 560 ALA B C 1
ATOM 10387 O O . ALA B 1 560 ? -1.341 -10.344 12.234 1 87.5 560 ALA B O 1
ATOM 10388 N N . ASN B 1 561 ? -1.533 -11.398 14.141 1 88.88 561 ASN B N 1
ATOM 10389 C CA . ASN B 1 561 ? -1.483 -12.766 13.625 1 88.88 561 ASN B CA 1
ATOM 10390 C C . ASN B 1 561 ? -2.729 -13.555 14.023 1 88.88 561 ASN B C 1
ATOM 10392 O O . ASN B 1 561 ? -2.639 -14.531 14.758 1 88.88 561 ASN B O 1
ATOM 10396 N N . TYR B 1 562 ? -3.836 -13.234 13.375 1 92.44 562 TYR B N 1
ATOM 10397 C CA . TYR B 1 562 ? -5.156 -13.57 13.898 1 92.44 562 TYR B CA 1
ATOM 10398 C C . TYR B 1 562 ? -5.625 -14.922 13.383 1 92.44 562 TYR B C 1
ATOM 10400 O O . TYR B 1 562 ? -6.137 -15.742 14.148 1 92.44 562 TYR B O 1
ATOM 10408 N N . ALA B 1 563 ? -5.461 -15.094 12.125 1 95 563 ALA B N 1
ATOM 10409 C CA . ALA B 1 563 ? -6.027 -16.344 11.625 1 95 563 ALA B CA 1
ATOM 10410 C C . ALA B 1 563 ? -5.336 -16.781 10.336 1 95 563 ALA B C 1
ATOM 10412 O O . ALA B 1 563 ? -4.859 -15.953 9.562 1 95 563 ALA B O 1
ATOM 10413 N N . PHE B 1 564 ? -5.312 -18.172 10.117 1 93.12 564 PHE B N 1
ATOM 10414 C CA . PHE B 1 564 ? -4.844 -18.812 8.898 1 93.12 564 PHE B CA 1
ATOM 10415 C C . PHE B 1 564 ? -5.816 -19.906 8.461 1 93.12 564 PHE B C 1
ATOM 10417 O O . PHE B 1 564 ? -6.621 -20.391 9.258 1 93.12 564 PHE B O 1
ATOM 10424 N N . SER B 1 565 ? -5.766 -20.109 7.156 1 96.19 565 SER B N 1
ATOM 10425 C CA . SER B 1 565 ? -6.805 -21.016 6.66 1 96.19 565 SER B CA 1
ATOM 10426 C C . SER B 1 565 ? -6.246 -21.984 5.633 1 96.19 565 SER B C 1
ATOM 10428 O O . SER B 1 565 ? -5.102 -21.859 5.195 1 96.19 565 SER B O 1
ATOM 10430 N N . GLY B 1 566 ? -7.039 -23 5.359 1 96.94 566 GLY B N 1
ATOM 10431 C CA . GLY B 1 566 ? -6.754 -24.016 4.359 1 96.94 566 GLY B CA 1
ATOM 10432 C C . GLY B 1 566 ? -8 -24.672 3.801 1 96.94 566 GLY B C 1
ATOM 10433 O O . GLY B 1 566 ? -9.086 -24.547 4.383 1 96.94 566 GLY B O 1
ATOM 10434 N N . PHE B 1 567 ? -7.809 -25.328 2.658 1 97.88 567 PHE B N 1
ATOM 10435 C CA . PHE B 1 567 ? -8.883 -26.031 1.974 1 97.88 567 PHE B CA 1
ATOM 10436 C C . PHE B 1 567 ? -8.516 -27.5 1.771 1 97.88 567 PHE B C 1
ATOM 10438 O O . PHE B 1 567 ? -7.336 -27.859 1.777 1 97.88 567 PHE B O 1
ATOM 10445 N N . GLY B 1 568 ? -9.555 -28.234 1.596 1 98.06 568 GLY B N 1
ATOM 10446 C CA . GLY B 1 568 ? -9.414 -29.625 1.156 1 98.06 568 GLY B CA 1
ATOM 10447 C C . GLY B 1 568 ? -10.617 -30.125 0.389 1 98.06 568 GLY B C 1
ATOM 10448 O O . GLY B 1 568 ? -11.758 -29.812 0.732 1 98.06 568 GLY B O 1
ATOM 10449 N N . ALA B 1 569 ? -10.367 -30.938 -0.593 1 98.31 569 ALA B N 1
ATOM 10450 C CA . ALA B 1 569 ? -11.414 -31.578 -1.38 1 98.31 569 ALA B CA 1
ATOM 10451 C C . ALA B 1 569 ? -11.117 -33.062 -1.584 1 98.31 569 ALA B C 1
ATOM 10453 O O . ALA B 1 569 ? -9.961 -33.438 -1.79 1 98.31 569 ALA B O 1
ATOM 10454 N N . SER B 1 570 ? -12.117 -33.844 -1.447 1 98.12 570 SER B N 1
ATOM 10455 C CA . SER B 1 570 ? -12.023 -35.281 -1.684 1 98.12 570 SER B CA 1
ATOM 10456 C C . SER B 1 570 ? -13.398 -35.906 -1.72 1 98.12 570 SER B C 1
ATOM 10458 O O . SER B 1 570 ? -14.367 -35.344 -1.199 1 98.12 570 SER B O 1
ATOM 10460 N N . ILE B 1 571 ? -13.438 -37.062 -2.357 1 97.56 571 ILE B N 1
ATOM 10461 C CA . ILE B 1 571 ? -14.672 -37.844 -2.32 1 97.56 571 ILE B CA 1
ATOM 10462 C C . ILE B 1 571 ? -14.867 -38.438 -0.925 1 97.56 571 ILE B C 1
ATOM 10464 O O . ILE B 1 571 ? -15.961 -38.906 -0.59 1 97.56 571 ILE B O 1
ATOM 10468 N N . ASN B 1 572 ? -13.844 -38.406 -0.102 1 96.19 572 ASN B N 1
ATOM 10469 C CA . ASN B 1 572 ? -13.875 -38.719 1.32 1 96.19 572 ASN B CA 1
ATOM 10470 C C . ASN B 1 572 ? -13.789 -37.469 2.182 1 96.19 572 ASN B C 1
ATOM 10472 O O . ASN B 1 572 ? -12.742 -36.812 2.236 1 96.19 572 ASN B O 1
ATOM 10476 N N . PRO B 1 573 ? -14.875 -37.188 2.924 1 97.44 573 PRO B N 1
ATOM 10477 C CA . PRO B 1 573 ? -14.898 -35.938 3.668 1 97.44 573 PRO B CA 1
ATOM 10478 C C . PRO B 1 573 ? -13.828 -35.875 4.75 1 97.44 573 PRO B C 1
ATOM 10480 O O . PRO B 1 573 ? -13.367 -34.781 5.105 1 97.44 573 PRO B O 1
ATOM 10483 N N . GLU B 1 574 ? -13.43 -37 5.297 1 96.56 574 GLU B N 1
ATOM 10484 C CA . GLU B 1 574 ? -12.406 -36.969 6.332 1 96.56 574 GLU B CA 1
ATOM 10485 C C . GLU B 1 574 ? -11.039 -36.625 5.75 1 96.56 574 GLU B C 1
ATOM 10487 O O . GLU B 1 574 ? -10.234 -35.969 6.41 1 96.56 574 GLU B O 1
ATOM 10492 N N . ILE B 1 575 ? -10.812 -37.031 4.543 1 96.44 575 ILE B N 1
ATOM 10493 C CA . ILE B 1 575 ? -9.594 -36.625 3.846 1 96.44 575 ILE B CA 1
ATOM 10494 C C . ILE B 1 575 ? -9.648 -35.156 3.533 1 96.44 575 ILE B C 1
ATOM 10496 O O . ILE B 1 575 ? -8.656 -34.438 3.676 1 96.44 575 ILE B O 1
ATOM 10500 N N . ALA B 1 576 ? -10.805 -34.656 3.105 1 97.94 576 ALA B N 1
ATOM 10501 C CA . ALA B 1 576 ? -10.984 -33.219 2.848 1 97.94 576 ALA B CA 1
ATOM 10502 C C . ALA B 1 576 ? -10.695 -32.406 4.098 1 97.94 576 ALA B C 1
ATOM 10504 O O . ALA B 1 576 ? -10.031 -31.359 4.027 1 97.94 576 ALA B O 1
ATOM 10505 N N . LEU B 1 577 ? -11.164 -32.875 5.242 1 98.31 577 LEU B N 1
ATOM 10506 C CA . LEU B 1 577 ? -10.93 -32.188 6.504 1 98.31 577 LEU B CA 1
ATOM 10507 C C . LEU B 1 577 ? -9.453 -32.219 6.871 1 98.31 577 LEU B C 1
ATOM 10509 O O . LEU B 1 577 ? -8.891 -31.188 7.27 1 98.31 577 LEU B O 1
ATOM 10513 N N . GLU B 1 578 ? -8.875 -33.375 6.746 1 97.38 578 GLU B N 1
ATOM 10514 C CA . GLU B 1 578 ? -7.449 -33.531 7.035 1 97.38 578 GLU B CA 1
ATOM 10515 C C . GLU B 1 578 ? -6.625 -32.531 6.207 1 97.38 578 GLU B C 1
ATOM 10517 O O . GLU B 1 578 ? -5.762 -31.844 6.738 1 97.38 578 GLU B O 1
ATOM 10522 N N . ARG B 1 579 ? -6.895 -32.438 4.93 1 97.12 579 ARG B N 1
ATOM 10523 C CA . ARG B 1 579 ? -6.188 -31.531 4.027 1 97.12 579 ARG B CA 1
ATOM 10524 C C . ARG B 1 579 ? -6.41 -30.078 4.418 1 97.12 579 ARG B C 1
ATOM 10526 O O . ARG B 1 579 ? -5.48 -29.266 4.391 1 97.12 579 ARG B O 1
ATOM 10533 N N . SER B 1 580 ? -7.613 -29.766 4.801 1 98 580 SER B N 1
ATOM 10534 C CA . SER B 1 580 ? -7.93 -28.375 5.164 1 98 580 SER B CA 1
ATOM 10535 C C . SER B 1 580 ? -7.195 -27.953 6.434 1 98 580 SER B C 1
ATOM 10537 O O . SER B 1 580 ? -6.68 -26.844 6.516 1 98 580 SER B O 1
ATOM 10539 N N . VAL B 1 581 ? -7.062 -28.859 7.414 1 97.31 581 VAL B N 1
ATOM 10540 C CA . VAL B 1 581 ? -6.395 -28.562 8.68 1 97.31 581 VAL B CA 1
ATOM 10541 C C . VAL B 1 581 ? -4.891 -28.422 8.445 1 97.31 581 VAL B C 1
ATOM 10543 O O . VAL B 1 581 ? -4.27 -27.469 8.914 1 97.31 581 VAL B O 1
ATOM 10546 N N . THR B 1 582 ? -4.332 -29.312 7.723 1 96 582 THR B N 1
ATOM 10547 C CA . THR B 1 582 ? -2.893 -29.281 7.492 1 96 582 THR B CA 1
ATOM 10548 C C . THR B 1 582 ? -2.504 -28.062 6.648 1 96 582 THR B C 1
ATOM 10550 O O . THR B 1 582 ? -1.462 -27.453 6.879 1 96 582 THR B O 1
ATOM 10553 N N . GLU B 1 583 ? -3.328 -27.703 5.656 1 95.94 583 GLU B N 1
ATOM 10554 C CA . GLU B 1 583 ? -3.066 -26.531 4.836 1 95.94 583 GLU B CA 1
ATOM 10555 C C . GLU B 1 583 ? -3.188 -25.25 5.652 1 95.94 583 GLU B C 1
ATOM 10557 O O . GLU B 1 583 ? -2.453 -24.281 5.422 1 95.94 583 GLU B O 1
ATOM 10562 N N . ALA B 1 584 ? -4.121 -25.234 6.598 1 95.81 584 ALA B N 1
ATOM 10563 C CA . ALA B 1 584 ? -4.258 -24.062 7.48 1 95.81 584 ALA B CA 1
ATOM 10564 C C . ALA B 1 584 ? -2.98 -23.844 8.281 1 95.81 584 ALA B C 1
ATOM 10566 O O . ALA B 1 584 ? -2.518 -22.703 8.414 1 95.81 584 ALA B O 1
ATOM 10567 N N . VAL B 1 585 ? -2.369 -24.891 8.742 1 93.94 585 VAL B 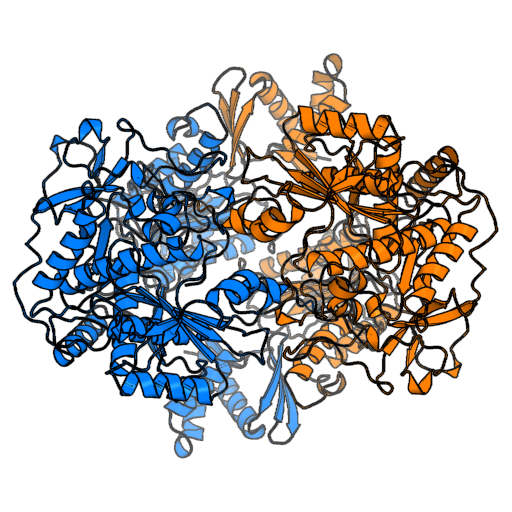N 1
ATOM 10568 C CA . VAL B 1 585 ? -1.142 -24.797 9.523 1 93.94 585 VAL B CA 1
ATOM 10569 C C . VAL B 1 585 ? 0.006 -24.328 8.633 1 93.94 585 VAL B C 1
ATOM 10571 O O . VAL B 1 585 ? 0.821 -23.5 9.055 1 93.94 585 VAL B O 1
ATOM 10574 N N . GLN B 1 586 ? -0.016 -24.719 7.461 1 92.06 586 GLN B N 1
ATOM 10575 C CA . GLN B 1 586 ? 1.019 -24.328 6.512 1 92.06 586 GLN B CA 1
ATOM 10576 C C . GLN B 1 586 ? 0.933 -22.828 6.199 1 92.06 586 GLN B C 1
ATOM 10578 O O . GLN B 1 586 ? 1.956 -22.172 5.996 1 92.06 586 GLN B O 1
ATOM 10583 N N . SER B 1 587 ? -0.138 -22.219 6.117 1 86.44 587 SER B N 1
ATOM 10584 C CA . SER B 1 587 ? -0.366 -20.812 5.758 1 86.44 587 SER B CA 1
ATOM 10585 C C . SER B 1 587 ? 0.163 -19.875 6.836 1 86.44 587 SER B C 1
ATOM 10587 O O . SER B 1 587 ? 0.428 -18.703 6.566 1 86.44 587 SER B O 1
ATOM 10589 N N . ARG B 1 588 ? 0.323 -20.125 8.031 1 71.25 588 ARG B N 1
ATOM 10590 C CA . ARG B 1 588 ? 0.823 -19.312 9.141 1 71.25 588 ARG B CA 1
ATOM 10591 C C . ARG B 1 588 ? 2.305 -19 8.961 1 71.25 588 ARG B C 1
ATOM 10593 O O . ARG B 1 588 ? 2.754 -17.906 9.297 1 71.25 588 ARG B O 1
ATOM 10600 N N . ALA B 1 589 ? 3.121 -19.703 8.477 1 55.31 589 ALA B N 1
ATOM 10601 C CA . ALA B 1 589 ? 4.578 -19.656 8.461 1 55.31 589 ALA B CA 1
ATOM 10602 C C . ALA B 1 589 ? 5.078 -18.562 7.523 1 55.31 589 ALA B C 1
ATOM 10604 O O . ALA B 1 589 ? 6.227 -18.125 7.617 1 55.31 589 ALA B O 1
ATOM 10605 N N . SER B 1 590 ? 4.188 -17.734 6.785 1 54.47 590 SER B N 1
ATOM 10606 C CA . SER B 1 590 ? 4.641 -16.797 5.758 1 54.47 590 SER B CA 1
ATOM 10607 C C . SER B 1 590 ? 4.598 -15.359 6.254 1 54.47 590 SER B C 1
ATOM 10609 O O . SER B 1 590 ? 4.812 -14.422 5.48 1 54.47 590 SER B O 1
ATOM 10611 N N . VAL B 1 591 ? 4.438 -15.023 7.496 1 52.47 591 VAL B N 1
ATOM 10612 C CA . VAL B 1 591 ? 4.152 -13.664 7.945 1 52.47 591 VAL B CA 1
ATOM 10613 C C . VAL B 1 591 ? 5.441 -12.844 7.957 1 52.47 591 VAL B C 1
ATOM 10615 O O . VAL B 1 591 ? 6.441 -13.258 8.547 1 52.47 591 VAL B O 1
ATOM 10618 N N . HIS B 1 592 ? 5.602 -11.93 7.016 1 52.47 592 HIS B N 1
ATOM 10619 C CA . HIS B 1 592 ? 6.73 -11.086 6.633 1 52.47 592 HIS B CA 1
ATOM 10620 C C . HIS B 1 592 ? 6.941 -9.961 7.637 1 52.47 592 HIS B C 1
ATOM 10622 O O . HIS B 1 592 ? 5.98 -9.297 8.047 1 52.47 592 HIS B O 1
ATOM 10628 N N . GLU B 1 593 ? 7.938 -10.062 8.445 1 52.81 593 GLU B N 1
ATOM 10629 C CA . GLU B 1 593 ? 8.391 -8.922 9.242 1 52.81 593 GLU B CA 1
ATOM 10630 C C . GLU B 1 593 ? 8.797 -7.75 8.352 1 52.81 593 GLU B C 1
ATOM 10632 O O . GLU B 1 593 ? 9.484 -7.938 7.348 1 52.81 593 GLU B O 1
ATOM 10637 N N . ALA B 1 594 ? 8.07 -6.727 8.297 1 49.78 594 ALA B N 1
ATOM 10638 C CA . ALA B 1 594 ? 8.359 -5.508 7.547 1 49.78 594 ALA B CA 1
ATOM 10639 C C . ALA B 1 594 ? 9.773 -5.008 7.844 1 49.78 594 ALA B C 1
ATOM 10641 O O . ALA B 1 594 ? 10.141 -4.828 9.008 1 49.78 594 ALA B O 1
ATOM 10642 N N . ASP B 1 595 ? 10.867 -5.332 7.055 1 53.88 595 ASP B N 1
ATOM 10643 C CA . ASP B 1 595 ? 12.195 -4.746 7.207 1 53.88 595 ASP B CA 1
ATOM 10644 C C . ASP B 1 595 ? 12.188 -3.262 6.859 1 53.88 595 ASP B C 1
ATOM 10646 O O . ASP B 1 595 ? 12 -2.893 5.695 1 53.88 595 ASP B O 1
ATOM 10650 N N . VAL B 1 596 ? 11.742 -2.438 7.777 1 55.69 596 VAL B N 1
ATOM 10651 C CA . VAL B 1 596 ? 11.625 -1.034 7.398 1 55.69 596 VAL B CA 1
ATOM 10652 C C . VAL B 1 596 ? 13.016 -0.4 7.32 1 55.69 596 VAL B C 1
ATOM 10654 O O . VAL B 1 596 ? 13.75 -0.389 8.305 1 55.69 596 VAL B O 1
ATOM 10657 N N . ASP B 1 597 ? 13.648 -0.225 6.078 1 65.94 597 ASP B N 1
ATOM 10658 C CA . ASP B 1 597 ? 14.875 0.513 5.805 1 65.94 597 ASP B CA 1
ATOM 10659 C C . ASP B 1 597 ? 14.664 2.018 5.953 1 65.94 597 ASP B C 1
ATOM 10661 O O . ASP B 1 597 ? 15.391 2.816 5.359 1 65.94 597 ASP B O 1
ATOM 10665 N N . GLU B 1 598 ? 13.688 2.363 6.719 1 76.31 598 GLU B N 1
ATOM 10666 C CA . GLU B 1 598 ? 13.461 3.76 7.074 1 76.31 598 GLU B CA 1
ATOM 10667 C C . GLU B 1 598 ? 13.656 3.988 8.57 1 76.31 598 GLU B C 1
ATOM 10669 O O . GLU B 1 598 ? 13.078 3.27 9.391 1 76.31 598 GLU B O 1
ATOM 10674 N N . TYR B 1 599 ? 14.586 4.906 8.805 1 84.62 599 TYR B N 1
ATOM 10675 C CA . TYR B 1 599 ? 14.953 5.254 10.172 1 84.62 599 TYR B CA 1
ATOM 10676 C C . TYR B 1 599 ? 14.219 6.508 10.633 1 84.62 599 TYR B C 1
ATOM 10678 O O . TYR B 1 599 ? 14.805 7.59 10.703 1 84.62 599 TYR B O 1
ATOM 10686 N N . CYS B 1 600 ? 12.906 6.305 10.867 1 83.75 600 CYS B N 1
ATOM 10687 C CA . CYS B 1 600 ? 11.992 7.367 11.258 1 83.75 600 CYS B CA 1
ATOM 10688 C C . CYS B 1 600 ? 10.938 6.852 12.227 1 83.75 600 CYS B C 1
ATOM 10690 O O . CYS B 1 600 ? 11 5.703 12.672 1 83.75 600 CYS B O 1
ATOM 10692 N N . SER B 1 601 ? 10.109 7.801 12.672 1 83.75 601 SER B N 1
ATOM 10693 C CA . SER B 1 601 ? 8.992 7.371 13.508 1 83.75 601 SER B CA 1
ATOM 10694 C C . SER B 1 601 ? 8.125 6.344 12.789 1 83.75 601 SER B C 1
ATOM 10696 O O . SER B 1 601 ? 7.785 6.52 11.617 1 83.75 601 SER B O 1
ATOM 10698 N N . PRO B 1 602 ? 7.828 5.211 13.477 1 75.75 602 PRO B N 1
ATOM 10699 C CA . PRO B 1 602 ? 7.117 4.098 12.844 1 75.75 602 PRO B CA 1
ATOM 10700 C C . PRO B 1 602 ? 5.633 4.387 12.633 1 75.75 602 PRO B C 1
ATOM 10702 O O . PRO B 1 602 ? 5.078 5.285 13.273 1 75.75 602 PRO B O 1
ATOM 10705 N N . ASP B 1 603 ? 5.098 3.738 11.617 1 77.12 603 ASP B N 1
ATOM 10706 C CA . ASP B 1 603 ? 3.645 3.668 11.477 1 77.12 603 ASP B CA 1
ATOM 10707 C C . ASP B 1 603 ? 3.176 2.221 11.344 1 77.12 603 ASP B C 1
ATOM 10709 O O . ASP B 1 603 ? 3.99 1.312 11.164 1 77.12 603 ASP B O 1
ATOM 10713 N N . MET B 1 604 ? 1.986 1.841 11.766 1 77.12 604 MET B N 1
ATOM 10714 C CA . MET B 1 604 ? 1.482 0.471 11.789 1 77.12 604 MET B CA 1
ATOM 10715 C C . MET B 1 604 ? 0.453 0.253 10.688 1 77.12 604 MET B C 1
ATOM 10717 O O . MET B 1 604 ? -0.386 -0.645 10.781 1 77.12 604 MET B O 1
ATOM 10721 N N . GLU B 1 605 ? 0.563 0.983 9.602 1 81.19 605 GLU B N 1
ATOM 10722 C CA . GLU B 1 605 ? -0.395 0.858 8.508 1 81.19 605 GLU B CA 1
ATOM 10723 C C . GLU B 1 605 ? -0.244 -0.48 7.793 1 81.19 605 GLU B C 1
ATOM 10725 O O . GLU B 1 605 ? -1.195 -0.977 7.184 1 81.19 605 GLU B O 1
ATOM 10730 N N . TYR B 1 606 ? 0.953 -1.099 7.957 1 81.25 606 TYR B N 1
ATOM 10731 C CA . TYR B 1 606 ? 1.216 -2.379 7.309 1 81.25 606 TYR B CA 1
ATOM 10732 C C . TYR B 1 606 ? 0.278 -3.459 7.832 1 81.25 606 TYR B C 1
ATOM 10734 O O . TYR B 1 606 ? 0.044 -4.465 7.16 1 81.25 606 TYR B O 1
ATOM 10742 N N . LEU B 1 607 ? -0.336 -3.295 8.992 1 84.81 607 LEU B N 1
ATOM 10743 C CA . LEU B 1 607 ? -1.229 -4.273 9.602 1 84.81 607 LEU B CA 1
ATOM 10744 C C . LEU B 1 607 ? -2.471 -4.488 8.742 1 84.81 607 LEU B C 1
ATOM 10746 O O . LEU B 1 607 ? -3.027 -5.586 8.711 1 84.81 607 LEU B O 1
ATOM 10750 N N . ILE B 1 608 ? -2.826 -3.467 8.016 1 87.12 608 ILE B N 1
ATOM 10751 C CA . ILE B 1 608 ? -4.031 -3.553 7.199 1 87.12 608 ILE B CA 1
ATOM 10752 C C . ILE B 1 608 ? -3.752 -4.398 5.957 1 87.12 608 ILE B C 1
ATOM 10754 O O . ILE B 1 608 ? -4.652 -5.066 5.438 1 87.12 608 ILE B O 1
ATOM 10758 N N . ASP B 1 609 ? -2.549 -4.453 5.617 1 82.75 609 ASP B N 1
ATOM 10759 C CA . ASP B 1 609 ? -2.191 -5.188 4.406 1 82.75 609 ASP B CA 1
ATOM 10760 C C . ASP B 1 609 ? -1.747 -6.609 4.738 1 82.75 609 ASP B C 1
ATOM 10762 O O . ASP B 1 609 ? -1.614 -7.449 3.844 1 82.75 609 ASP B O 1
ATOM 10766 N N . ALA B 1 610 ? -1.529 -6.809 6.031 1 83.94 610 ALA B N 1
ATOM 10767 C CA . ALA B 1 610 ? -1.153 -8.164 6.418 1 83.94 610 ALA B CA 1
ATOM 10768 C C . ALA B 1 610 ? -2.289 -9.148 6.145 1 83.94 610 ALA B C 1
ATOM 10770 O O . ALA B 1 610 ? -3.447 -8.875 6.473 1 83.94 610 ALA B O 1
ATOM 10771 N N . ARG B 1 611 ? -2.062 -10.211 5.617 1 83.06 611 ARG B N 1
ATOM 10772 C CA . ARG B 1 611 ? -3.082 -11.117 5.09 1 83.06 611 ARG B CA 1
ATOM 10773 C C . ARG B 1 611 ? -3.705 -11.953 6.203 1 83.06 611 ARG B C 1
ATOM 10775 O O . ARG B 1 611 ? -4.75 -12.57 6.008 1 83.06 611 ARG B O 1
ATOM 10782 N N . ASP B 1 612 ? -3.141 -11.938 7.398 1 89.25 612 ASP B N 1
ATOM 10783 C CA . ASP B 1 612 ? -3.607 -12.859 8.43 1 89.25 612 ASP B CA 1
ATOM 10784 C C . ASP B 1 612 ? -4.062 -12.102 9.672 1 89.25 612 ASP B C 1
ATOM 10786 O O . ASP B 1 612 ? -4.352 -12.711 10.703 1 89.25 612 ASP B O 1
ATOM 10790 N N . GLY B 1 613 ? -4.086 -10.844 9.609 1 90 613 GLY B N 1
ATOM 10791 C CA . GLY B 1 613 ? -4.516 -10.055 10.75 1 90 613 GLY B CA 1
ATOM 10792 C C . GLY B 1 613 ? -6.012 -9.812 10.781 1 90 613 GLY B C 1
ATOM 10793 O O . GLY B 1 613 ? -6.691 -9.953 9.766 1 90 613 GLY B O 1
ATOM 10794 N N . LEU B 1 614 ? -6.473 -9.484 12.008 1 92.75 614 LEU B N 1
ATOM 10795 C CA . LEU B 1 614 ? -7.883 -9.156 12.172 1 92.75 614 LEU B CA 1
ATOM 10796 C C . LEU B 1 614 ? -8.281 -7.996 11.266 1 92.75 614 LEU B C 1
ATOM 10798 O O . LEU B 1 614 ? -9.422 -7.922 10.812 1 92.75 614 LEU B O 1
ATOM 10802 N N . TYR B 1 615 ? -7.387 -7.195 10.891 1 91.94 615 TYR B N 1
ATOM 10803 C CA . TYR B 1 615 ? -7.602 -5.941 10.188 1 91.94 615 TYR B CA 1
ATOM 10804 C C . TYR B 1 615 ? -7.816 -6.184 8.695 1 91.94 615 TYR B C 1
ATOM 10806 O O . TYR B 1 615 ? -8.336 -5.316 7.988 1 91.94 615 TYR B O 1
ATOM 10814 N N . SER B 1 616 ? -7.391 -7.312 8.211 1 90.5 616 SER B N 1
ATOM 10815 C CA . SER B 1 616 ? -7.594 -7.664 6.812 1 90.5 616 SER B CA 1
ATOM 10816 C C . SER B 1 616 ? -8.648 -8.766 6.664 1 90.5 616 SER B C 1
ATOM 10818 O O . SER B 1 616 ? -9.094 -9.055 5.555 1 90.5 616 SER B O 1
ATOM 10820 N N . LEU B 1 617 ? -9.117 -9.289 7.738 1 94 617 LEU B N 1
ATOM 10821 C CA . LEU B 1 617 ? -9.961 -10.477 7.656 1 94 617 LEU B CA 1
ATOM 10822 C C . LEU B 1 617 ? -11.352 -10.195 8.203 1 94 617 LEU B C 1
ATOM 10824 O O . LEU B 1 617 ? -12.055 -11.109 8.633 1 94 617 LEU B O 1
ATOM 10828 N N . TYR B 1 618 ? -11.789 -8.977 8.211 1 91.62 618 TYR B N 1
ATOM 10829 C CA . TYR B 1 618 ? -13.078 -8.625 8.781 1 91.62 618 TYR B CA 1
ATOM 10830 C C . TYR B 1 618 ? -14.203 -9.453 8.156 1 91.62 618 TYR B C 1
ATOM 10832 O O . TYR B 1 618 ? -15.023 -10.031 8.867 1 91.62 618 TYR B O 1
ATOM 10840 N N . TYR B 1 619 ? -14.266 -9.547 6.855 1 93.75 619 TYR B N 1
ATOM 10841 C CA . TYR B 1 619 ? -15.305 -10.289 6.141 1 93.75 619 TYR B CA 1
ATOM 10842 C C . TYR B 1 619 ? -15.32 -11.75 6.555 1 93.75 619 TYR B C 1
ATOM 10844 O O . TYR B 1 619 ? -16.375 -12.305 6.883 1 93.75 619 TYR B O 1
ATOM 10852 N N . PHE B 1 620 ? -14.211 -12.32 6.637 1 96.19 620 PHE B N 1
ATOM 10853 C CA . PHE B 1 620 ? -14.109 -13.742 6.934 1 96.19 620 PHE B CA 1
ATOM 10854 C C . PHE B 1 620 ? -14.328 -14 8.422 1 96.19 620 PHE B C 1
ATOM 10856 O O . PHE B 1 620 ? -14.836 -15.055 8.805 1 96.19 620 PHE B O 1
ATOM 10863 N N . GLU B 1 621 ? -13.867 -13.008 9.273 1 95.5 621 GLU B N 1
ATOM 10864 C CA . GLU B 1 621 ? -14.164 -13.125 10.695 1 95.5 621 GLU B CA 1
ATOM 10865 C C . GLU B 1 621 ? -15.664 -13.219 10.938 1 95.5 621 GLU B C 1
ATOM 10867 O O . GLU B 1 621 ? -16.125 -14.109 11.656 1 95.5 621 GLU B O 1
ATOM 10872 N N . GLN B 1 622 ? -16.422 -12.367 10.273 1 93.19 622 GLN B N 1
ATOM 10873 C CA . GLN B 1 622 ? -17.859 -12.328 10.453 1 93.19 622 GLN B CA 1
ATOM 10874 C C . GLN B 1 622 ? -18.531 -13.523 9.797 1 93.19 622 GLN B C 1
ATOM 10876 O O . GLN B 1 622 ? -19.516 -14.062 10.32 1 93.19 622 GLN B O 1
ATOM 10881 N N . LYS B 1 623 ? -18.016 -13.969 8.711 1 95.56 623 LYS B N 1
ATOM 10882 C CA . LYS B 1 623 ? -18.688 -14.977 7.895 1 95.56 623 LYS B CA 1
ATOM 10883 C C . LYS B 1 623 ? -18.266 -16.375 8.312 1 95.56 623 LYS B C 1
ATOM 10885 O O . LYS B 1 623 ? -19.125 -17.266 8.461 1 95.56 623 LYS B O 1
ATOM 10890 N N . ASP B 1 624 ? -16.969 -16.562 8.492 1 97 624 ASP B N 1
ATOM 10891 C CA . ASP B 1 624 ? -16.453 -17.938 8.523 1 97 624 ASP B CA 1
ATOM 10892 C C . ASP B 1 624 ? -15.82 -18.25 9.875 1 97 624 ASP B C 1
ATOM 10894 O O . ASP B 1 624 ? -15.961 -19.359 10.391 1 97 624 ASP B O 1
ATOM 10898 N N . ILE B 1 625 ? -15.125 -17.328 10.5 1 97.06 625 ILE B N 1
ATOM 10899 C CA . ILE B 1 625 ? -14.258 -17.625 11.633 1 97.06 625 ILE B CA 1
ATOM 10900 C C . ILE B 1 625 ? -15.078 -17.672 12.914 1 97.06 625 ILE B C 1
ATOM 10902 O O . ILE B 1 625 ? -14.891 -18.562 13.758 1 97.06 625 ILE B O 1
ATOM 10906 N N . LYS B 1 626 ? -16.031 -16.719 13.062 1 95.19 626 LYS B N 1
ATOM 10907 C CA . LYS B 1 626 ? -16.938 -16.797 14.211 1 95.19 626 LYS B CA 1
ATOM 10908 C C . LYS B 1 626 ? -17.797 -18.047 14.156 1 95.19 626 LYS B C 1
ATOM 10910 O O . LYS B 1 626 ? -18.312 -18.406 13.102 1 95.19 626 LYS B O 1
ATOM 10915 N N . PRO B 1 627 ? -17.938 -18.703 15.266 1 95.81 627 PRO B N 1
ATOM 10916 C CA . PRO B 1 627 ? -18.688 -19.953 15.297 1 95.81 627 PRO B CA 1
ATOM 10917 C C . PRO B 1 627 ? -20.203 -19.719 15.289 1 95.81 627 PRO B C 1
ATOM 10919 O O . PRO B 1 627 ? -20.906 -20.172 16.203 1 95.81 627 PRO B O 1
ATOM 10922 N N . ILE B 1 628 ? -20.719 -19.078 14.266 1 95.5 628 ILE B N 1
ATOM 10923 C CA . ILE B 1 628 ? -22.125 -18.766 14.102 1 95.5 628 ILE B CA 1
ATOM 10924 C C . ILE B 1 628 ? -22.656 -19.406 12.828 1 95.5 628 ILE B C 1
ATOM 10926 O O . ILE B 1 628 ? -21.953 -19.469 11.812 1 95.5 628 ILE B O 1
ATOM 10930 N N . GLY B 1 629 ? -23.891 -19.969 12.883 1 95.19 629 GLY B N 1
ATOM 10931 C CA . GLY B 1 629 ? -24.531 -20.547 11.719 1 95.19 629 GLY B CA 1
ATOM 10932 C C . GLY B 1 629 ? -24.969 -21.984 11.938 1 95.19 629 GLY B C 1
ATOM 10933 O O . GLY B 1 629 ? -24.875 -22.5 13.047 1 95.19 629 GLY B O 1
ATOM 10934 N N . LYS B 1 630 ? -25.469 -22.594 10.812 1 96.81 630 LYS B N 1
ATOM 10935 C CA . LYS B 1 630 ? -25.906 -23.984 10.852 1 96.81 630 LYS B CA 1
ATOM 10936 C C . LYS B 1 630 ? -24.734 -24.922 11.102 1 96.81 630 LYS B C 1
ATOM 10938 O O . LYS B 1 630 ? -23.594 -24.625 10.727 1 96.81 630 LYS B O 1
ATOM 10943 N N . ARG B 1 631 ? -25.031 -26.031 11.758 1 97.75 631 ARG B N 1
ATOM 10944 C CA . ARG B 1 631 ? -24.031 -27.047 12.07 1 97.75 631 ARG B CA 1
ATOM 10945 C C . ARG B 1 631 ? -24.406 -28.391 11.445 1 97.75 631 ARG B C 1
ATOM 10947 O O . ARG B 1 631 ? -25.594 -28.688 11.281 1 97.75 631 ARG B O 1
ATOM 10954 N N . MET B 1 632 ? -23.453 -29.031 11.102 1 97.75 632 MET B N 1
ATOM 10955 C CA . MET B 1 632 ? -23.594 -30.406 10.617 1 97.75 632 MET B CA 1
ATOM 10956 C C . MET B 1 632 ? -22.406 -31.266 11.047 1 97.75 632 MET B C 1
ATOM 10958 O O . MET B 1 632 ? -21.328 -30.75 11.312 1 97.75 632 MET B O 1
ATOM 10962 N N . ASP B 1 633 ? -22.703 -32.5 11.086 1 98 633 ASP B N 1
ATOM 10963 C CA . ASP B 1 633 ? -21.641 -33.438 11.445 1 98 633 ASP B CA 1
ATOM 10964 C C . ASP B 1 633 ? -20.875 -33.875 10.211 1 98 633 ASP B C 1
ATOM 10966 O O . ASP B 1 633 ? -21.453 -34.031 9.125 1 98 633 ASP B O 1
ATOM 10970 N N . ILE B 1 634 ? -19.625 -34.188 10.344 1 97.75 634 ILE B N 1
ATOM 10971 C CA . ILE B 1 634 ? -18.797 -34.625 9.234 1 97.75 634 ILE B CA 1
ATOM 10972 C C . ILE B 1 634 ? -19.406 -35.875 8.625 1 97.75 634 ILE B C 1
ATOM 10974 O O . ILE B 1 634 ? -19.281 -36.125 7.418 1 97.75 634 ILE B O 1
ATOM 10978 N N . SER B 1 635 ? -20.188 -36.625 9.438 1 96.06 635 SER B N 1
ATOM 10979 C CA . SER B 1 635 ? -20.812 -37.875 8.984 1 96.06 635 SER B CA 1
ATOM 10980 C C . SER B 1 635 ? -21.984 -37.594 8.055 1 96.06 635 SER B C 1
ATOM 10982 O O . SER B 1 635 ? -22.469 -38.5 7.367 1 96.06 635 SER B O 1
ATOM 10984 N N . ASP B 1 636 ? -22.406 -36.312 8.031 1 96.12 636 ASP B N 1
ATOM 10985 C CA . ASP B 1 636 ? -23.531 -35.938 7.184 1 96.12 636 ASP B CA 1
ATOM 10986 C C . ASP B 1 636 ? -23.078 -35.719 5.742 1 96.12 636 ASP B C 1
ATOM 10988 O O . ASP B 1 636 ? -23.891 -35.656 4.828 1 96.12 636 ASP B O 1
ATOM 10992 N N . LEU B 1 637 ? -21.828 -35.625 5.473 1 96.81 637 LEU B N 1
ATOM 10993 C CA . LEU B 1 637 ? -21.281 -35.375 4.141 1 96.81 637 LEU B CA 1
ATOM 10994 C C . LEU B 1 637 ? -21.188 -36.688 3.355 1 96.81 637 LEU B C 1
ATOM 10996 O O . LEU B 1 637 ? -20.891 -37.75 3.926 1 96.81 637 LEU B O 1
ATOM 11000 N N . PRO B 1 638 ? -21.438 -36.531 2.1 1 94.12 638 PRO B N 1
ATOM 11001 C CA . PRO B 1 638 ? -21.312 -37.75 1.296 1 94.12 638 PRO B CA 1
ATOM 11002 C C . PRO B 1 638 ? -19.891 -38.312 1.308 1 94.12 638 PRO B C 1
ATOM 11004 O O . PRO B 1 638 ? -18.922 -37.562 1.262 1 94.12 638 PRO B O 1
ATOM 11007 N N . SER B 1 639 ? -19.891 -39.562 1.445 1 94.75 639 SER B N 1
ATOM 11008 C CA . SER B 1 639 ? -18.625 -40.281 1.463 1 94.75 639 SER B CA 1
ATOM 11009 C C . SER B 1 639 ? -18.672 -41.5 0.572 1 94.75 639 SER B C 1
ATOM 11011 O O . SER B 1 639 ? -19.531 -42.375 0.766 1 94.75 639 SER B O 1
ATOM 11013 N N . VAL B 1 640 ? -17.75 -41.5 -0.438 1 94.62 640 VAL B N 1
ATOM 11014 C CA . VAL B 1 640 ? -17.688 -42.656 -1.326 1 94.62 640 VAL B CA 1
ATOM 11015 C C . VAL B 1 640 ? -16.266 -43.188 -1.376 1 94.62 640 VAL B C 1
ATOM 11017 O O . VAL B 1 640 ? -15.305 -42.469 -1.148 1 94.62 640 VAL B O 1
ATOM 11020 N N . ALA B 1 641 ? -16.25 -44.469 -1.552 1 92.81 641 ALA B N 1
ATOM 11021 C CA . ALA B 1 641 ? -14.961 -45.156 -1.66 1 92.81 641 ALA B CA 1
ATOM 11022 C C . ALA B 1 641 ? -14.938 -46.062 -2.871 1 92.81 641 ALA B C 1
ATOM 11024 O O . ALA B 1 641 ? -15.922 -46.75 -3.16 1 92.81 641 ALA B O 1
ATOM 11025 N N . PHE B 1 642 ? -13.797 -45.969 -3.551 1 93.12 642 PHE B N 1
ATOM 11026 C CA . PHE B 1 642 ? -13.578 -46.875 -4.691 1 93.12 642 PHE B CA 1
ATOM 11027 C C . PHE B 1 642 ? -12.281 -47.656 -4.531 1 93.12 642 PHE B C 1
ATOM 11029 O O . PHE B 1 642 ? -11.445 -47.312 -3.697 1 93.12 642 PHE B O 1
ATOM 11036 N N . ASP B 1 643 ? -12.172 -48.656 -5.371 1 91.12 643 ASP B N 1
ATOM 11037 C CA . ASP B 1 643 ? -11 -49.531 -5.285 1 91.12 643 ASP B CA 1
ATOM 11038 C C . ASP B 1 643 ? -9.828 -48.938 -6.082 1 91.12 643 ASP B C 1
ATOM 11040 O O . ASP B 1 643 ? -8.672 -49.281 -5.828 1 91.12 643 ASP B O 1
ATOM 11044 N N . SER B 1 644 ? -10.195 -48.125 -7.055 1 92.19 644 SER B N 1
ATOM 11045 C CA . SER B 1 644 ? -9.133 -47.625 -7.926 1 92.19 644 SER B CA 1
ATOM 11046 C C . SER B 1 644 ? -9.266 -46.125 -8.148 1 92.19 644 SER B C 1
ATOM 11048 O O . SER B 1 644 ? -10.352 -45.562 -8.023 1 92.19 644 SER B O 1
ATOM 11050 N N . VAL B 1 645 ? -8.117 -45.562 -8.461 1 93.81 645 VAL B N 1
ATOM 11051 C CA . VAL B 1 645 ? -8.078 -44.156 -8.812 1 93.81 645 VAL B CA 1
ATOM 11052 C C . VAL B 1 645 ? -8.914 -43.906 -10.062 1 93.81 645 VAL B C 1
ATOM 11054 O O . VAL B 1 645 ? -9.602 -42.875 -10.164 1 93.81 645 VAL B O 1
ATOM 11057 N N . ASP B 1 646 ? -8.992 -44.875 -10.984 1 94.62 646 ASP B N 1
ATOM 11058 C CA . ASP B 1 646 ? -9.766 -44.781 -12.219 1 94.62 646 ASP B CA 1
ATOM 11059 C C . ASP B 1 646 ? -11.25 -44.562 -11.914 1 94.62 646 ASP B C 1
ATOM 11061 O O . ASP B 1 646 ? -11.875 -43.656 -12.469 1 94.62 646 ASP B O 1
ATOM 11065 N N . GLU B 1 647 ? -11.688 -45.344 -11 1 95.31 647 GLU B N 1
ATOM 11066 C CA . GLU B 1 647 ? -13.094 -45.25 -10.625 1 95.31 647 GLU B CA 1
ATOM 11067 C C . GLU B 1 647 ? -13.398 -43.938 -9.953 1 95.31 647 GLU B C 1
ATOM 11069 O O . GLU B 1 647 ? -14.477 -43.375 -10.148 1 95.31 647 GLU B O 1
ATOM 11074 N N . SER B 1 648 ? -12.469 -43.5 -9.18 1 95.44 648 SER B N 1
ATOM 11075 C CA . SER B 1 648 ? -12.633 -42.219 -8.531 1 95.44 648 SER B CA 1
ATOM 11076 C C . SER B 1 648 ? -12.695 -41.094 -9.555 1 95.44 648 SER B C 1
ATOM 11078 O O . SER B 1 648 ? -13.531 -40.188 -9.453 1 95.44 648 SER B O 1
ATOM 11080 N N . ILE B 1 649 ? -11.805 -41.125 -10.57 1 97.06 649 ILE B N 1
ATOM 11081 C CA . ILE B 1 649 ? -11.789 -40.125 -11.633 1 97.06 649 ILE B CA 1
ATOM 11082 C C . ILE B 1 649 ? -13.125 -40.125 -12.383 1 97.06 649 ILE B C 1
ATOM 11084 O O . ILE B 1 649 ? -13.727 -39.094 -12.617 1 97.06 649 ILE B O 1
ATOM 11088 N N . GLU B 1 650 ? -13.578 -41.344 -12.695 1 96.12 650 GLU B N 1
ATOM 11089 C CA . GLU B 1 650 ? -14.844 -41.469 -13.414 1 96.12 650 GLU B CA 1
ATOM 11090 C C . GLU B 1 650 ? -16 -40.938 -12.602 1 96.12 650 GLU B C 1
ATOM 11092 O O . GLU B 1 650 ? -16.891 -40.281 -13.148 1 96.12 650 GLU B O 1
ATOM 11097 N N . TYR B 1 651 ? -15.969 -41.188 -11.344 1 96.81 651 TYR B N 1
ATOM 11098 C CA . TYR B 1 651 ? -17 -40.688 -10.453 1 96.81 651 TYR B CA 1
ATOM 11099 C C . TYR B 1 651 ? -17.031 -39.156 -10.438 1 96.81 651 TYR B C 1
ATOM 11101 O O . TYR B 1 651 ? -18.094 -38.562 -10.594 1 96.81 651 TYR B O 1
ATOM 11109 N N . VAL B 1 652 ? -15.859 -38.594 -10.266 1 97.94 652 VAL B N 1
ATOM 11110 C CA . VAL B 1 652 ? -15.75 -37.156 -10.188 1 97.94 652 VAL B CA 1
ATOM 11111 C C . VAL B 1 652 ? -16.219 -36.531 -11.508 1 97.94 652 VAL B C 1
ATOM 11113 O O . VAL B 1 652 ? -16.984 -35.562 -11.508 1 97.94 652 VAL B O 1
ATOM 11116 N N . ILE B 1 653 ? -15.797 -37.094 -12.648 1 97.81 653 ILE B N 1
ATOM 11117 C CA . ILE B 1 653 ? -16.219 -36.594 -13.953 1 97.81 653 ILE B CA 1
ATOM 11118 C C . ILE B 1 653 ? -17.734 -36.719 -14.094 1 97.81 653 ILE B C 1
ATOM 11120 O O . ILE B 1 653 ? -18.391 -35.812 -14.625 1 97.81 653 ILE B O 1
ATOM 11124 N N . GLY B 1 654 ? -18.25 -37.812 -13.578 1 97.88 654 GLY B N 1
ATOM 11125 C CA . GLY B 1 654 ? -19.688 -38 -13.586 1 97.88 654 GLY B CA 1
ATOM 11126 C C . GLY B 1 654 ? -20.438 -36.906 -12.82 1 97.88 654 GLY B C 1
ATOM 11127 O O . GLY B 1 654 ? -21.469 -36.406 -13.273 1 97.88 654 GLY B O 1
ATOM 11128 N N . LYS B 1 655 ? -19.906 -36.594 -11.664 1 97.62 655 LYS B N 1
ATOM 11129 C CA . LYS B 1 655 ? -20.516 -35.531 -10.859 1 97.62 655 LYS B CA 1
ATOM 11130 C C . LYS B 1 655 ? -20.469 -34.188 -11.586 1 97.62 655 LYS B C 1
ATOM 11132 O O . LYS B 1 655 ? -21.453 -33.438 -11.578 1 97.62 655 LYS B O 1
ATOM 11137 N N . ILE B 1 656 ? -19.375 -33.906 -12.234 1 97.75 656 ILE B N 1
ATOM 11138 C CA . ILE B 1 656 ? -19.219 -32.656 -12.977 1 97.75 656 ILE B CA 1
ATOM 11139 C C . ILE B 1 656 ? -20.219 -32.594 -14.125 1 97.75 656 ILE B C 1
ATOM 11141 O O . ILE B 1 656 ? -20.938 -31.594 -14.289 1 97.75 656 ILE B O 1
ATOM 11145 N N . LYS B 1 657 ? -20.375 -33.625 -14.859 1 97 657 LYS B N 1
ATOM 11146 C CA . LYS B 1 657 ? -21.25 -33.688 -16.031 1 97 657 LYS B CA 1
ATOM 11147 C C . LYS B 1 657 ? -22.719 -33.625 -15.625 1 97 657 LYS B C 1
ATOM 11149 O O . LYS B 1 657 ? -23.547 -33.094 -16.375 1 97 657 LYS B O 1
ATOM 11154 N N . ALA B 1 658 ? -22.984 -34.125 -14.477 1 97.12 658 ALA B N 1
ATOM 11155 C CA . ALA B 1 658 ? -24.359 -34.062 -13.984 1 97.12 658 ALA B CA 1
ATOM 11156 C C . ALA B 1 658 ? -24.812 -32.625 -13.75 1 97.12 658 ALA B C 1
ATOM 11158 O O . ALA B 1 658 ? -25.984 -32.312 -13.922 1 97.12 658 ALA B O 1
ATOM 11159 N N . VAL B 1 659 ? -23.906 -31.797 -13.383 1 96.31 659 VAL B N 1
ATOM 11160 C CA . VAL B 1 659 ? -24.234 -30.422 -13.047 1 96.31 659 VAL B CA 1
ATOM 11161 C C . VAL B 1 659 ? -23.938 -29.516 -14.234 1 96.31 659 VAL B C 1
ATOM 11163 O O . VAL B 1 659 ? -24.625 -28.516 -14.445 1 96.31 659 VAL B O 1
ATOM 11166 N N . ILE B 1 660 ? -22.938 -29.891 -14.992 1 95.69 660 ILE B N 1
ATOM 11167 C CA . ILE B 1 660 ? -22.516 -29.109 -16.156 1 95.69 660 ILE B CA 1
ATOM 11168 C C . ILE B 1 660 ? -22.406 -30.016 -17.375 1 95.69 660 ILE B C 1
ATOM 11170 O O . ILE B 1 660 ? -21.312 -30.359 -17.812 1 95.69 660 ILE B O 1
ATOM 11174 N N . PRO B 1 661 ? -23.438 -30.219 -18.016 1 94.94 661 PRO B N 1
ATOM 11175 C CA . PRO B 1 661 ? -23.469 -31.25 -19.062 1 94.94 661 PRO B CA 1
ATOM 11176 C C . PRO B 1 661 ? -22.594 -30.891 -20.266 1 94.94 661 PRO B C 1
ATOM 11178 O O . PRO B 1 661 ? -22.047 -31.781 -20.922 1 94.94 661 PRO B O 1
ATOM 11181 N N . ASP B 1 662 ? -22.391 -29.656 -20.516 1 92.75 662 ASP B N 1
ATOM 11182 C CA . ASP B 1 662 ? -21.672 -29.25 -21.719 1 92.75 662 ASP B CA 1
ATOM 11183 C C . ASP B 1 662 ? -20.172 -29.062 -21.422 1 92.75 662 ASP B C 1
ATOM 11185 O O . ASP B 1 662 ? -19.422 -28.641 -22.297 1 92.75 662 ASP B O 1
ATOM 11189 N N . ALA B 1 663 ? -19.75 -29.438 -20.266 1 94.25 663 ALA B N 1
ATOM 11190 C CA . ALA B 1 663 ? -18.359 -29.25 -19.891 1 94.25 663 ALA B CA 1
ATOM 11191 C C . ALA B 1 663 ? -17.469 -30.359 -20.469 1 94.25 663 ALA B C 1
ATOM 11193 O O . ALA B 1 663 ? -17.875 -31.516 -20.516 1 94.25 663 ALA B O 1
ATOM 11194 N N . ASP B 1 664 ? -16.359 -29.938 -20.984 1 95.88 664 ASP B N 1
ATOM 11195 C CA . ASP B 1 664 ? -15.289 -30.891 -21.266 1 95.88 664 ASP B CA 1
ATOM 11196 C C . ASP B 1 664 ? -14.273 -30.922 -20.125 1 95.88 664 ASP B C 1
ATOM 11198 O O . ASP B 1 664 ? -14.109 -29.938 -19.406 1 95.88 664 ASP B O 1
ATOM 11202 N N . VAL B 1 665 ? -13.734 -32.094 -19.844 1 97.12 665 VAL B N 1
ATOM 11203 C CA . VAL B 1 665 ? -12.656 -32.281 -18.859 1 97.12 665 VAL B CA 1
ATOM 11204 C C . VAL B 1 665 ? -11.383 -32.719 -19.578 1 97.12 665 VAL B C 1
ATOM 11206 O O . VAL B 1 665 ? -11.352 -33.781 -20.188 1 97.12 665 VAL B O 1
ATOM 11209 N N . LEU B 1 666 ? -10.375 -31.844 -19.5 1 96.44 666 LEU B N 1
ATOM 11210 C CA . LEU B 1 666 ? -9.109 -32.094 -20.172 1 96.44 666 LEU B CA 1
ATOM 11211 C C . LEU B 1 666 ? -7.945 -32.094 -19.188 1 96.44 666 LEU B C 1
ATOM 11213 O O . LEU B 1 666 ? -8.062 -31.547 -18.094 1 96.44 666 LEU B O 1
ATOM 11217 N N . PHE B 1 667 ? -6.895 -32.75 -19.531 1 97 667 PHE B N 1
ATOM 11218 C CA . PHE B 1 667 ? -5.625 -32.531 -18.844 1 97 667 PHE B CA 1
ATOM 11219 C C . PHE B 1 667 ? -4.512 -32.25 -19.844 1 97 667 PHE B C 1
ATOM 11221 O O . PHE B 1 667 ? -4.574 -32.719 -20.984 1 97 667 PHE B O 1
ATOM 11228 N N . VAL B 1 668 ? -3.605 -31.438 -19.531 1 96.88 668 VAL B N 1
ATOM 11229 C CA . VAL B 1 668 ? -2.357 -31.203 -20.25 1 96.88 668 VAL B CA 1
ATOM 11230 C C . VAL B 1 668 ? -1.2 -31.859 -19.5 1 96.88 668 VAL B C 1
ATOM 11232 O O . VAL B 1 668 ? -1.007 -31.609 -18.297 1 96.88 668 VAL B O 1
ATOM 11235 N N . ASP B 1 669 ? -0.486 -32.719 -20.156 1 96.88 669 ASP B N 1
ATOM 11236 C CA . ASP B 1 669 ? 0.68 -33.375 -19.578 1 96.88 669 ASP B CA 1
ATOM 11237 C C . ASP B 1 669 ? 1.883 -32.438 -19.547 1 96.88 669 ASP B C 1
ATOM 11239 O O . ASP B 1 669 ? 2.426 -32.094 -20.609 1 96.88 669 ASP B O 1
ATOM 11243 N N . LEU B 1 670 ? 2.266 -32.125 -18.391 1 97.44 670 LEU B N 1
ATOM 11244 C CA . LEU B 1 670 ? 3.371 -31.188 -18.203 1 97.44 670 LEU B CA 1
ATOM 11245 C C . LEU B 1 670 ? 4.602 -31.891 -17.641 1 97.44 670 LEU B C 1
ATOM 11247 O O . LEU B 1 670 ? 5.531 -31.25 -17.172 1 97.44 670 LEU B O 1
ATOM 11251 N N . THR B 1 671 ? 4.543 -33.219 -17.688 1 96.31 671 THR B N 1
ATOM 11252 C CA . THR B 1 671 ? 5.715 -33.969 -17.266 1 96.31 671 THR B CA 1
ATOM 11253 C C . THR B 1 671 ? 6.941 -33.562 -18.078 1 96.31 671 THR B C 1
ATOM 11255 O O . THR B 1 671 ? 6.867 -33.406 -19.297 1 96.31 671 THR B O 1
ATOM 11258 N N . ARG B 1 672 ? 8.016 -33.469 -17.406 1 95.81 672 ARG B N 1
ATOM 11259 C CA . ARG B 1 672 ? 9.211 -32.938 -18.078 1 95.81 672 ARG B CA 1
ATOM 11260 C C . ARG B 1 672 ? 10.305 -34 -18.125 1 95.81 672 ARG B C 1
ATOM 11262 O O . ARG B 1 672 ? 10.516 -34.75 -17.141 1 95.81 672 ARG B O 1
ATOM 11269 N N . LYS B 1 673 ? 10.969 -33.938 -19.234 1 92.56 673 LYS B N 1
ATOM 11270 C CA . LYS B 1 673 ? 12.133 -34.812 -19.359 1 92.56 673 LYS B CA 1
ATOM 11271 C C . LYS B 1 673 ? 13.195 -34.469 -18.312 1 92.56 673 LYS B C 1
ATOM 11273 O O . LYS B 1 673 ? 13.523 -33.312 -18.125 1 92.56 673 LYS B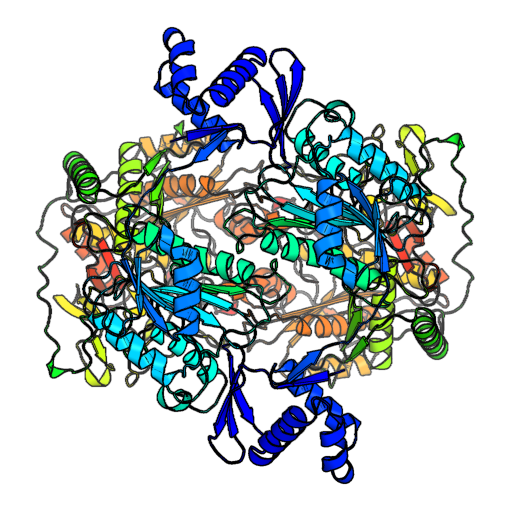 O 1
ATOM 11278 N N . GLY B 1 674 ? 13.641 -35.5 -17.688 1 91.62 674 GLY B N 1
ATOM 11279 C CA . GLY B 1 674 ? 14.648 -35.281 -16.672 1 91.62 674 GLY B CA 1
ATOM 11280 C C . GLY B 1 674 ? 14.078 -35.25 -15.266 1 91.62 674 GLY B C 1
ATOM 11281 O O . GLY B 1 674 ? 14.758 -35.594 -14.305 1 91.62 674 GLY B O 1
ATOM 11282 N N . ILE B 1 675 ? 12.898 -34.75 -15.18 1 94.31 675 ILE B N 1
ATOM 11283 C CA . ILE B 1 675 ? 12.211 -34.781 -13.891 1 94.31 675 ILE B CA 1
ATOM 11284 C C . ILE B 1 675 ? 11.406 -36.094 -13.781 1 94.31 675 ILE B C 1
ATOM 11286 O O . ILE B 1 675 ? 11.531 -36.812 -12.789 1 94.31 675 ILE B O 1
ATOM 11290 N N . ASP B 1 676 ? 10.688 -36.344 -14.734 1 94.62 676 ASP B N 1
ATOM 11291 C CA . ASP B 1 676 ? 9.984 -37.594 -14.953 1 94.62 676 ASP B CA 1
ATOM 11292 C C . ASP B 1 676 ? 9 -37.875 -13.82 1 94.62 676 ASP B C 1
ATOM 11294 O O . ASP B 1 676 ? 8.836 -39.031 -13.398 1 94.62 676 ASP B O 1
ATOM 11298 N N . ILE B 1 677 ? 8.617 -36.906 -13.156 1 96.38 677 ILE B N 1
ATOM 11299 C CA . ILE B 1 677 ? 7.461 -36.938 -12.266 1 96.38 677 ILE B CA 1
ATOM 11300 C C . ILE B 1 677 ? 6.215 -36.469 -13.023 1 96.38 677 ILE B C 1
ATOM 11302 O O . ILE B 1 677 ? 6.207 -35.406 -13.625 1 96.38 677 ILE B O 1
ATOM 11306 N N . PRO B 1 678 ? 5.227 -37.344 -13.016 1 96.19 678 PRO B N 1
ATOM 11307 C CA . PRO B 1 678 ? 4.008 -36.906 -13.711 1 96.19 678 PRO B CA 1
ATOM 11308 C C . PRO B 1 678 ? 3.422 -35.625 -13.141 1 96.19 678 PRO B C 1
ATOM 11310 O O . PRO B 1 678 ? 3.178 -35.531 -11.938 1 96.19 678 PRO B O 1
ATOM 11313 N N . VAL B 1 679 ? 3.285 -34.625 -13.938 1 97.81 679 VAL B N 1
ATOM 11314 C CA . VAL B 1 679 ? 2.619 -33.344 -13.633 1 97.81 679 VAL B CA 1
ATOM 11315 C C . VAL B 1 679 ? 1.575 -33.062 -14.703 1 97.81 679 VAL B C 1
ATOM 11317 O O . VAL B 1 679 ? 1.841 -33.188 -15.898 1 97.81 679 VAL B O 1
ATOM 11320 N N . VAL B 1 680 ? 0.358 -32.656 -14.25 1 97.75 680 VAL B N 1
ATOM 11321 C CA . VAL B 1 680 ? -0.693 -32.312 -15.203 1 97.75 680 VAL B CA 1
ATOM 11322 C C . VAL B 1 680 ? -1.359 -31.016 -14.797 1 97.75 680 VAL B C 1
ATOM 11324 O O . VAL B 1 680 ? -1.215 -30.578 -13.656 1 97.75 680 VAL B O 1
ATOM 11327 N N . LYS B 1 681 ? -1.933 -30.391 -15.695 1 97.88 681 LYS B N 1
ATOM 11328 C CA . LYS B 1 681 ? -2.934 -29.375 -15.43 1 97.88 681 LYS B CA 1
ATOM 11329 C C . LYS B 1 681 ? -4.293 -29.766 -16 1 97.88 681 LYS B C 1
ATOM 11331 O O . LYS B 1 681 ? -4.418 -30 -17.203 1 97.88 681 LYS B O 1
ATOM 11336 N N . VAL B 1 682 ? -5.254 -29.859 -15.141 1 97.69 682 VAL B N 1
ATOM 11337 C CA . VAL B 1 682 ? -6.594 -30.281 -15.523 1 97.69 682 VAL B CA 1
ATOM 11338 C C . VAL B 1 682 ? -7.473 -29.062 -15.781 1 97.69 682 VAL B C 1
ATOM 11340 O O . VAL B 1 682 ? -7.324 -28.031 -15.109 1 97.69 682 VAL B O 1
ATOM 11343 N N . PHE B 1 683 ? -8.367 -29.219 -16.766 1 96.25 683 PHE B N 1
ATOM 11344 C CA . PHE B 1 683 ? -9.281 -28.156 -17.125 1 96.25 683 PHE B CA 1
ATOM 11345 C C . PHE B 1 683 ? -10.719 -28.656 -17.188 1 96.25 683 PHE B C 1
ATOM 11347 O O . PHE B 1 683 ? -10.969 -29.766 -17.656 1 96.25 683 PHE B O 1
ATOM 11354 N N . ILE B 1 684 ? -11.625 -27.906 -16.625 1 96.19 684 ILE B N 1
ATOM 11355 C CA . ILE B 1 684 ? -13.047 -27.984 -16.922 1 96.19 684 ILE B CA 1
ATOM 11356 C C . ILE B 1 684 ? -13.477 -26.766 -17.75 1 96.19 684 ILE B C 1
ATOM 11358 O O . ILE B 1 684 ? -13.438 -25.625 -17.266 1 96.19 684 ILE B O 1
ATOM 11362 N N . THR B 1 685 ? -13.844 -26.922 -19 1 93.31 685 THR B N 1
ATOM 11363 C CA . THR B 1 685 ? -13.867 -25.859 -20 1 93.31 685 THR B CA 1
ATOM 11364 C C . THR B 1 685 ? -15.078 -24.953 -19.797 1 93.31 685 THR B C 1
ATOM 11366 O O . THR B 1 685 ? -15.141 -23.859 -20.359 1 93.31 685 THR B O 1
ATOM 11369 N N . LYS B 1 686 ? -16.109 -25.375 -18.984 1 91.88 686 LYS B N 1
ATOM 11370 C CA . LYS B 1 686 ? -17.312 -24.562 -18.75 1 91.88 686 LYS B CA 1
ATOM 11371 C C . LYS B 1 686 ? -17.844 -24.781 -17.344 1 91.88 686 LYS B C 1
ATOM 11373 O O . LYS B 1 686 ? -17.672 -25.859 -16.766 1 91.88 686 LYS B O 1
ATOM 11378 N N . GLY B 1 687 ? -18.359 -23.781 -16.859 1 92 687 GLY B N 1
ATOM 11379 C CA . GLY B 1 687 ? -19.266 -23.922 -15.734 1 92 687 GLY B CA 1
ATOM 11380 C C . GLY B 1 687 ? -18.562 -23.797 -14.398 1 92 687 GLY B C 1
ATOM 11381 O O . GLY B 1 687 ? -19.219 -23.516 -13.383 1 92 687 GLY B O 1
ATOM 11382 N N . THR B 1 688 ? -17.297 -24.109 -14.281 1 93.31 688 THR B N 1
ATOM 11383 C CA . THR B 1 688 ? -16.594 -23.922 -13.023 1 93.31 688 THR B CA 1
ATOM 11384 C C . THR B 1 688 ? -16.062 -22.484 -12.906 1 93.31 688 THR B C 1
ATOM 11386 O O . THR B 1 688 ? -15.797 -21.844 -13.914 1 93.31 688 THR B O 1
ATOM 11389 N N . GLN B 1 689 ? -16.031 -22.094 -11.695 1 94.38 689 GLN B N 1
ATOM 11390 C CA . GLN B 1 689 ? -15.508 -20.75 -11.453 1 94.38 689 GLN B CA 1
ATOM 11391 C C . GLN B 1 689 ? -13.984 -20.75 -11.422 1 94.38 689 GLN B C 1
ATOM 11393 O O . GLN B 1 689 ? -13.375 -21.469 -10.633 1 94.38 689 GLN B O 1
ATOM 11398 N N . LEU B 1 690 ? -13.398 -19.953 -12.273 1 91.31 690 LEU B N 1
ATOM 11399 C CA . LEU B 1 690 ? -11.953 -19.812 -12.32 1 91.31 690 LEU B CA 1
ATOM 11400 C C . LEU B 1 690 ? -11.445 -18.969 -11.164 1 91.31 690 LEU B C 1
ATOM 11402 O O . LEU B 1 690 ? -12.125 -18.031 -10.734 1 91.31 690 LEU B O 1
ATOM 11406 N N . MET B 1 691 ? -10.258 -19.328 -10.75 1 90.56 691 MET B N 1
ATOM 11407 C CA . MET B 1 691 ? -9.625 -18.5 -9.727 1 90.56 691 MET B CA 1
ATOM 11408 C C . MET B 1 691 ? -9.32 -17.109 -10.258 1 90.56 691 MET B C 1
ATOM 11410 O O . MET B 1 691 ? -8.906 -16.953 -11.406 1 90.56 691 MET B O 1
ATOM 11414 N N . GLY B 1 692 ? -9.516 -16.219 -9.445 1 86.62 692 GLY B N 1
ATOM 11415 C CA . GLY B 1 692 ? -9.211 -14.836 -9.797 1 86.62 692 GLY B CA 1
ATOM 11416 C C . GLY B 1 692 ? -9.32 -13.883 -8.625 1 86.62 692 GLY B C 1
ATOM 11417 O O . GLY B 1 692 ? -10.18 -14.055 -7.754 1 86.62 692 GLY B O 1
ATOM 11418 N N . GLU B 1 693 ? -8.43 -12.945 -8.57 1 85.31 693 GLU B N 1
ATOM 11419 C CA . GLU B 1 693 ? -8.5 -11.844 -7.609 1 85.31 693 GLU B CA 1
ATOM 11420 C C . GLU B 1 693 ? -8.266 -10.5 -8.297 1 85.31 693 GLU B C 1
ATOM 11422 O O . GLU B 1 693 ? -7.121 -10.148 -8.609 1 85.31 693 GLU B O 1
ATOM 11427 N N . PRO B 1 694 ? -9.281 -9.781 -8.633 1 87.75 694 PRO B N 1
ATOM 11428 C CA . PRO B 1 694 ? -10.688 -10.102 -8.383 1 87.75 694 PRO B CA 1
ATOM 11429 C C . PRO B 1 694 ? -11.273 -11.055 -9.43 1 87.75 694 PRO B C 1
ATOM 11431 O O . PRO B 1 694 ? -10.586 -11.43 -10.375 1 87.75 694 PRO B O 1
ATOM 11434 N N . LEU B 1 695 ? -12.555 -11.414 -9.164 1 91.88 695 LEU B N 1
ATOM 11435 C CA . LEU B 1 695 ? -13.242 -12.289 -10.109 1 91.88 695 LEU B CA 1
ATOM 11436 C C . LEU B 1 695 ? -13.734 -11.492 -11.312 1 91.88 695 LEU B C 1
ATOM 11438 O O . LEU B 1 695 ? -14.766 -10.82 -11.234 1 91.88 695 LEU B O 1
ATOM 11442 N N . LEU B 1 696 ? -12.984 -11.664 -12.422 1 89.56 696 LEU B N 1
ATOM 11443 C CA . LEU B 1 696 ? -13.352 -10.945 -13.633 1 89.56 696 LEU B CA 1
ATOM 11444 C C . LEU B 1 696 ? -14.039 -11.875 -14.633 1 89.56 696 LEU B C 1
ATOM 11446 O O . LEU B 1 696 ? -14.766 -11.414 -15.523 1 89.56 696 LEU B O 1
ATOM 11450 N N . VAL B 1 697 ? -13.727 -13.086 -14.547 1 90.62 697 VAL B N 1
ATOM 11451 C CA . VAL B 1 697 ? -14.43 -14.133 -15.281 1 90.62 697 VAL B CA 1
ATOM 11452 C C . VAL B 1 697 ? -15.305 -14.938 -14.32 1 90.62 697 VAL B C 1
ATOM 11454 O O . VAL B 1 697 ? -14.805 -15.57 -13.391 1 90.62 697 VAL B O 1
ATOM 11457 N N . THR B 1 698 ? -16.609 -14.867 -14.562 1 93 698 THR B N 1
ATOM 11458 C CA . THR B 1 698 ? -17.531 -15.469 -13.602 1 93 698 THR B CA 1
ATOM 11459 C C . THR B 1 698 ? -18.344 -16.578 -14.258 1 93 698 THR B C 1
ATOM 11461 O O . THR B 1 698 ? -18.766 -16.453 -15.414 1 93 698 THR B O 1
ATOM 11464 N N . ALA B 1 699 ? -18.5 -17.594 -13.562 1 94.19 699 ALA B N 1
ATOM 11465 C CA . ALA B 1 699 ? -19.391 -18.688 -13.969 1 94.19 699 ALA B CA 1
ATOM 11466 C C . ALA B 1 699 ? -20.812 -18.438 -13.5 1 94.19 699 ALA B C 1
ATOM 11468 O O . ALA B 1 699 ? -21.031 -17.797 -12.469 1 94.19 699 ALA B O 1
ATOM 11469 N N . ASP B 1 700 ? -21.797 -19.016 -14.203 1 94.75 700 ASP B N 1
ATOM 11470 C CA . ASP B 1 700 ? -23.203 -18.875 -13.836 1 94.75 700 ASP B CA 1
ATOM 11471 C C . ASP B 1 700 ? -23.469 -19.438 -12.438 1 94.75 700 ASP B C 1
ATOM 11473 O O . ASP B 1 700 ? -24.281 -18.891 -11.695 1 94.75 700 ASP B O 1
ATOM 11477 N N . ARG B 1 701 ? -22.766 -20.422 -12.055 1 96.56 701 ARG B N 1
ATOM 11478 C CA . ARG B 1 701 ? -22.969 -21.094 -10.773 1 96.56 701 ARG B CA 1
ATOM 11479 C C . ARG B 1 701 ? -22.609 -20.188 -9.609 1 96.56 701 ARG B C 1
ATOM 11481 O O . ARG B 1 701 ? -23.062 -20.391 -8.484 1 96.56 701 ARG B O 1
ATOM 11488 N N . LEU B 1 702 ? -21.734 -19.266 -9.914 1 96.81 702 LEU B N 1
ATOM 11489 C CA . LEU B 1 702 ? -21.375 -18.266 -8.906 1 96.81 702 LEU B CA 1
ATOM 11490 C C . LEU B 1 702 ? -22.609 -17.484 -8.461 1 96.81 702 LEU B C 1
ATOM 11492 O O . LEU B 1 702 ? -22.812 -17.266 -7.266 1 96.81 702 LEU B O 1
ATOM 11496 N N . TYR B 1 703 ? -23.484 -17.172 -9.383 1 97.12 703 TYR B N 1
ATOM 11497 C CA . TYR B 1 703 ? -24.641 -16.328 -9.133 1 97.12 703 TYR B CA 1
ATOM 11498 C C . TYR B 1 703 ? -25.781 -17.156 -8.539 1 97.12 703 TYR B C 1
ATOM 11500 O O . TYR B 1 703 ? -26.578 -16.641 -7.746 1 97.12 703 TYR B O 1
ATOM 11508 N N . THR B 1 704 ? -25.938 -18.406 -8.875 1 97.62 704 THR B N 1
ATOM 11509 C CA . THR B 1 704 ? -27.094 -19.203 -8.469 1 97.62 704 THR B CA 1
ATOM 11510 C C . THR B 1 704 ? -26.766 -20.078 -7.266 1 97.62 704 THR B C 1
ATOM 11512 O O . THR B 1 704 ? -27.609 -20.828 -6.785 1 97.62 704 THR B O 1
ATOM 11515 N N . PHE B 1 705 ? -25.641 -20 -6.727 1 97.44 705 PHE B N 1
ATOM 11516 C CA . PHE B 1 705 ? -25.156 -20.859 -5.664 1 97.44 705 PHE B CA 1
ATOM 11517 C C . PHE B 1 705 ? -26.109 -20.891 -4.488 1 97.44 705 PHE B C 1
ATOM 11519 O O . PHE B 1 705 ? -26.5 -21.953 -4.012 1 97.44 705 PHE B O 1
ATOM 11526 N N . GLN B 1 706 ? -26.484 -19.703 -3.979 1 97.5 706 GLN B N 1
ATOM 11527 C CA . GLN B 1 706 ? -27.359 -19.641 -2.814 1 97.5 706 GLN B CA 1
ATOM 11528 C C . GLN B 1 706 ? -28.656 -20.375 -3.066 1 97.5 706 GLN B C 1
ATOM 11530 O O . GLN B 1 706 ? -29.125 -21.141 -2.211 1 97.5 706 GLN B O 1
ATOM 11535 N N . LYS B 1 707 ? -29.156 -20.141 -4.266 1 97.06 707 LYS B N 1
ATOM 11536 C CA . LYS B 1 707 ? -30.406 -20.812 -4.629 1 97.06 707 LYS B CA 1
ATOM 11537 C C . LYS B 1 707 ? -30.188 -22.312 -4.789 1 97.06 707 LYS B C 1
ATOM 11539 O O . LYS B 1 707 ? -30.938 -23.125 -4.23 1 97.06 707 LYS B O 1
ATOM 11544 N N . ASP B 1 708 ? -29.188 -22.703 -5.469 1 96.88 708 ASP B N 1
ATOM 11545 C CA . ASP B 1 708 ? -28.922 -24.109 -5.785 1 96.88 708 ASP B CA 1
ATOM 11546 C C . ASP B 1 708 ? -28.656 -24.906 -4.516 1 96.88 708 ASP B C 1
ATOM 11548 O O . ASP B 1 708 ? -29.031 -26.078 -4.426 1 96.88 708 ASP B O 1
ATOM 11552 N N . MET B 1 709 ? -28.062 -24.297 -3.543 1 97 709 MET B N 1
ATOM 11553 C CA . MET B 1 709 ? -27.656 -25.016 -2.336 1 97 709 MET B CA 1
ATOM 11554 C C . MET B 1 709 ? -28.688 -24.828 -1.229 1 97 709 MET B C 1
ATOM 11556 O O . MET B 1 709 ? -28.547 -25.406 -0.143 1 97 709 MET B O 1
ATOM 11560 N N . GLY B 1 710 ? -29.688 -23.984 -1.409 1 95.94 710 GLY B N 1
ATOM 11561 C CA . GLY B 1 710 ? -30.766 -23.781 -0.45 1 95.94 710 GLY B CA 1
ATOM 11562 C C . GLY B 1 710 ? -30.422 -22.75 0.613 1 95.94 710 GLY B C 1
ATOM 11563 O O . GLY B 1 710 ? -30.984 -22.781 1.711 1 95.94 710 GLY B O 1
ATOM 11564 N N . TYR B 1 711 ? -29.5 -21.938 0.323 1 95.81 711 TYR B N 1
ATOM 11565 C CA . TYR B 1 711 ? -29.109 -20.891 1.271 1 95.81 711 TYR B CA 1
ATOM 11566 C C . TYR B 1 711 ? -29.875 -19.609 1.024 1 95.81 711 TYR B C 1
ATOM 11568 O O . TYR B 1 711 ? -29.859 -18.688 1.852 1 95.81 711 TYR B O 1
ATOM 11576 N N . GLY B 1 712 ? -30.547 -19.562 -0.01 1 94.5 712 GLY B N 1
ATOM 11577 C CA . GLY B 1 712 ? -31.312 -18.391 -0.412 1 94.5 712 GLY B CA 1
ATOM 11578 C C . GLY B 1 712 ? -32.375 -18.688 -1.445 1 94.5 712 GLY B C 1
ATOM 11579 O O . GLY B 1 712 ? -32.469 -19.812 -1.946 1 94.5 712 GLY B O 1
ATOM 11580 N N . GLU B 1 713 ? -33.094 -17.641 -1.885 1 94.88 713 GLU B N 1
ATOM 11581 C CA . GLU B 1 713 ? -34.25 -17.859 -2.723 1 94.88 713 GLU B CA 1
ATOM 11582 C C . GLU B 1 713 ? -34 -17.406 -4.156 1 94.88 713 GLU B C 1
ATOM 11584 O O . GLU B 1 713 ? -34.781 -17.719 -5.059 1 94.88 713 GLU B O 1
ATOM 11589 N N . ARG B 1 714 ? -32.875 -16.703 -4.316 1 95.31 714 ARG B N 1
ATOM 11590 C CA . ARG B 1 714 ? -32.656 -16.156 -5.652 1 95.31 714 ARG B CA 1
ATOM 11591 C C . ARG B 1 714 ? -31.156 -16.156 -6.008 1 95.31 714 ARG B C 1
ATOM 11593 O O . ARG B 1 714 ? -30.312 -16.344 -5.137 1 95.31 714 ARG B O 1
ATOM 11600 N N . ALA B 1 715 ? -30.875 -15.945 -7.367 1 96.19 715 ALA B N 1
ATOM 11601 C CA . ALA B 1 715 ? -29.516 -15.656 -7.812 1 96.19 715 ALA B CA 1
ATOM 11602 C C . ALA B 1 715 ? -29.062 -14.273 -7.34 1 96.19 715 ALA B C 1
ATOM 11604 O O . ALA B 1 715 ? -29.891 -13.359 -7.207 1 96.19 715 ALA B O 1
ATOM 11605 N N . VAL B 1 716 ? -27.844 -14.195 -7.02 1 95.88 716 VAL B N 1
ATOM 11606 C CA . VAL B 1 716 ? -27.328 -12.906 -6.574 1 95.88 716 VAL B CA 1
ATOM 11607 C C . VAL B 1 716 ? -26.672 -12.18 -7.746 1 95.88 716 VAL B C 1
ATOM 11609 O O . VAL B 1 716 ? -26.297 -12.805 -8.742 1 95.88 716 VAL B O 1
ATOM 11612 N N . GLY B 1 717 ? -26.547 -10.844 -7.605 1 92.75 717 GLY B N 1
ATOM 11613 C CA . GLY B 1 717 ? -25.859 -10.047 -8.602 1 92.75 717 GLY B CA 1
ATOM 11614 C C . GLY B 1 717 ? -24.375 -9.914 -8.328 1 92.75 717 GLY B C 1
ATOM 11615 O O . GLY B 1 717 ? -23.906 -10.219 -7.23 1 92.75 717 GLY B O 1
ATOM 11616 N N . TYR B 1 718 ? -23.625 -9.5 -9.445 1 93.19 718 TYR B N 1
ATOM 11617 C CA . TYR B 1 718 ? -22.188 -9.344 -9.344 1 93.19 718 TYR B CA 1
ATOM 11618 C C . TYR B 1 718 ? -21.812 -8.391 -8.211 1 93.19 718 TYR B C 1
ATOM 11620 O O . TYR B 1 718 ? -20.891 -8.656 -7.445 1 93.19 718 TYR B O 1
ATOM 11628 N N . ASP B 1 719 ? -22.547 -7.273 -8.039 1 90.5 719 ASP B N 1
ATOM 11629 C CA . ASP B 1 719 ? -22.219 -6.238 -7.059 1 90.5 719 ASP B CA 1
ATOM 11630 C C . ASP B 1 719 ? -22.672 -6.66 -5.656 1 90.5 719 ASP B C 1
ATOM 11632 O O . ASP B 1 719 ? -22.438 -5.938 -4.684 1 90.5 719 ASP B O 1
ATOM 11636 N N . GLU B 1 720 ? -23.297 -7.887 -5.559 1 93 720 GLU B N 1
ATOM 11637 C CA . GLU B 1 720 ? -23.703 -8.414 -4.262 1 93 720 GLU B CA 1
ATOM 11638 C C . GLU B 1 720 ? -22.672 -9.398 -3.717 1 93 720 GLU B C 1
ATOM 11640 O O . GLU B 1 720 ? -22.75 -9.82 -2.562 1 93 720 GLU B O 1
ATOM 11645 N N . LEU B 1 721 ? -21.703 -9.695 -4.59 1 94.88 721 LEU B N 1
ATOM 11646 C CA . LEU B 1 721 ? -20.641 -10.641 -4.223 1 94.88 721 LEU B CA 1
ATOM 11647 C C . LEU B 1 721 ? -19.5 -9.922 -3.527 1 94.88 721 LEU B C 1
ATOM 11649 O O . LEU B 1 721 ? -19.297 -8.727 -3.723 1 94.88 721 LEU B O 1
ATOM 11653 N N . TYR B 1 722 ? -18.828 -10.656 -2.582 1 95.81 722 TYR B N 1
ATOM 11654 C CA . TYR B 1 722 ? -17.547 -10.195 -2.072 1 95.81 722 TYR B CA 1
ATOM 11655 C C . TYR B 1 722 ? -16.438 -10.383 -3.109 1 95.81 722 TYR B C 1
ATOM 11657 O O . TYR B 1 722 ? -16.094 -11.516 -3.451 1 95.81 722 TYR B O 1
ATOM 11665 N N . LEU B 1 723 ? -15.883 -9.289 -3.672 1 92.62 723 LEU B N 1
ATOM 11666 C CA . LEU B 1 723 ? -14.992 -9.367 -4.832 1 92.62 723 LEU B CA 1
ATOM 11667 C C . LEU B 1 723 ? -13.586 -8.898 -4.473 1 92.62 723 LEU B C 1
ATOM 11669 O O . LEU B 1 723 ? -12.828 -8.484 -5.348 1 92.62 723 LEU B O 1
ATOM 11673 N N . ALA B 1 724 ? -13.133 -9.023 -3.248 1 89.88 724 ALA B N 1
ATOM 11674 C CA . ALA B 1 724 ? -11.812 -8.578 -2.791 1 89.88 724 ALA B CA 1
ATOM 11675 C C . ALA B 1 724 ? -10.844 -9.75 -2.701 1 89.88 724 ALA B C 1
ATOM 11677 O O . ALA B 1 724 ? -10.797 -10.602 -3.596 1 89.88 724 ALA B O 1
ATOM 11678 N N . HIS B 1 725 ? -9.938 -9.797 -1.745 1 90.31 725 HIS B N 1
ATOM 11679 C CA . HIS B 1 725 ? -8.953 -10.859 -1.569 1 90.31 725 HIS B CA 1
ATOM 11680 C C . HIS B 1 725 ? -9.609 -12.141 -1.053 1 90.31 725 HIS B C 1
ATOM 11682 O O . HIS B 1 725 ? -10.445 -12.094 -0.147 1 90.31 725 HIS B O 1
ATOM 11688 N N . TYR B 1 726 ? -9.172 -13.117 -1.662 1 92.75 726 TYR B N 1
ATOM 11689 C CA . TYR B 1 726 ? -9.656 -14.438 -1.267 1 92.75 726 TYR B CA 1
ATOM 11690 C C . TYR B 1 726 ? -8.523 -15.273 -0.673 1 92.75 726 TYR B C 1
ATOM 11692 O O . TYR B 1 726 ? -7.82 -15.977 -1.398 1 92.75 726 TYR B O 1
ATOM 11700 N N . PRO B 1 727 ? -8.406 -15.234 0.642 1 91.62 727 PRO B N 1
ATOM 11701 C CA . PRO B 1 727 ? -7.355 -16.047 1.256 1 91.62 727 PRO B CA 1
ATOM 11702 C C . PRO B 1 727 ? -7.578 -17.547 1.045 1 91.62 727 PRO B C 1
ATOM 11704 O O . PRO B 1 727 ? -8.711 -18.031 1.125 1 91.62 727 PRO B O 1
ATOM 11707 N N . HIS B 1 728 ? -6.492 -18.156 0.725 1 92.44 728 HIS B N 1
ATOM 11708 C CA . HIS B 1 728 ? -6.547 -19.609 0.59 1 92.44 728 HIS B CA 1
ATOM 11709 C C . HIS B 1 728 ? -6.312 -20.297 1.932 1 92.44 728 HIS B C 1
ATOM 11711 O O . HIS B 1 728 ? -5.48 -19.844 2.725 1 92.44 728 HIS B O 1
#